Protein AF-A0A521UC79-F1 (afdb_monomer_lite)

Sequence (945 aa):
MCTVDQCVEGRGCVFAPDNNRCISPAFCDPLRDCTPVECASDANCDNGDPCDGAERCSAGRCTRGTPLACSDGVSCTTDRCIPGRGCVNLPDDNACNDGSFCNGVERCLAGRGCVPQMAIRCDDGDPCTTDSCDEARRACITRPTDNDSDGFAPLTCAGGRDCNDNDRTVNPGAPEACNDGRDNNCDGRSDCADVMCAATPACGMCIPSGPERCGDALDNDCDRLVDCADRDCATAPLCNMCVPTGPENNPMACADGVDNDCDGRLDCADDLCARTPGCAMCVPTGRVEVCGDGRDNDCNGATDCADPACAPTDACRVTNETCATARIISVPGRASGTTMNAADDFTPACAGMGAPDVVYVVRNPTRQTITIDTEGSSYDTALIVFRGDCATAPIACDDDGGSGTNSRLVLPDAEPGTYFIVVDGWNTSRGAFQLNVSVGTREVCDNRVDDDGDGLTDCADRADCAASPFCMMCMPTGREVTAAACSNGLDDDCDGQADCADAECAGLGMCACVPSPEVCNDGRDNNCNGLTDCSDPSCRMSPLCPSCVPTGTEADAMSCADGRDNDCDGQIDCADMFCAPLPVCSMAPPNDTCAAPIVVTVPSSTRGDLNGARNDFTPLTMGFPGCAGGAGGDVVYALRVLRDTTLTIDTLGSNFDTVLYVRRSPCESGPQLACNDDTSGTTSRVTFAATAGVYYVFVDGFGAEARGNFVLNIAEGTPREVCNNRRDDDGDGQTDCADSDCAADPTCRCVPAPESSDLTCRDGRDNDCDGQADCADIDCRNTRACCRPTGAEGDARSCADGIDNDCDGLLDCADPGCAAQRMCCRPTAAREMGVGACTDGVDNDCDGVSDCSDSDCRPSATSGGECCNGVDDNSNRLIDEFACACEGSAQCSGVGAGGPFPSNTCWSTTFRVCAPRCDLLGGNLFCSNFFAGTRCNTMTGECVR

pLDDT: mean 75.83, std 10.93, range [41.5, 96.38]

Foldseek 3Di:
DQFDWDQDVPPGIDTHGHCVSDDPPFGQDVVPGTHFAFDDFQVSRDPLFPAQHRWTHDPRHTDTHHGDDQDPPAQQWDWDQDGNPGIDTHGHQVSQCPLFQQLARWGQDDPPHTDSDHGDDLCPVDPQWDWDQDRVVSDIDTDGDQQCPLPFHDPVDDPTQFPDSNDSQAELPHQADQPPQDNSNSPPAHRLRDPSNDPPPSNALEQCDDPADAPPQGNNNPPPQHHLSDPSNVPPPVNDQEACQDDQQEQCQLAVNHNNNPPPAHRLRDPNNVPYPNNDLEAQPDCADDADPQGHDNPPPAGHLRDPRNLPDPRNEDQQQFPVRAAEAEEQGKDKDWQRNADPPDDDPAAAPDWGKGKHKYFDAAFFKKKKKFPPFPKQKKKWKDFPHPVDDTPDIFGCCDPDRITMDIDGRDGGGMMMMMIIHHHHMITMTMMGMYAADQAPQPDQDSRRPNPAHRLSRCSRCVPPPLNVQAACCDQCQELCQLPPNGNNNSPVAGRLRDPNNPPHPNNDLDCDQADQAPQHPNRPPPAHRQRDPSNVPPPRHDLEDQPDPCADLVQLPVQHPNRPPPAGRCSDPNNVVPCNQQDADQQLDLPRAAEDEAFDKDKDWQRNADLPDDDDCVPAVQDAASAAGKGKHKYFDAAWFKKKKKFPPDDWQKKKWKFFPPPPDGDIFHIHRDDPPRMTMTIGTDGGGMMMMMIGHRHHPTITMTMMGMHTAFGQAPQPDQDPRRPPPAHRLSDPSNVPPPVNLEACDQCQELCQLPVQGNDNPPPAGRLRDPNPQLYLNNADQQDDCADPCQQPVQHPNHSPNAGRLRDPNNQLPLVSDDQQDCAQFAQCQQPVPHPNNSPNDGHQRDCQQAVDPPDQAAGRHLDPSNPPQFACAQRTAAQWQVRLQQGRCPGPANRWTQQNAPRRGTHGQCVVVVFQVVLCVVPPPWGHDPVRSHTGD

Radius of gyration: 54.06 Å; chains: 1; bounding box: 150×106×133 Å

Secondary structure (DSSP, 8-state):
--EEEEEETTTEEEEEE-GGGS-SSEEEETTTEEEEPB-SSGGGT--S-TTT---EEETTEEE--PPP----S-TTEEEEEETTTEEEEEE-GGGG--S-STT--EEEETTTEEEE--------S-TTEEEEEETTTTEEEEEE--SSSSS--BTTSTT--BTTTT-TTSSTTSPP-TTSSS-SS-SS--GGGSGGGTTSTTS-SB---SS--TTSSSBSSSSS--GGGSSTTTTSTTS------S-S-STTTSSSSS-SS-SS--GGGSTTTTTSTTS-S---SSSSPPTTSSS-SSSSS--GGGSTTSTTSTTS--S-SSTTTPEEE-SSEEEEEE-TT-------SSS-SS---EEEEEEE-SSEEEEEE-TT-SS-EEEEEEES-SSSPPSEEESSSSSTT--EEEEEEE-SEEEEEEEEESTT---EEEEEEEEPPPP-TTSSS-SS-SS--GGG-HHHHTT-TTGGGB--SS-S-STTTTTSSSBSS-SS--GGGSSTTTTSTTT---SS---TTSSS-SSSSS--GGGSGGGTT-TT--SS---S-S-STTTTSSSS-SSSSS--GGGSTTTTTSGGGG---TTSSTTSPEEE-SSEEEEEE-TT---------TT-TT-----S-EEEEEEEE-SSEEEEEE-TT-SS-EEEEEEESSTTTPPEEEEES-SSSS--EEEEEEPSEEEEEEEEESSTT--SEEEEEEEEEEEPP-TTSSS-SSSSS--GGGSGGGTT-GGGGB--S-S-STTTTSSSSBSSSSS--GGGSSGGGGSTTT----S-S-STTTTSSSS-SSSSS--GGGSGGGTTSTTT---SSSS--STTTTSSSS-SS-SS--GGGSSSS-----TTPPPSSSS-TTSSS-TTTTTSB-SSGGGGTTTTTTSS---EEE-TTTTSBEEE-TTTTTHHHHHHHHSTT-EE-TTT-SEE-

Structure (mmCIF, N/CA/C/O backbone):
data_AF-A0A521UC79-F1
#
_entry.id   AF-A0A521UC79-F1
#
loop_
_atom_site.group_PDB
_atom_site.id
_atom_site.type_symbol
_atom_site.label_atom_id
_atom_site.label_alt_id
_atom_site.label_comp_id
_atom_site.label_asym_id
_atom_site.label_entity_id
_atom_site.label_seq_id
_atom_site.pdbx_PDB_ins_code
_atom_site.Cartn_x
_atom_site.Cartn_y
_atom_site.Cartn_z
_atom_site.occupancy
_atom_site.B_iso_or_equiv
_atom_site.auth_seq_id
_atom_site.auth_comp_id
_atom_site.auth_asym_id
_atom_site.auth_atom_id
_atom_site.pdbx_PDB_model_num
ATOM 1 N N . MET A 1 1 ? -34.701 -34.599 63.065 1.00 60.94 1 MET A N 1
ATOM 2 C CA . MET A 1 1 ? -34.190 -33.319 63.585 1.00 60.94 1 MET A CA 1
ATOM 3 C C . MET A 1 1 ? -34.469 -32.246 62.559 1.00 60.94 1 MET A C 1
ATOM 5 O O . MET A 1 1 ? -33.782 -32.150 61.548 1.00 60.94 1 MET A O 1
ATOM 9 N N . CYS A 1 2 ? -35.551 -31.521 62.800 1.00 68.62 2 CYS A N 1
ATOM 10 C CA . CYS A 1 2 ? -36.100 -30.497 61.925 1.00 68.62 2 CYS A CA 1
ATOM 11 C C . CYS A 1 2 ? -35.453 -29.110 62.086 1.00 68.62 2 CYS A C 1
ATOM 13 O O . CYS A 1 2 ? -35.910 -28.156 61.475 1.00 68.62 2 CYS A O 1
ATOM 15 N N . THR A 1 3 ? -34.407 -28.963 62.900 1.00 76.19 3 THR A N 1
ATOM 16 C CA . THR A 1 3 ? -33.684 -27.696 63.065 1.00 76.19 3 THR A CA 1
ATOM 17 C C . THR A 1 3 ? -32.544 -27.566 62.050 1.00 76.19 3 THR A C 1
ATOM 19 O O . THR A 1 3 ? -32.012 -28.564 61.544 1.00 76.19 3 THR A O 1
ATOM 22 N N . VAL A 1 4 ? -32.181 -26.326 61.722 1.00 73.75 4 VAL A N 1
ATOM 23 C CA . VAL A 1 4 ? -30.938 -25.974 61.029 1.00 73.75 4 VAL A CA 1
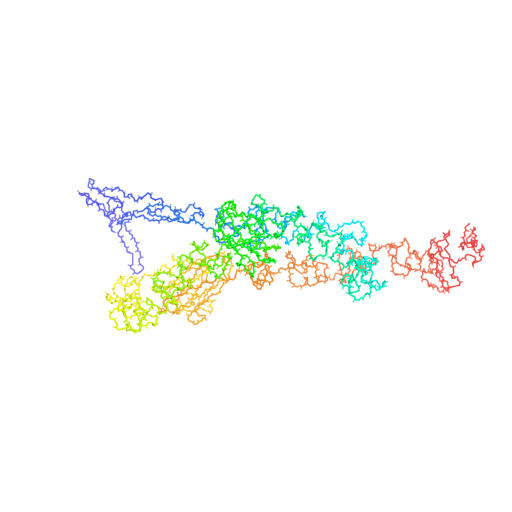ATOM 24 C C . VAL A 1 4 ? -29.983 -25.422 62.076 1.00 73.75 4 VAL A C 1
ATOM 26 O O . VAL A 1 4 ? -30.200 -24.349 62.639 1.00 73.75 4 VAL A O 1
ATOM 29 N N . ASP A 1 5 ? -28.940 -26.195 62.351 1.00 76.56 5 ASP A N 1
ATOM 30 C CA . ASP A 1 5 ? -28.037 -25.926 63.459 1.00 76.56 5 ASP A CA 1
ATOM 31 C C . ASP A 1 5 ? -26.812 -25.174 62.936 1.00 76.56 5 ASP A C 1
ATOM 33 O O . ASP A 1 5 ? -26.082 -25.673 62.077 1.00 76.56 5 ASP A O 1
ATOM 37 N N . GLN A 1 6 ? -26.582 -23.967 63.455 1.00 68.12 6 GLN A N 1
ATOM 38 C CA . GLN A 1 6 ? -25.375 -23.190 63.182 1.00 68.12 6 GLN A CA 1
ATOM 39 C C . GLN A 1 6 ? -24.634 -22.932 64.490 1.00 68.12 6 GLN A C 1
ATOM 41 O O . GLN A 1 6 ? -25.214 -22.474 65.477 1.00 68.12 6 GLN A O 1
ATOM 46 N N . CYS A 1 7 ? -23.335 -23.221 64.505 1.00 62.88 7 CYS A N 1
ATOM 47 C CA . CYS A 1 7 ? -22.478 -22.896 65.637 1.00 62.88 7 CYS A CA 1
ATOM 48 C C . CYS A 1 7 ? -21.712 -21.613 65.319 1.00 62.88 7 CYS A C 1
ATOM 50 O O . CYS A 1 7 ? -20.894 -21.578 64.403 1.00 62.88 7 CYS A O 1
ATOM 52 N N . VAL A 1 8 ? -22.010 -20.559 66.079 1.00 64.81 8 VAL A N 1
ATOM 53 C CA . VAL A 1 8 ? -21.335 -19.264 65.973 1.00 64.81 8 VAL A CA 1
ATOM 54 C C . VAL A 1 8 ? -20.237 -19.220 67.029 1.00 64.81 8 VAL A C 1
ATOM 56 O O . VAL A 1 8 ? -20.502 -19.393 68.226 1.00 64.81 8 VAL A O 1
ATOM 59 N N . GLU A 1 9 ? -18.996 -19.007 66.595 1.00 47.22 9 GLU A N 1
ATOM 60 C CA . GLU A 1 9 ? -17.843 -18.969 67.492 1.00 47.22 9 GLU A CA 1
ATOM 61 C C . GLU A 1 9 ? -18.006 -17.823 68.510 1.00 47.22 9 GLU A C 1
ATOM 63 O O . GLU A 1 9 ? -18.240 -16.670 68.156 1.00 47.22 9 GLU A O 1
ATOM 68 N N . GLY A 1 10 ? -17.999 -18.169 69.804 1.00 63.06 10 GLY A N 1
ATOM 69 C CA . GLY A 1 10 ? -18.250 -17.242 70.917 1.00 63.06 10 GLY A CA 1
ATOM 70 C C . GLY A 1 10 ? -19.707 -17.117 71.400 1.00 63.06 10 GLY A C 1
ATOM 71 O O . GLY A 1 10 ? -19.929 -16.496 72.440 1.00 63.06 10 GLY A O 1
ATOM 72 N N . ARG A 1 11 ? -20.702 -17.716 70.723 1.00 58.16 11 ARG A N 1
ATOM 73 C CA . ARG A 1 11 ? -22.127 -17.682 71.149 1.00 58.16 11 ARG A CA 1
ATOM 74 C C . ARG A 1 11 ? -22.792 -19.051 71.347 1.00 58.16 11 ARG A C 1
ATOM 76 O O . ARG A 1 11 ? -23.915 -19.105 71.840 1.00 58.16 11 ARG A O 1
ATOM 83 N N . GLY A 1 12 ? -22.091 -20.144 71.048 1.00 65.12 12 GLY A N 1
ATOM 84 C CA . GLY A 1 12 ? -22.636 -21.503 71.135 1.00 65.12 12 GLY A CA 1
ATOM 85 C C . GLY A 1 12 ? -23.496 -21.870 69.920 1.00 65.12 12 GLY A C 1
ATOM 86 O O . GLY A 1 12 ? -23.647 -21.080 68.989 1.00 65.12 12 GLY A O 1
ATOM 87 N N . CYS A 1 13 ? -24.022 -23.097 69.903 1.00 66.75 13 CYS A N 1
ATOM 88 C CA . CYS A 1 13 ? -24.848 -23.584 68.798 1.00 66.75 13 CYS A CA 1
ATOM 89 C C . CYS A 1 13 ? -26.299 -23.116 68.955 1.00 66.75 13 CYS A C 1
ATOM 91 O O . CYS A 1 13 ? -26.913 -23.303 70.007 1.00 66.75 13 CYS A O 1
ATOM 93 N N . VAL A 1 14 ? -26.825 -22.489 67.903 1.00 68.00 14 VAL A N 1
ATOM 94 C CA . VAL A 1 14 ? -28.201 -21.997 67.817 1.00 68.00 14 VAL A CA 1
ATOM 95 C C . VAL A 1 14 ? -29.004 -22.995 66.987 1.00 68.00 14 VAL A C 1
ATOM 97 O O . VAL A 1 14 ? -28.665 -23.264 65.837 1.00 68.00 14 VAL A O 1
ATOM 100 N N . PHE A 1 15 ? -30.055 -23.552 67.589 1.00 73.00 15 PHE A N 1
ATOM 101 C CA . PHE A 1 15 ? -30.951 -24.531 66.968 1.00 73.00 15 PHE A CA 1
ATOM 102 C C . PHE A 1 15 ? -32.180 -23.798 66.420 1.00 73.00 15 PHE A C 1
ATOM 104 O O . PHE A 1 15 ? -33.131 -23.537 67.162 1.00 73.00 15 PHE A O 1
ATOM 111 N N . ALA A 1 16 ? -32.146 -23.401 65.146 1.00 70.94 16 ALA A N 1
ATOM 112 C CA . ALA A 1 16 ? -33.254 -22.689 64.512 1.00 70.94 16 ALA A CA 1
ATOM 113 C C . ALA A 1 16 ? -34.264 -23.695 63.921 1.00 70.94 16 ALA A C 1
ATOM 115 O O . ALA A 1 16 ? -33.863 -24.518 63.098 1.00 70.94 16 ALA A O 1
ATOM 116 N N . PRO A 1 17 ? -35.550 -23.687 64.326 1.00 69.94 17 PRO A N 1
ATOM 117 C CA . PRO A 1 17 ? -36.552 -24.596 63.765 1.00 69.94 17 PRO A CA 1
ATOM 118 C C . PRO A 1 17 ? -36.812 -24.319 62.276 1.00 69.94 17 PRO A C 1
ATOM 120 O O . PRO A 1 17 ? -37.053 -23.175 61.898 1.00 69.94 17 PRO A O 1
ATOM 123 N N . ASP A 1 18 ? -36.794 -25.373 61.450 1.00 72.56 18 ASP A N 1
ATOM 124 C CA . ASP A 1 18 ? -37.051 -25.334 60.004 1.00 72.56 18 ASP A CA 1
ATOM 125 C C . ASP A 1 18 ? -38.175 -26.321 59.632 1.00 72.56 18 ASP A C 1
ATOM 127 O O . ASP A 1 18 ? -38.006 -27.544 59.580 1.00 72.56 18 ASP A O 1
ATOM 131 N N . ASN A 1 19 ? -39.362 -25.776 59.360 1.00 64.62 19 ASN A N 1
ATOM 132 C CA . ASN A 1 19 ? -40.547 -26.569 59.032 1.00 64.62 19 ASN A CA 1
ATOM 133 C C . ASN A 1 19 ? -40.421 -27.311 57.688 1.00 64.62 19 ASN A C 1
ATOM 135 O O . ASN A 1 19 ? -41.108 -28.315 57.499 1.00 64.62 19 ASN A O 1
ATOM 139 N N . ASN A 1 20 ? -39.504 -26.908 56.796 1.00 66.38 20 ASN A N 1
ATOM 140 C CA . ASN A 1 20 ? -39.283 -27.584 55.510 1.00 66.38 20 ASN A CA 1
ATOM 141 C C . ASN A 1 20 ? -38.579 -28.937 55.664 1.00 66.38 20 ASN A C 1
ATOM 143 O O . ASN A 1 20 ? -38.598 -29.763 54.749 1.00 66.38 20 ASN A O 1
ATOM 147 N N . ARG A 1 21 ? -37.988 -29.205 56.835 1.00 71.12 21 ARG A N 1
ATOM 148 C CA . ARG A 1 21 ? -37.405 -30.510 57.183 1.00 71.12 21 ARG A CA 1
ATOM 149 C C . ARG A 1 21 ? -38.431 -31.506 57.725 1.00 71.12 21 ARG A C 1
ATOM 151 O O . ARG A 1 21 ? -38.083 -32.660 57.979 1.00 71.12 21 ARG A O 1
ATOM 158 N N . CYS A 1 22 ? -39.684 -31.085 57.888 1.00 68.19 22 CYS A N 1
ATOM 159 C CA . CYS A 1 22 ? -40.782 -31.934 58.318 1.00 68.19 22 CYS A CA 1
ATOM 160 C C . CYS A 1 22 ? -41.637 -32.408 57.143 1.00 68.19 22 CYS A C 1
ATOM 162 O O . CYS A 1 22 ? -41.912 -31.678 56.194 1.00 68.19 22 CYS A O 1
ATOM 164 N N . ILE A 1 23 ? -42.096 -33.661 57.209 1.00 61.91 23 ILE A N 1
ATOM 165 C CA . ILE A 1 23 ? -43.063 -34.175 56.237 1.00 61.91 23 ILE A CA 1
ATOM 166 C C . ILE A 1 23 ? -44.408 -33.518 56.550 1.00 61.91 23 ILE A C 1
ATOM 168 O O . ILE A 1 23 ? -45.001 -33.791 57.595 1.00 61.91 23 ILE A O 1
ATOM 172 N N . SER A 1 24 ? -44.865 -32.647 55.648 1.00 61.69 24 SER A N 1
ATOM 173 C CA . SER A 1 24 ? -46.134 -31.931 55.790 1.00 61.69 24 SER A CA 1
ATOM 174 C C . SER A 1 24 ? -47.311 -32.897 56.049 1.00 61.69 24 SER A C 1
ATOM 176 O O . SER A 1 24 ? -47.399 -33.933 55.374 1.00 61.69 24 SER A O 1
ATOM 178 N N . PRO A 1 25 ? -48.209 -32.596 57.015 1.00 54.53 25 PRO A N 1
ATOM 179 C CA . PRO A 1 25 ? -48.261 -31.376 57.825 1.00 54.53 25 PRO A CA 1
ATOM 180 C C . PRO A 1 25 ? -47.673 -31.595 59.225 1.00 54.53 25 PRO A C 1
ATOM 182 O O . PRO A 1 25 ? -48.314 -32.219 60.076 1.00 54.53 25 PRO A O 1
ATOM 185 N N . ALA A 1 26 ? -46.469 -31.079 59.483 1.00 61.56 26 ALA A N 1
ATOM 186 C CA . ALA A 1 26 ? -45.889 -31.082 60.820 1.00 61.56 26 ALA A CA 1
ATOM 187 C C . ALA A 1 26 ? -45.015 -29.845 61.088 1.00 61.56 26 ALA A C 1
ATOM 189 O O . ALA A 1 26 ? -44.214 -29.473 60.235 1.00 61.56 26 ALA A O 1
ATOM 190 N N . PHE A 1 27 ? -45.156 -29.230 62.268 1.00 66.94 27 PHE A N 1
ATOM 191 C CA . PHE A 1 27 ? -44.322 -28.103 62.707 1.00 66.94 27 PHE A CA 1
ATOM 192 C C . PHE A 1 27 ? -43.079 -28.597 63.438 1.00 66.94 27 PHE A C 1
ATOM 194 O O . PHE A 1 27 ? -43.149 -29.552 64.223 1.00 66.94 27 PHE A O 1
ATOM 201 N N . CYS A 1 28 ? -41.957 -27.921 63.206 1.00 61.47 28 CYS A N 1
ATOM 202 C CA . CYS A 1 28 ? -40.711 -28.203 63.888 1.00 61.47 28 CYS A CA 1
ATOM 203 C C . CYS A 1 28 ? -40.731 -27.648 65.318 1.00 61.47 28 CYS A C 1
ATOM 205 O O . CYS A 1 28 ? -40.603 -26.442 65.531 1.00 61.47 28 CYS A O 1
ATOM 207 N N . ASP A 1 29 ? -40.865 -28.537 66.304 1.00 74.44 29 ASP A N 1
ATOM 208 C CA . ASP A 1 29 ? -40.614 -28.230 67.713 1.00 74.44 29 ASP A CA 1
ATOM 209 C C . ASP A 1 29 ? -39.143 -28.579 68.031 1.00 74.44 29 ASP A C 1
ATOM 211 O O . ASP A 1 29 ? -38.777 -29.759 67.959 1.00 74.44 29 ASP A O 1
ATOM 215 N N . PRO A 1 30 ? -38.288 -27.606 68.414 1.00 66.38 30 PRO A N 1
ATOM 216 C CA . PRO A 1 30 ? -36.871 -27.841 68.719 1.00 66.38 30 PRO A CA 1
ATOM 217 C C . PRO A 1 30 ? -36.598 -28.912 69.790 1.00 66.38 30 PRO A C 1
ATOM 219 O O . PRO A 1 30 ? -35.477 -29.407 69.889 1.00 66.38 30 PRO A O 1
ATOM 222 N N . LEU A 1 31 ? -37.596 -29.276 70.605 1.00 66.50 31 LEU A N 1
ATOM 223 C CA . LEU A 1 31 ? -37.498 -30.292 71.658 1.00 66.50 31 LEU A CA 1
ATOM 224 C C . LEU A 1 31 ? -38.238 -31.595 71.325 1.00 66.50 31 LEU A C 1
ATOM 226 O O . LEU A 1 31 ? -38.013 -32.603 72.000 1.00 66.50 31 LEU A O 1
ATOM 230 N N . ARG A 1 32 ? -39.149 -31.588 70.344 1.00 67.38 32 ARG A N 1
ATOM 231 C CA . ARG A 1 32 ? -40.050 -32.721 70.044 1.00 67.38 32 ARG A CA 1
ATOM 232 C C . ARG A 1 32 ? -40.040 -33.177 68.580 1.00 67.38 32 ARG A C 1
ATOM 234 O O . ARG A 1 32 ? -40.785 -34.097 68.249 1.00 67.38 32 ARG A O 1
ATOM 241 N N . ASP A 1 33 ? -39.161 -32.609 67.753 1.00 74.00 33 ASP A N 1
ATOM 242 C CA . ASP A 1 33 ? -39.066 -32.858 66.307 1.00 74.00 33 ASP A CA 1
ATOM 243 C C . ASP A 1 33 ? -40.417 -32.554 65.607 1.00 74.00 33 ASP A C 1
ATOM 245 O O . ASP A 1 33 ? -41.213 -31.754 66.102 1.00 74.00 33 ASP A O 1
ATOM 249 N N . CYS A 1 34 ? -40.689 -33.131 64.437 1.00 70.88 34 CYS A N 1
ATOM 250 C CA . CYS A 1 34 ? -41.888 -32.826 63.649 1.00 70.88 34 CYS A CA 1
ATOM 251 C C . CYS A 1 34 ? -43.205 -33.249 64.333 1.00 70.88 34 CYS A C 1
ATOM 253 O O . CYS A 1 34 ? -43.493 -34.442 64.464 1.00 70.88 34 CYS A O 1
ATOM 255 N N . THR A 1 35 ? -44.046 -32.275 64.698 1.00 69.56 35 THR A N 1
ATOM 256 C CA . THR A 1 35 ? -45.353 -32.494 65.350 1.00 69.56 35 THR A CA 1
ATOM 257 C C . THR A 1 35 ? -46.525 -32.338 64.368 1.00 69.56 35 THR A C 1
ATOM 259 O O . THR A 1 35 ? -46.622 -31.294 63.730 1.00 69.56 35 THR A O 1
ATOM 262 N N . PRO A 1 36 ? -47.421 -33.335 64.205 1.00 61.53 36 PRO A N 1
ATOM 263 C CA . PRO A 1 36 ? -48.481 -33.293 63.195 1.00 61.53 36 PRO A CA 1
ATOM 264 C C . PRO A 1 36 ? -49.589 -32.271 63.499 1.00 61.53 36 PRO A C 1
ATOM 266 O O . PRO A 1 36 ? -50.011 -32.134 64.647 1.00 61.53 36 PRO A O 1
ATOM 269 N N . VAL A 1 37 ? -50.091 -31.598 62.456 1.00 61.66 37 VAL A N 1
ATOM 270 C CA . VAL A 1 37 ? -51.155 -30.578 62.548 1.00 61.66 37 VAL A CA 1
ATOM 271 C C . VAL A 1 37 ? -52.527 -31.204 62.289 1.00 61.66 37 VAL A C 1
ATOM 273 O O . VAL A 1 37 ? -52.782 -31.726 61.202 1.00 61.66 37 VAL A O 1
ATOM 276 N N . GLU A 1 38 ? -53.418 -31.143 63.281 1.00 69.00 38 GLU A N 1
ATOM 277 C CA . GLU A 1 38 ? -54.844 -31.438 63.094 1.00 69.00 38 GLU A CA 1
ATOM 278 C C . GLU A 1 38 ? -55.560 -30.207 62.520 1.00 69.00 38 GLU A C 1
ATOM 280 O O . GLU A 1 38 ? -55.349 -29.086 62.985 1.00 69.00 38 GLU A O 1
ATOM 285 N N . CYS A 1 39 ? -56.417 -30.404 61.517 1.00 67.75 39 CYS A N 1
ATOM 286 C CA . CYS A 1 39 ? -57.124 -29.316 60.838 1.00 67.75 39 CYS A CA 1
ATOM 287 C C . CYS A 1 39 ? -58.646 -29.475 60.929 1.00 67.75 39 CYS A C 1
ATOM 289 O O . CYS A 1 39 ? -59.177 -30.584 60.900 1.00 67.75 39 CYS A O 1
ATOM 291 N N . ALA A 1 40 ? -59.362 -28.351 61.015 1.00 75.50 40 ALA A N 1
ATOM 292 C CA . ALA A 1 40 ? -60.828 -28.308 60.973 1.00 75.50 40 ALA A CA 1
ATOM 293 C C . ALA A 1 40 ? -61.366 -27.664 59.682 1.00 75.50 40 ALA A C 1
ATOM 295 O O . ALA A 1 40 ? -62.535 -27.844 59.342 1.00 75.50 40 ALA A O 1
ATOM 296 N N . SER A 1 41 ? -60.523 -26.917 58.966 1.00 77.06 41 SER A N 1
ATOM 297 C CA . SER A 1 41 ? -60.830 -26.267 57.692 1.00 77.06 41 SER A CA 1
ATOM 298 C C . SER A 1 41 ? -59.563 -26.116 56.848 1.00 77.06 41 SER A C 1
ATOM 300 O O . SER A 1 41 ? -58.459 -26.182 57.389 1.00 77.06 41 SER A O 1
ATOM 302 N N . ASP A 1 42 ? -59.715 -25.892 55.540 1.00 74.19 42 ASP A N 1
ATOM 303 C CA . ASP A 1 42 ? -58.592 -25.710 54.603 1.00 74.19 42 ASP A CA 1
ATOM 304 C C . ASP A 1 42 ? -57.664 -24.551 55.019 1.00 74.19 42 ASP A C 1
ATOM 306 O O . ASP A 1 42 ? -56.450 -24.667 54.919 1.00 74.19 42 ASP A O 1
ATOM 310 N N . ALA A 1 43 ? -58.204 -23.486 55.625 1.00 75.12 43 ALA A N 1
ATOM 311 C CA . ALA A 1 43 ? -57.421 -22.345 56.116 1.00 75.12 43 ALA A CA 1
ATOM 312 C C . ALA A 1 43 ? -56.452 -22.689 57.266 1.00 75.12 43 ALA A C 1
ATOM 314 O O . ALA A 1 43 ? -55.550 -21.916 57.565 1.00 75.12 43 ALA A O 1
ATOM 315 N N . ASN A 1 44 ? -56.634 -23.830 57.940 1.00 76.94 44 ASN A N 1
ATOM 316 C CA . ASN A 1 44 ? -55.707 -24.303 58.973 1.00 76.94 44 ASN A CA 1
ATOM 317 C C . ASN A 1 44 ? -54.468 -25.000 58.391 1.00 76.94 44 ASN A C 1
ATOM 319 O O . ASN A 1 44 ? -53.567 -25.343 59.154 1.00 76.94 44 ASN A O 1
ATOM 323 N N . CYS A 1 45 ? -54.472 -25.274 57.087 1.00 72.12 45 CYS A N 1
ATOM 324 C CA . CYS A 1 45 ? -53.439 -26.037 56.399 1.00 72.12 45 CYS A CA 1
ATOM 325 C C . CYS A 1 45 ? -52.508 -25.177 55.544 1.00 72.12 45 CYS A C 1
ATOM 327 O O . CYS A 1 45 ? -51.425 -25.654 55.223 1.00 72.12 45 CYS A O 1
ATOM 329 N N . ASP A 1 46 ? -52.925 -23.953 55.215 1.00 76.44 46 ASP A N 1
ATOM 330 C CA . ASP A 1 46 ? -52.162 -22.999 54.411 1.00 76.44 46 ASP A CA 1
ATOM 331 C C . ASP A 1 46 ? -50.911 -22.537 55.175 1.00 76.44 46 ASP A C 1
ATOM 333 O O . ASP A 1 46 ? -50.996 -21.941 56.256 1.00 76.44 46 ASP A O 1
ATOM 337 N N . ASN A 1 47 ? -49.741 -22.869 54.632 1.00 70.00 47 ASN A N 1
ATOM 338 C CA . ASN A 1 47 ? -48.433 -22.524 55.188 1.00 70.00 47 ASN A CA 1
ATOM 339 C C . ASN A 1 47 ? -47.884 -21.190 54.635 1.00 70.00 47 ASN A C 1
ATOM 341 O O . ASN A 1 47 ? -46.804 -20.766 55.052 1.00 70.00 47 ASN A O 1
ATOM 345 N N . GLY A 1 48 ? -48.619 -20.524 53.737 1.00 73.44 48 GLY A N 1
ATOM 346 C CA . GLY A 1 48 ? -48.212 -19.287 53.077 1.00 73.44 48 GLY A CA 1
ATOM 347 C C . GLY A 1 48 ? -47.137 -19.458 51.999 1.00 73.44 48 GLY A C 1
ATOM 348 O O . GLY A 1 48 ? -46.626 -18.445 51.515 1.00 73.44 48 GLY A O 1
ATOM 349 N N . ASP A 1 49 ? -46.779 -20.690 51.620 1.00 76.69 49 ASP A N 1
ATOM 350 C CA . ASP A 1 49 ? -45.868 -20.961 50.513 1.00 76.69 49 ASP A CA 1
ATOM 351 C C . ASP A 1 49 ? -46.661 -21.128 49.200 1.00 76.69 49 ASP A C 1
ATOM 353 O O . ASP A 1 49 ? -47.411 -22.083 49.010 1.00 76.69 49 ASP A O 1
ATOM 357 N N . PRO A 1 50 ? -46.526 -20.203 48.236 1.00 77.25 50 PRO A N 1
ATOM 358 C CA . PRO A 1 50 ? -47.193 -20.341 46.948 1.00 77.25 50 PRO A CA 1
ATOM 359 C C . PRO A 1 50 ? -46.670 -21.522 46.106 1.00 77.25 50 PRO A C 1
ATOM 361 O O . PRO A 1 50 ? -47.311 -21.858 45.112 1.00 77.25 50 PRO A O 1
ATOM 364 N N . CYS A 1 51 ? -45.530 -22.139 46.447 1.00 79.75 51 CYS A N 1
ATOM 365 C CA . CYS A 1 51 ? -44.850 -23.133 45.613 1.00 79.75 51 CYS A CA 1
ATOM 366 C C . CYS A 1 51 ? -45.368 -24.573 45.737 1.00 79.75 51 CYS A C 1
ATOM 368 O O . CYS A 1 51 ? -45.284 -25.327 44.764 1.00 79.75 51 CYS A O 1
ATOM 370 N N . ASP A 1 52 ? -45.914 -24.980 46.881 1.00 75.19 52 ASP A N 1
ATOM 371 C CA . ASP A 1 52 ? -46.547 -26.294 47.081 1.00 75.19 52 ASP A CA 1
ATOM 372 C C . ASP A 1 52 ? -48.076 -26.267 46.910 1.00 75.19 52 ASP A C 1
ATOM 374 O O . ASP A 1 52 ? -48.701 -27.327 46.784 1.00 75.19 52 ASP A O 1
ATOM 378 N N . GLY A 1 53 ? -48.636 -25.068 46.734 1.00 74.94 53 GLY A N 1
ATOM 379 C CA . GLY A 1 53 ? -50.024 -24.821 46.358 1.00 74.94 53 GLY A CA 1
ATOM 380 C C . GLY A 1 53 ? -50.998 -25.009 47.520 1.00 74.94 53 GLY A C 1
ATOM 381 O O . GLY A 1 53 ? -50.713 -25.703 48.480 1.00 74.94 53 GLY A O 1
ATOM 382 N N . ALA A 1 54 ? -52.204 -24.445 47.403 1.00 79.69 54 ALA A N 1
ATOM 383 C CA . ALA A 1 54 ? -53.157 -24.404 48.517 1.00 79.69 54 ALA A CA 1
ATOM 384 C C . ALA A 1 54 ? -53.495 -25.797 49.094 1.00 79.69 54 ALA A C 1
ATOM 386 O O . ALA A 1 54 ? -54.147 -26.624 48.438 1.00 79.69 54 ALA A O 1
ATOM 387 N N . GLU A 1 55 ? -53.089 -26.040 50.340 1.00 84.62 55 GLU A N 1
ATOM 388 C CA . GLU A 1 55 ? -53.350 -27.275 51.070 1.00 84.62 55 GLU A CA 1
ATOM 389 C C . GLU A 1 55 ? -54.815 -27.390 51.489 1.00 84.62 55 GLU A C 1
ATOM 391 O O . GLU A 1 55 ? -55.461 -26.431 51.911 1.00 84.62 55 GLU A O 1
ATOM 396 N N . ARG A 1 56 ? -55.351 -28.612 51.429 1.00 81.25 56 ARG A N 1
ATOM 397 C CA . ARG A 1 56 ? -56.735 -28.896 51.836 1.00 81.25 56 ARG A CA 1
ATOM 398 C C . ARG A 1 56 ? -56.795 -29.768 53.069 1.00 81.25 56 ARG A C 1
ATOM 400 O O . ARG A 1 56 ? -56.042 -30.734 53.200 1.00 81.25 56 ARG A O 1
ATOM 407 N N . CYS A 1 57 ? -57.751 -29.483 53.939 1.00 79.06 57 CYS A N 1
ATOM 408 C CA . CYS A 1 57 ? -58.051 -30.290 55.101 1.00 79.06 57 CYS A CA 1
ATOM 409 C C . CYS A 1 57 ? -58.988 -31.440 54.716 1.00 79.06 57 CYS A C 1
ATOM 411 O O . CYS A 1 57 ? -60.171 -31.243 54.440 1.00 79.06 57 CYS A O 1
ATOM 413 N N . SER A 1 58 ? -58.476 -32.671 54.734 1.00 79.88 58 SER A N 1
ATOM 414 C CA . SER A 1 58 ? -59.266 -33.870 54.452 1.00 79.88 58 SER A CA 1
ATOM 415 C C . SER A 1 58 ? -59.230 -34.820 55.646 1.00 79.88 58 SER A C 1
ATOM 417 O O . SER A 1 58 ? -58.182 -35.344 56.015 1.00 79.88 58 SER A O 1
ATOM 419 N N . ALA A 1 59 ? -60.399 -35.051 56.251 1.00 77.56 59 ALA A N 1
ATOM 420 C CA . ALA A 1 59 ? -60.586 -35.943 57.401 1.00 77.56 59 ALA A CA 1
ATOM 421 C C . ALA A 1 59 ? -59.684 -35.619 58.615 1.00 77.56 59 ALA A C 1
ATOM 423 O O . ALA A 1 59 ? -59.114 -36.517 59.231 1.00 77.56 59 ALA A O 1
ATOM 424 N N . GLY A 1 60 ? -59.563 -34.332 58.963 1.00 75.12 60 GLY A N 1
ATOM 425 C CA . GLY A 1 60 ? -58.795 -33.876 60.128 1.00 75.12 60 GLY A CA 1
ATOM 426 C C . GLY A 1 60 ? -57.289 -33.745 59.888 1.00 75.12 60 GLY A C 1
ATOM 427 O O . GLY A 1 60 ? -56.554 -33.416 60.817 1.00 75.12 60 GLY A O 1
ATOM 428 N N . ARG A 1 61 ? -56.822 -33.990 58.656 1.00 76.69 61 ARG A N 1
ATOM 429 C CA . ARG A 1 61 ? -55.406 -33.961 58.282 1.00 76.69 61 ARG A CA 1
ATOM 430 C C . ARG A 1 61 ? -55.192 -33.131 57.017 1.00 76.69 61 ARG A C 1
ATOM 432 O O . ARG A 1 61 ? -55.940 -33.275 56.049 1.00 76.69 61 ARG A O 1
ATOM 439 N N . CYS A 1 62 ? -54.168 -32.283 57.011 1.00 72.94 62 CYS A N 1
ATOM 440 C CA . CYS A 1 62 ? -53.840 -31.501 55.824 1.00 72.94 62 CYS A CA 1
ATOM 441 C C . CYS A 1 62 ? -53.236 -32.390 54.735 1.00 72.94 62 CYS A C 1
ATOM 443 O O . CYS A 1 62 ? -52.397 -33.257 54.993 1.00 72.94 62 CYS A O 1
ATOM 445 N N . THR A 1 63 ? -53.691 -32.168 53.512 1.00 76.12 63 THR A N 1
ATOM 446 C CA . THR A 1 63 ? -53.225 -32.817 52.291 1.00 76.12 63 THR A CA 1
ATOM 447 C C . THR A 1 63 ? -52.558 -31.765 51.415 1.00 76.12 63 THR A C 1
ATOM 449 O O . THR A 1 63 ? -53.073 -30.652 51.312 1.00 76.12 63 THR A O 1
ATOM 452 N N . ARG A 1 64 ? -51.401 -32.111 50.829 1.00 69.44 64 ARG A N 1
ATOM 453 C CA . ARG A 1 64 ? -50.605 -31.194 49.999 1.00 69.44 64 ARG A CA 1
ATOM 454 C C . ARG A 1 64 ? -51.415 -30.647 48.829 1.00 69.44 64 ARG A C 1
ATOM 456 O O . ARG A 1 64 ? -52.180 -31.395 48.211 1.00 69.44 64 ARG A O 1
ATOM 463 N N . GLY A 1 65 ? -51.193 -29.372 48.525 1.00 72.44 65 GLY A N 1
ATOM 464 C CA . GLY A 1 65 ? -51.657 -28.759 47.295 1.00 72.44 65 GLY A CA 1
ATOM 465 C C . GLY A 1 65 ? -50.951 -29.318 46.061 1.00 72.44 65 GLY A C 1
ATOM 466 O O . GLY A 1 65 ? -50.092 -30.203 46.125 1.00 72.44 65 GLY A O 1
ATOM 467 N N . THR A 1 66 ? -51.381 -28.836 44.898 1.00 79.12 66 THR A N 1
ATOM 468 C CA . THR A 1 66 ? -50.681 -29.112 43.639 1.00 79.12 66 THR A CA 1
ATOM 469 C C . THR A 1 66 ? -49.554 -28.088 43.499 1.00 79.12 66 THR A C 1
ATOM 471 O O . THR A 1 66 ? -49.876 -26.899 43.491 1.00 79.12 66 THR A O 1
ATOM 474 N N . PRO A 1 67 ? -48.281 -28.513 43.367 1.00 77.88 67 PRO A N 1
ATOM 475 C CA . PRO A 1 67 ? -47.158 -27.590 43.256 1.00 77.88 67 PRO A CA 1
ATOM 476 C C . PRO A 1 67 ? -47.313 -26.610 42.093 1.00 77.88 67 PRO A C 1
ATOM 478 O O . PRO A 1 67 ? -47.781 -26.985 41.012 1.00 77.88 67 PRO A O 1
ATOM 481 N N . LEU A 1 68 ? -46.901 -25.364 42.316 1.00 80.19 68 LEU A N 1
ATOM 482 C CA . LEU A 1 68 ? -46.981 -24.294 41.330 1.00 80.19 68 LEU A CA 1
ATOM 483 C C . LEU A 1 68 ? -45.962 -24.537 40.206 1.00 80.19 68 LEU A C 1
ATOM 485 O O . LEU A 1 68 ? -44.753 -24.565 40.434 1.00 80.19 68 LEU A O 1
ATOM 489 N N . ALA A 1 69 ? -46.456 -24.735 38.982 1.00 81.25 69 ALA A N 1
ATOM 490 C CA . ALA A 1 69 ? -45.616 -24.893 37.800 1.00 81.25 69 ALA A CA 1
ATOM 491 C C . ALA A 1 69 ? -45.140 -23.517 37.317 1.00 81.25 69 ALA A C 1
ATOM 493 O O . ALA A 1 69 ? -45.953 -22.705 36.882 1.00 81.25 69 ALA A O 1
ATOM 494 N N . CYS A 1 70 ? -43.831 -23.274 37.397 1.00 81.12 70 CYS A N 1
ATOM 495 C CA . CYS A 1 70 ? -43.244 -21.958 37.130 1.00 81.12 70 CYS A CA 1
ATOM 496 C C . CYS A 1 70 ? -42.684 -21.757 35.730 1.00 81.12 70 CYS A C 1
ATOM 498 O O . CYS A 1 70 ? -42.160 -20.684 35.462 1.00 81.12 70 CYS A O 1
ATOM 500 N N . SER A 1 71 ? -42.786 -22.751 34.847 1.00 83.38 71 SER A N 1
ATOM 501 C CA . SER A 1 71 ? -42.189 -22.592 33.529 1.00 83.38 71 SER A CA 1
ATOM 502 C C . SER A 1 71 ? -42.936 -21.567 32.686 1.00 83.38 71 SER A C 1
ATOM 504 O O . SER A 1 71 ? -44.155 -21.665 32.533 1.00 83.38 71 SER A O 1
ATOM 506 N N . ASP A 1 72 ? -42.203 -20.611 32.121 1.00 81.81 72 ASP A N 1
ATOM 507 C CA . ASP A 1 72 ? -42.732 -19.668 31.130 1.00 81.81 72 ASP A CA 1
ATOM 508 C C . ASP A 1 72 ? -42.636 -20.185 29.690 1.00 81.81 72 ASP A C 1
ATOM 510 O O . ASP A 1 72 ? -43.066 -19.506 28.756 1.00 81.81 72 ASP A O 1
ATOM 514 N N . GLY A 1 73 ? -42.132 -21.407 29.504 1.00 81.62 73 GLY A N 1
ATOM 515 C CA . GLY A 1 73 ? -41.993 -22.030 28.193 1.00 81.62 73 GLY A CA 1
ATOM 516 C C . GLY A 1 73 ? -40.853 -21.452 27.353 1.00 81.62 73 GLY A C 1
ATOM 517 O O . GLY A 1 73 ? -40.780 -21.770 26.164 1.00 81.62 73 GLY A O 1
ATOM 518 N N . VAL A 1 74 ? -39.969 -20.638 27.938 1.00 83.44 74 VAL A N 1
ATOM 519 C CA . VAL A 1 74 ? -38.757 -20.149 27.282 1.00 83.44 74 VAL A CA 1
ATOM 520 C C . VAL A 1 74 ? -37.591 -21.078 27.631 1.00 83.44 74 VAL A C 1
ATOM 522 O O . VAL A 1 74 ? -37.327 -21.385 28.781 1.00 83.44 74 VAL A O 1
ATOM 525 N N . SER A 1 75 ? -36.882 -21.588 26.625 1.00 80.81 75 SER A N 1
ATOM 526 C CA . SER A 1 75 ? -35.869 -22.637 26.836 1.00 80.81 75 SER A CA 1
ATOM 527 C C . SER A 1 75 ? -34.569 -22.151 27.484 1.00 80.81 75 SER A C 1
ATOM 529 O O . SER A 1 75 ? -33.785 -22.977 27.939 1.00 80.81 75 SER A O 1
ATOM 531 N N . CYS A 1 76 ? -34.326 -20.839 27.494 1.00 83.94 76 CYS A N 1
ATOM 532 C CA . CYS A 1 76 ? -33.118 -20.223 28.048 1.00 83.94 76 CYS A CA 1
ATOM 533 C C . CYS A 1 76 ? -33.329 -19.553 29.407 1.00 83.94 76 CYS A C 1
ATOM 535 O O . CYS A 1 76 ? -32.422 -18.910 29.929 1.00 83.94 76 CYS A O 1
ATOM 537 N N . THR A 1 77 ? -34.524 -19.663 29.983 1.00 85.69 77 THR A N 1
ATOM 538 C CA . THR A 1 77 ? -34.805 -19.177 31.331 1.00 85.69 77 THR A CA 1
ATOM 539 C C . THR A 1 77 ? -34.617 -20.310 32.330 1.00 85.69 77 THR A C 1
ATOM 541 O O . THR A 1 77 ? -35.018 -21.456 32.127 1.00 85.69 77 THR A O 1
ATOM 544 N N . THR A 1 78 ? -33.973 -19.991 33.449 1.00 86.38 78 THR A N 1
ATOM 545 C CA . THR A 1 78 ? -33.970 -20.876 34.610 1.00 86.38 78 THR A CA 1
ATOM 546 C C . THR A 1 78 ? -35.217 -20.585 35.435 1.00 86.38 78 THR A C 1
ATOM 548 O O . THR A 1 78 ? -35.254 -19.627 36.215 1.00 86.38 78 THR A O 1
ATOM 551 N N . ASP A 1 79 ? -36.227 -21.433 35.262 1.00 86.56 79 ASP A N 1
ATOM 552 C CA . ASP A 1 79 ? -37.518 -21.322 35.937 1.00 86.56 79 ASP A CA 1
ATOM 553 C C . ASP A 1 79 ? -37.478 -22.013 37.301 1.00 86.56 79 ASP A C 1
ATOM 555 O O . ASP A 1 79 ? -37.310 -23.234 37.407 1.00 86.56 79 ASP A O 1
ATOM 559 N N . ARG A 1 80 ? -37.661 -21.248 38.381 1.00 86.38 80 ARG A N 1
ATOM 560 C CA . ARG A 1 80 ? -37.734 -21.813 39.735 1.00 86.38 80 ARG A CA 1
ATOM 561 C C . ARG A 1 80 ? -38.818 -21.169 40.577 1.00 86.38 80 ARG A C 1
ATOM 563 O O . ARG A 1 80 ? -39.040 -19.963 40.524 1.00 86.38 80 ARG A O 1
ATOM 570 N N . CYS A 1 81 ? -39.440 -21.982 41.424 1.00 82.69 81 CYS A N 1
ATOM 571 C CA . CYS A 1 81 ? -40.321 -21.479 42.467 1.00 82.69 81 CYS A CA 1
ATOM 572 C C . CYS A 1 81 ? -39.510 -21.193 43.732 1.00 82.69 81 CYS A C 1
ATOM 574 O O . CYS A 1 81 ? -38.829 -22.084 44.245 1.00 82.69 81 CYS A O 1
ATOM 576 N N . ILE A 1 82 ? -39.557 -19.951 44.215 1.00 80.88 82 ILE A N 1
ATOM 577 C CA . ILE A 1 82 ? -38.899 -19.538 45.457 1.00 80.88 82 ILE A CA 1
ATOM 578 C C . ILE A 1 82 ? -39.960 -19.430 46.565 1.00 80.88 82 ILE A C 1
ATOM 580 O O . ILE A 1 82 ? -40.880 -18.615 46.419 1.00 80.88 82 ILE A O 1
ATOM 584 N N . PRO A 1 83 ? -39.821 -20.175 47.683 1.00 74.69 83 PRO A N 1
ATOM 585 C CA . PRO A 1 83 ? -40.743 -20.098 48.815 1.00 74.69 83 PRO A CA 1
ATOM 586 C C . PRO A 1 83 ? -40.983 -18.655 49.275 1.00 74.69 83 PRO A C 1
ATOM 588 O O . PRO A 1 83 ? -40.038 -17.901 49.516 1.00 74.69 83 PRO A O 1
ATOM 591 N N . GLY A 1 84 ? -42.252 -18.246 49.335 1.00 73.94 84 GLY A N 1
ATOM 592 C CA . GLY A 1 84 ? -42.683 -16.890 49.709 1.00 73.94 84 GLY A CA 1
ATOM 593 C C . GLY A 1 84 ? -42.580 -15.801 48.623 1.00 73.94 84 GLY A C 1
ATOM 594 O O . GLY A 1 84 ? -43.162 -14.732 48.799 1.00 73.94 84 GLY A O 1
ATOM 595 N N . ARG A 1 85 ? -41.896 -16.042 47.490 1.00 76.94 85 ARG A N 1
ATOM 596 C CA . ARG A 1 85 ? -41.879 -15.135 46.312 1.00 76.94 85 ARG A CA 1
ATOM 597 C C . ARG A 1 85 ? -42.669 -15.670 45.116 1.00 76.94 85 ARG A C 1
ATOM 599 O O . ARG A 1 85 ? -43.062 -14.875 44.268 1.00 76.94 85 ARG A O 1
ATOM 606 N N . GLY A 1 86 ? -42.917 -16.978 45.050 1.00 78.94 86 GLY A N 1
ATOM 607 C CA . GLY A 1 86 ? -43.563 -17.616 43.901 1.00 78.94 86 GLY A CA 1
ATOM 608 C C . GLY A 1 86 ? -42.587 -17.842 42.743 1.00 78.94 86 GLY A C 1
ATOM 609 O O . GLY A 1 86 ? -41.394 -18.056 42.962 1.00 78.94 86 GLY A O 1
ATOM 610 N N . CYS A 1 87 ? -43.093 -17.838 41.511 1.00 85.69 87 CYS A N 1
ATOM 611 C CA . CYS A 1 87 ? -42.297 -18.143 40.323 1.00 85.69 87 CYS A CA 1
ATOM 612 C C . CYS A 1 87 ? -41.329 -17.021 39.955 1.00 85.69 87 CYS A C 1
ATOM 614 O O . CYS A 1 87 ? -41.705 -15.850 39.909 1.00 85.69 87 CYS A O 1
ATOM 616 N N . VAL A 1 88 ? -40.084 -17.399 39.673 1.00 86.50 88 VAL A N 1
ATOM 617 C CA . VAL A 1 88 ? -39.028 -16.491 39.236 1.00 86.50 88 VAL A CA 1
ATOM 618 C C . VAL A 1 88 ? -38.322 -17.119 38.045 1.00 86.50 88 VAL A C 1
ATOM 620 O O . VAL A 1 88 ? -37.789 -18.225 38.161 1.00 86.50 88 VAL A O 1
ATOM 623 N N . ASN A 1 89 ? -38.296 -16.385 36.936 1.00 85.31 89 ASN A N 1
ATOM 624 C CA . ASN A 1 89 ? -37.711 -16.832 35.679 1.00 85.31 89 ASN A CA 1
ATOM 625 C C . ASN A 1 89 ? -36.533 -15.910 35.385 1.00 85.31 89 ASN A C 1
ATOM 627 O O . ASN A 1 89 ? -36.711 -14.712 35.153 1.00 85.31 89 ASN A O 1
ATOM 631 N N . LEU A 1 90 ? -35.320 -16.444 35.510 1.00 83.88 90 LEU A N 1
ATOM 632 C CA . LEU A 1 90 ? -34.088 -15.693 35.282 1.00 83.88 90 LEU A CA 1
ATOM 633 C C . LEU A 1 90 ? -33.513 -16.067 33.915 1.00 83.88 90 LEU A C 1
ATOM 635 O O . LEU A 1 90 ? -33.291 -17.257 33.688 1.00 83.88 90 LEU A O 1
ATOM 639 N N . PRO A 1 91 ? -33.261 -15.091 33.028 1.00 84.06 91 PRO A N 1
ATOM 640 C CA . PRO A 1 91 ? -32.544 -15.337 31.782 1.00 84.06 91 PRO A CA 1
ATOM 641 C C . PRO A 1 91 ? -31.151 -15.918 32.049 1.00 84.06 91 PRO A C 1
ATOM 643 O O . PRO A 1 91 ? -30.442 -15.424 32.928 1.00 84.06 91 PRO A O 1
ATOM 646 N N . ASP A 1 92 ? -30.771 -16.948 31.294 1.00 85.06 92 ASP A N 1
ATOM 647 C CA . ASP A 1 92 ? -29.422 -17.516 31.270 1.00 85.06 92 ASP A CA 1
ATOM 648 C C . ASP A 1 92 ? -28.882 -17.490 29.835 1.00 85.06 92 ASP A C 1
ATOM 650 O O . ASP A 1 92 ? -29.266 -18.293 28.984 1.00 85.06 92 ASP A O 1
ATOM 654 N N . ASP A 1 93 ? -27.979 -16.548 29.569 1.00 81.75 93 ASP A N 1
ATOM 655 C CA . ASP A 1 93 ? -27.369 -16.356 28.250 1.00 81.75 93 ASP A CA 1
ATOM 656 C C . ASP A 1 93 ? -26.522 -17.575 27.832 1.00 81.75 93 ASP A C 1
ATOM 658 O O . ASP A 1 93 ? -26.445 -17.902 26.650 1.00 81.75 93 ASP A O 1
ATOM 662 N N . ASN A 1 94 ? -25.965 -18.335 28.786 1.00 80.19 94 ASN A N 1
ATOM 663 C CA . ASN A 1 94 ? -25.158 -19.520 28.467 1.00 80.19 94 ASN A CA 1
ATOM 664 C C . ASN A 1 94 ? -25.996 -20.669 27.902 1.00 80.19 94 ASN A C 1
ATOM 666 O O . ASN A 1 94 ? -25.475 -21.501 27.160 1.00 80.19 94 ASN A O 1
ATOM 670 N N . ALA A 1 95 ? -27.288 -20.718 28.231 1.00 81.44 95 ALA A N 1
ATOM 671 C CA . ALA A 1 95 ? -28.210 -21.710 27.690 1.00 81.44 95 ALA A CA 1
ATOM 672 C C . ALA A 1 95 ? -28.531 -21.469 26.202 1.00 81.44 95 ALA A C 1
ATOM 674 O O . ALA A 1 95 ? -29.100 -22.351 25.557 1.00 81.44 95 ALA A O 1
ATOM 675 N N . CYS A 1 96 ? -28.179 -20.294 25.666 1.00 81.50 96 CYS A N 1
ATOM 676 C CA . CYS A 1 96 ? -28.410 -19.919 24.274 1.00 81.50 96 CYS A CA 1
ATOM 677 C C . CYS A 1 96 ? -27.231 -20.143 23.336 1.00 81.50 96 CYS A C 1
ATOM 679 O O . CYS A 1 96 ? -27.436 -20.081 22.128 1.00 81.50 96 CYS A O 1
ATOM 681 N N . ASN A 1 97 ? -26.042 -20.414 23.871 1.00 81.62 97 ASN A N 1
ATOM 682 C CA . ASN A 1 97 ? -24.850 -20.605 23.061 1.00 81.62 97 ASN A CA 1
ATOM 683 C C . ASN A 1 97 ? -24.966 -21.897 22.241 1.00 81.62 97 ASN A C 1
ATOM 685 O O . ASN A 1 97 ? -24.919 -22.999 22.797 1.00 81.62 97 ASN A O 1
ATOM 689 N N . ASP A 1 98 ? -25.130 -21.762 20.924 1.00 79.12 98 ASP A N 1
ATOM 690 C CA . ASP A 1 98 ? -25.278 -22.899 20.009 1.00 79.12 98 ASP A CA 1
ATOM 691 C C . ASP A 1 98 ? -23.930 -23.438 19.487 1.00 79.12 98 ASP A C 1
ATOM 693 O O . ASP A 1 98 ? -23.875 -24.461 18.798 1.00 79.12 98 ASP A O 1
ATOM 697 N N . GLY A 1 99 ? -22.830 -22.800 19.896 1.00 76.44 99 GLY A N 1
ATOM 698 C CA . GLY A 1 99 ? -21.465 -23.164 19.545 1.00 76.44 99 GLY A CA 1
ATOM 699 C C . GLY A 1 99 ? -20.977 -22.588 18.217 1.00 76.44 99 GLY A C 1
ATOM 700 O O . GLY A 1 99 ? -19.771 -22.716 17.958 1.00 76.44 99 GLY A O 1
ATOM 701 N N . SER A 1 100 ? -21.849 -21.949 17.433 1.00 81.56 100 SER A N 1
ATOM 702 C CA . SER A 1 100 ? -21.503 -21.217 16.212 1.00 81.56 100 SER A CA 1
ATOM 703 C C . SER A 1 100 ? -20.848 -19.887 16.580 1.00 81.56 100 SER A C 1
ATOM 705 O O . SER A 1 100 ? -21.167 -19.257 17.584 1.00 81.56 100 SER A O 1
ATOM 707 N N . PHE A 1 101 ? -19.820 -19.508 15.836 1.00 81.81 101 PHE A N 1
ATOM 708 C CA . PHE A 1 101 ? -18.997 -18.342 16.118 1.00 81.81 101 PHE A CA 1
ATOM 709 C C . PHE A 1 101 ? -19.481 -17.113 15.340 1.00 81.81 101 PHE A C 1
ATOM 711 O O . PHE A 1 101 ? -19.551 -16.022 15.901 1.00 81.81 101 PHE A O 1
ATOM 718 N N . CYS A 1 102 ? -19.840 -17.262 14.064 1.00 81.00 102 CYS A N 1
ATOM 719 C CA . CYS A 1 102 ? -20.062 -16.137 13.153 1.00 81.00 102 CYS A CA 1
ATOM 720 C C . CYS A 1 102 ? -21.417 -15.443 13.324 1.00 81.00 102 CYS A C 1
ATOM 722 O O . CYS A 1 102 ? -21.570 -14.282 12.946 1.00 81.00 102 CYS A O 1
ATOM 724 N N . ASN A 1 103 ? -22.403 -16.111 13.915 1.00 76.19 103 ASN A N 1
ATOM 725 C CA . ASN A 1 103 ? -23.701 -15.527 14.274 1.00 76.19 103 ASN A CA 1
ATOM 726 C C . ASN A 1 103 ? -23.653 -14.674 15.564 1.00 76.19 103 ASN A C 1
ATOM 728 O O . ASN A 1 103 ? -24.641 -14.002 15.873 1.00 76.19 103 ASN A O 1
ATOM 732 N N . GLY A 1 104 ? -22.499 -14.638 16.243 1.00 74.94 104 GLY A N 1
ATOM 733 C CA . GLY A 1 104 ? -22.236 -13.823 17.426 1.00 74.94 104 GLY A CA 1
ATOM 734 C C . GLY A 1 104 ? -22.828 -14.389 18.714 1.00 74.94 104 GLY A C 1
ATOM 735 O O . GLY A 1 104 ? -23.470 -15.428 18.726 1.00 74.94 104 GLY A O 1
ATOM 736 N N . VAL A 1 105 ? -22.602 -13.693 19.832 1.00 81.00 105 VAL A N 1
ATOM 737 C CA . VAL A 1 105 ? -23.062 -14.160 21.150 1.00 81.00 105 VAL A CA 1
ATOM 738 C C . VAL A 1 105 ? -24.588 -14.100 21.227 1.00 81.00 105 VAL A C 1
ATOM 740 O O . VAL A 1 105 ? -25.191 -13.027 21.103 1.00 81.00 105 VAL A O 1
ATOM 743 N N . GLU A 1 106 ? -25.221 -15.248 21.459 1.00 84.44 106 GLU A N 1
ATOM 744 C CA . GLU A 1 106 ? -26.661 -15.332 21.656 1.00 84.44 106 GLU A CA 1
ATOM 745 C C . GLU A 1 106 ? -27.043 -14.945 23.080 1.00 84.44 106 GLU A C 1
ATOM 747 O O . GLU A 1 106 ? -26.438 -15.376 24.062 1.00 84.44 106 GLU A O 1
ATOM 752 N N . ARG A 1 107 ? -28.096 -14.135 23.196 1.00 85.19 107 ARG A N 1
ATOM 753 C CA . ARG A 1 107 ? -28.585 -13.642 24.480 1.00 85.19 107 ARG A CA 1
ATOM 754 C C . ARG A 1 107 ? -29.984 -14.155 24.760 1.00 85.19 107 ARG A C 1
ATOM 756 O O . ARG A 1 107 ? -30.822 -14.233 23.855 1.00 85.19 107 ARG A O 1
ATOM 763 N N . CYS A 1 108 ? -30.258 -14.474 26.018 1.00 81.00 108 CYS A N 1
ATOM 764 C CA . CYS A 1 108 ? -31.588 -14.863 26.439 1.00 81.00 108 CYS A CA 1
ATOM 765 C C . CYS A 1 108 ? -32.432 -13.611 26.697 1.00 81.00 108 CYS A C 1
ATOM 767 O O . CYS A 1 108 ? -32.221 -12.873 27.660 1.00 81.00 108 CYS A O 1
ATOM 769 N N . LEU A 1 109 ? -33.436 -13.371 25.850 1.00 82.56 109 LEU A N 1
ATOM 770 C CA . LEU A 1 109 ? -34.437 -12.336 26.104 1.00 82.56 109 LEU A CA 1
ATOM 771 C C . LEU A 1 109 ? -35.682 -12.957 26.735 1.00 82.56 109 LEU A C 1
ATOM 773 O O . LEU A 1 109 ? -36.377 -13.759 26.100 1.00 82.56 109 LEU A O 1
ATOM 777 N N . ALA A 1 110 ? -35.998 -12.529 27.962 1.00 67.69 110 ALA A N 1
ATOM 778 C CA . ALA A 1 110 ? -37.217 -12.908 28.673 1.00 67.69 110 ALA A CA 1
ATOM 779 C C . ALA A 1 110 ? -38.454 -12.590 27.806 1.00 67.69 110 ALA A C 1
ATOM 781 O O . ALA A 1 110 ? -38.822 -11.430 27.626 1.00 67.69 110 ALA A O 1
ATOM 782 N N . GLY A 1 111 ? -39.060 -13.626 27.215 1.00 73.06 111 GLY A N 1
ATOM 783 C CA . GLY A 1 111 ? -40.238 -13.534 26.343 1.00 73.06 111 GLY A CA 1
ATOM 784 C C . GLY A 1 111 ? -40.008 -13.791 24.845 1.00 73.06 111 GLY A C 1
ATOM 785 O O . GLY A 1 111 ? -40.982 -14.030 24.135 1.00 73.06 111 GLY A O 1
ATOM 786 N N . ARG A 1 112 ? -38.762 -13.791 24.346 1.00 76.56 112 ARG A N 1
ATOM 787 C CA . ARG A 1 112 ? -38.435 -14.169 22.947 1.00 76.56 112 ARG A CA 1
ATOM 788 C C . ARG A 1 112 ? -37.535 -15.399 22.828 1.00 76.56 112 ARG A C 1
ATOM 790 O O . ARG A 1 112 ? -37.450 -15.952 21.735 1.00 76.56 112 ARG A O 1
ATOM 797 N N . GLY A 1 113 ? -36.918 -15.843 23.922 1.00 79.31 113 GLY A N 1
ATOM 798 C CA . GLY A 1 113 ? -35.953 -16.939 23.899 1.00 79.31 113 GLY A CA 1
ATOM 799 C C . GLY A 1 113 ? -34.590 -16.493 23.391 1.00 79.31 113 GLY A C 1
ATOM 800 O O . GLY A 1 113 ? -34.245 -15.314 23.489 1.00 79.31 113 GLY A O 1
ATOM 801 N N . CYS A 1 114 ? -33.809 -17.442 22.887 1.00 83.38 114 CYS A N 1
ATOM 802 C CA . CYS A 1 114 ? -32.470 -17.168 22.386 1.00 83.38 114 CYS A CA 1
ATOM 803 C C . CYS A 1 114 ? -32.533 -16.321 21.127 1.00 83.38 114 CYS A C 1
ATOM 805 O O . CYS A 1 114 ? -33.138 -16.721 20.129 1.00 83.38 114 CYS A O 1
ATOM 807 N N . VAL A 1 115 ? -31.912 -15.148 21.184 1.00 80.75 115 VAL A N 1
ATOM 808 C CA . VAL A 1 115 ? -31.764 -14.280 20.023 1.00 80.75 115 VAL A CA 1
ATOM 809 C C . VAL A 1 115 ? -30.281 -14.022 19.753 1.00 80.75 115 VAL A C 1
ATOM 811 O O . VAL A 1 115 ? -29.558 -13.618 20.667 1.00 80.75 115 VAL A O 1
ATOM 814 N N . PRO A 1 116 ? -29.810 -14.214 18.511 1.00 72.69 116 PRO A N 1
ATOM 815 C CA . PRO A 1 116 ? -28.515 -13.698 18.096 1.00 72.69 116 PRO A CA 1
ATOM 816 C C . PRO A 1 116 ? -28.628 -12.175 17.992 1.00 72.69 116 PRO A C 1
ATOM 818 O O . PRO A 1 116 ? -29.561 -11.649 17.377 1.00 72.69 116 PRO A O 1
ATOM 821 N N . GLN A 1 117 ? -27.736 -11.454 18.669 1.00 61.31 117 GLN A N 1
ATOM 822 C CA . GLN A 1 117 ? -27.829 -9.994 18.745 1.00 61.31 117 GLN A CA 1
ATOM 823 C C . GLN A 1 117 ? -27.123 -9.320 17.566 1.00 61.31 117 GLN A C 1
ATOM 825 O O . GLN A 1 117 ? -27.690 -8.394 16.991 1.00 61.31 117 GLN A O 1
ATOM 830 N N . MET A 1 118 ? -25.935 -9.793 17.174 1.00 67.06 118 MET A N 1
ATOM 831 C CA . MET A 1 118 ? -25.172 -9.261 16.039 1.00 67.06 118 MET A CA 1
ATOM 832 C C . MET A 1 118 ? -24.238 -10.340 15.486 1.00 67.06 118 MET A C 1
ATOM 834 O O . MET A 1 118 ? -23.422 -10.870 16.233 1.00 67.06 118 MET A O 1
ATOM 838 N N . ALA A 1 119 ? -24.332 -10.629 14.185 1.00 66.06 119 ALA A N 1
ATOM 839 C CA . ALA A 1 119 ? -23.336 -11.450 13.503 1.00 66.06 119 ALA A CA 1
ATOM 840 C C . ALA A 1 119 ? -21.966 -10.760 13.558 1.00 66.06 119 ALA A C 1
ATOM 842 O O . ALA A 1 119 ? -21.889 -9.530 13.468 1.00 66.06 119 ALA A O 1
ATOM 843 N N . ILE A 1 120 ? -20.898 -11.545 13.700 1.00 77.50 120 ILE A N 1
ATOM 844 C CA . ILE A 1 120 ? -19.531 -11.027 13.665 1.00 77.50 120 ILE A CA 1
ATOM 845 C C . ILE A 1 120 ? -19.296 -10.427 12.273 1.00 77.50 120 ILE A C 1
ATOM 847 O O . ILE A 1 120 ? -19.317 -11.142 11.271 1.00 77.50 120 ILE A O 1
ATOM 851 N N . ARG A 1 121 ? -19.102 -9.102 12.207 1.00 77.56 121 ARG A N 1
ATOM 852 C CA . ARG A 1 121 ? -18.605 -8.426 11.005 1.00 77.56 121 ARG A CA 1
ATOM 853 C C . ARG A 1 121 ? -17.093 -8.581 10.975 1.00 77.56 121 ARG A C 1
ATOM 855 O O . ARG A 1 121 ? -16.427 -8.151 11.910 1.00 77.56 121 ARG A O 1
ATOM 862 N N . CYS A 1 122 ? -16.604 -9.226 9.925 1.00 79.06 122 CYS A N 1
ATOM 863 C CA . CYS A 1 122 ? -15.180 -9.453 9.704 1.00 79.06 122 CYS A CA 1
ATOM 864 C C . CYS A 1 122 ? -14.534 -8.424 8.778 1.00 79.06 122 CYS A C 1
ATOM 866 O O . CYS A 1 122 ? -13.337 -8.527 8.575 1.00 79.06 122 CYS A O 1
ATOM 868 N N . ASP A 1 123 ? -15.331 -7.490 8.257 1.00 77.69 123 ASP A N 1
ATOM 869 C CA . ASP A 1 123 ? -14.892 -6.374 7.423 1.00 77.69 123 ASP A CA 1
ATOM 870 C C . ASP A 1 123 ? -13.825 -5.563 8.168 1.00 77.69 123 ASP A C 1
ATOM 872 O O . ASP A 1 123 ? -14.118 -4.984 9.224 1.00 77.69 123 ASP A O 1
ATOM 876 N N . ASP A 1 124 ? -12.594 -5.603 7.667 1.00 75.06 124 ASP A N 1
ATOM 877 C CA . ASP A 1 124 ? -11.454 -4.878 8.227 1.00 75.06 124 ASP A CA 1
ATOM 878 C C . ASP A 1 124 ? -11.331 -3.450 7.664 1.00 75.06 124 ASP A C 1
ATOM 880 O O . ASP A 1 124 ? -10.499 -2.671 8.137 1.00 75.06 124 ASP A O 1
ATOM 884 N N . GLY A 1 125 ? -12.225 -3.072 6.741 1.00 72.62 125 GLY A N 1
ATOM 885 C CA . GLY A 1 125 ? -12.260 -1.762 6.104 1.00 72.62 125 GLY A CA 1
ATOM 886 C C . GLY A 1 125 ? -11.183 -1.559 5.038 1.00 72.62 125 GLY A C 1
ATOM 887 O O . GLY A 1 125 ? -11.102 -0.455 4.494 1.00 72.62 125 GLY A O 1
ATOM 888 N N . ASP A 1 126 ? -10.380 -2.581 4.731 1.00 75.50 126 ASP A N 1
ATOM 889 C CA . ASP A 1 126 ? -9.397 -2.547 3.659 1.00 75.50 126 ASP A CA 1
ATOM 890 C C . ASP A 1 126 ? -10.036 -3.058 2.348 1.00 75.50 126 ASP A C 1
ATOM 892 O O . ASP A 1 126 ? -10.414 -4.222 2.236 1.00 75.50 126 ASP A O 1
ATOM 896 N N . PRO A 1 127 ? -10.171 -2.226 1.298 1.00 73.12 127 PRO A N 1
ATOM 897 C CA . PRO A 1 127 ? -10.693 -2.683 0.007 1.00 73.12 127 PRO A CA 1
ATOM 898 C C . PRO A 1 127 ? -9.813 -3.755 -0.670 1.00 73.12 127 PRO A C 1
ATOM 900 O O . PRO A 1 127 ? -10.240 -4.375 -1.648 1.00 73.12 127 PRO A O 1
ATOM 903 N N . CYS A 1 128 ? -8.592 -3.970 -0.175 1.00 77.56 128 CYS A N 1
ATOM 904 C CA . CYS A 1 128 ? -7.630 -4.945 -0.678 1.00 77.56 128 CYS A CA 1
ATOM 905 C C . CYS A 1 128 ? -7.756 -6.342 -0.074 1.00 77.56 128 CYS A C 1
ATOM 907 O O . CYS A 1 128 ? -7.016 -7.253 -0.468 1.00 77.56 128 CYS A O 1
ATOM 909 N N . THR A 1 129 ? -8.689 -6.531 0.853 1.00 79.38 129 THR A N 1
ATOM 910 C CA . THR A 1 129 ? -8.985 -7.819 1.463 1.00 79.38 129 THR A CA 1
ATOM 911 C C . THR A 1 129 ? -10.419 -8.241 1.157 1.00 79.38 129 THR A C 1
ATOM 913 O O . THR A 1 129 ? -11.349 -7.456 0.985 1.00 79.38 129 THR A O 1
ATOM 916 N N . THR A 1 130 ? -10.606 -9.550 1.031 1.00 79.31 130 THR A N 1
ATOM 917 C CA . THR A 1 130 ? -11.919 -10.178 1.030 1.00 79.31 130 THR A CA 1
ATOM 918 C C . THR A 1 130 ? -12.121 -10.852 2.377 1.00 79.31 130 THR A C 1
ATOM 920 O O . THR A 1 130 ? -11.495 -11.878 2.677 1.00 79.31 130 THR A O 1
ATOM 923 N N . ASP A 1 131 ? -13.027 -10.295 3.175 1.00 84.50 131 ASP A N 1
ATOM 924 C CA . ASP A 1 131 ? -13.254 -10.754 4.538 1.00 84.50 131 ASP A CA 1
ATOM 925 C C . ASP A 1 131 ? -14.392 -11.757 4.639 1.00 84.50 131 ASP A C 1
ATOM 927 O O . ASP A 1 131 ? -15.509 -11.568 4.150 1.00 84.50 131 ASP A O 1
ATOM 931 N N . SER A 1 132 ? -14.121 -12.852 5.339 1.00 83.62 132 SER A N 1
ATOM 932 C CA . SER A 1 132 ? -15.107 -13.887 5.612 1.00 83.62 132 SER A CA 1
ATOM 933 C C . SER A 1 132 ? -14.997 -14.349 7.055 1.00 83.62 132 SER A C 1
ATOM 935 O O . SER A 1 132 ? -13.921 -14.412 7.641 1.00 83.62 132 SER A O 1
ATOM 937 N N . CYS A 1 133 ? -16.121 -14.745 7.639 1.00 82.50 133 CYS A N 1
ATOM 938 C CA . CYS A 1 133 ? -16.108 -15.423 8.928 1.00 82.50 133 CYS A CA 1
ATOM 939 C C . CYS A 1 133 ? -16.008 -16.944 8.727 1.00 82.50 133 CYS A C 1
ATOM 941 O O . CYS A 1 133 ? -16.773 -17.516 7.949 1.00 82.50 133 CYS A O 1
ATOM 943 N N . ASP A 1 134 ? -15.061 -17.601 9.406 1.00 83.62 134 ASP A N 1
ATOM 944 C CA . ASP A 1 134 ? -14.840 -19.051 9.334 1.00 83.62 134 ASP A CA 1
ATOM 945 C C . ASP A 1 134 ? -15.262 -19.743 10.639 1.00 83.62 134 ASP A C 1
ATOM 947 O O . ASP A 1 134 ? -14.620 -19.616 11.687 1.00 83.62 134 ASP A O 1
ATOM 951 N N . GLU A 1 135 ? -16.329 -20.538 10.550 1.00 81.62 135 GLU A N 1
ATOM 952 C CA . GLU A 1 135 ? -16.888 -21.309 11.667 1.00 81.62 135 GLU A CA 1
ATOM 953 C C . GLU A 1 135 ? -15.963 -22.421 12.180 1.00 81.62 135 GLU A C 1
ATOM 955 O O . GLU A 1 135 ? -15.935 -22.722 13.375 1.00 81.62 135 GLU A O 1
ATOM 960 N N . ALA A 1 136 ? -15.174 -23.041 11.299 1.00 80.25 136 ALA A N 1
ATOM 961 C CA . ALA A 1 136 ? -14.265 -24.118 11.681 1.00 80.25 136 ALA A CA 1
ATOM 962 C C . ALA A 1 136 ? -13.044 -23.578 12.436 1.00 80.25 136 ALA A C 1
ATOM 964 O O . ALA A 1 136 ? -12.539 -24.236 13.349 1.00 80.25 136 ALA A O 1
ATOM 965 N N . ARG A 1 137 ? -12.580 -22.378 12.068 1.00 78.50 137 ARG A N 1
ATOM 966 C CA . ARG A 1 137 ? -11.452 -21.696 12.721 1.00 78.50 137 ARG A CA 1
ATOM 967 C C . ARG A 1 137 ? -11.871 -20.811 13.892 1.00 78.50 137 ARG A C 1
ATOM 969 O O . ARG A 1 137 ? -11.001 -20.416 14.663 1.00 78.50 137 ARG A O 1
ATOM 976 N N . ARG A 1 138 ? -13.175 -20.543 14.050 1.00 83.19 138 ARG A N 1
ATOM 977 C CA . ARG A 1 138 ? -13.728 -19.594 15.033 1.00 83.19 138 ARG A CA 1
ATOM 978 C C . ARG A 1 138 ? -13.010 -18.239 14.947 1.00 83.19 138 ARG A C 1
ATOM 980 O O . ARG A 1 138 ? -12.571 -17.702 15.963 1.00 83.19 138 ARG A O 1
ATOM 987 N N . ALA A 1 139 ? -12.819 -17.749 13.721 1.00 81.12 139 ALA A N 1
ATOM 988 C CA . ALA A 1 139 ? -12.035 -16.554 13.430 1.00 81.12 139 ALA A CA 1
ATOM 989 C C . ALA A 1 139 ? -12.556 -15.820 12.186 1.00 81.12 139 ALA A C 1
ATOM 991 O O . ALA A 1 139 ? -13.126 -16.435 11.282 1.00 81.12 139 ALA A O 1
ATOM 992 N N . CYS A 1 140 ? -12.313 -14.511 12.135 1.00 82.56 140 CYS A N 1
ATOM 993 C CA . CYS A 1 140 ? -12.375 -13.752 10.893 1.00 82.56 140 CYS A CA 1
ATOM 994 C C . CYS A 1 140 ? -11.130 -14.068 10.066 1.00 82.56 140 CYS A C 1
ATOM 996 O O . CYS A 1 140 ? -10.015 -14.040 10.587 1.00 82.56 140 CYS A O 1
ATOM 998 N N . ILE A 1 141 ? -11.340 -14.433 8.808 1.00 81.56 141 ILE A N 1
ATOM 999 C CA . ILE A 1 141 ? -10.284 -14.656 7.830 1.00 81.56 141 ILE A CA 1
ATOM 1000 C C . ILE A 1 141 ? -10.339 -13.522 6.820 1.00 81.56 141 ILE A C 1
ATOM 1002 O O . ILE A 1 141 ? -11.352 -13.335 6.151 1.00 81.56 141 ILE A O 1
ATOM 1006 N N . THR A 1 142 ? -9.228 -12.813 6.715 1.00 80.81 142 THR A N 1
ATOM 1007 C CA . THR A 1 142 ? -8.981 -11.820 5.679 1.00 80.81 142 THR A CA 1
ATOM 1008 C C . THR A 1 142 ? -8.077 -12.490 4.643 1.00 80.81 142 THR A C 1
ATOM 1010 O O . THR A 1 142 ? -7.171 -13.268 4.979 1.00 80.81 142 THR A O 1
ATOM 1013 N N . ARG A 1 143 ? -8.390 -12.328 3.361 1.00 79.06 143 ARG A N 1
ATOM 1014 C CA . ARG A 1 143 ? -7.571 -12.837 2.252 1.00 79.06 143 ARG A CA 1
ATOM 1015 C C . ARG A 1 143 ? -7.286 -11.684 1.308 1.00 79.06 143 ARG A C 1
ATOM 1017 O O . ARG A 1 143 ? -8.210 -10.912 1.099 1.00 79.06 143 ARG A O 1
ATOM 1024 N N . PRO A 1 144 ? -6.086 -11.588 0.715 1.00 78.62 144 PRO A N 1
ATOM 1025 C CA . PRO A 1 144 ? -5.868 -10.649 -0.375 1.00 78.62 144 PRO A CA 1
ATOM 1026 C C . PRO A 1 144 ? -6.936 -10.855 -1.449 1.00 78.62 144 PRO A C 1
ATOM 1028 O O . PRO A 1 144 ? -7.267 -12.002 -1.772 1.00 78.62 144 PRO A O 1
ATOM 1031 N N . THR A 1 145 ? -7.496 -9.758 -1.940 1.00 79.88 145 THR A N 1
ATOM 1032 C CA . THR A 1 145 ? -8.388 -9.778 -3.097 1.00 79.88 145 THR A CA 1
ATOM 1033 C C . THR A 1 145 ? -7.588 -10.238 -4.321 1.00 79.88 145 THR A C 1
ATOM 1035 O O . THR A 1 145 ? -6.457 -9.805 -4.509 1.00 79.88 145 THR A O 1
ATOM 1038 N N . ASP A 1 146 ? -8.157 -11.180 -5.071 1.00 81.19 146 ASP A N 1
ATOM 1039 C CA . ASP A 1 146 ? -7.588 -11.828 -6.264 1.00 81.19 146 ASP A CA 1
ATOM 1040 C C . ASP A 1 146 ? -8.786 -12.145 -7.175 1.00 81.19 146 ASP A C 1
ATOM 1042 O O . ASP A 1 146 ? -9.473 -13.169 -7.018 1.00 81.19 146 ASP A O 1
ATOM 1046 N N . ASN A 1 147 ? -9.164 -11.171 -8.005 1.00 85.44 147 ASN A N 1
ATOM 1047 C CA . ASN A 1 147 ? -10.460 -11.158 -8.691 1.00 85.44 147 ASN A CA 1
ATOM 1048 C C . ASN A 1 147 ? -10.513 -12.160 -9.853 1.00 85.44 147 ASN A C 1
ATOM 1050 O O . ASN A 1 147 ? -11.595 -12.656 -10.196 1.00 85.44 147 ASN A O 1
ATOM 1054 N N . ASP A 1 148 ? -9.370 -12.487 -10.449 1.00 82.31 148 ASP A N 1
ATOM 1055 C CA . ASP A 1 148 ? -9.262 -13.445 -11.549 1.00 82.31 148 ASP A CA 1
ATOM 1056 C C . ASP A 1 148 ? -8.679 -14.817 -11.149 1.00 82.31 148 ASP A C 1
ATOM 1058 O O . ASP A 1 148 ? -8.734 -15.766 -11.950 1.00 82.31 148 ASP A O 1
ATOM 1062 N N . SER A 1 149 ? -8.300 -14.964 -9.873 1.00 87.25 149 SER A N 1
ATOM 1063 C CA . SER A 1 149 ? -7.866 -16.197 -9.209 1.00 87.25 149 SER A CA 1
ATOM 1064 C C . SER A 1 149 ? -6.545 -16.770 -9.727 1.00 87.25 149 SER A C 1
ATOM 1066 O O . SER A 1 149 ? -6.404 -18.001 -9.818 1.00 87.25 149 SER A O 1
ATOM 1068 N N . ASP A 1 150 ? -5.593 -15.914 -10.087 1.00 83.81 150 ASP A N 1
ATOM 1069 C CA . ASP A 1 150 ? -4.253 -16.310 -10.525 1.00 83.81 150 ASP A CA 1
ATOM 1070 C C . ASP A 1 150 ? -3.200 -16.341 -9.400 1.00 83.81 150 ASP A C 1
ATOM 1072 O O . ASP A 1 150 ? -2.112 -16.907 -9.576 1.00 83.81 150 ASP A O 1
ATOM 1076 N N . GLY A 1 151 ? -3.575 -15.872 -8.206 1.00 84.69 151 GLY A N 1
ATOM 1077 C CA . GLY A 1 151 ? -2.764 -15.895 -6.995 1.00 84.69 151 GLY A CA 1
ATOM 1078 C C . GLY A 1 151 ? -1.959 -14.624 -6.736 1.00 84.69 151 GLY A C 1
ATOM 1079 O O . GLY A 1 151 ? -1.168 -14.619 -5.782 1.00 84.69 151 GLY A O 1
ATOM 1080 N N . PHE A 1 152 ? -2.136 -13.573 -7.536 1.00 85.06 152 PHE A N 1
ATOM 1081 C CA . PHE A 1 152 ? -1.557 -12.256 -7.302 1.00 85.06 152 PHE A CA 1
ATOM 1082 C C . PHE A 1 152 ? -2.623 -11.259 -6.827 1.00 85.06 152 PHE A C 1
ATOM 1084 O O . PHE A 1 152 ? -3.813 -11.455 -7.008 1.00 85.06 152 PHE A O 1
ATOM 1091 N N . ALA A 1 153 ? -2.182 -10.234 -6.094 1.00 84.44 153 ALA A N 1
ATOM 1092 C CA . ALA A 1 153 ? -3.061 -9.196 -5.560 1.00 84.44 153 ALA A CA 1
ATOM 1093 C C . ALA A 1 153 ? -2.906 -7.901 -6.380 1.00 84.44 153 ALA A C 1
ATOM 1095 O O . ALA A 1 153 ? -1.770 -7.601 -6.793 1.00 84.44 153 ALA A O 1
ATOM 1096 N N . PRO A 1 154 ? -3.983 -7.108 -6.549 1.00 83.81 154 PRO A N 1
ATOM 1097 C CA . PRO A 1 154 ? -4.016 -5.920 -7.402 1.00 83.81 154 PRO A CA 1
ATOM 1098 C C . PRO A 1 154 ? -2.966 -4.870 -7.027 1.00 83.81 154 PRO A C 1
ATOM 1100 O O . PRO A 1 154 ? -2.689 -4.641 -5.851 1.00 83.81 154 PRO A O 1
ATOM 1103 N N . LEU A 1 155 ? -2.426 -4.167 -8.028 1.00 80.75 155 LEU A N 1
ATOM 1104 C CA . LEU A 1 155 ? -1.389 -3.131 -7.881 1.00 80.75 155 LEU A CA 1
ATOM 1105 C C . LEU A 1 155 ? -1.801 -1.975 -6.956 1.00 80.75 155 LEU A C 1
ATOM 1107 O O . LEU A 1 155 ? -0.955 -1.295 -6.384 1.00 80.75 155 LEU A O 1
ATOM 1111 N N . THR A 1 156 ? -3.106 -1.736 -6.819 1.00 79.25 156 THR A N 1
ATOM 1112 C CA . THR A 1 156 ? -3.669 -0.713 -5.927 1.00 79.25 156 THR A CA 1
ATOM 1113 C C . THR A 1 156 ? -3.503 -1.053 -4.447 1.00 79.25 156 THR A C 1
ATOM 1115 O O . THR A 1 156 ? -3.755 -0.203 -3.598 1.00 79.25 156 THR A O 1
ATOM 1118 N N . CYS A 1 157 ? -3.098 -2.282 -4.134 1.00 77.81 157 CYS A N 1
ATOM 1119 C CA . CYS A 1 157 ? -2.988 -2.805 -2.784 1.00 77.81 157 CYS A CA 1
ATOM 1120 C C . CYS A 1 157 ? -1.539 -2.866 -2.313 1.00 77.81 157 CYS A C 1
ATOM 1122 O O . CYS A 1 157 ? -0.623 -3.113 -3.096 1.00 77.81 157 CYS A O 1
ATOM 1124 N N . ALA A 1 158 ? -1.313 -2.655 -1.013 1.00 70.50 158 ALA A N 1
ATOM 1125 C CA . ALA A 1 158 ? 0.028 -2.600 -0.440 1.00 70.50 158 ALA A CA 1
ATOM 1126 C C . ALA A 1 158 ? 0.801 -3.914 -0.684 1.00 70.50 158 ALA A C 1
ATOM 1128 O O . ALA A 1 158 ? 0.504 -4.970 -0.124 1.00 70.50 158 ALA A O 1
ATOM 1129 N N . GLY A 1 159 ? 1.811 -3.854 -1.558 1.00 68.62 159 GLY A N 1
ATOM 1130 C CA . GLY A 1 159 ? 2.606 -5.010 -1.976 1.00 68.62 159 GLY A CA 1
ATOM 1131 C C . GLY A 1 159 ? 1.907 -5.980 -2.937 1.00 68.62 159 GLY A C 1
ATOM 1132 O O . GLY A 1 159 ? 2.438 -7.076 -3.157 1.00 68.62 159 GLY A O 1
ATOM 1133 N N . GLY A 1 160 ? 0.759 -5.587 -3.495 1.00 77.06 160 GLY A N 1
ATOM 1134 C CA . GLY A 1 160 ? 0.185 -6.172 -4.698 1.00 77.06 160 GLY A CA 1
ATOM 1135 C C . GLY A 1 160 ? 1.047 -5.827 -5.909 1.00 77.06 160 GLY A C 1
ATOM 1136 O O . GLY A 1 160 ? 1.683 -4.776 -5.972 1.00 77.06 160 GLY A O 1
ATOM 1137 N N . ARG A 1 161 ? 1.160 -6.774 -6.832 1.00 83.81 161 ARG A N 1
ATOM 1138 C CA . ARG A 1 161 ? 2.039 -6.664 -8.005 1.00 83.81 161 ARG A CA 1
ATOM 1139 C C . ARG A 1 161 ? 1.292 -6.949 -9.306 1.00 83.81 161 ARG A C 1
ATOM 1141 O O . ARG A 1 161 ? 1.893 -6.897 -10.369 1.00 83.81 161 ARG A O 1
ATOM 1148 N N . ASP A 1 162 ? -0.002 -7.234 -9.213 1.00 88.00 162 ASP A N 1
ATOM 1149 C CA . ASP A 1 162 ? -0.847 -7.512 -10.358 1.00 88.00 162 ASP A CA 1
ATOM 1150 C C . ASP A 1 162 ? -1.351 -6.212 -10.995 1.00 88.00 162 ASP A C 1
ATOM 1152 O O . ASP A 1 162 ? -2.199 -5.502 -10.450 1.00 88.00 162 ASP A O 1
ATOM 1156 N N . CYS A 1 163 ? -0.804 -5.895 -12.161 1.00 87.88 163 CYS A N 1
ATOM 1157 C CA . CYS A 1 163 ? -1.159 -4.729 -12.949 1.00 87.88 163 CYS A CA 1
ATOM 1158 C C . CYS A 1 163 ? -2.540 -4.840 -13.624 1.00 87.88 163 CYS A C 1
ATOM 1160 O O . CYS A 1 163 ? -3.051 -3.819 -14.095 1.00 87.88 163 CYS A O 1
ATOM 1162 N N . ASN A 1 164 ? -3.178 -6.018 -13.636 1.00 87.44 164 ASN A N 1
ATOM 1163 C CA . ASN A 1 164 ? -4.559 -6.199 -14.073 1.00 87.44 164 ASN A CA 1
ATOM 1164 C C . ASN A 1 164 ? -5.249 -7.421 -13.428 1.00 87.44 164 ASN A C 1
ATOM 1166 O O . ASN A 1 164 ? -5.512 -8.413 -14.098 1.00 87.44 164 ASN A O 1
ATOM 1170 N N . ASP A 1 165 ? -5.731 -7.230 -12.200 1.00 86.25 165 ASP A N 1
ATOM 1171 C CA . ASP A 1 165 ? -6.470 -8.198 -11.359 1.00 86.25 165 ASP A CA 1
ATOM 1172 C C . ASP A 1 165 ? -7.856 -8.630 -11.902 1.00 86.25 165 ASP A C 1
ATOM 1174 O O . ASP A 1 165 ? -8.718 -9.131 -11.189 1.00 86.25 165 ASP A O 1
ATOM 1178 N N . ASN A 1 166 ? -8.155 -8.377 -13.177 1.00 90.19 166 ASN A N 1
ATOM 1179 C CA . ASN A 1 166 ? -9.332 -8.933 -13.855 1.00 90.19 166 ASN A CA 1
ATOM 1180 C C . ASN A 1 166 ? -8.949 -9.840 -15.035 1.00 90.19 166 ASN A C 1
ATOM 1182 O O . ASN A 1 166 ? -9.830 -10.314 -15.766 1.00 90.19 166 ASN A O 1
ATOM 1186 N N . ASP A 1 167 ? -7.656 -10.048 -15.263 1.00 88.44 167 ASP A N 1
ATOM 1187 C CA . ASP A 1 167 ? -7.097 -10.832 -16.346 1.00 88.44 167 ASP A CA 1
ATOM 1188 C C . ASP A 1 167 ? -5.930 -11.698 -15.860 1.00 88.44 167 ASP A C 1
ATOM 1190 O O . ASP A 1 167 ? -4.775 -11.304 -15.951 1.00 88.44 167 ASP A O 1
ATOM 1194 N N . ARG A 1 168 ? -6.244 -12.955 -15.520 1.00 89.81 168 ARG A N 1
ATOM 1195 C CA . ARG A 1 168 ? -5.312 -13.999 -15.042 1.00 89.81 168 ARG A CA 1
ATOM 1196 C C . ARG A 1 168 ? -4.036 -14.234 -15.870 1.00 89.81 168 ARG A C 1
ATOM 1198 O O . ARG A 1 168 ? -3.267 -15.156 -15.590 1.00 89.81 168 ARG A O 1
ATOM 1205 N N . THR A 1 169 ? -3.955 -13.622 -17.052 1.00 88.69 169 THR A N 1
ATOM 1206 C CA . THR A 1 169 ? -2.826 -13.723 -17.985 1.00 88.69 169 THR A CA 1
ATOM 1207 C C . THR A 1 169 ? -1.865 -12.544 -17.885 1.00 88.69 169 THR A C 1
ATOM 1209 O O . THR A 1 169 ? -0.840 -12.561 -18.562 1.00 88.69 169 THR A O 1
ATOM 1212 N N . VAL A 1 170 ? -2.190 -11.552 -17.058 1.00 90.75 170 VAL A N 1
ATOM 1213 C CA . VAL A 1 170 ? -1.422 -10.338 -16.823 1.00 90.75 170 VAL A CA 1
ATOM 1214 C C . VAL A 1 170 ? -1.101 -10.284 -15.335 1.00 90.75 170 VAL A C 1
ATOM 1216 O O . VAL A 1 170 ? -1.917 -9.829 -14.557 1.00 90.75 170 VAL A O 1
ATOM 1219 N N . ASN A 1 171 ? 0.058 -10.800 -14.937 1.00 90.06 171 ASN A N 1
ATOM 1220 C CA . ASN A 1 171 ? 0.501 -10.845 -13.547 1.00 90.06 171 ASN A CA 1
ATOM 1221 C C . ASN A 1 171 ? 2.023 -11.066 -13.460 1.00 90.06 171 ASN A C 1
ATOM 1223 O O . ASN A 1 171 ? 2.620 -11.587 -14.398 1.00 90.06 171 ASN A O 1
ATOM 1227 N N . PRO A 1 172 ? 2.671 -10.810 -12.310 1.00 89.25 172 PRO A N 1
ATOM 1228 C CA . PRO A 1 172 ? 4.120 -10.972 -12.120 1.00 89.25 172 PRO A CA 1
ATOM 1229 C C . PRO A 1 172 ? 4.715 -12.348 -12.421 1.00 89.25 172 PRO A C 1
ATOM 1231 O O . PRO A 1 172 ? 5.931 -12.490 -12.551 1.00 89.25 172 PRO A O 1
ATOM 1234 N N . GLY A 1 173 ? 3.886 -13.392 -12.424 1.00 83.88 173 GLY A N 1
ATOM 1235 C CA . GLY A 1 173 ? 4.294 -14.754 -12.749 1.00 83.88 173 GLY A CA 1
ATOM 1236 C C . GLY A 1 173 ? 4.040 -15.137 -14.206 1.00 83.88 173 GLY A C 1
ATOM 1237 O O . GLY A 1 173 ? 4.445 -16.233 -14.614 1.00 83.88 173 GLY A O 1
ATOM 1238 N N . ALA A 1 174 ? 3.359 -14.291 -14.978 1.00 85.00 174 ALA A N 1
ATOM 1239 C CA . ALA A 1 174 ? 2.992 -14.573 -16.350 1.00 85.00 174 ALA A CA 1
ATOM 1240 C C . ALA A 1 174 ? 4.177 -14.331 -17.301 1.00 85.00 174 ALA A C 1
ATOM 1242 O O . ALA A 1 174 ? 4.992 -13.434 -17.094 1.00 85.00 174 ALA A O 1
ATOM 1243 N N . PRO A 1 175 ? 4.324 -15.160 -18.348 1.00 82.62 175 PRO A N 1
ATOM 1244 C CA . PRO A 1 175 ? 5.288 -14.907 -19.407 1.00 82.62 175 PRO A CA 1
ATOM 1245 C C . PRO A 1 175 ? 4.824 -13.751 -20.298 1.00 82.62 175 PRO A C 1
ATOM 1247 O O . PRO A 1 175 ? 3.660 -13.706 -20.695 1.00 82.62 175 PRO A O 1
ATOM 1250 N N . GLU A 1 176 ? 5.766 -12.892 -20.679 1.00 86.94 176 GLU A N 1
ATOM 1251 C CA . GLU A 1 176 ? 5.490 -11.729 -21.523 1.00 86.94 176 GLU A CA 1
ATOM 1252 C C . GLU A 1 176 ? 5.044 -12.123 -22.938 1.00 86.94 176 GLU A C 1
ATOM 1254 O O . GLU A 1 176 ? 5.677 -12.961 -23.600 1.00 86.94 176 GLU A O 1
ATOM 1259 N N . ALA A 1 177 ? 3.953 -11.520 -23.420 1.00 85.25 177 ALA A N 1
ATOM 1260 C CA . ALA A 1 177 ? 3.473 -11.690 -24.783 1.00 85.25 177 ALA A CA 1
ATOM 1261 C C . ALA A 1 177 ? 3.962 -10.522 -25.647 1.00 85.25 177 ALA A C 1
ATOM 1263 O O . ALA A 1 177 ? 3.333 -9.486 -25.741 1.00 85.25 177 ALA A O 1
ATOM 1264 N N . CYS A 1 178 ? 5.074 -10.734 -26.349 1.00 83.62 178 CYS A N 1
ATOM 1265 C CA . CYS A 1 178 ? 5.882 -9.682 -26.976 1.00 83.62 178 CYS A CA 1
ATOM 1266 C C . CYS A 1 178 ? 5.286 -8.924 -28.192 1.00 83.62 178 CYS A C 1
ATOM 1268 O O . CYS A 1 178 ? 6.046 -8.479 -29.058 1.00 83.62 178 CYS A O 1
ATOM 1270 N N . ASN A 1 179 ? 3.965 -8.864 -28.364 1.00 81.38 179 ASN A N 1
ATOM 1271 C CA . ASN A 1 179 ? 3.320 -8.146 -29.469 1.00 81.38 179 ASN A CA 1
ATOM 1272 C C . ASN A 1 179 ? 1.857 -7.734 -29.223 1.00 81.38 179 ASN A C 1
ATOM 1274 O O . ASN A 1 179 ? 1.129 -7.506 -30.201 1.00 81.38 179 ASN A O 1
ATOM 1278 N N . ASP A 1 180 ? 1.393 -7.699 -27.976 1.00 83.12 180 ASP A N 1
ATOM 1279 C CA . ASP A 1 180 ? -0.009 -7.424 -27.646 1.00 83.12 180 ASP A CA 1
ATOM 1280 C C . ASP A 1 180 ? -0.243 -6.038 -27.015 1.00 83.12 180 ASP A C 1
ATOM 1282 O O . ASP A 1 180 ? -1.402 -5.646 -26.811 1.00 83.12 180 ASP A O 1
ATOM 1286 N N . GLY A 1 181 ? 0.826 -5.258 -26.812 1.00 82.44 181 GLY A N 1
ATOM 1287 C CA . GLY A 1 181 ? 0.779 -3.902 -26.271 1.00 82.44 181 GLY A CA 1
ATOM 1288 C C . GLY A 1 181 ? 0.532 -3.849 -24.769 1.00 82.44 181 GLY A C 1
ATOM 1289 O O . GLY A 1 181 ? 0.160 -2.785 -24.266 1.00 82.44 181 GLY A O 1
ATOM 1290 N N . ARG A 1 182 ? 0.648 -4.979 -24.069 1.00 86.94 182 ARG A N 1
ATOM 1291 C CA . ARG A 1 182 ? 0.421 -5.102 -22.629 1.00 86.94 182 ARG A CA 1
ATOM 1292 C C . ARG A 1 182 ? 1.744 -5.414 -21.950 1.00 86.94 182 ARG A C 1
ATOM 1294 O O . ARG A 1 182 ? 2.695 -5.823 -22.592 1.00 86.94 182 ARG A O 1
ATOM 1301 N N . ASP A 1 183 ? 1.796 -5.112 -20.665 1.00 88.31 183 ASP A N 1
ATOM 1302 C CA . ASP A 1 183 ? 2.851 -5.562 -19.765 1.00 88.31 183 ASP A CA 1
ATOM 1303 C C . ASP A 1 183 ? 2.266 -6.787 -19.066 1.00 88.31 183 ASP A C 1
ATOM 1305 O O . ASP A 1 183 ? 1.508 -6.647 -18.105 1.00 88.31 183 ASP A O 1
ATOM 1309 N N . ASN A 1 184 ? 2.441 -7.972 -19.656 1.00 89.31 184 ASN A N 1
ATOM 1310 C CA . ASN A 1 184 ? 1.803 -9.182 -19.139 1.00 89.31 184 ASN A CA 1
ATOM 1311 C C . ASN A 1 184 ? 2.474 -9.657 -17.848 1.00 89.31 184 ASN A C 1
ATOM 1313 O O . ASN A 1 184 ? 1.823 -10.350 -17.074 1.00 89.31 184 ASN A O 1
ATOM 1317 N N . ASN A 1 185 ? 3.740 -9.314 -17.612 1.00 89.12 185 ASN A N 1
ATOM 1318 C CA . ASN A 1 185 ? 4.488 -9.724 -16.426 1.00 89.12 185 ASN A CA 1
ATOM 1319 C C . ASN A 1 185 ? 4.613 -8.633 -15.342 1.00 89.12 185 ASN A C 1
ATOM 1321 O O . ASN A 1 185 ? 5.256 -8.854 -14.316 1.00 89.12 185 ASN A O 1
ATOM 1325 N N . CYS A 1 186 ? 3.982 -7.479 -15.540 1.00 89.44 186 CYS A N 1
ATOM 1326 C CA . CYS A 1 186 ? 3.918 -6.359 -14.605 1.00 89.44 186 CYS A CA 1
ATOM 1327 C C . CYS A 1 186 ? 5.291 -5.847 -14.116 1.00 89.44 186 CYS A C 1
ATOM 1329 O O . CYS A 1 186 ? 5.409 -5.392 -12.971 1.00 89.44 186 CYS A O 1
ATOM 1331 N N . ASP A 1 187 ? 6.339 -5.918 -14.945 1.00 87.44 187 ASP A N 1
ATOM 1332 C CA . ASP A 1 187 ? 7.680 -5.410 -14.616 1.00 87.44 187 ASP A CA 1
ATOM 1333 C C . ASP A 1 187 ? 7.892 -3.930 -15.004 1.00 87.44 187 ASP A C 1
ATOM 1335 O O . ASP A 1 187 ? 8.957 -3.343 -14.759 1.00 87.44 187 ASP A O 1
ATOM 1339 N N . GLY A 1 188 ? 6.846 -3.304 -15.553 1.00 86.25 188 GLY A N 1
ATOM 1340 C CA . GLY A 1 188 ? 6.825 -1.921 -16.007 1.00 86.25 188 GLY A CA 1
ATOM 1341 C C . GLY A 1 188 ? 7.265 -1.750 -17.459 1.00 86.25 188 GLY A C 1
ATOM 1342 O O . GLY A 1 188 ? 7.478 -0.610 -17.897 1.00 86.25 188 GLY A O 1
ATOM 1343 N N . ARG A 1 189 ? 7.439 -2.839 -18.214 1.00 87.25 189 ARG A N 1
ATOM 1344 C CA . ARG A 1 189 ? 7.840 -2.826 -19.621 1.00 87.25 189 ARG A CA 1
ATOM 1345 C C . ARG A 1 189 ? 6.893 -3.717 -20.414 1.00 87.25 189 ARG A C 1
ATOM 1347 O O . ARG A 1 189 ? 6.633 -4.842 -20.049 1.00 87.25 189 ARG A O 1
ATOM 1354 N N . SER A 1 190 ? 6.395 -3.197 -21.530 1.00 87.38 190 SER A N 1
ATOM 1355 C CA . SER A 1 190 ? 5.516 -3.939 -22.440 1.00 87.38 190 SER A CA 1
ATOM 1356 C C . SER A 1 190 ? 6.250 -4.314 -23.719 1.00 87.38 190 SER A C 1
ATOM 1358 O O . SER A 1 190 ? 7.080 -3.544 -24.228 1.00 87.38 190 SER A O 1
ATOM 1360 N N . ASP A 1 191 ? 5.912 -5.478 -24.268 1.00 83.31 191 ASP A N 1
ATOM 1361 C CA . ASP A 1 191 ? 6.423 -5.983 -25.541 1.00 83.31 191 ASP A CA 1
ATOM 1362 C C . ASP A 1 191 ? 7.956 -5.824 -25.685 1.00 83.31 191 ASP A C 1
ATOM 1364 O O . ASP A 1 191 ? 8.757 -6.375 -24.940 1.00 83.31 191 ASP A O 1
ATOM 1368 N N . CYS A 1 192 ? 8.407 -5.036 -26.663 1.00 74.81 192 CYS A N 1
ATOM 1369 C CA . CYS A 1 192 ? 9.811 -4.897 -27.034 1.00 74.81 192 CYS A CA 1
ATOM 1370 C C . CYS A 1 192 ? 10.597 -3.939 -26.141 1.00 74.81 192 CYS A C 1
ATOM 1372 O O . CYS A 1 192 ? 11.810 -3.806 -26.309 1.00 74.81 192 CYS A O 1
ATOM 1374 N N . ALA A 1 193 ? 9.922 -3.267 -25.206 1.00 77.50 193 ALA A N 1
ATOM 1375 C CA . ALA A 1 193 ? 10.587 -2.549 -24.128 1.00 77.50 193 ALA A CA 1
ATOM 1376 C C . ALA A 1 193 ? 11.030 -3.496 -22.993 1.00 77.50 193 ALA A C 1
ATOM 1378 O O . ALA A 1 193 ? 11.880 -3.099 -22.181 1.00 77.50 193 ALA A O 1
ATOM 1379 N N . ASP A 1 194 ? 10.480 -4.718 -22.945 1.00 80.38 194 ASP A N 1
ATOM 1380 C CA . ASP A 1 194 ? 10.787 -5.763 -21.967 1.00 80.38 194 ASP A CA 1
ATOM 1381 C C . ASP A 1 194 ? 12.024 -6.582 -22.390 1.00 80.38 194 ASP A C 1
ATOM 1383 O O . ASP A 1 194 ? 12.186 -7.024 -23.533 1.00 80.38 194 ASP A O 1
ATOM 1387 N N . VAL A 1 195 ? 12.936 -6.793 -21.438 1.00 77.62 195 VAL A N 1
ATOM 1388 C CA . VAL A 1 195 ? 14.191 -7.533 -21.633 1.00 77.62 195 VAL A CA 1
ATOM 1389 C C . VAL A 1 195 ? 13.970 -9.027 -21.908 1.00 77.62 195 VAL A C 1
ATOM 1391 O O . VAL A 1 195 ? 14.779 -9.644 -22.607 1.00 77.62 195 VAL A O 1
ATOM 1394 N N . MET A 1 196 ? 12.879 -9.610 -21.409 1.00 74.69 196 MET A N 1
ATOM 1395 C CA . MET A 1 196 ? 12.476 -11.001 -21.641 1.00 74.69 196 MET A CA 1
ATOM 1396 C C . MET A 1 196 ? 12.018 -11.224 -23.090 1.00 74.69 196 MET A C 1
ATOM 1398 O O . MET A 1 196 ? 12.128 -12.337 -23.613 1.00 74.69 196 MET A O 1
ATOM 1402 N N . CYS A 1 197 ? 11.605 -10.156 -23.778 1.00 74.38 197 CYS A N 1
ATOM 1403 C CA . CYS A 1 197 ? 11.206 -10.175 -25.182 1.00 74.38 197 CYS A CA 1
ATOM 1404 C C . CYS A 1 197 ? 12.359 -9.976 -26.173 1.00 74.38 197 CYS A C 1
ATOM 1406 O O . CYS A 1 197 ? 12.170 -10.220 -27.368 1.00 74.38 197 CYS A O 1
ATOM 1408 N N . ALA A 1 198 ? 13.570 -9.642 -25.712 1.00 64.50 198 ALA A N 1
ATOM 1409 C CA . ALA A 1 198 ? 14.724 -9.317 -26.563 1.00 64.50 198 ALA A CA 1
ATOM 1410 C C . ALA A 1 198 ? 15.150 -10.441 -27.534 1.00 64.50 198 ALA A C 1
ATOM 1412 O O . ALA A 1 198 ? 15.738 -10.175 -28.579 1.00 64.50 198 ALA A O 1
ATOM 1413 N N . ALA A 1 199 ? 14.847 -11.702 -27.208 1.00 58.66 199 ALA A N 1
ATOM 1414 C CA . ALA A 1 199 ? 15.140 -12.869 -28.047 1.00 58.66 199 ALA A CA 1
ATOM 1415 C C . ALA A 1 199 ? 13.954 -13.318 -28.925 1.00 58.66 199 ALA A C 1
ATOM 1417 O O . ALA A 1 199 ? 14.086 -14.267 -29.705 1.00 58.66 199 ALA A O 1
ATOM 1418 N N . THR A 1 200 ? 12.783 -12.687 -28.794 1.00 61.53 200 THR A N 1
ATOM 1419 C CA . THR A 1 200 ? 11.603 -13.074 -29.571 1.00 61.53 200 THR A CA 1
ATOM 1420 C C . THR A 1 200 ? 11.620 -12.428 -30.961 1.00 61.53 200 THR A C 1
ATOM 1422 O O . THR A 1 200 ? 11.907 -11.240 -31.089 1.00 61.53 200 THR A O 1
ATOM 1425 N N . PRO A 1 201 ? 11.260 -13.164 -32.034 1.00 57.09 201 PRO A N 1
ATOM 1426 C CA . PRO A 1 201 ? 11.235 -12.620 -33.398 1.00 57.09 201 PRO A CA 1
ATOM 1427 C C . PRO A 1 201 ? 10.289 -11.426 -33.595 1.00 57.09 201 PRO A C 1
ATOM 1429 O O . PRO A 1 201 ? 10.404 -10.730 -34.598 1.00 57.09 201 PRO A O 1
ATOM 1432 N N . ALA A 1 202 ? 9.341 -11.221 -32.673 1.00 56.50 202 ALA A N 1
ATOM 1433 C CA . ALA A 1 202 ? 8.421 -10.087 -32.664 1.00 56.50 202 ALA A CA 1
ATOM 1434 C C . ALA A 1 202 ? 9.099 -8.770 -32.239 1.00 56.50 202 ALA A C 1
ATOM 1436 O O . ALA A 1 202 ? 8.678 -7.714 -32.700 1.00 56.50 202 ALA A O 1
ATOM 1437 N N . CYS A 1 203 ? 10.179 -8.846 -31.451 1.00 59.28 203 CYS A N 1
ATOM 1438 C CA . CYS A 1 203 ? 10.926 -7.703 -30.915 1.00 59.28 203 CYS A CA 1
ATOM 1439 C C . CYS A 1 203 ? 12.355 -7.579 -31.441 1.00 59.28 203 CYS A C 1
ATOM 1441 O O . CYS A 1 203 ? 13.182 -6.870 -30.871 1.00 59.28 203 CYS A O 1
ATOM 1443 N N . GLY A 1 204 ? 12.659 -8.271 -32.538 1.00 54.09 204 GLY A N 1
ATOM 1444 C CA . GLY A 1 204 ? 13.990 -8.288 -33.123 1.00 54.09 204 GLY A CA 1
ATOM 1445 C C . GLY A 1 204 ? 14.489 -6.897 -33.519 1.00 54.09 204 GLY A C 1
ATOM 1446 O O . GLY A 1 204 ? 14.052 -6.347 -34.526 1.00 54.09 204 GLY A O 1
ATOM 1447 N N . MET A 1 205 ? 15.495 -6.405 -32.792 1.00 52.91 205 MET A N 1
ATOM 1448 C CA . MET A 1 205 ? 16.632 -5.724 -33.420 1.00 52.91 205 MET A CA 1
ATOM 1449 C C . MET A 1 205 ? 17.929 -6.543 -33.376 1.00 52.91 205 MET A C 1
ATOM 1451 O O . MET A 1 205 ? 18.882 -6.095 -33.996 1.00 52.91 205 MET A O 1
ATOM 1455 N N . CYS A 1 206 ? 17.972 -7.740 -32.755 1.00 57.84 206 CYS A N 1
ATOM 1456 C CA . CYS A 1 206 ? 19.095 -8.664 -32.980 1.00 57.84 206 CYS A CA 1
ATOM 1457 C C . CYS A 1 206 ? 18.770 -9.760 -34.005 1.00 57.84 206 CYS A C 1
ATOM 1459 O O . CYS A 1 206 ? 17.800 -10.511 -33.852 1.00 57.84 206 CYS A O 1
ATOM 1461 N N . ILE A 1 207 ? 19.620 -9.891 -35.030 1.00 59.31 207 ILE A N 1
ATOM 1462 C CA . ILE A 1 207 ? 19.614 -11.013 -35.978 1.00 59.31 207 ILE A CA 1
ATOM 1463 C C . ILE A 1 207 ? 21.007 -11.662 -35.970 1.00 59.31 207 ILE A C 1
ATOM 1465 O O . ILE A 1 207 ? 21.850 -11.270 -36.778 1.00 59.31 207 ILE A O 1
ATOM 1469 N N . PRO A 1 208 ? 21.260 -12.693 -35.135 1.00 58.09 208 PRO A N 1
ATOM 1470 C CA . PRO A 1 208 ? 22.571 -13.332 -35.052 1.00 58.09 208 PRO A CA 1
ATOM 1471 C C . PRO A 1 208 ? 22.878 -14.063 -36.363 1.00 58.09 208 PRO A C 1
ATOM 1473 O O . PRO A 1 208 ? 22.464 -15.204 -36.594 1.00 58.09 208 PRO A O 1
ATOM 1476 N N . SER A 1 209 ? 23.568 -13.365 -37.261 1.00 63.53 209 SER A N 1
ATOM 1477 C CA . SER A 1 209 ? 23.779 -13.788 -38.649 1.00 63.53 209 SER A CA 1
ATOM 1478 C C . SER A 1 209 ? 25.249 -13.777 -39.075 1.00 63.53 209 SER A C 1
ATOM 1480 O O . SER A 1 209 ? 25.569 -14.253 -40.169 1.00 63.53 209 SER A O 1
ATOM 1482 N N . GLY A 1 210 ? 26.160 -13.332 -38.204 1.00 63.34 210 GLY A N 1
ATOM 1483 C CA . GLY A 1 210 ? 27.596 -13.262 -38.471 1.00 63.34 210 GLY A CA 1
ATOM 1484 C C . GLY A 1 210 ? 28.240 -12.037 -37.808 1.00 63.34 210 GLY A C 1
ATOM 1485 O O . GLY A 1 210 ? 27.633 -11.487 -36.903 1.00 63.34 210 GLY A O 1
ATOM 1486 N N . PRO A 1 211 ? 29.460 -11.632 -38.220 1.00 65.56 211 PRO A N 1
ATOM 1487 C CA . PRO A 1 211 ? 30.071 -10.376 -37.766 1.00 65.56 211 PRO A CA 1
ATOM 1488 C C . PRO A 1 211 ? 29.241 -9.154 -38.193 1.00 65.56 211 PRO A C 1
ATOM 1490 O O . PRO A 1 211 ? 28.604 -9.211 -39.253 1.00 65.56 211 PRO A O 1
ATOM 1493 N N . GLU A 1 212 ? 29.307 -8.077 -37.403 1.00 72.50 212 GLU A N 1
ATOM 1494 C CA . GLU A 1 212 ? 28.445 -6.896 -37.532 1.00 72.50 212 GLU A CA 1
ATOM 1495 C C . GLU A 1 212 ? 28.412 -6.296 -38.949 1.00 72.50 212 GLU A C 1
ATOM 1497 O O . GLU A 1 212 ? 29.441 -6.139 -39.625 1.00 72.50 212 GLU A O 1
ATOM 1502 N N . ARG A 1 213 ? 27.206 -5.968 -39.429 1.00 78.00 213 ARG A N 1
ATOM 1503 C CA . ARG A 1 213 ? 26.969 -5.423 -40.774 1.00 78.00 213 ARG A CA 1
ATOM 1504 C C . ARG A 1 213 ? 26.676 -3.930 -40.671 1.00 78.00 213 ARG A C 1
ATOM 1506 O O . ARG A 1 213 ? 25.557 -3.480 -40.858 1.00 78.00 213 ARG A O 1
ATOM 1513 N N . CYS A 1 214 ? 27.739 -3.155 -40.493 1.00 72.44 214 CYS A N 1
ATOM 1514 C CA . CYS A 1 214 ? 27.693 -1.700 -40.361 1.00 72.44 214 CYS A CA 1
ATOM 1515 C C . CYS A 1 214 ? 26.897 -1.017 -41.498 1.00 72.44 214 CYS A C 1
ATOM 1517 O O . CYS A 1 214 ? 27.388 -0.914 -42.629 1.00 72.44 214 CYS A O 1
ATOM 1519 N N . GLY A 1 215 ? 25.688 -0.540 -41.194 1.00 67.69 215 GLY A N 1
ATOM 1520 C CA . GLY A 1 215 ? 24.808 0.252 -42.056 1.00 67.69 215 GLY A CA 1
ATOM 1521 C C . GLY A 1 215 ? 23.441 -0.368 -42.376 1.00 67.69 215 GLY A C 1
ATOM 1522 O O . GLY A 1 215 ? 22.800 0.102 -43.321 1.00 67.69 215 GLY A O 1
ATOM 1523 N N . ASP A 1 216 ? 23.006 -1.417 -41.674 1.00 72.06 216 ASP A N 1
ATOM 1524 C CA . ASP A 1 216 ? 21.660 -1.990 -41.832 1.00 72.06 216 ASP A CA 1
ATOM 1525 C C . ASP A 1 216 ? 20.721 -1.761 -40.637 1.00 72.06 216 ASP A C 1
ATOM 1527 O O . ASP A 1 216 ? 19.581 -2.230 -40.676 1.00 72.06 216 ASP A O 1
ATOM 1531 N N . ALA A 1 217 ? 21.139 -0.925 -39.674 1.00 66.88 217 ALA A N 1
ATOM 1532 C CA . ALA A 1 217 ? 20.363 -0.481 -38.513 1.00 66.88 217 ALA A CA 1
ATOM 1533 C C . ALA A 1 217 ? 19.879 -1.624 -37.610 1.00 66.88 217 ALA A C 1
ATOM 1535 O O . ALA A 1 217 ? 18.901 -1.472 -36.875 1.00 66.88 217 ALA A O 1
ATOM 1536 N N . LEU A 1 218 ? 20.562 -2.765 -37.677 1.00 75.31 218 LEU A N 1
ATOM 1537 C CA . LEU A 1 218 ? 20.299 -3.956 -36.887 1.00 75.31 218 LEU A CA 1
ATOM 1538 C C . LEU A 1 218 ? 21.565 -4.324 -36.113 1.00 75.31 218 LEU A C 1
ATOM 1540 O O . LEU A 1 218 ? 22.674 -4.087 -36.575 1.00 75.31 218 LEU A O 1
ATOM 1544 N N . ASP A 1 219 ? 21.378 -4.884 -34.925 1.00 68.44 219 ASP A N 1
ATOM 1545 C CA . ASP A 1 219 ? 22.444 -5.412 -34.074 1.00 68.44 219 ASP A CA 1
ATOM 1546 C C . ASP A 1 219 ? 22.684 -6.864 -34.520 1.00 68.44 219 ASP A C 1
ATOM 1548 O O . ASP A 1 219 ? 21.945 -7.778 -34.157 1.00 68.44 219 ASP A O 1
ATOM 1552 N N . ASN A 1 220 ? 23.597 -7.095 -35.457 1.00 76.44 220 ASN A N 1
ATOM 1553 C CA . ASN A 1 220 ? 23.767 -8.399 -36.097 1.00 76.44 220 ASN A CA 1
ATOM 1554 C C . ASN A 1 220 ? 24.681 -9.353 -35.314 1.00 76.44 220 ASN A C 1
ATOM 1556 O O . ASN A 1 220 ? 24.651 -10.565 -35.589 1.00 76.44 220 ASN A O 1
ATOM 1560 N N . ASP A 1 221 ? 25.454 -8.845 -34.351 1.00 71.81 221 ASP A N 1
ATOM 1561 C CA . ASP A 1 221 ? 26.286 -9.637 -33.440 1.00 71.81 221 ASP A CA 1
ATOM 1562 C C . ASP A 1 221 ? 25.869 -9.602 -31.948 1.00 71.81 221 ASP A C 1
ATOM 1564 O O . ASP A 1 221 ? 26.426 -10.350 -31.134 1.00 71.81 221 ASP A O 1
ATOM 1568 N N . CYS A 1 222 ? 24.761 -8.920 -31.640 1.00 72.38 222 CYS A N 1
ATOM 1569 C CA . CYS A 1 222 ? 24.054 -8.869 -30.354 1.00 72.38 222 CYS A CA 1
ATOM 1570 C C . CYS A 1 222 ? 24.835 -8.197 -29.201 1.00 72.38 222 CYS A C 1
ATOM 1572 O O . CYS A 1 222 ? 24.642 -8.576 -28.034 1.00 72.38 222 CYS A O 1
ATOM 1574 N N . ASP A 1 223 ? 25.705 -7.224 -29.471 1.00 71.94 223 ASP A N 1
ATOM 1575 C CA . ASP A 1 223 ? 26.454 -6.503 -28.432 1.00 71.94 223 ASP A CA 1
ATOM 1576 C C . ASP A 1 223 ? 25.741 -5.231 -27.904 1.00 71.94 223 ASP A C 1
ATOM 1578 O O . ASP A 1 223 ? 26.181 -4.618 -26.920 1.00 71.94 223 ASP A O 1
ATOM 1582 N N . ARG A 1 224 ? 24.547 -4.942 -28.455 1.00 69.56 224 ARG A N 1
ATOM 1583 C CA . ARG A 1 224 ? 23.640 -3.812 -28.165 1.00 69.56 224 ARG A CA 1
ATOM 1584 C C . ARG A 1 224 ? 24.070 -2.468 -28.736 1.00 69.56 224 ARG A C 1
ATOM 1586 O O . ARG A 1 224 ? 23.453 -1.450 -28.397 1.00 69.56 224 ARG A O 1
ATOM 1593 N N . LEU A 1 225 ? 25.082 -2.434 -29.591 1.00 68.00 225 LEU A N 1
ATOM 1594 C CA . LEU A 1 225 ? 25.440 -1.259 -30.364 1.00 68.00 225 LEU A CA 1
ATOM 1595 C C . LEU A 1 225 ? 25.092 -1.523 -31.831 1.00 68.00 225 LEU A C 1
ATOM 1597 O O . LEU A 1 225 ? 25.415 -2.553 -32.392 1.00 68.00 225 LEU A O 1
ATOM 1601 N N . VAL A 1 226 ? 24.368 -0.591 -32.454 1.00 74.75 226 VAL A N 1
ATOM 1602 C CA . VAL A 1 226 ? 23.987 -0.706 -33.870 1.00 74.75 226 VAL A CA 1
ATOM 1603 C C . VAL A 1 226 ? 24.884 0.179 -34.723 1.00 74.75 226 VAL A C 1
ATOM 1605 O O . VAL A 1 226 ? 25.148 1.340 -34.380 1.00 74.75 226 VAL A O 1
ATOM 1608 N N . ASP A 1 227 ? 25.327 -0.352 -35.859 1.00 74.00 227 ASP A N 1
ATOM 1609 C CA . ASP A 1 227 ? 26.123 0.352 -36.862 1.00 74.00 227 ASP A CA 1
ATOM 1610 C C . ASP A 1 227 ? 27.295 1.153 -36.254 1.00 74.00 227 ASP A C 1
ATOM 1612 O O . ASP A 1 227 ? 28.206 0.616 -35.643 1.00 74.00 227 ASP A O 1
ATOM 1616 N N . CYS A 1 228 ? 27.304 2.476 -36.416 1.00 69.88 228 CYS A N 1
ATOM 1617 C CA . CYS A 1 228 ? 28.426 3.343 -36.066 1.00 69.88 228 CYS A CA 1
ATOM 1618 C C . CYS A 1 228 ? 28.577 3.652 -34.580 1.00 69.88 228 CYS A C 1
ATOM 1620 O O . CYS A 1 228 ? 29.567 4.276 -34.187 1.00 69.88 228 CYS A O 1
ATOM 1622 N N . ALA A 1 229 ? 27.604 3.240 -33.768 1.00 70.06 229 ALA A N 1
ATOM 1623 C CA . ALA A 1 229 ? 27.755 3.226 -32.323 1.00 70.06 229 ALA A CA 1
ATOM 1624 C C . ALA A 1 229 ?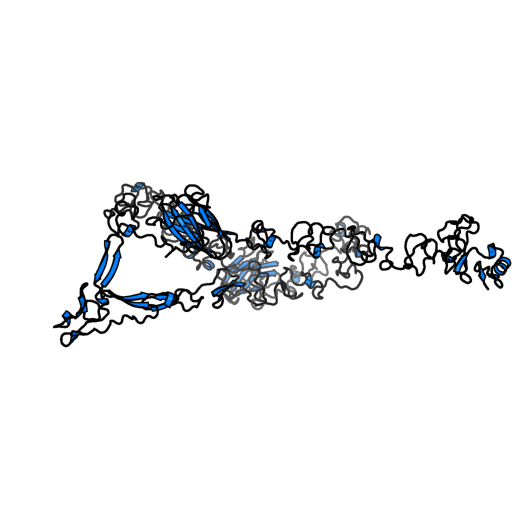 28.608 2.033 -31.860 1.00 70.06 229 ALA A C 1
ATOM 1626 O O . ALA A 1 229 ? 29.164 2.088 -30.762 1.00 70.06 229 ALA A O 1
ATOM 1627 N N . ASP A 1 230 ? 28.739 1.000 -32.698 1.00 72.94 230 ASP A N 1
ATOM 1628 C CA . ASP A 1 230 ? 29.505 -0.206 -32.420 1.00 72.94 230 ASP A CA 1
ATOM 1629 C C . ASP A 1 230 ? 31.003 -0.002 -32.708 1.00 72.94 230 ASP A C 1
ATOM 1631 O O . ASP A 1 230 ? 31.432 0.553 -33.730 1.00 72.94 230 ASP A O 1
ATOM 1635 N N . ARG A 1 231 ? 31.837 -0.461 -31.773 1.00 77.00 231 ARG A N 1
ATOM 1636 C CA . ARG A 1 231 ? 33.295 -0.391 -31.870 1.00 77.00 231 ARG A CA 1
ATOM 1637 C C . ARG A 1 231 ? 33.841 -1.312 -32.961 1.00 77.00 231 ARG A C 1
ATOM 1639 O O . ARG A 1 231 ? 34.879 -0.983 -33.547 1.00 77.00 231 ARG A O 1
ATOM 1646 N N . ASP A 1 232 ? 33.161 -2.406 -33.265 1.00 75.44 232 ASP A N 1
ATOM 1647 C CA . ASP A 1 232 ? 33.538 -3.327 -34.331 1.00 75.44 232 ASP A CA 1
ATOM 1648 C C . ASP A 1 232 ? 33.260 -2.720 -35.723 1.00 75.44 232 ASP A C 1
ATOM 1650 O O . ASP A 1 232 ? 33.940 -3.048 -36.703 1.00 75.44 232 ASP A O 1
ATOM 1654 N N . CYS A 1 233 ? 32.431 -1.669 -35.778 1.00 72.50 233 CYS A N 1
ATOM 1655 C CA . CYS A 1 233 ? 32.224 -0.793 -36.933 1.00 72.50 233 CYS A CA 1
ATOM 1656 C C . CYS A 1 233 ? 33.144 0.441 -36.990 1.00 72.50 233 CYS A C 1
ATOM 1658 O O . CYS A 1 233 ? 33.087 1.214 -37.948 1.00 72.50 233 CYS A O 1
ATOM 1660 N N . ALA A 1 234 ? 34.079 0.617 -36.048 1.00 66.25 234 ALA A N 1
ATOM 1661 C CA . ALA A 1 234 ? 34.939 1.808 -35.974 1.00 66.25 234 ALA A CA 1
ATOM 1662 C C . ALA A 1 234 ? 35.902 1.987 -37.166 1.00 66.25 234 ALA A C 1
ATOM 1664 O O . ALA A 1 234 ? 36.452 3.068 -37.377 1.00 66.25 234 ALA A O 1
ATOM 1665 N N . THR A 1 235 ? 36.144 0.928 -37.942 1.00 61.12 235 THR A N 1
ATOM 1666 C CA . THR A 1 235 ? 36.934 1.001 -39.187 1.00 61.12 235 THR A CA 1
ATOM 1667 C C . THR A 1 235 ? 36.070 0.914 -40.442 1.00 61.12 235 THR A C 1
ATOM 1669 O O . THR A 1 235 ? 36.597 0.969 -41.559 1.00 61.12 235 THR A O 1
ATOM 1672 N N . ALA A 1 236 ? 34.749 0.802 -40.269 1.00 62.22 236 ALA A N 1
ATOM 1673 C CA . ALA A 1 236 ? 33.803 0.791 -41.363 1.00 62.22 236 ALA A CA 1
ATOM 1674 C C . ALA A 1 236 ? 33.727 2.200 -41.984 1.00 62.22 236 ALA A C 1
ATOM 1676 O O . ALA A 1 236 ? 33.589 3.190 -41.262 1.00 62.22 236 ALA A O 1
ATOM 1677 N N . PRO A 1 237 ? 33.788 2.323 -43.323 1.00 55.12 237 PRO A N 1
ATOM 1678 C CA . PRO A 1 237 ? 33.797 3.614 -44.017 1.00 55.12 237 PRO A CA 1
ATOM 1679 C C . PRO A 1 237 ? 32.592 4.526 -43.732 1.00 55.12 237 PRO A C 1
ATOM 1681 O O . PRO A 1 237 ? 32.646 5.703 -44.064 1.00 55.12 237 PRO A O 1
ATOM 1684 N N . LEU A 1 238 ? 31.518 3.981 -43.154 1.00 56.00 238 LEU A N 1
ATOM 1685 C CA . LEU A 1 238 ? 30.247 4.658 -42.892 1.00 56.00 238 LEU A CA 1
ATOM 1686 C C . LEU A 1 238 ? 30.221 5.437 -41.562 1.00 56.00 238 LEU A C 1
ATOM 1688 O O . LEU A 1 238 ? 29.300 6.212 -41.346 1.00 56.00 238 LEU A O 1
ATOM 1692 N N . CYS A 1 239 ? 31.226 5.274 -40.691 1.00 57.19 239 CYS A N 1
ATOM 1693 C CA . CYS A 1 239 ? 31.154 5.713 -39.289 1.00 57.19 239 CYS A CA 1
ATOM 1694 C C . CYS A 1 239 ? 32.116 6.845 -38.899 1.00 57.19 239 CYS A C 1
ATOM 1696 O O . CYS A 1 239 ? 32.323 7.114 -37.718 1.00 57.19 239 CYS A O 1
ATOM 1698 N N . ASN A 1 240 ? 32.707 7.537 -39.878 1.00 56.66 240 ASN A N 1
ATOM 1699 C CA . ASN A 1 240 ? 33.680 8.606 -39.647 1.00 56.66 240 ASN A CA 1
ATOM 1700 C C . ASN A 1 240 ? 33.142 9.951 -40.186 1.00 56.66 240 ASN A C 1
ATOM 1702 O O . ASN A 1 240 ? 33.348 10.275 -41.353 1.00 56.66 240 ASN A O 1
ATOM 1706 N N . MET A 1 241 ? 32.451 10.733 -39.343 1.00 57.38 241 MET A N 1
ATOM 1707 C CA . MET A 1 241 ? 31.722 11.971 -39.711 1.00 57.38 241 MET A CA 1
ATOM 1708 C C . MET A 1 241 ? 32.593 13.238 -39.932 1.00 57.38 241 MET A C 1
ATOM 1710 O O . MET A 1 241 ? 32.223 14.332 -39.531 1.00 57.38 241 MET A O 1
ATOM 1714 N N . CYS A 1 242 ? 33.762 13.128 -40.559 1.00 59.41 242 CYS A N 1
ATOM 1715 C CA . CYS A 1 242 ? 34.396 14.266 -41.254 1.00 59.41 242 CYS A CA 1
ATOM 1716 C C . CYS A 1 242 ? 35.310 13.685 -42.328 1.00 59.41 242 CYS A C 1
ATOM 1718 O O . CYS A 1 242 ? 36.213 12.885 -42.043 1.00 59.41 242 CYS A O 1
ATOM 1720 N N . VAL A 1 243 ? 35.060 14.075 -43.577 1.00 57.78 243 VAL A N 1
ATOM 1721 C CA . VAL A 1 243 ? 35.869 13.667 -44.724 1.00 57.78 243 VAL A CA 1
ATOM 1722 C C . VAL A 1 243 ? 36.220 14.939 -45.492 1.00 57.78 243 VAL A C 1
ATOM 1724 O O . VAL A 1 243 ? 35.374 15.447 -46.216 1.00 57.78 243 VAL A O 1
ATOM 1727 N N . PRO A 1 244 ? 37.456 15.468 -45.375 1.00 61.28 244 PRO A N 1
ATOM 1728 C CA . PRO A 1 244 ? 37.840 16.740 -45.986 1.00 61.28 244 PRO A CA 1
ATOM 1729 C C . PRO A 1 244 ? 38.013 16.576 -47.501 1.00 61.28 244 PRO A C 1
ATOM 1731 O O . PRO A 1 244 ? 39.130 16.479 -48.025 1.00 61.28 244 PRO A O 1
ATOM 1734 N N . THR A 1 245 ? 36.891 16.470 -48.206 1.00 65.75 245 THR A N 1
ATOM 1735 C CA . THR A 1 245 ? 36.820 16.229 -49.648 1.00 65.75 245 THR A CA 1
ATOM 1736 C C . THR A 1 245 ? 36.747 17.530 -50.451 1.00 65.75 245 THR A C 1
ATOM 1738 O O . THR A 1 245 ? 37.050 17.516 -51.648 1.00 65.75 245 THR A O 1
ATOM 1741 N N . GLY A 1 246 ? 36.463 18.669 -49.806 1.00 67.12 246 GLY A N 1
ATOM 1742 C CA . GLY A 1 246 ? 36.453 20.003 -50.416 1.00 67.12 246 GLY A CA 1
ATOM 1743 C C . GLY A 1 246 ? 35.328 20.894 -49.867 1.00 67.12 246 GLY A C 1
ATOM 1744 O O . GLY A 1 246 ? 34.561 20.431 -49.041 1.00 67.12 246 GLY A O 1
ATOM 1745 N N . PRO A 1 247 ? 35.216 22.163 -50.315 1.00 65.38 247 PRO A N 1
ATOM 1746 C CA . PRO A 1 247 ? 34.185 23.087 -49.829 1.00 65.38 247 PRO A CA 1
ATOM 1747 C C . PRO A 1 247 ? 32.766 22.597 -50.142 1.00 65.38 247 PRO A C 1
ATOM 1749 O O . PRO A 1 247 ? 32.494 22.171 -51.275 1.00 65.38 247 PRO A O 1
ATOM 1752 N N . GLU A 1 248 ? 31.862 22.738 -49.175 1.00 74.12 248 GLU A N 1
ATOM 1753 C CA . GLU A 1 248 ? 30.505 22.185 -49.209 1.00 74.12 248 GLU A CA 1
ATOM 1754 C C . GLU A 1 248 ? 29.535 23.066 -50.019 1.00 74.12 248 GLU A C 1
ATOM 1756 O O . GLU A 1 248 ? 28.657 23.755 -49.523 1.00 74.12 248 GLU A O 1
ATOM 1761 N N . ASN A 1 249 ? 29.750 23.148 -51.334 1.00 76.19 249 ASN A N 1
ATOM 1762 C CA . ASN A 1 249 ? 29.032 24.101 -52.199 1.00 76.19 249 ASN A CA 1
ATOM 1763 C C . ASN A 1 249 ? 28.480 23.484 -53.485 1.00 76.19 249 ASN A C 1
ATOM 1765 O O . ASN A 1 249 ? 28.202 24.186 -54.466 1.00 76.19 249 ASN A O 1
ATOM 1769 N N . ASN A 1 250 ? 28.363 22.158 -53.509 1.00 73.56 250 ASN A N 1
ATOM 1770 C CA . ASN A 1 250 ? 27.881 21.426 -54.666 1.00 73.56 250 ASN A CA 1
ATOM 1771 C C . ASN A 1 250 ? 26.833 20.379 -54.258 1.00 73.56 250 ASN A C 1
ATOM 1773 O O . ASN A 1 250 ? 26.836 19.919 -53.123 1.00 73.56 250 ASN A O 1
ATOM 1777 N N . PRO A 1 251 ? 25.936 19.973 -55.173 1.00 67.06 251 PRO A N 1
ATOM 1778 C CA . PRO A 1 251 ? 24.759 19.180 -54.815 1.00 67.06 251 PRO A CA 1
ATOM 1779 C C . PRO A 1 251 ? 25.051 17.790 -54.256 1.00 67.06 251 PRO A C 1
ATOM 1781 O O . PRO A 1 251 ? 24.161 17.204 -53.659 1.00 67.06 251 PRO A O 1
ATOM 1784 N N . MET A 1 252 ? 26.242 17.243 -54.511 1.00 67.88 252 MET A N 1
ATOM 1785 C CA . MET A 1 252 ? 26.633 15.942 -53.973 1.00 67.88 252 MET A CA 1
ATOM 1786 C C . MET A 1 252 ? 27.189 16.071 -52.559 1.00 67.88 252 MET A C 1
ATOM 1788 O O . MET A 1 252 ? 26.961 15.167 -51.782 1.00 67.88 252 MET A O 1
ATOM 1792 N N . ALA A 1 253 ? 27.866 17.181 -52.248 1.00 73.19 253 ALA A N 1
ATOM 1793 C CA . ALA A 1 253 ? 28.441 17.439 -50.929 1.00 73.19 253 ALA A CA 1
ATOM 1794 C C . ALA A 1 253 ? 27.445 18.054 -49.930 1.00 73.19 253 ALA A C 1
ATOM 1796 O O . ALA A 1 253 ? 27.682 17.978 -48.744 1.00 73.19 253 ALA A O 1
ATOM 1797 N N . CYS A 1 254 ? 26.366 18.678 -50.415 1.00 74.69 254 CYS A N 1
ATOM 1798 C CA . CYS A 1 254 ? 25.326 19.320 -49.600 1.00 74.69 254 CYS A CA 1
ATOM 1799 C C . CYS A 1 254 ? 24.130 18.398 -49.284 1.00 74.69 254 CYS A C 1
ATOM 1801 O O . CYS A 1 254 ? 23.035 18.888 -49.016 1.00 74.69 254 CYS A O 1
ATOM 1803 N N . ALA A 1 255 ? 24.256 17.091 -49.497 1.00 68.94 255 ALA A N 1
ATOM 1804 C CA . ALA A 1 255 ? 23.170 16.134 -49.268 1.00 68.94 255 ALA A CA 1
ATOM 1805 C C . ALA A 1 255 ? 23.689 14.718 -48.962 1.00 68.94 255 ALA A C 1
ATOM 1807 O O . ALA A 1 255 ? 22.943 13.747 -49.128 1.00 68.94 255 ALA A O 1
ATOM 1808 N N . ASP A 1 256 ? 24.973 14.578 -48.626 1.00 69.19 256 ASP A N 1
ATOM 1809 C CA . ASP A 1 256 ? 25.620 13.281 -48.413 1.00 69.19 256 ASP A CA 1
ATOM 1810 C C . ASP A 1 256 ? 25.791 12.926 -46.935 1.00 69.19 256 ASP A C 1
ATOM 1812 O O . ASP A 1 256 ? 26.274 11.831 -46.637 1.00 69.19 256 ASP A O 1
ATOM 1816 N N . GLY A 1 257 ? 25.327 13.778 -46.015 1.00 66.94 257 GLY A N 1
ATOM 1817 C CA . GLY A 1 257 ? 25.365 13.499 -44.585 1.00 66.94 257 GLY A CA 1
ATOM 1818 C C . GLY A 1 257 ? 26.774 13.573 -43.997 1.00 66.94 257 GLY A C 1
ATOM 1819 O O . GLY A 1 257 ? 26.975 13.138 -42.861 1.00 66.94 257 GLY A O 1
ATOM 1820 N N . VAL A 1 258 ? 27.747 14.105 -44.750 1.00 71.50 258 VAL A N 1
ATOM 1821 C CA . VAL A 1 258 ? 29.143 14.248 -44.337 1.00 71.50 258 VAL A CA 1
ATOM 1822 C C . VAL A 1 258 ? 29.565 15.718 -44.321 1.00 71.50 258 VAL A C 1
ATOM 1824 O O . VAL A 1 258 ? 29.491 16.403 -45.331 1.00 71.50 258 VAL A O 1
ATOM 1827 N N . ASP A 1 259 ? 30.079 16.178 -43.175 1.00 67.75 259 ASP A N 1
ATOM 1828 C CA . ASP A 1 259 ? 30.705 17.499 -43.040 1.00 67.75 259 ASP A CA 1
ATOM 1829 C C . ASP A 1 259 ? 32.004 17.506 -43.869 1.00 67.75 259 ASP A C 1
ATOM 1831 O O . ASP A 1 259 ? 33.032 16.919 -43.488 1.00 67.75 259 ASP A O 1
ATOM 1835 N N . ASN A 1 260 ? 31.901 18.059 -45.079 1.00 76.75 260 ASN A N 1
ATOM 1836 C CA . ASN A 1 260 ? 32.876 17.876 -46.155 1.00 76.75 260 ASN A CA 1
ATOM 1837 C C . ASN A 1 260 ? 34.007 18.916 -46.115 1.00 76.75 260 ASN A C 1
ATOM 1839 O O . ASN A 1 260 ? 35.094 18.679 -46.673 1.00 76.75 260 ASN A O 1
ATOM 1843 N N . ASP A 1 261 ? 33.787 20.037 -45.420 1.00 70.81 261 ASP A N 1
ATOM 1844 C CA . ASP A 1 261 ? 34.796 21.057 -45.124 1.00 70.81 261 ASP A CA 1
ATOM 1845 C C . ASP A 1 261 ? 35.126 21.237 -43.627 1.00 70.81 261 ASP A C 1
ATOM 1847 O O . ASP A 1 261 ? 36.067 21.968 -43.288 1.00 70.81 261 ASP A O 1
ATOM 1851 N N . CYS A 1 262 ? 34.514 20.413 -42.776 1.00 70.69 262 CYS A N 1
ATOM 1852 C CA . CYS A 1 262 ? 34.808 20.179 -41.364 1.00 70.69 262 CYS A CA 1
ATOM 1853 C C . CYS A 1 262 ? 34.667 21.431 -40.487 1.00 70.69 262 CYS A C 1
ATOM 1855 O O . CYS A 1 262 ? 35.487 21.668 -39.587 1.00 70.69 262 CYS A O 1
ATOM 1857 N N . ASP A 1 263 ? 33.647 22.245 -40.760 1.00 70.06 263 ASP A N 1
ATOM 1858 C CA . ASP A 1 263 ? 33.333 23.459 -40.004 1.00 70.06 263 ASP A CA 1
ATOM 1859 C C . ASP A 1 263 ? 32.279 23.242 -38.894 1.00 70.06 263 ASP A C 1
ATOM 1861 O O . ASP A 1 263 ? 32.040 24.130 -38.062 1.00 70.06 263 ASP A O 1
ATOM 1865 N N . GLY A 1 264 ? 31.747 22.018 -38.800 1.00 66.81 264 GLY A N 1
ATOM 1866 C CA . GLY A 1 264 ? 30.790 21.580 -37.791 1.00 66.81 264 GLY A CA 1
ATOM 1867 C C . GLY A 1 264 ? 29.328 21.771 -38.191 1.00 66.81 264 GLY A C 1
ATOM 1868 O O . GLY A 1 264 ? 28.448 21.554 -37.349 1.00 66.81 264 GLY A O 1
ATOM 1869 N N . ARG A 1 265 ? 29.052 22.185 -39.429 1.00 68.69 265 ARG A N 1
ATOM 1870 C CA . ARG A 1 265 ? 27.719 22.192 -40.037 1.00 68.69 265 ARG A CA 1
ATOM 1871 C C . ARG A 1 265 ? 27.676 21.147 -41.143 1.00 68.69 265 ARG A C 1
ATOM 1873 O O . ARG A 1 265 ? 28.688 20.812 -41.731 1.00 68.69 265 ARG A O 1
ATOM 1880 N N . LEU A 1 266 ? 26.497 20.569 -41.343 1.00 74.25 266 LEU A N 1
ATOM 1881 C CA . LEU A 1 266 ? 26.304 19.461 -42.266 1.00 74.25 266 LEU A CA 1
ATOM 1882 C C . LEU A 1 266 ? 25.173 19.771 -43.245 1.00 74.25 266 LEU A C 1
ATOM 1884 O O . LEU A 1 266 ? 24.089 20.202 -42.830 1.00 74.25 266 LEU A O 1
ATOM 1888 N N . ASP A 1 267 ? 25.410 19.485 -44.519 1.00 74.19 267 ASP A N 1
ATOM 1889 C CA . ASP A 1 267 ? 24.482 19.598 -45.632 1.00 74.19 267 ASP A CA 1
ATOM 1890 C C . ASP A 1 267 ? 23.746 20.952 -45.615 1.00 74.19 267 ASP A C 1
ATOM 1892 O O . ASP A 1 267 ? 24.312 22.037 -45.709 1.00 74.19 267 ASP A O 1
ATOM 1896 N N . CYS A 1 268 ? 22.427 20.927 -45.453 1.00 68.06 268 CYS A N 1
ATOM 1897 C CA . CYS A 1 268 ? 21.572 22.103 -45.572 1.00 68.06 268 CYS A CA 1
ATOM 1898 C C . CYS A 1 268 ? 21.608 23.041 -44.367 1.00 68.06 268 CYS A C 1
ATOM 1900 O O . CYS A 1 268 ? 21.018 24.123 -44.423 1.00 68.06 268 CYS A O 1
ATOM 1902 N N . ALA A 1 269 ? 22.276 22.628 -43.287 1.00 68.12 269 ALA A N 1
ATOM 1903 C CA . ALA A 1 269 ? 22.597 23.497 -42.163 1.00 68.12 269 ALA A CA 1
ATOM 1904 C C . ALA A 1 269 ? 23.890 24.300 -42.396 1.00 68.12 269 ALA A C 1
ATOM 1906 O O . ALA A 1 269 ? 24.174 25.214 -41.606 1.00 68.12 269 ALA A O 1
ATOM 1907 N N . ASP A 1 270 ? 24.641 23.972 -43.455 1.00 72.44 270 ASP A N 1
ATOM 1908 C CA . ASP A 1 270 ? 25.828 24.694 -43.891 1.00 72.44 270 ASP A CA 1
ATOM 1909 C C . ASP A 1 270 ? 25.482 25.916 -44.766 1.00 72.44 270 ASP A C 1
ATOM 1911 O O . ASP A 1 270 ? 24.661 25.874 -45.693 1.00 72.44 270 ASP A O 1
ATOM 1915 N N . ASP A 1 271 ? 26.124 27.048 -44.468 1.00 78.06 271 ASP A N 1
ATOM 1916 C CA . ASP A 1 271 ? 25.840 28.341 -45.101 1.00 78.06 271 ASP A CA 1
ATOM 1917 C C . ASP A 1 271 ? 26.253 28.376 -46.591 1.00 78.06 271 ASP A C 1
ATOM 1919 O O . ASP A 1 271 ? 25.724 29.182 -47.374 1.00 78.06 271 ASP A O 1
ATOM 1923 N N . LEU A 1 272 ? 27.178 27.507 -47.016 1.00 73.62 272 LEU A N 1
ATOM 1924 C CA . LEU A 1 272 ? 27.623 27.366 -48.405 1.00 73.62 272 LEU A CA 1
ATOM 1925 C C . LEU A 1 272 ? 26.635 26.545 -49.256 1.00 73.62 272 LEU A C 1
ATOM 1927 O O . LEU A 1 272 ? 26.615 26.712 -50.485 1.00 73.62 272 LEU A O 1
ATOM 1931 N N . CYS A 1 273 ? 25.739 25.776 -48.627 1.00 72.69 273 CYS A N 1
ATOM 1932 C CA . CYS A 1 273 ? 24.719 24.950 -49.280 1.00 72.69 273 CYS A CA 1
ATOM 1933 C C . CYS A 1 273 ? 23.388 25.663 -49.562 1.00 72.69 273 CYS A C 1
ATOM 1935 O O . CYS A 1 273 ? 22.591 25.193 -50.379 1.00 72.69 273 CYS A O 1
ATOM 1937 N N . ALA A 1 274 ? 23.175 26.860 -49.008 1.00 63.97 274 ALA A N 1
ATOM 1938 C CA . ALA A 1 274 ? 21.929 27.635 -49.107 1.00 63.97 274 ALA A CA 1
ATOM 1939 C C . ALA A 1 274 ? 21.483 28.028 -50.538 1.00 63.97 274 ALA A C 1
ATOM 1941 O O . ALA A 1 274 ? 20.394 28.569 -50.738 1.00 63.97 274 ALA A O 1
ATOM 1942 N N . ARG A 1 275 ? 22.326 27.821 -51.559 1.00 57.03 275 ARG A N 1
ATOM 1943 C CA . ARG A 1 275 ? 22.015 28.106 -52.978 1.00 57.03 275 ARG A CA 1
ATOM 1944 C C . ARG A 1 275 ? 22.051 26.866 -53.868 1.00 57.03 275 ARG A C 1
ATOM 1946 O O . ARG A 1 275 ? 21.910 26.987 -55.088 1.00 57.03 275 ARG A O 1
ATOM 1953 N N . THR A 1 276 ? 22.251 25.698 -53.270 1.00 61.22 276 THR A N 1
ATOM 1954 C CA . THR A 1 276 ? 22.434 24.431 -53.965 1.00 61.22 276 THR A CA 1
ATOM 1955 C C . THR A 1 276 ? 21.085 23.700 -54.047 1.00 61.22 276 THR A C 1
ATOM 1957 O O . THR A 1 276 ? 20.398 23.599 -53.034 1.00 61.22 276 THR A O 1
ATOM 1960 N N . PRO A 1 277 ? 20.669 23.171 -55.216 1.00 53.16 277 PRO A N 1
ATOM 1961 C CA . PRO A 1 277 ? 19.317 22.625 -55.426 1.00 53.16 277 PRO A CA 1
ATOM 1962 C C . PRO A 1 277 ? 18.888 21.466 -54.509 1.00 53.16 277 PRO A C 1
ATOM 1964 O O . PRO A 1 277 ? 17.717 21.109 -54.529 1.00 53.16 277 PRO A O 1
ATOM 1967 N N . GLY A 1 278 ? 19.819 20.859 -53.764 1.00 52.84 278 GLY A N 1
ATOM 1968 C CA . GLY A 1 278 ? 19.560 19.770 -52.816 1.00 52.84 278 GLY A CA 1
ATOM 1969 C C . GLY A 1 278 ? 19.142 20.224 -51.414 1.00 52.84 278 GLY A C 1
ATOM 1970 O O . GLY A 1 278 ? 18.660 19.400 -50.653 1.00 52.84 278 GLY A O 1
ATOM 1971 N N . CYS A 1 279 ? 19.257 21.520 -51.101 1.00 55.78 279 CYS A N 1
ATOM 1972 C CA . CYS A 1 279 ? 18.981 22.079 -49.773 1.00 55.78 279 CYS A CA 1
ATOM 1973 C C . CYS A 1 279 ? 17.801 23.041 -49.723 1.00 55.78 279 CYS A C 1
ATOM 1975 O O . CYS A 1 279 ? 17.802 24.033 -48.997 1.00 55.78 279 CYS A O 1
ATOM 1977 N N . ALA A 1 280 ? 16.770 22.739 -50.505 1.00 50.34 280 ALA A N 1
ATOM 1978 C CA . ALA A 1 280 ? 15.469 23.356 -50.343 1.00 50.34 280 ALA A CA 1
ATOM 1979 C C . ALA A 1 280 ? 14.521 22.310 -49.752 1.00 50.34 280 ALA A C 1
ATOM 1981 O O . ALA A 1 280 ? 14.316 21.262 -50.361 1.00 50.34 280 ALA A O 1
ATOM 1982 N N . MET A 1 281 ? 13.867 22.623 -48.628 1.00 50.22 281 MET A N 1
ATOM 1983 C CA . MET A 1 281 ? 12.588 22.002 -48.249 1.00 50.22 281 MET A CA 1
ATOM 1984 C C . MET A 1 281 ? 11.471 22.415 -49.230 1.00 50.22 281 MET A C 1
ATOM 1986 O O . MET A 1 281 ? 10.395 22.822 -48.824 1.00 50.22 281 MET A O 1
ATOM 1990 N N . CYS A 1 282 ? 11.763 22.366 -50.530 1.00 50.88 282 CYS A N 1
ATOM 1991 C CA . CYS A 1 282 ? 10.810 22.489 -51.609 1.00 50.88 282 CYS A CA 1
ATOM 1992 C C . CYS A 1 282 ? 11.296 21.702 -52.835 1.00 50.88 282 CYS A C 1
ATOM 1994 O O . CYS A 1 282 ? 12.458 21.827 -53.239 1.00 50.88 282 CYS A O 1
ATOM 1996 N N . VAL A 1 283 ? 10.394 20.961 -53.486 1.00 51.91 283 VAL A N 1
ATOM 1997 C CA . VAL A 1 283 ? 10.666 20.283 -54.761 1.00 51.91 283 VAL A CA 1
ATOM 1998 C C . VAL A 1 283 ? 9.758 20.847 -55.862 1.00 51.91 283 VAL A C 1
ATOM 2000 O O . VAL A 1 283 ? 8.652 20.347 -56.023 1.00 51.91 283 VAL A O 1
ATOM 2003 N N . PRO A 1 284 ? 10.197 21.817 -56.694 1.00 51.03 284 PRO A N 1
ATOM 2004 C CA . PRO A 1 284 ? 9.339 22.424 -57.711 1.00 51.03 284 PRO A CA 1
ATOM 2005 C C . PRO A 1 284 ? 9.099 21.441 -58.865 1.00 51.03 284 PRO A C 1
ATOM 2007 O O . PRO A 1 284 ? 9.825 21.431 -59.864 1.00 51.03 284 PRO A O 1
ATOM 2010 N N . THR A 1 285 ? 8.077 20.594 -58.742 1.00 51.44 285 THR A N 1
ATOM 2011 C CA . THR A 1 285 ? 7.698 19.625 -59.790 1.00 51.44 285 THR A CA 1
ATOM 2012 C C . THR A 1 285 ? 6.687 20.190 -60.789 1.00 51.44 285 THR A C 1
ATOM 2014 O O . THR A 1 285 ? 6.426 19.602 -61.840 1.00 51.44 285 THR A O 1
ATOM 2017 N N . GLY A 1 286 ? 6.188 21.395 -60.544 1.00 55.72 286 GLY A N 1
ATOM 2018 C CA . GLY A 1 286 ? 5.239 22.084 -61.400 1.00 55.72 286 GLY A CA 1
ATOM 2019 C C . GLY A 1 286 ? 4.548 23.178 -60.607 1.00 55.72 286 GLY A C 1
ATOM 2020 O O . GLY A 1 286 ? 4.747 23.300 -59.412 1.00 55.72 286 GLY A O 1
ATOM 2021 N N . ARG A 1 287 ? 3.728 24.002 -61.261 1.00 57.72 287 ARG A N 1
ATOM 2022 C CA . ARG A 1 287 ? 2.954 25.060 -60.579 1.00 57.72 287 ARG A CA 1
ATOM 2023 C C . ARG A 1 287 ? 1.787 24.508 -59.731 1.00 57.72 287 ARG A C 1
ATOM 2025 O O . ARG A 1 287 ? 0.815 25.232 -59.549 1.00 57.72 287 ARG A O 1
ATOM 2032 N N . VAL A 1 288 ? 1.792 23.216 -59.406 1.00 59.94 288 VAL A N 1
ATOM 2033 C CA . VAL A 1 288 ? 0.657 22.494 -58.822 1.00 59.94 288 VAL A CA 1
ATOM 2034 C C . VAL A 1 288 ? 1.195 21.480 -57.823 1.00 59.94 288 VAL A C 1
ATOM 2036 O O . VAL A 1 288 ? 2.019 20.646 -58.200 1.00 59.94 288 VAL A O 1
ATOM 2039 N N . GLU A 1 289 ? 0.689 21.572 -56.602 1.00 69.38 289 GLU A N 1
ATOM 2040 C CA . GLU A 1 289 ? 1.055 20.753 -55.452 1.00 69.38 289 GLU A CA 1
ATOM 2041 C C . GLU A 1 289 ? 0.646 19.275 -55.602 1.00 69.38 289 GLU A C 1
ATOM 2043 O O . GLU A 1 289 ? -0.364 18.958 -56.243 1.00 69.38 289 GLU A O 1
ATOM 2048 N N . VAL A 1 290 ? 1.439 18.358 -55.030 1.00 73.06 290 VAL A N 1
ATOM 2049 C CA . VAL A 1 290 ? 1.097 16.928 -54.906 1.00 73.06 290 VAL A CA 1
ATOM 2050 C C . VAL A 1 290 ? 0.663 16.686 -53.467 1.00 73.06 290 VAL A C 1
ATOM 2052 O O . VAL A 1 290 ? 1.412 16.973 -52.553 1.00 73.06 290 VAL A O 1
ATOM 2055 N N . CYS A 1 291 ? -0.544 16.162 -53.274 1.00 71.75 291 CYS A N 1
ATOM 2056 C CA . CYS A 1 291 ? -1.184 16.141 -51.960 1.00 71.75 291 CYS A CA 1
ATOM 2057 C C . CYS A 1 291 ? -1.047 14.776 -51.270 1.00 71.75 291 CYS A C 1
ATOM 2059 O O . CYS A 1 291 ? -1.444 13.758 -51.848 1.00 71.75 291 CYS A O 1
ATOM 2061 N N . GLY A 1 292 ? -0.563 14.772 -50.026 1.00 63.88 292 GLY A N 1
ATOM 2062 C CA . GLY A 1 292 ? -0.457 13.615 -49.128 1.00 63.88 292 GLY A CA 1
ATOM 2063 C C . GLY A 1 292 ? 0.919 12.934 -49.107 1.00 63.88 292 GLY A C 1
ATOM 2064 O O . GLY A 1 292 ? 0.999 11.764 -48.727 1.00 63.88 292 GLY A O 1
ATOM 2065 N N . ASP A 1 293 ? 1.977 13.614 -49.558 1.00 68.75 293 ASP A N 1
ATOM 2066 C CA . ASP A 1 293 ? 3.347 13.084 -49.641 1.00 68.75 293 ASP A CA 1
ATOM 2067 C C . ASP A 1 293 ? 4.340 13.743 -48.658 1.00 68.75 293 ASP A C 1
ATOM 2069 O O . ASP A 1 293 ? 5.518 13.359 -48.616 1.00 68.75 293 ASP A O 1
ATOM 2073 N N . GLY A 1 294 ? 3.856 14.668 -47.825 1.00 63.88 294 GLY A N 1
ATOM 2074 C CA . GLY A 1 294 ? 4.586 15.329 -46.747 1.00 63.88 294 GLY A CA 1
ATOM 2075 C C . GLY A 1 294 ? 5.524 16.439 -47.210 1.00 63.88 294 GLY A C 1
ATOM 2076 O O . GLY A 1 294 ? 6.410 16.815 -46.439 1.00 63.88 294 GLY A O 1
ATOM 2077 N N . ARG A 1 295 ? 5.419 16.916 -48.458 1.00 67.88 295 ARG A N 1
ATOM 2078 C CA . ARG A 1 295 ? 6.398 17.828 -49.079 1.00 67.88 295 ARG A CA 1
ATOM 2079 C C . ARG A 1 295 ? 5.726 19.078 -49.668 1.00 67.88 295 ARG A C 1
ATOM 2081 O O . ARG A 1 295 ? 4.555 19.041 -50.007 1.00 67.88 295 ARG A O 1
ATOM 2088 N N . ASP A 1 296 ? 6.472 20.191 -49.700 1.00 63.38 296 ASP A N 1
ATOM 2089 C CA . ASP A 1 296 ? 6.073 21.466 -50.328 1.00 63.38 296 ASP A CA 1
ATOM 2090 C C . ASP A 1 296 ? 6.563 21.428 -51.784 1.00 63.38 296 ASP A C 1
ATOM 2092 O O . ASP A 1 296 ? 7.760 21.566 -52.074 1.00 63.38 296 ASP A O 1
ATOM 2096 N N . ASN A 1 297 ? 5.662 21.102 -52.702 1.00 72.19 297 ASN A N 1
ATOM 2097 C CA . ASN A 1 297 ? 5.971 20.728 -54.082 1.00 72.19 297 ASN A CA 1
ATOM 2098 C C . ASN A 1 297 ? 5.858 21.911 -55.067 1.00 72.19 297 ASN A C 1
ATOM 2100 O O . ASN A 1 297 ? 6.275 21.797 -56.232 1.00 72.19 297 ASN A O 1
ATOM 2104 N N . ASP A 1 298 ? 5.360 23.060 -54.613 1.00 67.06 298 ASP A N 1
ATOM 2105 C CA . ASP A 1 298 ? 5.222 24.298 -55.378 1.00 67.06 298 ASP A CA 1
ATOM 2106 C C . ASP A 1 298 ? 5.978 25.503 -54.766 1.00 67.06 298 ASP A C 1
ATOM 2108 O O . ASP A 1 298 ? 6.086 26.562 -55.402 1.00 67.06 298 ASP A O 1
ATOM 2112 N N . CYS A 1 299 ? 6.627 25.291 -53.618 1.00 65.94 299 CYS A N 1
ATOM 2113 C CA . CYS A 1 299 ? 7.488 26.212 -52.872 1.00 65.94 299 CYS A CA 1
ATOM 2114 C C . CYS A 1 299 ? 6.776 27.429 -52.292 1.00 65.94 299 CYS A C 1
ATOM 2116 O O . CYS A 1 299 ? 7.420 28.471 -52.089 1.00 65.94 299 CYS A O 1
ATOM 2118 N N . ASN A 1 300 ? 5.465 27.373 -52.089 1.00 67.50 300 ASN A N 1
ATOM 2119 C CA . ASN A 1 300 ? 4.744 28.505 -51.524 1.00 67.50 300 ASN A CA 1
ATOM 2120 C C . ASN A 1 300 ? 4.846 28.574 -49.985 1.00 67.50 300 ASN A C 1
ATOM 2122 O O . ASN A 1 300 ? 4.428 29.579 -49.399 1.00 67.50 300 ASN A O 1
ATOM 2126 N N . GLY A 1 301 ? 5.487 27.581 -49.355 1.00 63.66 301 GLY A N 1
ATOM 2127 C CA . GLY A 1 301 ? 5.708 27.494 -47.915 1.00 63.66 301 GLY A CA 1
ATOM 2128 C C . GLY A 1 301 ? 4.637 26.698 -47.168 1.00 63.66 301 GLY A C 1
ATOM 2129 O O . GLY A 1 301 ? 4.673 26.675 -45.937 1.00 63.66 301 GLY A O 1
ATOM 2130 N N . ALA A 1 302 ? 3.695 26.076 -47.877 1.00 63.69 302 ALA A N 1
ATOM 2131 C CA . ALA A 1 302 ? 2.683 25.187 -47.327 1.00 63.69 302 ALA A CA 1
ATOM 2132 C C . ALA A 1 302 ? 2.890 23.750 -47.837 1.00 63.69 302 ALA A C 1
ATOM 2134 O O . ALA A 1 302 ? 3.462 23.533 -48.893 1.00 63.69 302 ALA A O 1
ATOM 2135 N N . THR A 1 303 ? 2.497 22.760 -47.036 1.00 69.19 303 THR A N 1
ATOM 2136 C CA . THR A 1 303 ? 2.789 21.333 -47.267 1.00 69.19 303 THR A CA 1
ATOM 2137 C C . THR A 1 303 ? 1.482 20.541 -47.281 1.00 69.19 303 THR A C 1
ATOM 2139 O O . THR A 1 303 ? 0.667 20.701 -46.366 1.00 69.19 303 THR A O 1
ATOM 2142 N N . ASP A 1 304 ? 1.270 19.675 -48.277 1.00 70.50 304 ASP A N 1
ATOM 2143 C CA . ASP A 1 304 ? 0.060 18.849 -48.429 1.00 70.50 304 ASP A CA 1
ATOM 2144 C C . ASP A 1 304 ? -1.257 19.623 -48.196 1.00 70.50 304 ASP A C 1
ATOM 2146 O O . ASP A 1 304 ? -1.596 20.558 -48.907 1.00 70.50 304 ASP A O 1
ATOM 2150 N N . CYS A 1 305 ? -2.040 19.244 -47.182 1.00 67.00 305 CYS A N 1
ATOM 2151 C CA . CYS A 1 305 ? -3.365 19.788 -46.910 1.00 67.00 305 CYS A CA 1
ATOM 2152 C C . CYS A 1 305 ? -3.331 21.183 -46.277 1.00 67.00 305 CYS A C 1
ATOM 2154 O O . CYS A 1 305 ? -4.380 21.822 -46.189 1.00 67.00 305 CYS A O 1
ATOM 2156 N N . ALA A 1 306 ? -2.147 21.654 -45.867 1.00 66.62 306 ALA A N 1
ATOM 2157 C CA . ALA A 1 306 ? -1.921 23.057 -45.546 1.00 66.62 306 ALA A CA 1
ATOM 2158 C C . ALA A 1 306 ? -1.793 23.924 -46.811 1.00 66.62 306 ALA A C 1
ATOM 2160 O O . ALA A 1 306 ? -1.947 25.144 -46.724 1.00 66.62 306 ALA A O 1
ATOM 2161 N N . ASP A 1 307 ? -1.544 23.312 -47.975 1.00 69.69 307 ASP A N 1
ATOM 2162 C CA . ASP A 1 307 ? -1.401 23.996 -49.255 1.00 69.69 307 ASP A CA 1
ATOM 2163 C C . ASP A 1 307 ? -2.767 24.274 -49.932 1.00 69.69 307 ASP A C 1
ATOM 2165 O O . ASP A 1 307 ? -3.552 23.350 -50.186 1.00 69.69 307 ASP A O 1
ATOM 2169 N N . PRO A 1 308 ? -3.085 25.538 -50.290 1.00 67.75 308 PRO A N 1
ATOM 2170 C CA . PRO A 1 308 ? -4.336 25.901 -50.964 1.00 67.75 308 PRO A CA 1
ATOM 2171 C C . PRO A 1 308 ? -4.563 25.232 -52.331 1.00 67.75 308 PRO A C 1
ATOM 2173 O O . PRO A 1 308 ? -5.708 25.151 -52.788 1.00 67.75 308 PRO A O 1
ATOM 2176 N N . ALA A 1 309 ? -3.508 24.780 -53.011 1.00 72.00 309 ALA A N 1
ATOM 2177 C CA . ALA A 1 309 ? -3.591 24.052 -54.273 1.00 72.00 309 ALA A CA 1
ATOM 2178 C C . ALA A 1 309 ? -4.065 22.597 -54.086 1.00 72.00 309 ALA A C 1
ATOM 2180 O O . ALA A 1 309 ? -4.570 22.005 -55.045 1.00 72.00 309 ALA A O 1
ATOM 2181 N N . CYS A 1 310 ? -3.997 22.058 -52.862 1.00 71.00 310 CYS A N 1
ATOM 2182 C CA . CYS A 1 310 ? -4.462 20.716 -52.501 1.00 71.00 310 CYS A CA 1
ATOM 2183 C C . CYS A 1 310 ? -5.931 20.627 -52.065 1.00 71.00 310 CYS A C 1
ATOM 2185 O O . CYS A 1 310 ? -6.501 19.529 -52.022 1.00 71.00 310 CYS A O 1
ATOM 2187 N N . ALA A 1 311 ? -6.573 21.778 -51.845 1.00 58.88 311 ALA A N 1
ATOM 2188 C CA . ALA A 1 311 ? -7.926 21.900 -51.309 1.00 58.88 311 ALA A CA 1
ATOM 2189 C C . ALA A 1 311 ? -9.061 21.143 -52.042 1.00 58.88 311 ALA A C 1
ATOM 2191 O O . ALA A 1 311 ? -10.031 20.779 -51.382 1.00 58.88 311 ALA A O 1
ATOM 2192 N N . PRO A 1 312 ? -9.010 20.868 -53.365 1.00 56.66 312 PRO A N 1
ATOM 2193 C CA . PRO A 1 312 ? -10.080 20.131 -54.046 1.00 56.66 312 PRO A CA 1
ATOM 2194 C C . PRO A 1 312 ? -9.809 18.625 -54.254 1.00 56.66 312 PRO A C 1
ATOM 2196 O O . PRO A 1 312 ? -10.543 17.996 -55.020 1.00 56.66 312 PRO A O 1
ATOM 2199 N N . THR A 1 313 ? -8.765 18.031 -53.659 1.00 63.12 313 THR A N 1
ATOM 2200 C CA . THR A 1 313 ? -8.380 16.625 -53.918 1.00 63.12 313 THR A CA 1
ATOM 2201 C C . THR A 1 313 ? -8.852 15.650 -52.829 1.00 63.12 313 THR A C 1
ATOM 2203 O O . THR A 1 313 ? -8.780 15.952 -51.642 1.00 63.12 313 THR A O 1
ATOM 2206 N N . ASP A 1 314 ? -9.283 14.439 -53.219 1.00 59.59 314 ASP A N 1
ATOM 2207 C CA . ASP A 1 314 ? -9.757 13.383 -52.295 1.00 59.59 314 ASP A CA 1
ATOM 2208 C C . ASP A 1 314 ? -8.700 12.945 -51.253 1.00 59.59 314 ASP A C 1
ATOM 2210 O O . ASP A 1 314 ? -9.052 12.327 -50.253 1.00 59.59 314 ASP A O 1
ATOM 2214 N N . ALA A 1 315 ? -7.415 13.260 -51.470 1.00 61.03 315 ALA A N 1
ATOM 2215 C CA . ALA A 1 315 ? -6.310 12.939 -50.562 1.00 61.03 315 ALA A CA 1
ATOM 2216 C C . ALA A 1 315 ? -6.278 13.816 -49.296 1.00 61.03 315 ALA A C 1
ATOM 2218 O O . ALA A 1 315 ? -5.778 13.376 -48.267 1.00 61.03 315 ALA A O 1
ATOM 2219 N N . CYS A 1 316 ? -6.840 15.026 -49.365 1.00 59.69 316 CYS A N 1
ATOM 2220 C CA . CYS A 1 316 ? -6.945 15.959 -48.240 1.00 59.69 316 CYS A CA 1
ATOM 2221 C C . CYS A 1 316 ? -8.369 16.081 -47.698 1.00 59.69 316 CYS A C 1
ATOM 2223 O O . CYS A 1 316 ? -8.644 16.943 -46.867 1.00 59.69 316 CYS A O 1
ATOM 2225 N N . ARG A 1 317 ? -9.280 15.224 -48.170 1.00 63.09 317 ARG A N 1
ATOM 2226 C CA . ARG A 1 317 ? -10.655 15.209 -47.700 1.00 63.09 317 ARG A CA 1
ATOM 2227 C C . ARG A 1 317 ? -10.716 14.517 -46.347 1.00 63.09 317 ARG A C 1
ATOM 2229 O O . ARG A 1 317 ? -10.471 13.315 -46.235 1.00 63.09 317 ARG A O 1
ATOM 2236 N N . VAL A 1 318 ? -11.055 15.285 -45.322 1.00 65.69 318 VAL A N 1
ATOM 2237 C CA . VAL A 1 318 ? -11.284 14.755 -43.981 1.00 65.69 318 VAL A CA 1
ATOM 2238 C C . VAL A 1 318 ? -12.463 13.782 -44.052 1.00 65.69 318 VAL A C 1
ATOM 2240 O O . VAL A 1 318 ? -13.455 14.042 -44.718 1.00 65.69 318 VAL A O 1
ATOM 2243 N N . THR A 1 319 ? -12.345 12.586 -43.473 1.00 74.19 319 THR A N 1
ATOM 2244 C CA . THR A 1 319 ? -13.380 11.544 -43.647 1.00 74.19 319 THR A CA 1
ATOM 2245 C C . THR A 1 319 ? -14.509 11.650 -42.629 1.00 74.19 319 THR A C 1
ATOM 2247 O O . THR A 1 319 ? -15.566 11.050 -42.814 1.00 74.19 319 THR A O 1
ATOM 2250 N N . ASN A 1 320 ? -14.296 12.391 -41.545 1.00 85.38 320 ASN A N 1
ATOM 2251 C CA . ASN A 1 320 ? -15.195 12.499 -40.402 1.00 85.38 320 ASN A CA 1
ATOM 2252 C C . ASN A 1 320 ? -16.039 13.783 -40.406 1.00 85.38 320 ASN A C 1
ATOM 2254 O O . ASN A 1 320 ? -16.345 14.302 -39.348 1.00 85.38 320 ASN A O 1
ATOM 2258 N N . GLU A 1 321 ? -16.440 14.276 -41.576 1.00 85.12 321 GLU A N 1
ATOM 2259 C CA . GLU A 1 321 ? -17.209 15.531 -41.746 1.00 85.12 321 GLU A CA 1
ATOM 2260 C C . GLU A 1 321 ? -18.685 15.412 -41.337 1.00 85.12 321 GLU A C 1
ATOM 2262 O O . GLU A 1 321 ? -19.383 16.396 -41.159 1.00 85.12 321 GLU A O 1
ATOM 2267 N N . THR A 1 322 ? -19.207 14.193 -41.181 1.00 86.69 322 THR A N 1
ATOM 2268 C CA . THR A 1 322 ? -20.618 13.994 -40.834 1.00 86.69 322 THR A CA 1
ATOM 2269 C C . THR A 1 322 ? -20.750 13.125 -39.604 1.00 86.69 322 THR A C 1
ATOM 2271 O O . THR A 1 322 ? -19.917 12.264 -39.333 1.00 86.69 322 THR A O 1
ATOM 2274 N N . CYS A 1 323 ? -21.879 13.225 -38.911 1.00 86.50 323 CYS A N 1
ATOM 2275 C CA . CYS A 1 323 ? -22.138 12.366 -37.757 1.00 86.50 323 CYS A CA 1
ATOM 2276 C C . CYS A 1 323 ? -22.266 10.875 -38.107 1.00 86.50 323 CYS A C 1
ATOM 2278 O O . CYS A 1 323 ? -22.091 10.021 -37.244 1.00 86.50 323 CYS A O 1
ATOM 2280 N N . ALA A 1 324 ? -22.504 10.535 -39.379 1.00 84.94 324 ALA A N 1
ATOM 2281 C CA . ALA A 1 324 ? -22.459 9.150 -39.850 1.00 84.94 324 ALA A CA 1
ATOM 2282 C C . ALA A 1 324 ? -21.024 8.623 -40.015 1.00 84.94 324 ALA A C 1
ATOM 2284 O O . ALA A 1 324 ? -20.803 7.415 -39.946 1.00 84.94 324 ALA A O 1
ATOM 2285 N N . THR A 1 325 ? -20.064 9.519 -40.245 1.00 86.50 325 THR A N 1
ATOM 2286 C CA . THR A 1 325 ? -18.647 9.202 -40.450 1.00 86.50 325 THR A CA 1
ATOM 2287 C C . THR A 1 325 ? -17.761 9.661 -39.290 1.00 86.50 325 THR A C 1
ATOM 2289 O O . THR A 1 325 ? -16.536 9.586 -39.389 1.00 86.50 325 THR A O 1
ATOM 2292 N N . ALA A 1 326 ? -18.373 10.094 -38.183 1.00 88.81 326 ALA A N 1
ATOM 2293 C CA . ALA A 1 326 ? -17.693 10.597 -37.001 1.00 88.81 326 ALA A CA 1
ATOM 2294 C C . ALA A 1 326 ? -16.671 9.593 -36.461 1.00 88.81 326 ALA A C 1
ATOM 2296 O O . ALA A 1 326 ? -16.936 8.390 -36.341 1.00 88.81 326 ALA A O 1
ATOM 2297 N N . ARG A 1 327 ? -15.493 10.100 -36.100 1.00 91.56 327 ARG A N 1
ATOM 2298 C CA . ARG A 1 327 ? -14.404 9.273 -35.577 1.00 91.56 327 ARG A CA 1
ATOM 2299 C C . ARG A 1 327 ? -14.594 9.025 -34.081 1.00 91.56 327 ARG A C 1
ATOM 2301 O O . ARG A 1 327 ? -14.827 9.958 -33.321 1.00 91.56 327 ARG A O 1
ATOM 2308 N N . ILE A 1 328 ? -14.483 7.768 -33.655 1.00 88.31 328 ILE A N 1
ATOM 2309 C CA . ILE A 1 328 ? -14.659 7.390 -32.246 1.00 88.31 328 ILE A CA 1
ATOM 2310 C C . ILE A 1 328 ? -13.418 7.783 -31.438 1.00 88.31 328 ILE A C 1
ATOM 2312 O O . ILE A 1 328 ? -12.297 7.482 -31.850 1.00 88.31 328 ILE A O 1
ATOM 2316 N N . ILE A 1 329 ? -13.638 8.386 -30.272 1.00 88.75 329 ILE A N 1
ATOM 2317 C CA . ILE A 1 329 ? -12.630 8.630 -29.236 1.00 88.75 329 ILE A CA 1
ATOM 2318 C C . ILE A 1 329 ? -13.110 8.026 -27.904 1.00 88.75 329 ILE A C 1
ATOM 2320 O O . ILE A 1 329 ? -14.311 8.002 -27.615 1.00 88.75 329 ILE A O 1
ATOM 2324 N N . SER A 1 330 ? -12.179 7.460 -27.133 1.00 82.56 330 SER A N 1
ATOM 2325 C CA . SER A 1 330 ? -12.444 6.912 -25.795 1.00 82.56 330 SER A CA 1
ATOM 2326 C C . SER A 1 330 ? -12.608 8.026 -24.761 1.00 82.56 330 SER A C 1
ATOM 2328 O O . SER A 1 330 ? -12.178 9.153 -24.992 1.00 82.56 330 SER A O 1
ATOM 2330 N N . VAL A 1 331 ? -13.218 7.701 -23.621 1.00 79.56 331 VAL A N 1
ATOM 2331 C CA . VAL A 1 331 ? -13.380 8.620 -22.490 1.00 79.56 331 VAL A CA 1
ATOM 2332 C C . VAL A 1 331 ? -12.740 8.005 -21.241 1.00 79.56 331 VAL A C 1
ATOM 2334 O O . VAL A 1 331 ? -13.190 6.925 -20.849 1.00 79.56 331 VAL A O 1
ATOM 2337 N N . PRO A 1 332 ? -11.732 8.657 -20.626 1.00 84.44 332 PRO A N 1
ATOM 2338 C CA . PRO A 1 332 ? -11.005 9.830 -21.139 1.00 84.44 332 PRO A CA 1
ATOM 2339 C C . PRO A 1 332 ? -10.172 9.499 -22.401 1.00 84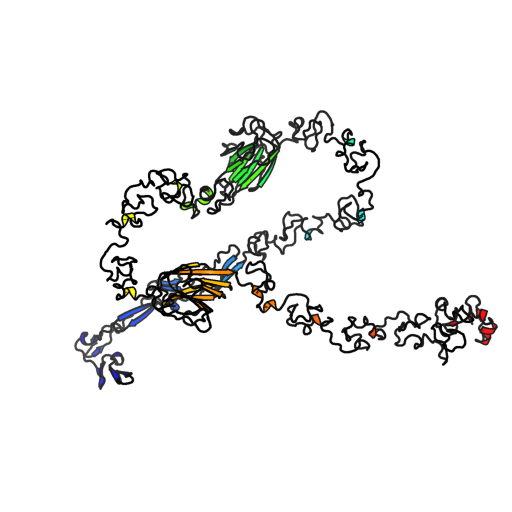.44 332 PRO A C 1
ATOM 2341 O O . PRO A 1 332 ? -9.876 8.333 -22.676 1.00 84.44 332 PRO A O 1
ATOM 2344 N N . GLY A 1 333 ? -9.793 10.509 -23.193 1.00 85.56 333 GLY A N 1
ATOM 2345 C CA . GLY A 1 333 ? -9.029 10.331 -24.433 1.00 85.56 333 GLY A CA 1
ATOM 2346 C C . GLY A 1 333 ? -8.599 11.634 -25.118 1.00 85.56 333 GLY A C 1
ATOM 2347 O O . GLY A 1 333 ? -9.090 12.715 -24.814 1.00 85.56 333 GLY A O 1
ATOM 2348 N N . ARG A 1 334 ? -7.665 11.539 -26.074 1.00 91.50 334 ARG A N 1
ATOM 2349 C CA . ARG A 1 334 ? -7.207 12.667 -26.910 1.00 91.50 334 ARG A CA 1
ATOM 2350 C C . ARG A 1 334 ? -7.202 12.292 -28.391 1.00 91.50 334 ARG A C 1
ATOM 2352 O O . ARG A 1 334 ? -6.998 11.129 -28.741 1.00 91.50 334 ARG A O 1
ATOM 2359 N N . ALA A 1 335 ? -7.398 13.272 -29.264 1.00 88.38 335 ALA A N 1
ATOM 2360 C CA . ALA A 1 335 ? -7.283 13.128 -30.709 1.00 88.38 335 ALA A CA 1
ATOM 2361 C C . ALA A 1 335 ? -6.625 14.366 -31.324 1.00 88.38 335 ALA A C 1
ATOM 2363 O O . ALA A 1 335 ? -6.805 15.478 -30.850 1.00 88.38 335 ALA A O 1
ATOM 2364 N N . SER A 1 336 ? -5.882 14.185 -32.410 1.00 87.12 336 SER A N 1
ATOM 2365 C CA . SER A 1 336 ? -5.370 15.278 -33.237 1.00 87.12 336 SER A CA 1
ATOM 2366 C C . SER A 1 336 ? -5.926 15.170 -34.655 1.00 87.12 336 SER A C 1
ATOM 2368 O O . SER A 1 336 ? -6.280 14.076 -35.122 1.00 87.12 336 SER A O 1
ATOM 2370 N N . GLY A 1 337 ? -6.043 16.311 -35.330 1.00 86.12 337 GLY A N 1
ATOM 2371 C CA . GLY A 1 337 ? -6.585 16.398 -36.682 1.00 86.12 337 GLY A CA 1
ATOM 2372 C C . GLY A 1 337 ? -6.420 17.786 -37.294 1.00 86.12 337 GLY A C 1
ATOM 2373 O O . GLY A 1 337 ? -5.720 18.644 -36.758 1.00 86.12 337 GLY A O 1
ATOM 2374 N N . THR A 1 338 ? -7.063 18.011 -38.438 1.00 85.69 338 THR A N 1
ATOM 2375 C CA . THR A 1 338 ? -7.140 19.332 -39.065 1.00 85.69 338 THR A CA 1
ATOM 2376 C C . THR A 1 338 ? -8.519 19.568 -39.667 1.00 85.69 338 THR A C 1
ATOM 2378 O O . THR A 1 338 ? -9.135 18.634 -40.174 1.00 85.69 338 THR A O 1
ATOM 2381 N N . THR A 1 339 ? -8.988 20.814 -39.609 1.00 87.50 339 THR A N 1
ATOM 2382 C CA . THR A 1 339 ? -10.186 21.288 -40.322 1.00 87.50 339 THR A CA 1
ATOM 2383 C C . THR A 1 339 ? -9.856 21.795 -41.729 1.00 87.50 339 THR A C 1
ATOM 2385 O O . THR A 1 339 ? -10.737 22.180 -42.494 1.00 87.50 339 THR A O 1
ATOM 2388 N N . MET A 1 340 ? -8.579 21.800 -42.129 1.00 81.94 340 MET A N 1
ATOM 2389 C CA . MET A 1 340 ? -8.195 22.224 -43.473 1.00 81.94 340 MET A CA 1
ATOM 2390 C C . MET A 1 340 ? -8.803 21.286 -44.520 1.00 81.94 340 MET A C 1
ATOM 2392 O O . MET A 1 340 ? -8.570 20.081 -44.499 1.00 81.94 340 MET A O 1
ATOM 2396 N N . ASN A 1 341 ? -9.549 21.877 -45.457 1.00 74.94 341 ASN A N 1
ATOM 2397 C CA . ASN A 1 341 ? -10.256 21.200 -46.551 1.00 74.94 341 ASN A CA 1
ATOM 2398 C C . ASN A 1 341 ? -11.473 20.360 -46.131 1.00 74.94 341 ASN A C 1
ATOM 2400 O O . ASN A 1 341 ? -11.954 19.569 -46.944 1.00 74.94 341 ASN A O 1
ATOM 2404 N N . ALA A 1 342 ? -11.990 20.564 -44.915 1.00 81.62 342 ALA A N 1
ATOM 2405 C CA . ALA A 1 342 ? -13.324 20.097 -44.558 1.00 81.62 342 ALA A CA 1
ATOM 2406 C C . ALA A 1 342 ? -14.417 20.993 -45.178 1.00 81.62 342 ALA A C 1
ATOM 2408 O O . ALA A 1 342 ? -14.159 22.132 -45.596 1.00 81.62 342 ALA A O 1
ATOM 2409 N N . ALA A 1 343 ? -15.636 20.478 -45.263 1.00 84.75 343 ALA A N 1
ATOM 2410 C CA . ALA A 1 343 ? -16.832 21.260 -45.520 1.00 84.75 343 ALA A CA 1
ATOM 2411 C C . ALA A 1 343 ? -17.273 22.024 -44.258 1.00 84.75 343 ALA A C 1
ATOM 2413 O O . ALA A 1 343 ? -16.984 21.615 -43.141 1.00 84.75 343 ALA A O 1
ATOM 2414 N N . ASP A 1 344 ? -17.953 23.152 -44.468 1.00 86.62 344 ASP A N 1
ATOM 2415 C CA . ASP A 1 344 ? -18.745 23.845 -43.441 1.00 86.62 344 ASP A CA 1
ATOM 2416 C C . ASP A 1 344 ? -20.159 23.245 -43.500 1.00 86.62 344 ASP A C 1
ATOM 2418 O O . ASP A 1 344 ? -21.018 23.688 -44.277 1.00 86.62 344 ASP A O 1
ATOM 2422 N N . ASP A 1 345 ? -20.335 22.134 -42.789 1.00 85.44 345 ASP A N 1
ATOM 2423 C CA . ASP A 1 345 ? -21.577 21.369 -42.682 1.00 85.44 345 ASP A CA 1
ATOM 2424 C C . ASP A 1 345 ? -22.362 21.750 -41.408 1.00 85.44 345 ASP A C 1
ATOM 2426 O O . ASP A 1 345 ? -23.586 21.552 -41.341 1.00 85.44 345 ASP A O 1
ATOM 2430 N N . PHE A 1 346 ? -21.688 22.343 -40.420 1.00 84.50 346 PHE A N 1
ATOM 2431 C CA . PHE A 1 346 ? -22.227 22.775 -39.141 1.00 84.50 346 PHE A CA 1
ATOM 2432 C C . PHE A 1 346 ? -21.885 24.242 -38.878 1.00 84.50 346 PHE A C 1
ATOM 2434 O O . PHE A 1 346 ? -20.776 24.575 -38.506 1.00 84.50 346 PHE A O 1
ATOM 2441 N N . THR A 1 347 ? -22.893 25.115 -38.938 1.00 78.88 347 THR A N 1
ATOM 2442 C CA . THR A 1 347 ? -22.753 26.532 -38.562 1.00 78.88 347 THR A CA 1
ATOM 2443 C C . THR A 1 347 ? -23.342 26.783 -37.167 1.00 78.88 347 THR A C 1
ATOM 2445 O O . THR A 1 347 ? -24.560 27.009 -37.052 1.00 78.88 347 THR A O 1
ATOM 2448 N N . PRO A 1 348 ? -22.556 26.714 -36.084 1.00 67.81 348 PRO A N 1
ATOM 2449 C CA . PRO A 1 348 ? -23.053 26.973 -34.737 1.00 67.81 348 PRO A CA 1
ATOM 2450 C C . PRO A 1 348 ? -23.398 28.447 -34.505 1.00 67.81 348 PRO A C 1
ATOM 2452 O O . PRO A 1 348 ? -22.999 29.343 -35.235 1.00 67.81 348 PRO A O 1
ATOM 2455 N N . ALA A 1 349 ? -24.144 28.718 -33.431 1.00 71.38 349 ALA A N 1
ATOM 2456 C CA . ALA A 1 349 ? -24.399 30.093 -32.998 1.00 71.38 349 ALA A CA 1
ATOM 2457 C C . ALA A 1 349 ? -23.177 30.743 -32.323 1.00 71.38 349 ALA A C 1
ATOM 2459 O O . ALA A 1 349 ? -23.113 31.971 -32.278 1.00 71.38 349 ALA A O 1
ATOM 2460 N N . CYS A 1 350 ? -22.261 29.926 -31.783 1.00 79.88 350 CYS A N 1
ATOM 2461 C CA . CYS A 1 350 ? -21.062 30.374 -31.076 1.00 79.88 350 CYS A CA 1
ATOM 2462 C C . CYS A 1 350 ? -19.792 30.383 -31.937 1.00 79.88 350 CYS A C 1
ATOM 2464 O O . CYS A 1 350 ? -18.803 30.918 -31.479 1.00 79.88 350 CYS A O 1
ATOM 2466 N N . ALA A 1 351 ? -19.804 29.853 -33.163 1.00 69.00 351 ALA A N 1
ATOM 2467 C CA . ALA A 1 351 ? -18.728 30.067 -34.131 1.00 69.00 351 ALA A CA 1
ATOM 2468 C C . ALA A 1 351 ? -19.289 30.941 -35.253 1.00 69.00 351 ALA A C 1
ATOM 2470 O O . ALA A 1 351 ? -20.397 30.709 -35.736 1.00 69.00 351 ALA A O 1
ATOM 2471 N N . GLY A 1 352 ? -18.594 32.014 -35.632 1.00 67.06 352 GLY A N 1
ATOM 2472 C CA . GLY A 1 352 ? -19.019 32.845 -36.766 1.00 67.06 352 GLY A CA 1
ATOM 2473 C C . GLY A 1 352 ? -19.235 32.037 -38.064 1.00 67.06 352 GLY A C 1
ATOM 2474 O O . GLY A 1 352 ? -18.808 30.899 -38.177 1.00 67.06 352 GLY A O 1
ATOM 2475 N N . MET A 1 353 ? -19.882 32.616 -39.081 1.00 74.19 353 MET A N 1
ATOM 2476 C CA . MET A 1 353 ? -20.214 31.878 -40.317 1.00 74.19 353 MET A CA 1
ATOM 2477 C C . MET A 1 353 ? -18.992 31.621 -41.216 1.00 74.19 353 MET A C 1
ATOM 2479 O O . MET A 1 353 ? -18.324 32.592 -41.590 1.00 74.19 353 MET A O 1
ATOM 2483 N N . GLY A 1 354 ? -18.835 30.386 -41.714 1.00 75.88 354 GLY A N 1
ATOM 2484 C CA . GLY A 1 354 ? -17.980 30.080 -42.869 1.00 75.88 354 GLY A CA 1
ATOM 2485 C C . GLY A 1 354 ? -16.716 29.258 -42.599 1.00 75.88 354 GLY A C 1
ATOM 2486 O O . GLY A 1 354 ? -15.800 29.315 -43.435 1.00 75.88 354 GLY A O 1
ATOM 2487 N N . ALA A 1 355 ? -16.618 28.566 -41.462 1.00 87.44 355 ALA A N 1
ATOM 2488 C CA . ALA A 1 355 ? -15.453 27.778 -41.083 1.00 87.44 355 ALA A CA 1
ATOM 2489 C C . ALA A 1 355 ? -15.699 26.281 -41.358 1.00 87.44 355 ALA A C 1
ATOM 2491 O O . ALA A 1 355 ? -16.813 25.801 -41.197 1.00 87.44 355 ALA A O 1
ATOM 2492 N N . PRO A 1 356 ? -14.693 25.555 -41.872 1.00 88.56 356 PRO A N 1
ATOM 2493 C CA . PRO A 1 356 ? -14.758 24.104 -42.020 1.00 88.56 356 PRO A CA 1
ATOM 2494 C C . PRO A 1 356 ? -14.797 23.356 -40.685 1.00 88.56 356 PRO A C 1
ATOM 2496 O O . PRO A 1 356 ? -14.011 23.673 -39.789 1.00 88.56 356 PRO A O 1
ATOM 2499 N N . ASP A 1 357 ? -15.565 22.269 -40.624 1.00 89.75 357 ASP A N 1
ATOM 2500 C CA . ASP A 1 357 ? -15.766 21.498 -39.400 1.00 89.75 357 ASP A CA 1
ATOM 2501 C C . ASP A 1 357 ? -15.523 19.985 -39.562 1.00 89.75 357 ASP A C 1
ATOM 2503 O O . ASP A 1 357 ? -15.496 19.422 -40.659 1.00 89.75 357 ASP A O 1
ATOM 2507 N N . VAL A 1 358 ? -15.278 19.307 -38.437 1.00 92.62 358 VAL A N 1
ATOM 2508 C CA . VAL A 1 358 ? -15.117 17.847 -38.375 1.00 92.62 358 VAL A CA 1
ATOM 2509 C C . VAL A 1 358 ? -15.771 17.261 -37.129 1.00 92.62 358 VAL A C 1
ATOM 2511 O O . VAL A 1 358 ? -15.823 17.890 -36.076 1.00 92.62 358 VAL A O 1
ATOM 2514 N N . VAL A 1 359 ? -16.211 16.004 -37.206 1.00 93.94 359 VAL A N 1
ATOM 2515 C CA . VAL A 1 359 ? -17.027 15.349 -36.177 1.00 93.94 359 VAL A CA 1
ATOM 2516 C C . VAL A 1 359 ? -16.311 14.163 -35.521 1.00 93.94 359 VAL A C 1
ATOM 2518 O O . VAL A 1 359 ? -15.767 13.265 -36.174 1.00 93.94 359 VAL A O 1
ATOM 2521 N N . TYR A 1 360 ? -16.379 14.116 -34.197 1.00 95.31 360 TYR A N 1
ATOM 2522 C CA . TYR A 1 360 ? -15.958 13.012 -33.342 1.00 95.31 360 TYR A CA 1
ATOM 2523 C C . TYR A 1 360 ? -17.144 12.474 -32.547 1.00 95.31 360 TYR A C 1
ATOM 2525 O O . TYR A 1 360 ? -18.143 13.160 -32.347 1.00 95.31 360 TYR A O 1
ATOM 2533 N N . VAL A 1 361 ? -17.051 11.224 -32.098 1.00 94.31 361 VAL A N 1
ATOM 2534 C CA . VAL A 1 361 ? -18.081 10.596 -31.271 1.00 94.31 361 VAL A CA 1
ATOM 2535 C C . VAL A 1 361 ? -17.479 9.943 -30.035 1.00 94.31 361 VAL A C 1
ATOM 2537 O O . VAL A 1 361 ? -16.500 9.199 -30.100 1.00 94.31 361 VAL A O 1
ATOM 2540 N N . VAL A 1 362 ? -18.125 10.204 -28.908 1.00 93.31 362 VAL A N 1
ATOM 2541 C CA . VAL A 1 362 ? -17.787 9.735 -27.571 1.00 93.31 362 VAL A CA 1
ATOM 2542 C C . VAL A 1 362 ? -18.924 8.861 -27.042 1.00 93.31 362 VAL A C 1
ATOM 2544 O O . VAL A 1 362 ? -20.102 9.184 -27.211 1.00 93.31 362 VAL A O 1
ATOM 2547 N N . ARG A 1 363 ? -18.583 7.755 -26.370 1.00 91.69 363 ARG A N 1
ATOM 2548 C CA . ARG A 1 363 ? -19.541 6.951 -25.596 1.00 91.69 363 ARG A CA 1
ATOM 2549 C C . ARG A 1 363 ? -19.276 7.122 -24.108 1.00 91.69 363 ARG A C 1
ATOM 2551 O O . ARG A 1 363 ? -18.265 6.639 -23.614 1.00 91.69 363 ARG A O 1
ATOM 2558 N N . ASN A 1 364 ? -20.214 7.764 -23.424 1.00 88.88 364 ASN A N 1
ATOM 2559 C CA . ASN A 1 364 ? -20.189 7.950 -21.986 1.00 88.88 364 ASN A CA 1
ATOM 2560 C C . ASN A 1 364 ? -20.888 6.766 -21.283 1.00 88.88 364 ASN A C 1
ATOM 2562 O O . ASN A 1 364 ? -22.088 6.567 -21.516 1.00 88.88 364 ASN A O 1
ATOM 2566 N N . PRO A 1 365 ? -20.179 5.946 -20.483 1.00 79.38 365 PRO A N 1
ATOM 2567 C CA . PRO A 1 365 ? -20.750 4.744 -19.872 1.00 79.38 365 PRO A CA 1
ATOM 2568 C C . PRO A 1 365 ? -21.566 5.018 -18.599 1.00 79.38 365 PRO A C 1
ATOM 2570 O O . PRO A 1 365 ? -22.498 4.269 -18.301 1.00 79.38 365 PRO A O 1
ATOM 2573 N N . THR A 1 366 ? -21.237 6.076 -17.860 1.00 77.56 366 THR A N 1
ATOM 2574 C CA . THR A 1 366 ? -21.781 6.417 -16.535 1.00 77.56 366 THR A CA 1
ATOM 2575 C C . THR A 1 366 ? -22.212 7.881 -16.499 1.00 77.56 366 THR A C 1
ATOM 2577 O O . THR A 1 366 ? -21.860 8.651 -17.384 1.00 77.56 366 THR A O 1
ATOM 2580 N N . ARG A 1 367 ? -23.033 8.266 -15.515 1.00 80.38 367 ARG A N 1
ATOM 2581 C CA . ARG A 1 367 ? -23.310 9.686 -15.257 1.00 80.38 367 ARG A CA 1
ATOM 2582 C C . ARG A 1 367 ? -22.053 10.281 -14.621 1.00 80.38 367 ARG A C 1
ATOM 2584 O O . ARG A 1 367 ? -21.634 9.734 -13.606 1.00 80.38 367 ARG A O 1
ATOM 2591 N N . GLN A 1 368 ? -21.446 11.277 -15.257 1.00 76.56 368 GLN A N 1
ATOM 2592 C CA . GLN A 1 368 ? -20.191 11.904 -14.817 1.00 76.56 368 GLN A CA 1
ATOM 2593 C C . GLN A 1 368 ? -19.957 13.214 -15.572 1.00 76.56 368 GLN A C 1
ATOM 2595 O O . GLN A 1 368 ? -20.514 13.390 -16.662 1.00 76.56 368 GLN A O 1
ATOM 2600 N N . THR A 1 369 ? -19.098 14.082 -15.052 1.00 82.25 369 THR A N 1
ATOM 2601 C CA . THR A 1 369 ? -18.679 15.294 -15.755 1.00 82.25 369 THR A CA 1
ATOM 2602 C C . THR A 1 369 ? -17.673 14.979 -16.863 1.00 82.25 369 THR A C 1
ATOM 2604 O O . THR A 1 369 ? -16.721 14.211 -16.690 1.00 82.25 369 THR A O 1
ATOM 2607 N N . ILE A 1 370 ? -17.913 15.545 -18.051 1.00 88.44 370 ILE A N 1
ATOM 2608 C CA . ILE A 1 370 ? -17.019 15.430 -19.209 1.00 88.44 370 ILE A CA 1
ATOM 2609 C C . ILE A 1 370 ? -16.526 16.821 -19.588 1.00 88.44 370 ILE A C 1
ATOM 2611 O O . ILE A 1 370 ? -17.322 17.675 -19.987 1.00 88.44 370 ILE A O 1
ATOM 2615 N N . THR A 1 371 ? -15.210 17.005 -19.556 1.00 90.75 371 THR A N 1
ATOM 2616 C CA . THR A 1 371 ? -14.546 18.212 -20.052 1.00 90.75 371 THR A CA 1
ATOM 2617 C C . THR A 1 371 ? -13.962 17.942 -21.434 1.00 90.75 371 THR A C 1
ATOM 2619 O O . THR A 1 371 ? -13.306 16.927 -21.670 1.00 90.75 371 THR A O 1
ATOM 2622 N N . ILE A 1 372 ? -14.245 18.838 -22.374 1.00 94.00 372 ILE A N 1
ATOM 2623 C CA . ILE A 1 372 ? -13.830 18.766 -23.773 1.00 94.00 372 ILE A CA 1
ATOM 2624 C C . ILE A 1 372 ? -13.141 20.082 -24.113 1.00 94.00 372 ILE A C 1
ATOM 2626 O O . ILE A 1 372 ? -13.786 21.125 -24.097 1.00 94.00 372 ILE A O 1
ATOM 2630 N N . ASP A 1 373 ? -11.861 20.052 -24.456 1.00 94.56 373 ASP A N 1
ATOM 2631 C CA . ASP A 1 373 ? -11.115 21.251 -24.834 1.00 94.56 373 ASP A CA 1
ATOM 2632 C C . ASP A 1 373 ? -10.290 21.042 -26.101 1.00 94.56 373 ASP A C 1
ATOM 2634 O O . ASP A 1 373 ? -10.029 19.912 -26.527 1.00 94.56 373 ASP A O 1
ATOM 2638 N N . THR A 1 374 ? -9.891 22.151 -26.717 1.00 95.25 374 THR A N 1
ATOM 2639 C CA . THR A 1 374 ? -8.989 22.164 -27.870 1.00 95.25 374 THR A CA 1
ATOM 2640 C C . THR A 1 374 ? -7.611 22.734 -27.543 1.00 95.25 374 THR A C 1
ATOM 2642 O O . THR A 1 374 ? -6.924 23.262 -28.425 1.00 95.25 374 THR A O 1
ATOM 2645 N N . GLU A 1 375 ? -7.192 22.633 -26.280 1.00 92.19 375 GLU A N 1
ATOM 2646 C CA . GLU A 1 375 ? -5.931 23.189 -25.801 1.00 92.19 375 GLU A CA 1
ATOM 2647 C C . GLU A 1 375 ? -4.748 22.618 -26.596 1.00 92.19 375 GLU A C 1
ATOM 2649 O O . GLU A 1 375 ? -4.619 21.399 -26.767 1.00 92.19 375 GLU A O 1
ATOM 2654 N N . GLY A 1 376 ? -3.891 23.514 -27.094 1.00 85.44 376 GLY A N 1
ATOM 2655 C CA . GLY A 1 376 ? -2.773 23.174 -27.979 1.00 85.44 376 GLY A CA 1
ATOM 2656 C C . GLY A 1 376 ? -3.088 23.293 -29.476 1.00 85.44 376 GLY A C 1
ATOM 2657 O O . GLY A 1 376 ? -2.245 22.941 -30.307 1.00 85.44 376 GLY A O 1
ATOM 2658 N N . SER A 1 377 ? -4.269 23.796 -29.848 1.00 92.19 377 SER A N 1
ATOM 2659 C CA . SER A 1 377 ? -4.647 24.007 -31.252 1.00 92.19 377 SER A CA 1
ATOM 2660 C C . SER A 1 377 ? -4.044 25.283 -31.842 1.00 92.19 377 SER A C 1
ATOM 2662 O O . SER A 1 377 ? -3.866 26.295 -31.171 1.00 92.19 377 SER A O 1
ATOM 2664 N N . SER A 1 378 ? -3.737 25.238 -33.142 1.00 86.38 378 SER A N 1
ATOM 2665 C CA . SER A 1 378 ? -2.985 26.290 -33.853 1.00 86.38 378 SER A CA 1
ATOM 2666 C C . SER A 1 378 ? -3.831 27.451 -34.394 1.00 86.38 378 SER A C 1
ATOM 2668 O O . SER A 1 378 ? -3.290 28.363 -35.024 1.00 86.38 378 SER A O 1
ATOM 2670 N N . TYR A 1 379 ? -5.147 27.412 -34.192 1.00 90.06 379 TYR A N 1
ATOM 2671 C CA . TYR A 1 379 ? -6.097 28.404 -34.688 1.00 90.06 379 TYR A CA 1
ATOM 2672 C C . TYR A 1 379 ? -7.209 28.658 -33.666 1.00 90.06 379 TYR A C 1
ATOM 2674 O O . TYR A 1 379 ? -7.311 27.960 -32.661 1.00 90.06 379 TYR A O 1
ATOM 2682 N N . ASP A 1 380 ? -8.002 29.684 -33.950 1.00 90.56 380 ASP A N 1
ATOM 2683 C CA . ASP A 1 380 ? -9.193 30.083 -33.204 1.00 90.56 380 ASP A CA 1
ATOM 2684 C C . ASP A 1 380 ? -10.308 29.048 -33.428 1.00 90.56 380 ASP A C 1
ATOM 2686 O O . ASP A 1 380 ? -10.904 28.997 -34.514 1.00 90.56 380 ASP A O 1
ATOM 2690 N N . THR A 1 381 ? -10.455 28.134 -32.466 1.00 93.75 381 THR A N 1
ATOM 2691 C CA . THR A 1 381 ? -11.343 26.969 -32.572 1.00 93.75 381 THR A CA 1
ATOM 2692 C C . THR A 1 381 ? -12.751 27.305 -32.103 1.00 93.75 381 THR A C 1
ATOM 2694 O O . THR A 1 381 ? -12.963 28.255 -31.367 1.00 93.75 381 THR A O 1
ATOM 2697 N N . ALA A 1 382 ? -13.717 26.479 -32.483 1.00 93.06 382 ALA A N 1
ATOM 2698 C CA . ALA A 1 382 ? -15.013 26.421 -31.833 1.00 93.06 382 ALA A CA 1
ATOM 2699 C C . ALA A 1 382 ? -15.439 24.963 -31.644 1.00 93.06 382 ALA A C 1
ATOM 2701 O O . ALA A 1 382 ? -15.191 24.108 -32.494 1.00 93.06 382 ALA A O 1
ATOM 2702 N N . LEU A 1 383 ? -16.081 24.663 -30.522 1.00 93.88 383 LEU A N 1
ATOM 2703 C CA . LEU A 1 383 ? -16.605 23.349 -30.184 1.00 93.88 383 LEU A CA 1
ATOM 2704 C C . LEU A 1 383 ? -18.128 23.367 -30.133 1.00 93.88 383 LEU A C 1
ATOM 2706 O O . LEU A 1 383 ? -18.740 24.281 -29.585 1.00 93.88 383 LEU A O 1
ATOM 2710 N N . ILE A 1 384 ? -18.743 22.300 -30.640 1.00 91.81 384 ILE A N 1
ATOM 2711 C CA . ILE A 1 384 ? -20.188 22.065 -30.565 1.00 91.81 384 ILE A CA 1
ATOM 2712 C C . ILE A 1 384 ? -20.420 20.642 -30.080 1.00 91.81 384 ILE A C 1
ATOM 2714 O O . ILE A 1 384 ? -19.814 19.706 -30.599 1.00 91.81 384 ILE A O 1
ATOM 2718 N N . VAL A 1 385 ? -21.344 20.447 -29.141 1.00 93.94 385 VAL A N 1
ATOM 2719 C CA . VAL A 1 385 ? -21.716 19.100 -28.696 1.00 93.94 385 VAL A CA 1
ATOM 2720 C C . VAL A 1 385 ? -23.185 18.817 -28.961 1.00 93.94 385 VAL A C 1
ATOM 2722 O O . VAL A 1 385 ? -24.066 19.594 -28.593 1.00 93.94 385 VAL A O 1
ATOM 2725 N N . PHE A 1 386 ? -23.451 17.652 -29.545 1.00 92.88 386 PHE A N 1
ATOM 2726 C CA . PHE A 1 386 ? -24.777 17.073 -29.716 1.00 92.88 386 PHE A CA 1
ATOM 2727 C C . PHE A 1 386 ? -24.917 15.780 -28.911 1.00 92.88 386 PHE A C 1
ATOM 2729 O O . PHE A 1 386 ? -23.942 15.067 -28.665 1.00 92.88 386 PHE A O 1
ATOM 2736 N N . ARG A 1 387 ? -26.154 15.432 -28.544 1.00 91.06 387 ARG A N 1
ATOM 2737 C CA . ARG A 1 387 ? -26.465 14.188 -27.831 1.00 91.06 387 ARG A CA 1
ATOM 2738 C C . ARG A 1 387 ? -27.308 13.264 -28.701 1.00 91.06 387 ARG A C 1
ATOM 2740 O O . ARG A 1 387 ? -28.377 13.639 -29.166 1.00 91.06 387 ARG A O 1
ATOM 2747 N N . GLY A 1 388 ? -26.856 12.021 -28.855 1.00 87.19 388 GLY A N 1
ATOM 2748 C CA . GLY A 1 388 ? -27.561 10.951 -29.566 1.00 87.19 388 GLY A CA 1
ATOM 2749 C C . GLY A 1 388 ? -27.501 11.048 -31.093 1.00 87.19 388 GLY A C 1
ATOM 2750 O O . GLY A 1 388 ? -27.178 10.054 -31.738 1.00 87.19 388 GLY A O 1
ATOM 2751 N N . ASP A 1 389 ? -27.775 12.219 -31.666 1.00 85.56 389 ASP A N 1
ATOM 2752 C CA . ASP A 1 389 ? -27.630 12.529 -33.090 1.00 85.56 389 ASP A CA 1
ATOM 2753 C C . ASP A 1 389 ? -27.314 14.018 -33.292 1.00 85.56 389 ASP A C 1
ATOM 2755 O O . ASP A 1 389 ? -27.455 14.808 -32.366 1.00 85.56 389 ASP A O 1
ATOM 2759 N N . CYS A 1 390 ? -26.931 14.404 -34.509 1.00 83.81 390 CYS A N 1
ATOM 2760 C CA . CYS A 1 390 ? -26.652 15.800 -34.867 1.00 83.81 390 CYS A CA 1
ATOM 2761 C C . CYS A 1 390 ? -27.787 16.485 -35.641 1.00 83.81 390 CYS A C 1
ATOM 2763 O O . CYS A 1 390 ? -27.584 17.522 -36.265 1.00 83.81 390 CYS A O 1
ATOM 2765 N N . ALA A 1 391 ? -28.972 15.871 -35.677 1.00 82.00 391 ALA A N 1
ATOM 2766 C CA . ALA A 1 391 ? -30.165 16.462 -36.279 1.00 82.00 391 ALA A CA 1
ATOM 2767 C C . ALA A 1 391 ? -30.959 17.295 -35.256 1.00 82.00 391 ALA A C 1
ATOM 2769 O O . ALA A 1 391 ? -31.804 18.112 -35.630 1.00 82.00 391 ALA A O 1
ATOM 2770 N N . THR A 1 392 ? -30.710 17.061 -33.967 1.00 80.81 392 THR A N 1
ATOM 2771 C CA . THR A 1 392 ? -31.242 17.833 -32.844 1.00 80.81 392 THR A CA 1
ATOM 2772 C C . THR A 1 392 ? -30.436 19.109 -32.587 1.00 80.81 392 THR A C 1
ATOM 2774 O O . THR A 1 392 ? -29.378 19.328 -33.168 1.00 80.81 392 THR A O 1
ATOM 2777 N N . ALA A 1 393 ? -30.968 20.006 -31.751 1.00 83.44 393 ALA A N 1
ATOM 2778 C CA . ALA A 1 393 ? -30.246 21.215 -31.364 1.00 83.44 393 ALA A CA 1
ATOM 2779 C C . ALA A 1 393 ? -28.999 20.857 -30.529 1.00 83.44 393 ALA A C 1
ATOM 2781 O O . ALA A 1 393 ? -29.088 19.942 -29.703 1.00 83.44 393 ALA A O 1
ATOM 2782 N N . PRO A 1 394 ? -27.871 21.571 -30.704 1.00 88.75 394 PRO A N 1
ATOM 2783 C CA . PRO A 1 394 ? -26.675 21.335 -29.906 1.00 88.75 394 PRO A CA 1
ATOM 2784 C C . PRO A 1 394 ? -26.959 21.607 -28.426 1.00 88.75 394 PRO A C 1
ATOM 2786 O O . PRO A 1 394 ? -27.712 22.523 -28.084 1.00 88.75 394 PRO A O 1
ATOM 2789 N N . ILE A 1 395 ? -26.367 20.792 -27.554 1.00 90.94 395 ILE A N 1
ATOM 2790 C CA . ILE A 1 395 ? -26.517 20.901 -26.098 1.00 90.94 395 ILE A CA 1
ATOM 2791 C C . ILE A 1 395 ? -25.507 21.871 -25.479 1.00 90.94 395 ILE A C 1
ATOM 2793 O O . ILE A 1 395 ? -25.783 22.420 -24.418 1.00 90.94 395 ILE A O 1
ATOM 2797 N N . ALA A 1 396 ? -24.369 22.093 -26.141 1.00 90.12 396 ALA A N 1
ATOM 2798 C CA . ALA A 1 396 ? -23.328 23.014 -25.704 1.00 90.12 396 ALA A CA 1
ATOM 2799 C C . ALA A 1 396 ? -22.519 23.529 -26.903 1.00 90.12 396 ALA A C 1
ATOM 2801 O O . ALA A 1 396 ? -22.468 22.871 -27.948 1.00 90.12 396 ALA A O 1
ATOM 2802 N N . CYS A 1 397 ? -21.937 24.717 -26.757 1.00 91.75 397 CYS A N 1
ATOM 2803 C CA . CYS A 1 397 ? -21.170 25.402 -27.792 1.00 91.75 397 CYS A CA 1
ATOM 2804 C C . CYS A 1 397 ? -20.214 26.404 -27.131 1.00 91.75 397 CYS A C 1
ATOM 2806 O O . CYS A 1 397 ? -20.670 27.124 -26.242 1.00 91.75 397 CYS A O 1
ATOM 2808 N N . ASP A 1 398 ? -18.951 26.454 -27.550 1.00 92.25 398 ASP A N 1
ATOM 2809 C CA . ASP A 1 398 ? -17.951 27.412 -27.054 1.00 92.25 398 ASP A CA 1
ATOM 2810 C C . ASP A 1 398 ? -16.872 27.709 -28.108 1.00 92.25 398 ASP A C 1
ATOM 2812 O O . ASP A 1 398 ? -16.518 26.815 -28.871 1.00 92.25 398 ASP A O 1
ATOM 2816 N N . ASP A 1 399 ? -16.362 28.939 -28.152 1.00 89.06 399 ASP A N 1
ATOM 2817 C CA . ASP A 1 399 ? -15.285 29.405 -29.039 1.00 89.06 399 ASP A CA 1
ATOM 2818 C C . ASP A 1 399 ? -13.982 29.703 -28.275 1.00 89.06 399 ASP A C 1
ATOM 2820 O O . ASP A 1 399 ? -12.945 29.136 -28.606 1.00 89.06 399 ASP A O 1
ATOM 2824 N N . ASP A 1 400 ? -14.036 30.474 -27.187 1.00 89.62 400 ASP A N 1
ATOM 2825 C CA . ASP A 1 400 ? -12.840 30.981 -26.484 1.00 89.62 400 ASP A CA 1
ATOM 2826 C C . ASP A 1 400 ? -12.783 30.609 -24.982 1.00 89.62 400 ASP A C 1
ATOM 2828 O O . ASP A 1 400 ? -12.165 31.304 -24.170 1.00 89.62 400 ASP A O 1
ATOM 2832 N N . GLY A 1 401 ? -13.454 29.536 -24.560 1.00 85.06 401 GLY A N 1
ATOM 2833 C CA . GLY A 1 401 ? -13.506 29.104 -23.158 1.00 85.06 401 GLY A CA 1
ATOM 2834 C C . GLY A 1 401 ? -12.218 28.460 -22.621 1.00 85.06 401 GLY A C 1
ATOM 2835 O O . GLY A 1 401 ? -12.099 28.251 -21.410 1.00 85.06 401 GLY A O 1
ATOM 2836 N N . GLY A 1 402 ? -11.264 28.119 -23.493 1.00 83.81 402 GLY A N 1
ATOM 2837 C CA . GLY A 1 402 ? -9.953 27.541 -23.174 1.00 83.81 402 GLY A CA 1
ATOM 2838 C C . GLY A 1 402 ? -8.842 28.592 -23.057 1.00 83.81 402 GLY A C 1
ATOM 2839 O O . GLY A 1 402 ? -9.097 29.763 -22.770 1.00 83.81 402 GLY A O 1
ATOM 2840 N N . SER A 1 403 ? -7.571 28.200 -23.229 1.00 79.31 403 SER A N 1
ATOM 2841 C CA . SER A 1 403 ? -6.475 29.174 -23.199 1.00 79.31 403 SER A CA 1
ATOM 2842 C C . SER A 1 403 ? -6.314 29.896 -24.544 1.00 79.31 403 SER A C 1
ATOM 2844 O O . SER A 1 403 ? -6.383 29.310 -25.625 1.00 79.31 403 SER A O 1
ATOM 2846 N N . GLY A 1 404 ? -6.088 31.212 -24.494 1.00 87.50 404 GLY A N 1
ATOM 2847 C CA . GLY A 1 404 ? -5.901 32.017 -25.701 1.00 87.50 404 GLY A CA 1
ATOM 2848 C C . GLY A 1 404 ? -7.172 32.101 -26.549 1.00 87.50 404 GLY A C 1
ATOM 2849 O O . GLY A 1 404 ? -8.087 32.820 -26.171 1.00 87.50 404 GLY A O 1
ATOM 2850 N N . THR A 1 405 ? -7.166 31.426 -27.702 1.00 87.94 405 THR A N 1
ATOM 2851 C CA . THR A 1 405 ? -8.303 31.307 -28.640 1.00 87.94 405 THR A CA 1
ATOM 2852 C C . THR A 1 405 ? -8.725 29.843 -28.829 1.00 87.94 405 THR A C 1
ATOM 2854 O O . THR A 1 405 ? -9.144 29.427 -29.909 1.00 87.94 405 THR A O 1
ATOM 2857 N N . ASN A 1 406 ? -8.417 28.985 -27.853 1.00 92.19 406 ASN A N 1
ATOM 2858 C CA . ASN A 1 406 ? -8.880 27.602 -27.843 1.00 92.19 406 ASN A CA 1
ATOM 2859 C C . ASN A 1 406 ? -10.197 27.518 -27.067 1.00 92.19 406 ASN A C 1
ATOM 2861 O O . ASN A 1 406 ? -10.441 28.307 -26.157 1.00 92.19 406 ASN A O 1
ATOM 2865 N N . SER A 1 407 ? -11.025 26.538 -27.406 1.00 94.56 407 SER A N 1
ATOM 2866 C CA . SER A 1 407 ? -12.360 26.352 -26.838 1.00 94.56 407 SER A CA 1
ATOM 2867 C C . SER A 1 407 ? -12.318 25.326 -25.709 1.00 94.56 407 SER A C 1
ATOM 2869 O O . SER A 1 407 ? -11.545 24.365 -25.764 1.00 94.56 407 SER A O 1
ATOM 2871 N N . ARG A 1 408 ? -13.177 25.484 -24.701 1.00 93.69 408 ARG A N 1
ATOM 2872 C CA . ARG A 1 408 ? -13.353 24.528 -23.600 1.00 93.69 408 ARG A CA 1
ATOM 2873 C C . ARG A 1 408 ? -14.823 24.442 -23.210 1.00 93.69 408 ARG A C 1
ATOM 2875 O O . ARG A 1 408 ? -15.436 25.412 -22.780 1.00 93.69 408 ARG A O 1
ATOM 2882 N N . LEU A 1 409 ? -15.368 23.237 -23.301 1.00 92.88 409 LEU A N 1
ATOM 2883 C CA . LEU A 1 409 ? -16.712 22.884 -22.871 1.00 92.88 409 LEU A CA 1
ATOM 2884 C C . LEU A 1 409 ? -16.667 21.933 -21.686 1.00 92.88 409 LEU A C 1
ATOM 2886 O O . LEU A 1 409 ? -16.024 20.890 -21.741 1.00 92.88 409 LEU A O 1
ATOM 2890 N N . VAL A 1 410 ? -17.435 22.263 -20.655 1.00 89.50 410 VAL A N 1
ATOM 2891 C CA . VAL A 1 410 ? -17.710 21.378 -19.524 1.00 89.50 410 VAL A CA 1
ATOM 2892 C C . VAL A 1 410 ? -19.166 20.940 -19.630 1.00 89.50 410 VAL A C 1
ATOM 2894 O O . VAL A 1 410 ? -20.074 21.768 -19.730 1.00 89.50 410 VAL A O 1
ATOM 2897 N N . LEU A 1 411 ? -19.386 19.628 -19.677 1.00 87.38 411 LEU A N 1
ATOM 2898 C CA . LEU A 1 411 ? -20.706 19.013 -19.608 1.00 87.38 411 LEU A CA 1
ATOM 2899 C C . LEU A 1 411 ? -20.874 18.442 -18.199 1.00 87.38 411 LEU A C 1
ATOM 2901 O O . LEU A 1 411 ? -20.563 17.261 -18.005 1.00 87.38 411 LEU A O 1
ATOM 2905 N N . PRO A 1 412 ? -21.343 19.253 -17.234 1.00 78.31 412 PRO A N 1
ATOM 2906 C CA . PRO A 1 412 ? -21.581 18.757 -15.892 1.00 78.31 412 PRO A CA 1
ATOM 2907 C C . PRO A 1 412 ? -22.665 17.689 -15.962 1.00 78.31 412 PRO A C 1
ATOM 2909 O O . PRO A 1 412 ? -23.637 17.815 -16.727 1.00 78.31 412 PRO A O 1
ATOM 2912 N N . ASP A 1 413 ? -22.510 16.637 -15.162 1.00 77.44 413 ASP A N 1
ATOM 2913 C CA . ASP A 1 413 ? -23.603 15.699 -14.916 1.00 77.44 413 ASP A CA 1
ATOM 2914 C C . ASP A 1 413 ? -24.064 14.930 -16.186 1.00 77.44 413 ASP A C 1
ATOM 2916 O O . ASP A 1 413 ? -25.239 14.559 -16.362 1.00 77.44 413 ASP A O 1
ATOM 2920 N N . ALA A 1 414 ? -23.140 14.710 -17.132 1.00 82.94 414 ALA A N 1
ATOM 2921 C CA . ALA A 1 414 ? -23.434 14.121 -18.432 1.00 82.94 414 ALA A CA 1
ATOM 2922 C C . ALA A 1 414 ? -23.962 12.688 -18.268 1.00 82.94 414 ALA A C 1
ATOM 2924 O O . ALA A 1 414 ? -23.270 11.782 -17.812 1.00 82.94 414 ALA A O 1
ATOM 2925 N N . GLU A 1 415 ? -25.217 12.459 -18.655 1.00 85.75 415 GLU A N 1
ATOM 2926 C CA . GLU A 1 415 ? -25.850 11.143 -18.561 1.00 85.75 415 GLU A CA 1
ATOM 2927 C C . GLU A 1 415 ? -25.139 10.074 -19.421 1.00 85.75 415 GLU A C 1
ATOM 2929 O O . GLU A 1 415 ? -24.557 10.394 -20.463 1.00 85.75 415 GLU A O 1
ATOM 2934 N N . PRO A 1 416 ? -25.277 8.776 -19.085 1.00 87.88 416 PRO A N 1
ATOM 2935 C CA . PRO A 1 416 ? -24.823 7.703 -19.961 1.00 87.88 416 PRO A CA 1
ATOM 2936 C C . PRO A 1 416 ? -25.432 7.841 -21.362 1.00 87.88 416 PRO A C 1
ATOM 2938 O O . PRO A 1 416 ? -26.646 8.028 -21.521 1.00 87.88 416 PRO A O 1
ATOM 2941 N N . GLY A 1 417 ? -24.606 7.757 -22.403 1.00 88.31 417 GLY A N 1
ATOM 2942 C CA . GLY A 1 417 ? -25.069 8.002 -23.765 1.00 88.31 417 GLY A CA 1
ATOM 2943 C C . GLY A 1 417 ? -23.969 8.242 -24.790 1.00 88.31 417 GLY A C 1
ATOM 2944 O O . GLY A 1 417 ? -22.780 8.131 -24.516 1.00 88.31 417 GLY A O 1
ATOM 2945 N N . THR A 1 418 ? -24.388 8.537 -26.019 1.00 92.62 418 THR A N 1
ATOM 2946 C CA . THR A 1 418 ? -23.486 8.873 -27.129 1.00 92.62 418 THR A CA 1
ATOM 2947 C C . THR A 1 418 ? -23.515 10.375 -27.376 1.00 92.62 418 THR A C 1
ATOM 2949 O O . THR A 1 418 ? -24.598 10.950 -27.504 1.00 92.62 418 THR A O 1
ATOM 2952 N N . TYR A 1 419 ? -22.337 10.982 -27.459 1.00 94.69 419 TYR A N 1
ATOM 2953 C CA . TYR A 1 419 ? -22.137 12.412 -27.670 1.00 94.69 419 TYR A CA 1
ATOM 2954 C C . TYR A 1 419 ? -21.341 12.622 -28.953 1.00 94.69 419 TYR A C 1
ATOM 2956 O O . TYR A 1 419 ? -20.354 11.925 -29.184 1.00 94.69 419 TYR A O 1
ATOM 2964 N N . PHE A 1 420 ? -21.776 13.560 -29.789 1.00 94.44 420 PHE A N 1
ATOM 2965 C CA . PHE A 1 420 ? -21.061 13.962 -30.997 1.00 94.44 420 PHE A CA 1
ATOM 2966 C C . PHE A 1 420 ? -20.431 15.325 -30.761 1.00 94.44 420 PHE A C 1
ATOM 2968 O O . PHE A 1 420 ? -21.125 16.254 -30.362 1.00 94.44 420 PHE A O 1
ATOM 2975 N N . ILE A 1 421 ? -19.129 15.417 -30.995 1.00 94.69 421 ILE A N 1
ATOM 2976 C CA . ILE A 1 421 ? -18.316 16.608 -30.774 1.00 94.69 421 ILE A CA 1
ATOM 2977 C C . ILE A 1 421 ? -17.895 17.116 -32.146 1.00 94.69 421 ILE A C 1
ATOM 2979 O O . ILE A 1 421 ? -17.225 16.395 -32.883 1.00 94.69 421 ILE A O 1
ATOM 2983 N N . VAL A 1 422 ? -18.299 18.328 -32.495 1.00 93.81 422 VAL A N 1
ATOM 2984 C CA . VAL A 1 422 ? -17.876 19.007 -33.719 1.00 93.81 422 VAL A CA 1
ATOM 2985 C C . VAL A 1 422 ? -16.766 19.981 -33.357 1.00 93.81 422 VAL A C 1
ATOM 2987 O O . VAL A 1 422 ? -16.936 20.787 -32.442 1.00 93.81 422 VAL A O 1
ATOM 2990 N N . VAL A 1 423 ? -15.637 19.871 -34.052 1.00 94.19 423 VAL A N 1
ATOM 2991 C CA . VAL A 1 423 ? -14.514 20.806 -33.973 1.00 94.19 423 VAL A CA 1
ATOM 2992 C C . VAL A 1 423 ? -14.556 21.678 -35.218 1.00 94.19 423 VAL A C 1
ATOM 2994 O O . VAL A 1 423 ? -14.428 21.170 -36.330 1.00 94.19 423 VAL A O 1
ATOM 2997 N N . ASP A 1 424 ? -14.737 22.970 -35.006 1.00 92.56 424 ASP A N 1
ATOM 2998 C CA . ASP A 1 424 ? -14.904 24.018 -36.009 1.00 92.56 424 ASP A CA 1
ATOM 2999 C C . ASP A 1 424 ? -13.919 25.173 -35.704 1.00 92.56 424 ASP A C 1
ATOM 3001 O O . ASP A 1 424 ? -13.065 25.061 -34.816 1.00 92.56 424 ASP A O 1
ATOM 3005 N N . GLY A 1 425 ? -13.996 26.282 -36.435 1.00 90.88 425 GLY A N 1
ATOM 3006 C CA . GLY A 1 425 ? -13.257 27.510 -36.163 1.00 90.88 425 GLY A CA 1
ATOM 3007 C C . GLY A 1 425 ? -14.142 28.751 -36.123 1.00 90.88 425 GLY A C 1
ATOM 3008 O O . GLY A 1 425 ? -15.209 28.821 -36.725 1.00 90.88 425 GLY A O 1
ATOM 3009 N N . TRP A 1 426 ? -13.684 29.800 -35.448 1.00 88.06 426 TRP A N 1
ATOM 3010 C CA . TRP A 1 426 ? -14.418 31.062 -35.439 1.00 88.06 426 TRP A CA 1
ATOM 3011 C C . TRP A 1 426 ? -14.361 31.761 -36.815 1.00 88.06 426 TRP A C 1
ATOM 3013 O O . TRP A 1 426 ? -13.291 32.053 -37.363 1.00 88.06 426 TRP A O 1
ATOM 3023 N N . ASN A 1 427 ? -15.531 32.089 -37.381 1.00 86.75 427 ASN A N 1
ATOM 3024 C CA . ASN A 1 427 ? -15.712 32.708 -38.705 1.00 86.75 427 ASN A CA 1
ATOM 3025 C C . ASN A 1 427 ? -15.150 31.895 -39.874 1.00 86.75 427 ASN A C 1
ATOM 3027 O O . ASN A 1 427 ? -15.886 31.197 -40.543 1.00 86.75 427 ASN A O 1
ATOM 3031 N N . THR A 1 428 ? -13.872 32.076 -40.207 1.00 86.75 428 THR A N 1
ATOM 3032 C CA . THR A 1 428 ? -13.219 31.387 -41.336 1.00 86.75 428 THR A CA 1
ATOM 3033 C C . THR A 1 428 ? -11.900 30.741 -40.923 1.00 86.75 428 THR A C 1
ATOM 3035 O O . THR A 1 428 ? -11.126 30.320 -41.791 1.00 86.75 428 THR A O 1
ATOM 3038 N N . SER A 1 429 ? -11.606 30.752 -39.620 1.00 88.69 429 SER A N 1
ATOM 3039 C CA . SER A 1 429 ? -10.411 30.160 -39.032 1.00 88.69 429 SER A CA 1
ATOM 3040 C C . SER A 1 429 ? -10.424 28.649 -39.241 1.00 88.69 429 SER A C 1
ATOM 3042 O O . SER A 1 429 ? -11.467 28.011 -39.193 1.00 88.69 429 SER A O 1
ATOM 3044 N N . ARG A 1 430 ? -9.259 28.088 -39.556 1.00 88.88 430 ARG A N 1
ATOM 3045 C CA . ARG A 1 430 ? -9.060 26.660 -39.828 1.00 88.88 430 ARG A CA 1
ATOM 3046 C C . ARG A 1 430 ? -7.591 26.321 -39.655 1.00 88.88 430 ARG A C 1
ATOM 3048 O O . ARG A 1 430 ? -6.738 27.183 -39.874 1.00 88.88 430 ARG A O 1
ATOM 3055 N N . GLY A 1 431 ? -7.288 25.075 -39.322 1.00 85.19 431 GLY A N 1
ATOM 3056 C CA . GLY A 1 431 ? -5.909 24.663 -39.080 1.00 85.19 431 GLY A CA 1
ATOM 3057 C C . GLY A 1 431 ? -5.803 23.291 -38.434 1.00 85.19 431 GLY A C 1
ATOM 3058 O O . GLY A 1 431 ? -6.741 22.492 -38.475 1.00 85.19 431 GLY A O 1
ATOM 3059 N N . ALA A 1 432 ? -4.637 22.988 -37.868 1.00 84.94 432 ALA A N 1
ATOM 3060 C CA . ALA A 1 432 ? -4.438 21.781 -37.073 1.00 84.94 432 ALA A CA 1
ATOM 3061 C C . ALA A 1 432 ? -4.975 21.996 -35.651 1.00 84.94 432 ALA A C 1
ATOM 3063 O O . ALA A 1 432 ? -4.707 23.040 -35.044 1.00 84.94 432 ALA A O 1
ATOM 3064 N N . PHE A 1 433 ? -5.710 21.012 -35.133 1.00 90.44 433 PHE A N 1
ATOM 3065 C CA . PHE A 1 433 ? -6.252 21.019 -33.777 1.00 90.44 433 PHE A CA 1
ATOM 3066 C C . PHE A 1 433 ? -5.799 19.797 -32.976 1.00 90.44 433 PHE A C 1
ATOM 3068 O O . PHE A 1 433 ? -5.538 18.714 -33.516 1.00 90.44 433 PHE A O 1
ATOM 3075 N N . GLN A 1 434 ? -5.771 19.986 -31.665 1.00 93.00 434 GLN A N 1
ATOM 3076 C CA . GLN A 1 434 ? -5.755 18.938 -30.659 1.00 93.00 434 GLN A CA 1
ATOM 3077 C C . GLN A 1 434 ? -7.108 18.978 -29.944 1.00 93.00 434 GLN A C 1
ATOM 3079 O O . GLN A 1 434 ? -7.570 20.052 -29.603 1.00 93.00 434 GLN A O 1
ATOM 3084 N N . LEU A 1 435 ? -7.760 17.828 -29.781 1.00 94.69 435 LEU A N 1
ATOM 3085 C CA . LEU A 1 435 ? -9.021 17.648 -29.066 1.00 94.69 435 LEU A CA 1
ATOM 3086 C C . LEU A 1 435 ? -8.756 16.764 -27.851 1.00 94.69 435 LEU A C 1
ATOM 3088 O O . LEU A 1 435 ? -8.310 15.620 -27.996 1.00 94.69 435 LEU A O 1
ATOM 3092 N N . ASN A 1 436 ? -9.059 17.273 -26.668 1.00 92.38 436 ASN A N 1
ATOM 3093 C CA . ASN A 1 436 ? -8.867 16.588 -25.403 1.00 92.38 436 ASN A CA 1
ATOM 3094 C C . ASN A 1 436 ? -10.233 16.343 -24.761 1.00 92.38 436 ASN A C 1
ATOM 3096 O O . ASN A 1 436 ? -11.057 17.247 -24.691 1.00 92.38 436 ASN A O 1
ATOM 3100 N N . VAL A 1 437 ? -10.484 15.106 -24.333 1.00 93.44 437 VAL A N 1
ATOM 3101 C CA . VAL A 1 437 ? -11.693 14.707 -23.608 1.00 93.44 437 VAL A CA 1
ATOM 3102 C C . VAL A 1 437 ? -11.255 14.090 -22.288 1.00 93.44 437 VAL A C 1
ATOM 3104 O O . VAL A 1 437 ? -10.734 12.974 -22.258 1.00 93.44 437 VAL A O 1
ATOM 3107 N N . SER A 1 438 ? -11.447 14.807 -21.193 1.00 86.75 438 SER A N 1
ATOM 3108 C CA . SER A 1 438 ? -11.213 14.308 -19.841 1.00 86.75 438 SER A CA 1
ATOM 3109 C C . SER A 1 438 ? -12.538 14.014 -19.147 1.00 86.75 438 SER A C 1
ATOM 3111 O O . SER A 1 438 ? -13.589 14.554 -19.494 1.00 86.75 438 SER A O 1
ATOM 3113 N N . VAL A 1 439 ? -12.481 13.105 -18.179 1.00 78.69 439 VAL A N 1
ATOM 3114 C CA . VAL A 1 439 ? -13.552 12.931 -17.199 1.00 78.69 439 VAL A CA 1
ATOM 3115 C C . VAL A 1 439 ? -13.058 13.425 -15.873 1.00 78.69 439 VAL A C 1
ATOM 3117 O O . VAL A 1 439 ? -11.897 13.186 -15.530 1.00 78.69 439 VAL A O 1
ATOM 3120 N N . GLY A 1 440 ? -13.964 14.055 -15.150 1.00 59.75 440 GLY A N 1
ATOM 3121 C CA . GLY A 1 440 ? -13.795 14.207 -13.729 1.00 59.75 440 GLY A CA 1
ATOM 3122 C C . GLY A 1 440 ? -13.919 12.867 -13.034 1.00 59.75 440 GLY A C 1
ATOM 3123 O O . GLY A 1 440 ? -14.820 12.075 -13.329 1.00 59.75 440 GLY A O 1
ATOM 3124 N N . THR A 1 441 ? -12.983 12.563 -12.140 1.00 59.38 441 THR A N 1
ATOM 3125 C CA . THR A 1 441 ? -13.262 11.589 -11.083 1.00 59.38 441 THR A CA 1
ATOM 3126 C C . THR A 1 441 ? -14.272 12.206 -10.137 1.00 59.38 441 THR A C 1
ATOM 3128 O O . THR A 1 441 ? -14.160 13.386 -9.870 1.00 59.38 441 THR A O 1
ATOM 3131 N N . ARG A 1 442 ? -15.218 11.425 -9.601 1.00 60.62 442 ARG A N 1
ATOM 3132 C CA . ARG A 1 442 ? -16.188 11.936 -8.620 1.00 60.62 442 ARG A CA 1
ATOM 3133 C C . ARG A 1 442 ? -15.480 12.762 -7.538 1.00 60.62 442 ARG A C 1
ATOM 3135 O O . ARG A 1 442 ? -14.634 12.202 -6.840 1.00 60.62 442 ARG A O 1
ATOM 3142 N N . GLU A 1 443 ? -15.885 14.022 -7.428 1.00 67.94 443 GLU A N 1
ATOM 3143 C CA . GLU A 1 443 ? -15.321 15.049 -6.552 1.00 67.94 443 GLU A CA 1
ATOM 3144 C C . GLU A 1 443 ? -15.111 14.536 -5.115 1.00 67.94 443 GLU A C 1
ATOM 3146 O O . GLU A 1 443 ? -16.007 13.906 -4.522 1.00 67.94 443 GLU A O 1
ATOM 3151 N N . VAL A 1 444 ? -13.921 14.765 -4.540 1.00 73.44 444 VAL A N 1
ATOM 3152 C CA . VAL A 1 444 ? -13.689 14.523 -3.111 1.00 73.44 444 VAL A CA 1
ATOM 3153 C C . VAL A 1 444 ? -14.231 15.730 -2.359 1.00 73.44 444 VAL A C 1
ATOM 3155 O O . VAL A 1 444 ? -13.564 16.735 -2.190 1.00 73.44 444 VAL A O 1
ATOM 3158 N N . CYS A 1 445 ? -15.471 15.602 -1.898 1.00 74.38 445 CYS A N 1
ATOM 3159 C CA . CYS A 1 445 ? -16.313 16.691 -1.396 1.00 74.38 445 CYS A CA 1
ATOM 3160 C C . CYS A 1 445 ? -15.864 17.412 -0.098 1.00 74.38 445 CYS A C 1
ATOM 3162 O O . CYS A 1 445 ? -16.725 17.957 0.602 1.00 74.38 445 CYS A O 1
ATOM 3164 N N . ASP A 1 446 ? -14.592 17.343 0.293 1.00 70.00 446 ASP A N 1
ATOM 3165 C CA . ASP A 1 446 ? -14.047 17.935 1.521 1.00 70.00 446 ASP A CA 1
ATOM 3166 C C . ASP A 1 446 ? -12.580 18.418 1.430 1.00 70.00 446 ASP A C 1
ATOM 3168 O O . ASP A 1 446 ? -11.971 18.702 2.469 1.00 70.00 446 ASP A O 1
ATOM 3172 N N . ASN A 1 447 ? -11.994 18.548 0.233 1.00 67.94 447 ASN A N 1
ATOM 3173 C CA . ASN A 1 447 ? -10.563 18.838 0.064 1.00 67.94 447 ASN A CA 1
ATOM 3174 C C . ASN A 1 447 ? -10.232 20.190 -0.614 1.00 67.94 447 ASN A C 1
ATOM 3176 O O . ASN A 1 447 ? -9.055 20.565 -0.663 1.00 67.94 447 ASN A O 1
ATOM 3180 N N . ARG A 1 448 ? -11.238 20.958 -1.053 1.00 67.44 448 ARG A N 1
ATOM 3181 C CA . ARG A 1 448 ? -11.145 22.278 -1.715 1.00 67.44 448 ARG A CA 1
ATOM 3182 C C . ARG A 1 448 ? -10.385 22.267 -3.038 1.00 67.44 448 ARG A C 1
ATOM 3184 O O . ARG A 1 448 ? -9.852 23.304 -3.451 1.00 67.44 448 ARG A O 1
ATOM 3191 N N . VAL A 1 449 ? -10.316 21.113 -3.685 1.00 67.38 449 VAL A N 1
ATOM 3192 C CA . VAL A 1 449 ? -9.693 20.909 -4.989 1.00 67.38 449 VAL A CA 1
ATOM 3193 C C . VAL A 1 449 ? -10.771 20.418 -5.935 1.00 67.38 449 VAL A C 1
ATOM 3195 O O . VAL A 1 449 ? -11.507 19.520 -5.588 1.00 67.38 449 VAL A O 1
ATOM 3198 N N . ASP A 1 450 ? -10.826 21.023 -7.117 1.00 65.81 450 ASP A N 1
ATOM 3199 C CA . ASP A 1 450 ? -11.683 20.619 -8.235 1.00 65.81 450 ASP A CA 1
ATOM 3200 C C . ASP A 1 450 ? -11.091 19.327 -8.820 1.00 65.81 450 ASP A C 1
ATOM 3202 O O . ASP A 1 450 ? -10.280 19.359 -9.754 1.00 65.81 450 ASP A O 1
ATOM 3206 N N . ASP A 1 451 ? -11.366 18.207 -8.149 1.00 65.31 451 ASP A N 1
ATOM 3207 C CA . ASP A 1 451 ? -10.836 16.878 -8.460 1.00 65.31 451 ASP A CA 1
ATOM 3208 C C . ASP A 1 451 ? -11.470 16.311 -9.728 1.00 65.31 451 ASP A C 1
ATOM 3210 O O . ASP A 1 451 ? -10.863 15.491 -10.431 1.00 65.31 451 ASP A O 1
ATOM 3214 N N . ASP A 1 452 ? -12.692 16.740 -10.026 1.00 62.75 452 ASP A N 1
ATOM 3215 C CA . ASP A 1 452 ? -13.415 16.366 -11.228 1.00 62.75 452 ASP A CA 1
ATOM 3216 C C . ASP A 1 452 ? -13.148 17.330 -12.421 1.00 62.75 452 ASP A C 1
ATOM 3218 O O . ASP A 1 452 ? -13.357 16.996 -13.596 1.00 62.75 452 ASP A O 1
ATOM 3222 N N . GLY A 1 453 ? -12.532 18.482 -12.156 1.00 60.31 453 GLY A N 1
ATOM 3223 C CA . GLY A 1 453 ? -12.058 19.422 -13.166 1.00 60.31 453 GLY A CA 1
ATOM 3224 C C . GLY A 1 453 ? -13.177 20.186 -13.881 1.00 60.31 453 GLY A C 1
ATOM 3225 O O . GLY A 1 453 ? -12.931 20.718 -14.981 1.00 60.31 453 GLY A O 1
ATOM 3226 N N . ASP A 1 454 ? -14.391 20.207 -13.329 1.00 63.66 454 ASP A N 1
ATOM 3227 C CA . ASP A 1 454 ? -15.552 20.915 -13.863 1.00 63.66 454 ASP A CA 1
ATOM 3228 C C . ASP A 1 454 ? -15.575 22.416 -13.511 1.00 63.66 454 ASP A C 1
ATOM 3230 O O . ASP A 1 454 ? -16.322 23.203 -14.110 1.00 63.66 454 ASP A O 1
ATOM 3234 N N . GLY A 1 455 ? -14.652 22.840 -12.644 1.00 61.19 455 GLY A N 1
ATOM 3235 C CA . GLY A 1 455 ? -14.482 24.216 -12.194 1.00 61.19 455 GLY A CA 1
ATOM 3236 C C . GLY A 1 455 ? -15.224 24.548 -10.900 1.00 61.19 455 GLY A C 1
ATOM 3237 O O . GLY A 1 455 ? -15.208 25.721 -10.500 1.00 61.19 455 GLY A O 1
ATOM 3238 N N . LEU A 1 456 ? -15.865 23.573 -10.256 1.00 64.00 456 LEU A N 1
ATOM 3239 C CA . LEU A 1 456 ? -16.551 23.689 -8.976 1.00 64.00 456 LEU A CA 1
ATOM 3240 C C . LEU A 1 456 ? -15.851 22.788 -7.951 1.00 64.00 456 LEU A C 1
ATOM 3242 O O . LEU A 1 456 ? -15.679 21.605 -8.159 1.00 64.00 456 LEU A O 1
ATOM 3246 N N . THR A 1 457 ? -15.439 23.362 -6.820 1.00 71.88 457 THR A N 1
ATOM 3247 C CA . THR A 1 457 ? -14.754 22.617 -5.751 1.00 71.88 457 THR A CA 1
ATOM 3248 C C . THR A 1 457 ? -15.734 22.162 -4.670 1.00 71.88 457 THR A C 1
ATOM 3250 O O . THR A 1 457 ? -16.544 22.975 -4.199 1.00 71.88 457 THR A O 1
ATOM 3253 N N . ASP A 1 458 ? -15.594 20.938 -4.174 1.00 75.81 458 ASP A N 1
ATOM 3254 C CA . ASP A 1 458 ? -16.356 20.368 -3.055 1.00 75.81 458 ASP A CA 1
ATOM 3255 C C . ASP A 1 458 ? -17.887 20.580 -3.178 1.00 75.81 458 ASP A C 1
ATOM 3257 O O . ASP A 1 458 ? -18.547 20.184 -4.131 1.00 75.81 458 ASP A O 1
ATOM 3261 N N . CYS A 1 459 ? -18.501 21.246 -2.193 1.00 69.38 459 CYS A N 1
ATOM 3262 C CA . CYS A 1 459 ? -19.935 21.492 -2.108 1.00 69.38 459 CYS A CA 1
ATOM 3263 C C . CYS A 1 459 ? -20.456 22.543 -3.090 1.00 69.38 459 CYS A C 1
ATOM 3265 O O . CYS A 1 459 ? -21.677 22.692 -3.221 1.00 69.38 459 CYS A O 1
ATOM 3267 N N . ALA A 1 460 ? -19.562 23.261 -3.777 1.00 70.69 460 ALA A N 1
ATOM 3268 C CA . ALA A 1 460 ? -19.952 24.054 -4.933 1.00 70.69 460 ALA A CA 1
ATOM 3269 C C . ALA A 1 460 ? -20.403 23.140 -6.086 1.00 70.69 460 ALA A C 1
ATOM 3271 O O . ALA A 1 460 ? -21.310 23.522 -6.832 1.00 70.69 460 ALA A O 1
ATOM 3272 N N . ASP A 1 461 ? -19.859 21.920 -6.164 1.00 69.62 461 ASP A N 1
ATOM 3273 C CA . ASP A 1 461 ? -20.272 20.892 -7.108 1.00 69.62 461 ASP A CA 1
ATOM 3274 C C . ASP A 1 461 ? -21.414 20.037 -6.541 1.00 69.62 461 ASP A C 1
ATOM 3276 O O . ASP A 1 461 ? -21.284 18.923 -6.026 1.00 69.62 461 ASP A O 1
ATOM 3280 N N . ARG A 1 462 ? -22.626 20.581 -6.635 1.00 65.75 462 ARG A N 1
ATOM 3281 C CA . ARG A 1 462 ? -23.823 19.873 -6.177 1.00 65.75 462 ARG A CA 1
ATOM 3282 C C . ARG A 1 462 ? -24.177 18.670 -7.059 1.00 65.75 462 ARG A C 1
ATOM 3284 O O . ARG A 1 462 ? -24.973 17.849 -6.604 1.00 65.75 462 ARG A O 1
ATOM 3291 N N . ALA A 1 463 ? -23.675 18.575 -8.289 1.00 64.50 463 ALA A N 1
ATOM 3292 C CA . ALA A 1 463 ? -23.978 17.449 -9.169 1.00 64.50 463 ALA A CA 1
ATOM 3293 C C . ALA A 1 463 ? -23.313 16.177 -8.631 1.00 64.50 463 ALA A C 1
ATOM 3295 O O . ALA A 1 463 ? -23.988 15.154 -8.449 1.00 64.50 463 ALA A O 1
ATOM 3296 N N . ASP A 1 464 ? -22.049 16.298 -8.233 1.00 69.56 464 ASP A N 1
ATOM 3297 C CA . ASP A 1 464 ? -21.249 15.170 -7.777 1.00 69.56 464 ASP A CA 1
ATOM 3298 C C . ASP A 1 464 ? -21.223 15.022 -6.242 1.00 69.56 464 ASP A C 1
ATOM 3300 O O . ASP A 1 464 ? -21.152 13.895 -5.731 1.00 69.56 464 ASP A O 1
ATOM 3304 N N . CYS A 1 465 ? -21.458 16.105 -5.482 1.00 70.00 465 CYS A N 1
ATOM 3305 C CA . CYS A 1 465 ? -21.467 16.101 -4.011 1.00 70.00 465 CYS A CA 1
ATOM 3306 C C . CYS A 1 465 ? -22.850 16.136 -3.332 1.00 70.00 465 CYS A C 1
ATOM 3308 O O . CYS A 1 465 ? -22.927 16.104 -2.099 1.00 70.00 465 CYS A O 1
ATOM 3310 N N . ALA A 1 466 ? -23.972 16.113 -4.069 1.00 63.09 466 ALA A N 1
ATOM 3311 C CA . ALA A 1 466 ? -25.328 16.183 -3.483 1.00 63.09 466 ALA A CA 1
ATOM 3312 C C . ALA A 1 466 ? -25.654 15.097 -2.438 1.00 63.09 466 ALA A C 1
ATOM 3314 O O . ALA A 1 466 ? -26.526 15.303 -1.589 1.00 63.09 466 ALA A O 1
ATOM 3315 N N . ALA A 1 467 ? -25.005 13.933 -2.517 1.00 56.62 467 ALA A N 1
ATOM 3316 C CA . ALA A 1 467 ? -25.192 12.824 -1.581 1.00 56.62 467 ALA A CA 1
ATOM 3317 C C . ALA A 1 467 ? -24.093 12.738 -0.506 1.00 56.62 467 ALA A C 1
ATOM 3319 O O . ALA A 1 467 ? -24.166 11.860 0.359 1.00 56.62 467 ALA A O 1
ATOM 3320 N N . SER A 1 468 ? -23.092 13.625 -0.543 1.00 63.88 468 SER A N 1
ATOM 3321 C CA . SER A 1 468 ? -22.037 13.672 0.466 1.00 63.88 468 SER A CA 1
ATOM 3322 C C . SER A 1 468 ? -22.607 14.158 1.807 1.00 63.88 468 SER A C 1
ATOM 3324 O O . SER A 1 468 ? -23.298 15.183 1.840 1.00 63.88 468 SER A O 1
ATOM 3326 N N . PRO A 1 469 ? -22.322 13.470 2.932 1.00 57.94 469 PRO A N 1
ATOM 3327 C CA . PRO A 1 469 ? -22.703 13.929 4.269 1.00 57.94 469 PRO A CA 1
ATOM 3328 C C . PRO A 1 469 ? -22.199 15.342 4.589 1.00 57.94 469 PRO A C 1
ATOM 3330 O O . PRO A 1 469 ? -22.858 16.048 5.348 1.00 57.94 469 PRO A O 1
ATOM 3333 N N . PHE A 1 470 ? -21.074 15.750 3.989 1.00 59.16 470 PHE A N 1
ATOM 3334 C CA . PHE A 1 470 ? -20.475 17.074 4.156 1.00 59.16 470 PHE A CA 1
ATOM 3335 C C . PHE A 1 470 ? -21.297 18.176 3.465 1.00 59.16 470 PHE A C 1
ATOM 3337 O O . PHE A 1 470 ? -21.597 19.196 4.078 1.00 59.16 470 PHE A O 1
ATOM 3344 N N . CYS A 1 471 ? -21.775 17.941 2.240 1.00 60.91 471 CYS A N 1
ATOM 3345 C CA . CYS A 1 471 ? -22.484 18.958 1.451 1.00 60.91 471 CYS A CA 1
ATOM 3346 C C . CYS A 1 471 ? -24.001 18.985 1.659 1.00 60.91 471 CYS A C 1
ATOM 3348 O O . CYS A 1 471 ? -24.670 19.926 1.242 1.00 60.91 471 CYS A O 1
ATOM 3350 N N . MET A 1 472 ? -24.567 18.002 2.365 1.00 58.66 472 MET A N 1
ATOM 3351 C CA . MET A 1 472 ? -25.969 18.055 2.796 1.00 58.66 472 MET A CA 1
ATOM 3352 C C . MET A 1 472 ? -26.261 19.179 3.809 1.00 58.66 472 MET A C 1
ATOM 3354 O O . MET A 1 472 ? -27.436 19.459 4.055 1.00 58.66 472 MET A O 1
ATOM 3358 N N . MET A 1 473 ? -25.230 19.824 4.372 1.00 55.62 473 MET A N 1
ATOM 3359 C CA . MET A 1 473 ? -25.362 20.978 5.271 1.00 55.62 473 MET A CA 1
ATOM 3360 C C . MET A 1 473 ? -24.970 22.331 4.635 1.00 55.62 473 MET A C 1
ATOM 3362 O O . MET A 1 473 ? -25.199 23.350 5.279 1.00 55.62 473 MET A O 1
ATOM 3366 N N . CYS A 1 474 ? -24.471 22.360 3.385 1.00 60.81 474 CYS A N 1
ATOM 3367 C CA . CYS A 1 474 ? -24.129 23.593 2.651 1.00 60.81 474 CYS A CA 1
ATOM 3368 C C . CYS A 1 474 ? -25.119 23.894 1.501 1.00 60.81 474 CYS A C 1
ATOM 3370 O O . CYS A 1 474 ? -25.608 22.975 0.833 1.00 60.81 474 CYS A O 1
ATOM 3372 N N . MET A 1 475 ? -25.414 25.169 1.219 1.00 61.75 475 MET A N 1
ATOM 3373 C CA . MET A 1 475 ? -26.176 25.593 0.036 1.00 61.75 475 MET A CA 1
ATOM 3374 C C . MET A 1 475 ? -25.511 26.787 -0.661 1.00 61.75 475 MET A C 1
ATOM 3376 O O . MET A 1 475 ? -25.716 27.893 -0.209 1.00 61.75 475 MET A O 1
ATOM 3380 N N . PRO A 1 476 ? -24.849 26.642 -1.825 1.00 59.72 476 PRO A N 1
ATOM 3381 C CA . PRO A 1 476 ? -24.086 27.729 -2.446 1.00 59.72 476 PRO A CA 1
ATOM 3382 C C . PRO A 1 476 ? -25.010 28.758 -3.127 1.00 59.72 476 PRO A C 1
ATOM 3384 O O . PRO A 1 476 ? -25.080 28.860 -4.354 1.00 59.72 476 PRO A O 1
ATOM 3387 N N . THR A 1 477 ? -25.797 29.496 -2.344 1.00 62.75 477 THR A N 1
ATOM 3388 C CA . THR A 1 477 ? -26.681 30.561 -2.833 1.00 62.75 477 THR A CA 1
ATOM 3389 C C . THR A 1 477 ? -25.957 31.907 -2.941 1.00 62.75 477 THR A C 1
ATOM 3391 O O . THR A 1 477 ? -26.497 32.849 -3.534 1.00 62.75 477 THR A O 1
ATOM 3394 N N . GLY A 1 478 ? -24.695 31.957 -2.498 1.00 66.81 478 GLY A N 1
ATOM 3395 C CA . GLY A 1 478 ? -23.750 33.061 -2.650 1.00 66.81 478 GLY A CA 1
ATOM 3396 C C . GLY A 1 478 ? -23.245 33.556 -1.295 1.00 66.81 478 GLY A C 1
ATOM 3397 O O . GLY A 1 478 ? -23.764 33.144 -0.271 1.00 66.81 478 GLY A O 1
ATOM 3398 N N . ARG A 1 479 ? -22.272 34.486 -1.310 1.00 67.12 479 ARG A N 1
ATOM 3399 C CA . ARG A 1 479 ? -21.725 35.129 -0.096 1.00 67.12 479 ARG A CA 1
ATOM 3400 C C . ARG A 1 479 ? -22.821 35.462 0.905 1.00 67.12 479 ARG A C 1
ATOM 3402 O O . ARG A 1 479 ? -23.828 36.075 0.512 1.00 67.12 479 ARG A O 1
ATOM 3409 N N . GLU A 1 480 ? -22.570 35.175 2.174 1.00 72.94 480 GLU A N 1
ATOM 3410 C CA . GLU A 1 480 ? -23.463 35.422 3.301 1.00 72.94 480 GLU A CA 1
ATOM 3411 C C . GLU A 1 480 ? -23.567 36.924 3.650 1.00 72.94 480 GLU A C 1
ATOM 3413 O O . GLU A 1 480 ? -23.380 37.398 4.762 1.00 72.94 480 GLU A O 1
ATOM 3418 N N . VAL A 1 481 ? -23.898 37.746 2.651 1.00 74.62 481 VAL A N 1
ATOM 3419 C CA . VAL A 1 481 ? -23.928 39.212 2.736 1.00 74.62 481 VAL A CA 1
ATOM 3420 C C . VAL A 1 481 ? -25.339 39.784 2.590 1.00 74.62 481 VAL A C 1
ATOM 3422 O O . VAL A 1 481 ? -25.537 40.979 2.330 1.00 74.62 481 VAL A O 1
ATOM 3425 N N . THR A 1 482 ? -26.362 38.947 2.765 1.00 73.38 482 THR A N 1
ATOM 3426 C CA . THR A 1 482 ? -27.758 39.387 2.783 1.00 73.38 482 THR A CA 1
ATOM 3427 C C . THR A 1 482 ? -28.479 38.876 4.015 1.00 73.38 482 THR A C 1
ATOM 3429 O O . THR A 1 482 ? -28.233 37.789 4.510 1.00 73.38 482 THR A O 1
ATOM 3432 N N . ALA A 1 483 ? -29.441 39.660 4.489 1.00 69.62 483 ALA A N 1
ATOM 3433 C CA . ALA A 1 483 ? -30.183 39.356 5.704 1.00 69.62 483 ALA A CA 1
ATOM 3434 C C . ALA A 1 483 ? -30.947 38.011 5.651 1.00 69.62 483 ALA A C 1
ATOM 3436 O O . ALA A 1 483 ? -31.189 37.405 6.687 1.00 69.62 483 ALA A O 1
ATOM 3437 N N . ALA A 1 484 ? -31.327 37.560 4.450 1.00 71.38 484 ALA A N 1
ATOM 3438 C CA . ALA A 1 484 ? -32.011 36.286 4.245 1.00 71.38 484 ALA A CA 1
ATOM 3439 C C . ALA A 1 484 ? -31.055 35.085 4.156 1.00 71.38 484 ALA A C 1
ATOM 3441 O O . ALA A 1 484 ? -31.495 33.991 4.487 1.00 71.38 484 ALA A O 1
ATOM 3442 N N . ALA A 1 485 ? -29.809 35.297 3.715 1.00 72.50 485 ALA A N 1
ATOM 3443 C CA . ALA A 1 485 ? -28.763 34.274 3.743 1.00 72.50 485 ALA A CA 1
ATOM 3444 C C . ALA A 1 485 ? -28.292 34.049 5.187 1.00 72.50 485 ALA A C 1
ATOM 3446 O O . ALA A 1 485 ? -28.389 32.959 5.710 1.00 72.50 485 ALA A O 1
ATOM 3447 N N . CYS A 1 486 ? -28.035 35.142 5.908 1.00 75.12 486 CYS A N 1
ATOM 3448 C CA . CYS A 1 486 ? -27.591 35.154 7.303 1.00 75.12 486 CYS A CA 1
ATOM 3449 C C . CYS A 1 486 ? -28.607 34.678 8.375 1.00 75.12 486 CYS A C 1
ATOM 3451 O O . CYS A 1 486 ? -28.520 35.095 9.534 1.00 75.12 486 CYS A O 1
ATOM 3453 N N . SER A 1 487 ? -29.677 33.963 8.017 1.00 71.06 487 SER A N 1
ATOM 3454 C CA . SER A 1 487 ? -30.675 33.494 9.000 1.00 71.06 487 SER A CA 1
ATOM 3455 C C . SER A 1 487 ? -31.491 32.272 8.565 1.00 71.06 487 SER A C 1
ATOM 3457 O O . SER A 1 487 ? -32.581 32.034 9.107 1.00 71.06 487 SER A O 1
ATOM 3459 N N . ASN A 1 488 ? -31.030 31.533 7.560 1.00 68.62 488 ASN A N 1
ATOM 3460 C CA . ASN A 1 488 ? -31.773 30.433 6.959 1.00 68.62 488 ASN A CA 1
ATOM 3461 C C . ASN A 1 488 ? -31.317 29.036 7.427 1.00 68.62 488 ASN A C 1
ATOM 3463 O O . ASN A 1 488 ? -31.984 28.058 7.075 1.00 68.62 488 ASN A O 1
ATOM 3467 N N . GLY A 1 489 ? -30.296 28.945 8.287 1.00 66.94 489 GLY A N 1
ATOM 3468 C CA . GLY A 1 489 ? -29.820 27.691 8.875 1.00 66.94 489 GLY A CA 1
ATOM 3469 C C . GLY A 1 489 ? -28.909 26.883 7.958 1.00 66.94 489 GLY A C 1
ATOM 3470 O O . GLY A 1 489 ? -28.779 25.675 8.172 1.00 66.94 489 GLY A O 1
ATOM 3471 N N . LEU A 1 490 ? -28.361 27.508 6.919 1.00 71.31 490 LEU A N 1
ATOM 3472 C CA . LEU A 1 490 ? -27.513 26.895 5.905 1.00 71.31 490 LEU A CA 1
ATOM 3473 C C . LEU A 1 490 ? -26.229 27.717 5.806 1.00 71.31 490 LEU A C 1
ATOM 3475 O O . LEU A 1 490 ? -26.288 28.934 5.901 1.00 71.31 490 LEU A O 1
ATOM 3479 N N . ASP A 1 491 ? -25.096 27.041 5.636 1.00 72.44 491 ASP A N 1
ATOM 3480 C CA . ASP A 1 491 ? -23.850 27.686 5.214 1.00 72.44 491 ASP A CA 1
ATOM 3481 C C . ASP A 1 491 ? -24.027 28.034 3.729 1.00 72.44 491 ASP A C 1
ATOM 3483 O O . ASP A 1 491 ? -24.122 27.131 2.891 1.00 72.44 491 ASP A O 1
ATOM 3487 N N . ASP A 1 492 ? -24.259 29.306 3.412 1.00 76.94 492 ASP A N 1
ATOM 3488 C CA . ASP A 1 492 ? -24.675 29.738 2.075 1.00 76.94 492 ASP A CA 1
ATOM 3489 C C . ASP A 1 492 ? -23.491 30.012 1.121 1.00 76.94 492 ASP A C 1
ATOM 3491 O O . ASP A 1 492 ? -23.672 30.074 -0.108 1.00 76.94 492 ASP A O 1
ATOM 3495 N N . ASP A 1 493 ? -22.277 30.154 1.666 1.00 72.44 493 ASP A N 1
ATOM 3496 C CA . ASP A 1 493 ? -21.031 30.358 0.918 1.00 72.44 493 ASP A CA 1
ATOM 3497 C C . ASP A 1 493 ? -19.943 29.293 1.148 1.00 72.44 493 ASP A C 1
ATOM 3499 O O . ASP A 1 493 ? -18.872 29.367 0.537 1.00 72.44 493 ASP A O 1
ATOM 3503 N N . CYS A 1 494 ? -20.288 28.227 1.875 1.00 69.88 494 CYS A N 1
ATOM 3504 C CA . CYS A 1 494 ? -19.515 27.004 2.104 1.00 69.88 494 CYS A CA 1
ATOM 3505 C C . CYS A 1 494 ? -18.143 27.233 2.748 1.00 69.88 494 CYS A C 1
ATOM 3507 O O . CYS A 1 494 ? -17.198 26.474 2.498 1.00 69.88 494 CYS A O 1
ATOM 3509 N N . ASP A 1 495 ? -18.006 28.266 3.576 1.00 73.94 495 ASP A N 1
ATOM 3510 C CA . ASP A 1 495 ? -16.747 28.578 4.252 1.00 73.94 495 ASP A CA 1
ATOM 3511 C C . ASP A 1 495 ? -16.526 27.737 5.532 1.00 73.94 495 ASP A C 1
ATOM 3513 O O . ASP A 1 495 ? -15.394 27.635 6.033 1.00 73.94 495 ASP A O 1
ATOM 3517 N N . GLY A 1 496 ? -17.577 27.035 5.978 1.00 65.88 496 GLY A N 1
ATOM 3518 C CA . GLY A 1 496 ? -17.637 26.231 7.195 1.00 65.88 496 GLY A CA 1
ATOM 3519 C C . GLY A 1 496 ? -18.352 26.929 8.357 1.00 65.88 496 GLY A C 1
ATOM 3520 O O . GLY A 1 496 ? -18.467 26.333 9.436 1.00 65.88 496 GLY A O 1
ATOM 3521 N N . GLN A 1 497 ? -18.817 28.165 8.175 1.00 68.31 497 GLN A N 1
ATOM 3522 C CA . GLN A 1 497 ? -19.623 28.927 9.125 1.00 68.31 497 GLN A CA 1
ATOM 3523 C C . GLN A 1 497 ? -20.966 29.287 8.476 1.00 68.31 497 GLN A C 1
ATOM 3525 O O . GLN A 1 497 ? -21.012 29.700 7.335 1.00 68.31 497 GLN A O 1
ATOM 3530 N N . ALA A 1 498 ? -22.068 29.106 9.208 1.00 72.19 498 ALA A N 1
ATOM 3531 C CA . ALA A 1 498 ? -23.418 29.373 8.706 1.00 72.19 498 ALA A CA 1
ATOM 3532 C C . ALA A 1 498 ? -24.088 30.515 9.475 1.00 72.19 498 ALA A C 1
ATOM 3534 O O . ALA A 1 498 ? -23.977 30.606 10.709 1.00 72.19 498 ALA A O 1
ATOM 3535 N N . ASP A 1 499 ? -24.877 31.316 8.770 1.00 74.56 499 ASP A N 1
ATOM 3536 C CA . ASP A 1 499 ? -25.653 32.426 9.309 1.00 74.56 499 ASP A CA 1
ATOM 3537 C C . ASP A 1 499 ? -24.793 33.416 10.136 1.00 74.56 499 ASP A C 1
ATOM 3539 O O . ASP A 1 499 ? -23.738 33.890 9.743 1.00 74.56 499 ASP A O 1
ATOM 3543 N N . CYS A 1 500 ? -25.217 33.768 11.353 1.00 70.06 500 CYS A N 1
ATOM 3544 C CA . CYS A 1 500 ? -24.496 34.734 12.181 1.00 70.06 500 CYS A CA 1
ATOM 3545 C C . CYS A 1 500 ? -23.165 34.215 12.755 1.00 70.06 500 CYS A C 1
ATOM 3547 O O . CYS A 1 500 ? -22.497 34.974 13.462 1.00 70.06 500 CYS A O 1
ATOM 3549 N N . ALA A 1 501 ? -22.807 32.947 12.522 1.00 70.50 501 ALA A N 1
ATOM 3550 C CA . ALA A 1 501 ? -21.459 32.459 12.798 1.00 70.50 501 ALA A CA 1
ATOM 3551 C C . ALA A 1 501 ? -20.475 32.867 11.693 1.00 70.50 501 ALA A C 1
ATOM 3553 O O . ALA A 1 501 ? -19.276 32.899 11.958 1.00 70.50 501 ALA A O 1
ATOM 3554 N N . ASP A 1 502 ? -20.980 33.208 10.506 1.00 72.88 502 ASP A N 1
ATOM 3555 C CA . ASP A 1 502 ? -20.178 33.617 9.367 1.00 72.88 502 ASP A CA 1
ATOM 3556 C C . ASP A 1 502 ? -19.697 35.074 9.490 1.00 72.88 502 ASP A C 1
ATOM 3558 O O . ASP A 1 502 ? -20.421 35.994 9.904 1.00 72.88 502 ASP A O 1
ATOM 3562 N N . ALA A 1 503 ? -18.425 35.303 9.155 1.00 75.50 503 ALA A N 1
ATOM 3563 C CA . ALA A 1 503 ? -17.782 36.608 9.299 1.00 75.50 503 ALA A CA 1
ATOM 3564 C C . ALA A 1 503 ? -18.291 37.642 8.279 1.00 75.50 503 ALA A C 1
ATOM 3566 O O . ALA A 1 503 ? -18.199 38.853 8.521 1.00 75.50 503 ALA A O 1
ATOM 3567 N N . GLU A 1 504 ? -18.827 37.193 7.149 1.00 74.56 504 GLU A N 1
ATOM 3568 C CA . GLU A 1 504 ? -19.375 38.010 6.071 1.00 74.56 504 GLU A CA 1
ATOM 3569 C C . GLU A 1 504 ? -20.794 38.517 6.400 1.00 74.56 504 GLU A C 1
ATOM 3571 O O . GLU A 1 504 ? -21.175 39.608 5.953 1.00 74.56 504 GLU A O 1
ATOM 3576 N N . CYS A 1 505 ? -21.504 37.847 7.319 1.00 71.81 505 CYS A N 1
ATOM 3577 C CA . CYS A 1 505 ? -22.758 38.322 7.921 1.00 71.81 505 CYS A CA 1
ATOM 3578 C C . CYS A 1 505 ? -22.591 39.509 8.886 1.00 71.81 505 CYS A C 1
ATOM 3580 O O . CYS A 1 505 ? -23.580 40.137 9.309 1.00 71.81 505 CYS A O 1
ATOM 3582 N N . ALA A 1 506 ? -21.351 39.872 9.228 1.00 63.75 506 ALA A N 1
ATOM 3583 C CA . ALA A 1 506 ? -21.048 40.949 10.160 1.00 63.75 506 ALA A CA 1
ATOM 3584 C C . ALA A 1 506 ? -21.544 42.320 9.649 1.00 63.75 506 ALA A C 1
ATOM 3586 O O . ALA A 1 506 ? -21.005 42.925 8.722 1.00 63.75 506 ALA A O 1
ATOM 3587 N N . GLY A 1 507 ? -22.567 42.868 10.315 1.00 57.19 507 GLY A N 1
ATOM 3588 C CA . GLY A 1 507 ? -23.082 44.222 10.066 1.00 57.19 507 GLY A CA 1
ATOM 3589 C C . GLY A 1 507 ? -24.288 44.319 9.124 1.00 57.19 507 GLY A C 1
ATOM 3590 O O . GLY A 1 507 ? -24.766 45.428 8.862 1.00 57.19 507 GLY A O 1
ATOM 3591 N N . LEU A 1 508 ? -24.834 43.194 8.656 1.00 57.84 508 LEU A N 1
ATOM 3592 C CA . LEU A 1 508 ? -26.069 43.153 7.870 1.00 57.84 508 LEU A CA 1
ATOM 3593 C C . LEU A 1 508 ? -27.284 42.944 8.767 1.00 57.84 508 LEU A C 1
ATOM 3595 O O . LEU A 1 508 ? -27.257 42.159 9.705 1.00 57.84 508 LEU A O 1
ATOM 3599 N N . GLY A 1 509 ? -28.362 43.678 8.481 1.00 49.59 509 GLY A N 1
ATOM 3600 C CA . GLY A 1 509 ? -29.471 43.998 9.396 1.00 49.59 509 GLY A CA 1
ATOM 3601 C C . GLY A 1 509 ? -30.309 42.857 9.997 1.00 49.59 509 GLY A C 1
ATOM 3602 O O . GLY A 1 509 ? -31.353 43.158 10.572 1.00 49.59 509 GLY A O 1
ATOM 3603 N N . MET A 1 510 ? -29.892 41.593 9.880 1.00 52.16 510 MET A N 1
ATOM 3604 C CA . MET A 1 510 ? -30.436 40.455 10.640 1.00 52.16 510 MET A CA 1
ATOM 3605 C C . MET A 1 510 ? -29.407 39.776 11.570 1.00 52.16 510 MET A C 1
ATOM 3607 O O . MET A 1 510 ? -29.837 39.236 12.588 1.00 52.16 510 MET A O 1
ATOM 3611 N N . CYS A 1 511 ? -28.098 39.941 11.322 1.00 53.22 511 CYS A N 1
ATOM 3612 C CA . CYS A 1 511 ? -26.990 39.658 12.257 1.00 53.22 511 CYS A CA 1
ATOM 3613 C C . CYS A 1 511 ? -26.343 40.941 12.826 1.00 53.22 511 CYS A C 1
ATOM 3615 O O . CYS A 1 511 ? -25.332 40.902 13.521 1.00 53.22 511 CYS A O 1
ATOM 3617 N N . ALA A 1 512 ? -26.937 42.111 12.570 1.00 44.72 512 ALA A N 1
ATOM 3618 C CA . ALA A 1 512 ? -26.551 43.362 13.205 1.00 44.72 512 ALA A CA 1
ATOM 3619 C C . ALA A 1 512 ? -27.080 43.416 14.645 1.00 44.72 512 ALA A C 1
ATOM 3621 O O . ALA A 1 512 ? -28.180 43.901 14.921 1.00 44.72 512 ALA A O 1
ATOM 3622 N N . CYS A 1 513 ? -26.240 42.979 15.568 1.00 47.91 513 CYS A N 1
ATOM 3623 C CA . CYS A 1 513 ? -26.156 43.571 16.887 1.00 47.91 513 CYS A CA 1
ATOM 3624 C C . CYS A 1 513 ? -25.956 45.098 16.722 1.00 47.91 513 CYS A C 1
ATOM 3626 O O . CYS A 1 513 ? -24.988 45.594 16.142 1.00 47.91 513 CYS A O 1
ATOM 3628 N N . VAL A 1 514 ? -26.965 45.878 17.108 1.00 41.50 514 VAL A N 1
ATOM 3629 C CA . VAL A 1 514 ? -26.881 47.344 17.154 1.00 41.50 514 VAL A CA 1
ATOM 3630 C C . VAL A 1 514 ? -26.356 47.668 18.542 1.00 41.50 514 VAL A C 1
ATOM 3632 O O . VAL A 1 514 ? -26.995 47.202 19.481 1.00 41.50 514 VAL A O 1
ATOM 3635 N N . PRO A 1 515 ? -25.286 48.471 18.722 1.00 47.75 515 PRO A N 1
ATOM 3636 C CA . PRO A 1 515 ? -24.736 48.739 20.046 1.00 47.75 515 PRO A CA 1
ATOM 3637 C C . PRO A 1 515 ? -25.810 49.365 20.941 1.00 47.75 515 PRO A C 1
ATOM 3639 O O . PRO A 1 515 ? -26.111 50.561 20.883 1.00 47.75 515 PRO A O 1
ATOM 3642 N N . SER A 1 516 ? -26.430 48.508 21.736 1.00 55.56 516 SER A N 1
ATOM 3643 C CA . SER A 1 516 ? -27.540 48.768 22.631 1.00 55.56 516 SER A CA 1
ATOM 3644 C C . SER A 1 516 ? -27.364 47.856 23.848 1.00 55.56 516 SER A C 1
ATOM 3646 O O . SER A 1 516 ? -26.603 46.893 23.780 1.00 55.56 516 SER A O 1
ATOM 3648 N N . PRO A 1 517 ? -27.961 48.190 25.002 1.00 61.22 517 PRO A N 1
ATOM 3649 C CA . PRO A 1 517 ? -27.839 47.356 26.193 1.00 61.22 517 PRO A CA 1
ATOM 3650 C C . PRO A 1 517 ? -28.388 45.944 25.939 1.00 61.22 517 PRO A C 1
ATOM 3652 O O . PRO A 1 517 ? -29.477 45.824 25.382 1.00 61.22 517 PRO A O 1
ATOM 3655 N N . GLU A 1 518 ? -27.649 44.925 26.381 1.00 69.56 518 GLU A N 1
ATOM 3656 C CA . GLU A 1 518 ? -27.942 43.506 26.133 1.00 69.56 518 GLU A CA 1
ATOM 3657 C C . GLU A 1 518 ? -29.354 43.088 26.582 1.00 69.56 518 GLU A C 1
ATOM 3659 O O . GLU A 1 518 ? -29.781 43.413 27.699 1.00 69.56 518 GLU A O 1
ATOM 3664 N N . VAL A 1 519 ? -30.083 42.374 25.715 1.00 74.00 519 VAL A N 1
ATOM 3665 C CA . VAL A 1 519 ? -31.430 41.846 25.975 1.00 74.00 519 VAL A CA 1
ATOM 3666 C C . VAL A 1 519 ? -31.311 40.365 26.322 1.00 74.00 519 VAL A C 1
ATOM 3668 O O . VAL A 1 519 ? -31.362 39.491 25.481 1.00 74.00 519 VAL A O 1
ATOM 3671 N N . CYS A 1 520 ? -31.194 40.094 27.617 1.00 74.56 520 CYS A N 1
ATOM 3672 C CA . CYS A 1 520 ? -30.773 38.805 28.170 1.00 74.56 520 CYS A CA 1
ATOM 3673 C C . CYS A 1 520 ? -31.802 37.651 28.115 1.00 74.56 520 CYS A C 1
ATOM 3675 O O . CYS A 1 520 ? -31.962 36.960 29.122 1.00 74.56 520 CYS A O 1
ATOM 3677 N N . ASN A 1 521 ? -32.594 37.496 27.056 1.00 67.25 521 ASN A N 1
ATOM 3678 C CA . ASN A 1 521 ? -33.502 36.348 26.894 1.00 67.25 521 ASN A CA 1
ATOM 3679 C C . ASN A 1 521 ? -34.029 36.125 25.471 1.00 67.25 521 ASN A C 1
ATOM 3681 O O . ASN A 1 521 ? -35.072 35.477 25.312 1.00 67.25 521 ASN A O 1
ATOM 3685 N N . ASP A 1 522 ? -33.411 36.726 24.463 1.00 65.31 522 ASP A N 1
ATOM 3686 C CA . ASP A 1 522 ? -33.893 36.649 23.084 1.00 65.31 522 ASP A CA 1
ATOM 3687 C C . ASP A 1 522 ? -33.003 35.780 22.182 1.00 65.31 522 ASP A C 1
ATOM 3689 O O . ASP A 1 522 ? -33.319 35.616 20.997 1.00 65.31 522 ASP A O 1
ATOM 3693 N N . GLY A 1 523 ? -31.968 35.157 22.759 1.00 60.59 523 GLY A N 1
ATOM 3694 C CA . GLY A 1 523 ? -31.045 34.248 22.091 1.00 60.59 523 GLY A CA 1
ATOM 3695 C C . GLY A 1 523 ? -30.038 34.958 21.196 1.00 60.59 523 GLY A C 1
ATOM 3696 O O . GLY A 1 523 ? -29.442 34.302 20.343 1.00 60.59 523 GLY A O 1
ATOM 3697 N N . ARG A 1 524 ? -29.888 36.282 21.316 1.00 64.00 524 ARG A N 1
ATOM 3698 C CA . ARG A 1 524 ? -29.035 37.100 20.445 1.00 64.00 524 ARG A CA 1
ATOM 3699 C C . ARG A 1 524 ? -27.913 37.738 21.265 1.00 64.00 524 ARG A C 1
ATOM 3701 O O . ARG A 1 524 ? -28.004 37.844 22.478 1.00 64.00 524 ARG A O 1
ATOM 3708 N N . ASP A 1 525 ? -26.827 38.102 20.592 1.00 63.69 525 ASP A N 1
ATOM 3709 C CA . ASP A 1 525 ? -25.739 38.913 21.150 1.00 63.69 525 ASP A CA 1
ATOM 3710 C C . ASP A 1 525 ? -26.042 40.344 20.723 1.00 63.69 525 ASP A C 1
ATOM 3712 O O . ASP A 1 525 ? -25.716 40.760 19.612 1.00 63.69 525 ASP A O 1
ATOM 3716 N N . ASN A 1 526 ? -26.803 41.079 21.530 1.00 69.75 526 ASN A N 1
ATOM 3717 C CA . ASN A 1 526 ? -27.274 42.406 21.151 1.00 69.75 526 ASN A CA 1
ATOM 3718 C C . ASN A 1 526 ? -26.155 43.465 21.196 1.00 69.75 526 ASN A C 1
ATOM 3720 O O . ASN A 1 526 ? -26.331 44.533 20.598 1.00 69.75 526 ASN A O 1
ATOM 3724 N N . ASN A 1 527 ? -25.026 43.205 21.868 1.00 64.50 527 ASN A N 1
ATOM 3725 C CA . ASN A 1 527 ? -23.919 44.151 22.043 1.00 64.50 527 ASN A CA 1
ATOM 3726 C C . ASN A 1 527 ? -22.612 43.790 21.304 1.00 64.50 527 ASN A C 1
ATOM 3728 O O . ASN A 1 527 ? -21.670 44.589 21.339 1.00 64.50 527 ASN A O 1
ATOM 3732 N N . CYS A 1 528 ? -22.608 42.694 20.545 1.00 64.75 528 CYS A N 1
ATOM 3733 C CA . CYS A 1 528 ? -21.550 42.254 19.629 1.00 64.75 528 CYS A CA 1
ATOM 3734 C C . CYS A 1 528 ? -20.243 41.793 20.291 1.00 64.75 528 CYS A C 1
ATOM 3736 O O . CYS A 1 528 ? -19.173 41.958 19.693 1.00 64.75 528 CYS A O 1
ATOM 3738 N N . ASN A 1 529 ? -20.265 41.302 21.530 1.00 66.94 529 ASN A N 1
ATOM 3739 C CA . ASN A 1 529 ? -19.031 40.869 22.199 1.00 66.94 529 ASN A CA 1
ATOM 3740 C C . ASN A 1 529 ? -18.749 39.361 22.067 1.00 66.94 529 ASN A C 1
ATOM 3742 O O . ASN A 1 529 ? -17.765 38.876 22.631 1.00 66.94 529 ASN A O 1
ATOM 3746 N N . GLY A 1 530 ? -19.564 38.654 21.283 1.00 62.28 530 GLY A N 1
ATOM 3747 C CA . GLY A 1 530 ? -19.451 37.227 21.005 1.00 62.28 530 GLY A CA 1
ATOM 3748 C C . GLY A 1 530 ? -20.146 36.339 22.035 1.00 62.28 530 GLY A C 1
ATOM 3749 O O . GLY A 1 530 ? -19.900 35.134 22.044 1.00 62.28 530 GLY A O 1
ATOM 3750 N N . LEU A 1 531 ? -20.977 36.898 22.922 1.00 63.03 531 LEU A N 1
ATOM 3751 C CA . LEU A 1 531 ? -21.685 36.161 23.968 1.00 63.03 531 LEU A CA 1
ATOM 3752 C C . LEU A 1 531 ? -23.176 36.527 23.933 1.00 63.03 531 LEU A C 1
ATOM 3754 O O . LEU A 1 531 ? -23.538 37.691 24.006 1.00 63.03 531 LEU A O 1
ATOM 3758 N N . THR A 1 532 ? -24.049 35.526 23.813 1.00 64.94 532 THR A N 1
ATOM 3759 C CA . THR A 1 532 ? -25.511 35.705 23.735 1.00 64.94 532 THR A CA 1
ATOM 3760 C C . THR A 1 532 ? -26.167 35.499 25.102 1.00 64.94 532 THR A C 1
ATOM 3762 O O . THR A 1 532 ? -25.784 34.575 25.835 1.00 64.94 532 THR A O 1
ATOM 3765 N N . ASP A 1 533 ? -27.201 36.279 25.426 1.00 70.50 533 ASP A N 1
ATOM 3766 C CA . ASP A 1 533 ? -27.994 36.160 26.658 1.00 70.50 533 ASP A CA 1
ATOM 3767 C C . ASP A 1 533 ? -27.135 35.984 27.937 1.00 70.50 533 ASP A C 1
ATOM 3769 O O . ASP A 1 533 ? -26.428 36.884 28.384 1.00 70.50 533 ASP A O 1
ATOM 3773 N N . CYS A 1 534 ? -27.204 34.815 28.580 1.00 65.56 534 CYS A N 1
ATOM 3774 C CA . CYS A 1 534 ? -26.702 34.580 29.938 1.00 65.56 534 CYS A CA 1
ATOM 3775 C C . CYS A 1 534 ? -25.214 34.272 29.974 1.00 65.56 534 CYS A C 1
ATOM 3777 O O . CYS A 1 534 ? -24.597 34.323 31.040 1.00 65.56 534 CYS A O 1
ATOM 3779 N N . SER A 1 535 ? -24.658 33.957 28.807 1.00 66.50 535 SER A N 1
ATOM 3780 C CA . SER A 1 535 ? -23.224 33.827 28.618 1.00 66.50 535 SER A CA 1
ATOM 3781 C C . SER A 1 535 ? -22.551 35.202 28.534 1.00 66.50 535 SER A C 1
ATOM 3783 O O . SER A 1 535 ? -21.340 35.275 28.727 1.00 66.50 535 SER A O 1
ATOM 3785 N N . ASP A 1 536 ? -23.302 36.295 28.317 1.00 68.31 536 ASP A N 1
ATOM 3786 C CA . ASP A 1 536 ? -22.768 37.661 28.281 1.00 68.31 536 ASP A CA 1
ATOM 3787 C C . ASP A 1 536 ? -22.579 38.256 29.702 1.00 68.31 536 ASP A C 1
ATOM 3789 O O . ASP A 1 536 ? -23.538 38.366 30.480 1.00 68.31 536 ASP A O 1
ATOM 3793 N N . PRO A 1 537 ? -21.366 38.721 30.080 1.00 69.81 537 PRO A N 1
ATOM 3794 C CA . PRO A 1 537 ? -21.088 39.358 31.372 1.00 69.81 537 PRO A CA 1
ATOM 3795 C C . PRO A 1 537 ? -21.944 40.595 31.683 1.00 69.81 537 PRO A C 1
ATOM 3797 O O . PRO A 1 537 ? -22.100 40.966 32.851 1.00 69.81 537 PRO A O 1
ATOM 3800 N N . SER A 1 538 ? -22.500 41.240 30.661 1.00 70.62 538 SER A N 1
ATOM 3801 C CA . SER A 1 538 ? -23.406 42.387 30.756 1.00 70.62 538 SER A CA 1
ATOM 3802 C C . SER A 1 538 ? -24.796 41.988 31.270 1.00 70.62 538 SER A C 1
ATOM 3804 O O . SER A 1 538 ? -25.498 42.823 31.844 1.00 70.62 538 SER A O 1
ATOM 3806 N N . CYS A 1 539 ? -25.159 40.703 31.171 1.00 71.44 539 CYS A N 1
ATOM 3807 C CA . CYS A 1 539 ? -26.425 40.124 31.633 1.00 71.44 539 CYS A CA 1
ATOM 3808 C C . CYS A 1 539 ? -26.403 39.581 33.066 1.00 71.44 539 CYS A C 1
ATOM 3810 O O . CYS A 1 539 ? -27.426 39.130 33.583 1.00 71.44 539 CYS A O 1
ATOM 3812 N N . ARG A 1 540 ? -25.273 39.724 33.767 1.00 63.22 540 ARG A N 1
ATOM 3813 C CA . ARG A 1 540 ? -24.993 39.168 35.106 1.00 63.22 540 ARG A CA 1
ATOM 3814 C C . ARG A 1 540 ? -25.915 39.646 36.241 1.00 63.22 540 ARG A C 1
ATOM 3816 O O . ARG A 1 540 ? -25.850 39.118 37.345 1.00 63.22 540 ARG A O 1
ATOM 3823 N N . MET A 1 541 ? -26.742 40.668 36.006 1.00 53.31 541 MET A N 1
ATOM 3824 C CA . MET A 1 541 ? -27.760 41.152 36.956 1.00 53.31 541 MET A CA 1
ATOM 3825 C C . MET A 1 541 ? -29.187 41.106 36.390 1.00 53.31 541 MET A C 1
ATOM 3827 O O . MET A 1 541 ? -30.112 41.629 37.017 1.00 53.31 541 MET A O 1
ATOM 3831 N N . SER A 1 542 ? -29.378 40.523 35.203 1.00 58.03 542 SER A N 1
ATOM 3832 C CA . SER A 1 542 ? -30.688 40.444 34.566 1.00 58.03 542 SER A CA 1
ATOM 3833 C C . SER A 1 542 ? -31.492 39.268 35.136 1.00 58.03 542 SER A C 1
ATOM 3835 O O . SER A 1 542 ? -31.018 38.135 35.100 1.00 58.03 542 SER A O 1
ATOM 3837 N N . PRO A 1 543 ? -32.729 39.484 35.623 1.00 53.09 543 PRO A N 1
ATOM 3838 C CA . PRO A 1 543 ? -33.571 38.433 36.207 1.00 53.09 543 PRO A CA 1
ATOM 3839 C C . PRO A 1 543 ? -34.062 37.384 35.193 1.00 53.09 543 PRO A C 1
ATOM 3841 O O . PRO A 1 543 ? -34.800 36.477 35.569 1.00 53.09 543 PRO A O 1
ATOM 3844 N N . LEU A 1 544 ? -33.692 37.531 33.918 1.00 55.34 544 LEU A N 1
ATOM 3845 C CA . LEU A 1 544 ? -34.034 36.624 32.827 1.00 55.34 544 LEU A CA 1
ATOM 3846 C C . LEU A 1 544 ? -32.893 35.667 32.458 1.00 55.34 544 LEU A C 1
ATOM 3848 O O . LEU A 1 544 ? -33.142 34.740 31.693 1.00 55.34 544 LEU A O 1
ATOM 3852 N N . CYS A 1 545 ? -31.697 35.854 33.039 1.00 59.25 545 CYS A N 1
ATOM 3853 C CA . CYS A 1 545 ? -30.527 35.031 32.767 1.00 59.25 545 CYS A CA 1
ATOM 3854 C C . CYS A 1 545 ? -29.946 34.329 33.990 1.00 59.25 545 CYS A C 1
ATOM 3856 O O . CYS A 1 545 ? -29.070 34.864 34.672 1.00 59.25 545 CYS A O 1
ATOM 3858 N N . PRO A 1 546 ? -30.410 33.104 34.254 1.00 51.81 546 PRO A N 1
ATOM 3859 C CA . PRO A 1 546 ? -29.824 32.220 35.229 1.00 51.81 546 PRO A CA 1
ATOM 3860 C C . PRO A 1 546 ? -28.970 31.155 34.525 1.00 51.81 546 PRO A C 1
ATOM 3862 O O . PRO A 1 546 ? -29.507 30.277 33.857 1.00 51.81 546 PRO A O 1
ATOM 3865 N N . SER A 1 547 ? -27.658 31.140 34.771 1.00 51.50 547 SER A N 1
ATOM 3866 C CA . SER A 1 547 ? -26.888 29.885 34.719 1.00 51.50 547 SER A CA 1
ATOM 3867 C C . SER A 1 547 ? -27.249 28.938 35.880 1.00 51.50 547 SER A C 1
ATOM 3869 O O . SER A 1 547 ? -26.628 27.898 36.034 1.00 51.50 547 SER A O 1
ATOM 3871 N N . CYS A 1 548 ? -28.263 29.281 36.680 1.00 51.84 548 CYS A N 1
ATOM 3872 C CA . CYS A 1 548 ? -28.922 28.413 37.646 1.00 51.84 548 CYS A CA 1
ATOM 3873 C C . CYS A 1 548 ? -30.372 28.908 37.857 1.00 51.84 548 CYS A C 1
ATOM 3875 O O . CYS A 1 548 ? -30.611 30.050 38.258 1.00 51.84 548 CYS A O 1
ATOM 3877 N N . VAL A 1 549 ? -31.388 28.111 37.521 1.00 46.75 549 VAL A N 1
ATOM 3878 C CA . VAL A 1 549 ? -32.760 28.417 37.961 1.00 46.75 549 VAL A CA 1
ATOM 3879 C C . VAL A 1 549 ? -32.887 27.768 39.332 1.00 46.75 549 VAL A C 1
ATOM 3881 O O . VAL A 1 549 ? -32.857 26.544 39.360 1.00 46.75 549 VAL A O 1
ATOM 3884 N N . PRO A 1 550 ? -33.054 28.512 40.444 1.00 53.56 550 PRO A N 1
ATOM 3885 C CA . PRO A 1 550 ? -33.300 27.890 41.736 1.00 53.56 550 PRO A CA 1
ATOM 3886 C C . PRO A 1 550 ? -34.671 27.210 41.698 1.00 53.56 550 PRO A C 1
ATOM 3888 O O . PRO A 1 550 ? -35.711 27.837 41.925 1.00 53.56 550 PRO A O 1
ATOM 3891 N N . THR A 1 551 ? -34.682 25.935 41.320 1.00 56.09 551 THR A N 1
ATOM 3892 C CA . THR A 1 551 ? -35.882 25.093 41.265 1.00 56.09 551 THR A CA 1
ATOM 3893 C C . THR A 1 551 ? -36.225 24.542 42.651 1.00 56.09 551 THR A C 1
ATOM 3895 O O . THR A 1 551 ? -37.357 24.109 42.877 1.00 56.09 551 THR A O 1
ATOM 3898 N N . GLY A 1 552 ? -35.306 24.664 43.614 1.00 61.28 552 GLY A N 1
ATOM 3899 C CA . GLY A 1 552 ? -35.469 24.249 45.001 1.00 61.28 552 GLY A CA 1
ATOM 3900 C C . GLY A 1 552 ? -34.117 24.127 45.701 1.00 61.28 552 GLY A C 1
ATOM 3901 O O . GLY A 1 552 ? -33.125 24.653 45.226 1.00 61.28 552 GLY A O 1
ATOM 3902 N N . THR A 1 553 ? -34.091 23.464 46.856 1.00 61.84 553 THR A N 1
ATOM 3903 C CA . THR A 1 553 ? -32.842 22.972 47.460 1.00 61.84 553 THR A CA 1
ATOM 3904 C C . THR A 1 553 ? -32.438 21.671 46.775 1.00 61.84 553 THR A C 1
ATOM 3906 O O . THR A 1 553 ? -33.319 20.826 46.584 1.00 61.84 553 THR A O 1
ATOM 3909 N N . GLU A 1 554 ? -31.152 21.472 46.499 1.00 67.62 554 GLU A N 1
ATOM 3910 C CA . GLU A 1 554 ? -30.593 20.272 45.859 1.00 67.62 554 GLU A CA 1
ATOM 3911 C C . GLU A 1 554 ? -30.581 19.071 46.829 1.00 67.62 554 GLU A C 1
ATOM 3913 O O . GLU A 1 554 ? -29.575 18.654 47.388 1.00 67.62 554 GLU A O 1
ATOM 3918 N N . ALA A 1 555 ? -31.775 18.572 47.160 1.00 68.19 555 ALA A N 1
ATOM 3919 C CA . ALA A 1 555 ? -31.981 17.631 48.264 1.00 68.19 555 ALA A CA 1
ATOM 3920 C C . ALA A 1 555 ? -32.897 16.452 47.904 1.00 68.19 555 ALA A C 1
ATOM 3922 O O . ALA A 1 555 ? -33.322 15.703 48.793 1.00 68.19 555 ALA A O 1
ATOM 3923 N N . ASP A 1 556 ? -33.223 16.271 46.621 1.00 71.56 556 ASP A N 1
ATOM 3924 C CA . ASP A 1 556 ? -34.014 15.143 46.133 1.00 71.56 556 ASP A CA 1
ATOM 3925 C C . ASP A 1 556 ? -33.352 14.410 44.960 1.00 71.56 556 ASP A C 1
ATOM 3927 O O . ASP A 1 556 ? -32.500 14.931 44.253 1.00 71.56 556 ASP A O 1
ATOM 3931 N N . ALA A 1 557 ? -33.741 13.148 44.768 1.00 63.16 557 ALA A N 1
ATOM 3932 C CA . ALA A 1 557 ? -33.072 12.246 43.834 1.00 63.16 557 ALA A CA 1
ATOM 3933 C C . ALA A 1 557 ? -33.244 12.611 42.348 1.00 63.16 557 ALA A C 1
ATOM 3935 O O . ALA A 1 557 ? -32.524 12.057 41.526 1.00 63.16 557 ALA A O 1
ATOM 3936 N N . MET A 1 558 ? -34.209 13.471 41.995 1.00 62.25 558 MET A N 1
ATOM 3937 C CA . MET A 1 558 ? -34.384 13.937 40.613 1.00 62.25 558 MET A CA 1
ATOM 3938 C C . MET A 1 558 ? -33.519 15.163 40.330 1.00 62.25 558 MET A C 1
ATOM 3940 O O . MET A 1 558 ? -33.067 15.301 39.204 1.00 62.25 558 MET A O 1
ATOM 3944 N N . SER A 1 559 ? -33.278 15.996 41.343 1.00 71.12 559 SER A N 1
ATOM 3945 C CA . SER A 1 559 ? -32.438 17.197 41.256 1.00 71.12 559 SER A CA 1
ATOM 3946 C C . SER A 1 559 ? -30.944 16.904 41.444 1.00 71.12 559 SER A C 1
ATOM 3948 O O . SER A 1 559 ? -30.132 17.755 41.131 1.00 71.12 559 SER A O 1
ATOM 3950 N N . CYS A 1 560 ? -30.593 15.725 41.973 1.00 73.12 560 CYS A N 1
ATOM 3951 C CA . CYS A 1 560 ? -29.213 15.280 42.219 1.00 73.12 560 CYS A CA 1
ATOM 3952 C C . CYS A 1 560 ? -28.673 14.307 41.146 1.00 73.12 560 CYS A C 1
ATOM 3954 O O . CYS A 1 560 ? -27.788 13.499 41.439 1.00 73.12 560 CYS A O 1
ATOM 3956 N N . ALA A 1 561 ? -29.284 14.274 39.958 1.00 66.94 561 ALA A N 1
ATOM 3957 C CA . ALA A 1 561 ? -28.851 13.444 38.827 1.00 66.94 561 ALA A CA 1
ATOM 3958 C C . ALA A 1 561 ? -29.280 14.014 37.458 1.00 66.94 561 ALA A C 1
ATOM 3960 O O . ALA A 1 561 ? -29.391 13.262 36.484 1.00 66.94 561 ALA A O 1
ATOM 3961 N N . ASP A 1 562 ? -29.606 15.307 37.386 1.00 69.88 562 ASP A N 1
ATOM 3962 C CA . ASP A 1 562 ? -30.143 15.954 36.182 1.00 69.88 562 ASP A CA 1
ATOM 3963 C C . ASP A 1 562 ? -29.136 16.868 35.468 1.00 69.88 562 ASP A C 1
ATOM 3965 O O . ASP A 1 562 ? -29.476 17.447 34.425 1.00 69.88 562 ASP A O 1
ATOM 3969 N N . GLY A 1 563 ? -27.896 16.939 35.965 1.00 65.62 563 GLY A N 1
ATOM 3970 C CA . GLY A 1 563 ? -26.801 17.684 35.352 1.00 65.62 563 GLY A CA 1
ATOM 3971 C C . GLY A 1 563 ? -26.870 19.188 35.598 1.00 65.62 563 GLY A C 1
ATOM 3972 O O . GLY A 1 563 ? -26.280 19.939 34.815 1.00 65.62 563 GLY A O 1
ATOM 3973 N N . ARG A 1 564 ? -27.639 19.657 36.593 1.00 69.56 564 ARG A N 1
ATOM 3974 C CA . ARG A 1 564 ? -27.936 21.085 36.811 1.00 69.56 564 ARG A CA 1
ATOM 3975 C C . ARG A 1 564 ? -27.580 21.531 38.232 1.00 69.56 564 ARG A C 1
ATOM 3977 O O . ARG A 1 564 ? -27.889 20.841 39.186 1.00 69.56 564 ARG A O 1
ATOM 3984 N N . ASP A 1 565 ? -27.010 22.735 38.345 1.00 65.12 565 ASP A N 1
ATOM 3985 C CA . ASP A 1 565 ? -26.821 23.465 39.614 1.00 65.12 565 ASP A CA 1
ATOM 3986 C C . ASP A 1 565 ? -28.175 24.053 40.043 1.00 65.12 565 ASP A C 1
ATOM 3988 O O . ASP A 1 565 ? -28.593 25.122 39.569 1.00 65.12 565 ASP A O 1
ATOM 3992 N N . ASN A 1 566 ? -28.928 23.292 40.835 1.00 73.94 566 ASN A N 1
ATOM 3993 C CA . ASN A 1 566 ? -30.328 23.577 41.135 1.00 73.94 566 ASN A CA 1
ATOM 3994 C C . ASN A 1 566 ? -30.488 24.541 42.320 1.00 73.94 566 ASN A C 1
ATOM 3996 O O . ASN A 1 566 ? -31.574 25.117 42.472 1.00 73.94 566 ASN A O 1
ATOM 4000 N N . ASP A 1 567 ? -29.436 24.763 43.117 1.00 68.69 567 ASP A N 1
ATOM 4001 C CA . ASP A 1 567 ? -29.414 25.735 44.218 1.00 68.69 567 ASP A CA 1
ATOM 4002 C C . ASP A 1 567 ? -28.374 26.872 44.090 1.00 68.69 567 ASP A C 1
ATOM 4004 O O . ASP A 1 567 ? -28.365 27.792 44.920 1.00 68.69 567 ASP A O 1
ATOM 4008 N N . CYS A 1 568 ? -27.656 26.911 42.964 1.00 67.00 568 CYS A N 1
ATOM 4009 C CA . CYS A 1 568 ? -26.765 27.981 42.512 1.00 67.00 568 CYS A CA 1
ATOM 4010 C C . CYS A 1 568 ? -25.458 28.132 43.298 1.00 67.00 568 CYS A C 1
ATOM 4012 O O . CYS A 1 568 ? -24.876 29.231 43.296 1.00 67.00 568 CYS A O 1
ATOM 4014 N N . ASP A 1 569 ? -25.022 27.111 44.028 1.00 68.94 569 ASP A N 1
ATOM 4015 C CA . ASP A 1 569 ? -23.839 27.209 44.882 1.00 68.94 569 ASP A CA 1
ATOM 4016 C C . ASP A 1 569 ? -22.519 26.879 44.155 1.00 68.94 569 ASP A C 1
ATOM 4018 O O . ASP A 1 569 ? -21.428 27.146 44.679 1.00 68.94 569 ASP A O 1
ATOM 4022 N N . GLY A 1 570 ? -22.617 26.443 42.893 1.00 62.31 570 GLY A N 1
ATOM 4023 C CA . GLY A 1 570 ? -21.496 26.101 42.027 1.00 62.31 570 GLY A CA 1
ATOM 4024 C C . GLY A 1 570 ? -21.094 24.628 42.078 1.00 62.31 570 GLY A C 1
ATOM 4025 O O . GLY A 1 570 ? -20.110 24.259 41.429 1.00 62.31 570 GLY A O 1
ATOM 4026 N N . GLN A 1 571 ? -21.819 23.796 42.823 1.00 64.25 571 GLN A N 1
ATOM 4027 C CA . GLN A 1 571 ? -21.734 22.340 42.777 1.00 64.25 571 GLN A CA 1
ATOM 4028 C C . GLN A 1 571 ? -22.967 21.782 42.045 1.00 64.25 571 GLN A C 1
ATOM 4030 O O . GLN A 1 571 ? -24.021 22.400 42.045 1.00 64.25 571 GLN A O 1
ATOM 4035 N N . ILE A 1 572 ? -22.810 20.660 41.332 1.00 73.00 572 ILE A N 1
ATOM 4036 C CA . ILE A 1 572 ? -23.899 20.023 40.570 1.00 73.00 572 ILE A CA 1
ATOM 4037 C C . ILE A 1 572 ? -24.034 18.561 40.964 1.00 73.00 572 ILE A C 1
ATOM 4039 O O . ILE A 1 572 ? -23.025 17.857 41.105 1.00 73.00 572 ILE A O 1
ATOM 4043 N N . ASP A 1 573 ? -25.269 18.091 41.091 1.00 73.19 573 ASP A N 1
ATOM 4044 C CA . ASP A 1 573 ? -25.605 16.705 41.381 1.00 73.19 573 ASP A CA 1
ATOM 4045 C C . ASP A 1 573 ? -24.785 16.158 42.568 1.00 73.19 573 ASP A C 1
ATOM 4047 O O . ASP A 1 573 ? -24.784 16.683 43.673 1.00 73.19 573 ASP A O 1
ATOM 4051 N N . CYS A 1 574 ? -24.020 15.090 42.361 1.00 68.56 574 CYS A N 1
ATOM 4052 C CA . CYS A 1 574 ? -23.270 14.409 43.411 1.00 68.56 574 CYS A CA 1
ATOM 4053 C C . CYS A 1 574 ? -22.012 15.141 43.879 1.00 68.56 574 CYS A C 1
ATOM 4055 O O . CYS A 1 574 ? -21.394 14.713 44.859 1.00 68.56 574 CYS A O 1
ATOM 4057 N N . ALA A 1 575 ? -21.633 16.221 43.193 1.00 68.69 575 ALA A N 1
ATOM 4058 C CA . ALA A 1 575 ? -20.639 17.153 43.698 1.00 68.69 575 ALA A CA 1
ATOM 4059 C C . ALA A 1 575 ? -21.233 18.093 44.759 1.00 68.69 575 ALA A C 1
ATOM 4061 O O . ALA A 1 575 ? -20.463 18.670 45.524 1.00 68.69 575 ALA A O 1
ATOM 4062 N N . ASP A 1 576 ? -22.564 18.214 44.839 1.00 73.19 576 ASP A N 1
ATOM 4063 C CA . ASP A 1 576 ? -23.259 19.056 45.808 1.00 73.19 576 ASP A CA 1
ATOM 4064 C C . ASP A 1 576 ? -23.348 18.409 47.207 1.00 73.19 576 ASP A C 1
ATOM 4066 O O . ASP A 1 576 ? -23.661 17.222 47.391 1.00 73.19 576 ASP A O 1
ATOM 4070 N N . MET A 1 577 ? -23.063 19.204 48.244 1.00 72.50 577 MET A N 1
ATOM 4071 C CA . MET A 1 577 ? -23.000 18.741 49.637 1.00 72.50 577 MET A CA 1
ATOM 4072 C C . MET A 1 577 ? -24.375 18.324 50.194 1.00 72.50 577 MET A C 1
ATOM 4074 O O . MET A 1 577 ? -24.438 17.518 51.133 1.00 72.50 577 MET A O 1
ATOM 4078 N N . PHE A 1 578 ? -25.472 18.844 49.643 1.00 71.44 578 PHE A N 1
ATOM 4079 C CA . PHE A 1 578 ? -26.842 18.480 49.999 1.00 71.44 578 PHE A CA 1
ATOM 4080 C C . PHE A 1 578 ? -27.322 17.203 49.281 1.00 71.44 578 PHE A C 1
ATOM 4082 O O . PHE A 1 578 ? -28.166 16.490 49.841 1.00 71.44 578 PHE A O 1
ATOM 4089 N N . CYS A 1 579 ? -26.701 16.833 48.153 1.00 70.88 579 CYS A N 1
ATOM 4090 C CA . CYS A 1 579 ? -26.921 15.576 47.423 1.00 70.88 579 CYS A CA 1
ATOM 4091 C C . CYS A 1 579 ? -26.090 14.387 47.926 1.00 70.88 579 CYS A C 1
ATOM 4093 O O . CYS A 1 579 ? -26.538 13.238 47.848 1.00 70.88 579 CYS A O 1
ATOM 4095 N N . ALA A 1 580 ? -24.915 14.646 48.508 1.00 64.12 580 ALA A N 1
ATOM 4096 C CA . ALA A 1 580 ? -23.992 13.631 49.029 1.00 64.12 580 ALA A CA 1
ATOM 4097 C C . ALA A 1 580 ? -24.614 12.509 49.909 1.00 64.12 580 ALA A C 1
ATOM 4099 O O . ALA A 1 580 ? -24.142 11.372 49.839 1.00 64.12 580 ALA A O 1
ATOM 4100 N N . PRO A 1 581 ? -25.651 12.741 50.747 1.00 62.91 581 PRO A N 1
ATOM 4101 C CA . PRO A 1 581 ? -26.273 11.673 51.537 1.00 62.91 581 PRO A CA 1
ATOM 4102 C C . PRO A 1 581 ? -27.358 10.855 50.800 1.00 62.91 581 PRO A C 1
ATOM 4104 O O . PRO A 1 581 ? -27.937 9.954 51.417 1.00 62.91 581 PRO A O 1
ATOM 4107 N N . LEU A 1 582 ? -27.680 11.148 49.531 1.00 63.47 582 LEU A N 1
ATOM 4108 C CA . LEU A 1 582 ? -28.757 10.480 48.786 1.00 63.47 582 LEU A CA 1
ATOM 4109 C C . LEU A 1 582 ? -28.284 9.230 48.011 1.00 63.47 582 LEU A C 1
ATOM 4111 O O . LEU A 1 582 ? -27.194 9.227 47.441 1.00 63.47 582 LEU A O 1
ATOM 4115 N N . PRO A 1 583 ? -29.126 8.178 47.893 1.00 58.62 583 PRO A N 1
ATOM 4116 C CA . PRO A 1 583 ? -28.759 6.918 47.230 1.00 58.62 583 PRO A CA 1
ATOM 4117 C C . PRO A 1 583 ? -28.396 7.040 45.742 1.00 58.62 583 PRO A C 1
ATOM 4119 O O . PRO A 1 583 ? -27.733 6.157 45.207 1.00 58.62 583 PRO A O 1
ATOM 4122 N N . VAL A 1 584 ? -28.855 8.101 45.067 1.00 58.66 584 VAL A N 1
ATOM 4123 C CA . VAL A 1 584 ? -28.598 8.339 43.636 1.00 58.66 584 VAL A CA 1
ATOM 4124 C C . VAL A 1 584 ? -27.122 8.659 43.371 1.00 58.66 584 VAL A C 1
ATOM 4126 O O . VAL A 1 584 ? -26.550 8.149 42.418 1.00 58.66 584 VAL A O 1
ATOM 4129 N N . CYS A 1 585 ? -26.469 9.342 44.313 1.00 57.62 585 CYS A N 1
ATOM 4130 C CA . CYS A 1 585 ? -25.031 9.622 44.317 1.00 57.62 585 CYS A CA 1
ATOM 4131 C C . CYS A 1 585 ? -24.184 8.494 44.905 1.00 57.62 585 CYS A C 1
ATOM 4133 O O . CYS A 1 585 ? -22.998 8.647 45.180 1.00 57.62 585 CYS A O 1
ATOM 4135 N N . SER A 1 586 ? -24.821 7.345 45.123 1.00 53.22 586 SER A N 1
ATOM 4136 C CA . SER A 1 586 ? -24.198 6.100 45.561 1.00 53.22 586 SER A CA 1
ATOM 4137 C C . SER A 1 586 ? -24.190 5.047 44.446 1.00 53.22 586 SER A C 1
ATOM 4139 O O . SER A 1 586 ? -23.825 3.898 44.706 1.00 53.22 586 SER A O 1
ATOM 4141 N N . MET A 1 587 ? -24.638 5.397 43.231 1.00 57.19 587 MET A N 1
ATOM 4142 C CA . MET A 1 587 ? -24.549 4.520 42.068 1.00 57.19 587 MET A CA 1
ATOM 4143 C C . MET A 1 587 ? -23.261 4.822 41.314 1.00 57.19 587 MET A C 1
ATOM 4145 O O . MET A 1 587 ? -23.152 5.801 40.588 1.00 57.19 587 MET A O 1
ATOM 4149 N N . ALA A 1 588 ? -22.301 3.936 41.530 1.00 64.75 588 ALA A N 1
ATOM 4150 C CA . ALA A 1 588 ? -21.116 3.764 40.716 1.00 64.75 588 ALA A CA 1
ATOM 4151 C C . ALA A 1 588 ? -21.396 3.912 39.202 1.00 64.75 588 ALA A C 1
ATOM 4153 O O . ALA A 1 588 ? -22.406 3.366 38.730 1.00 64.75 588 ALA A O 1
ATOM 4154 N N . PRO A 1 589 ? -20.508 4.574 38.432 1.00 77.25 589 PRO A N 1
ATOM 4155 C CA . PRO A 1 589 ? -20.540 4.551 36.975 1.00 77.25 589 PRO A CA 1
ATOM 4156 C C . PRO A 1 589 ? -20.662 3.116 36.433 1.00 77.25 589 PRO A C 1
ATOM 4158 O O . PRO A 1 589 ? -20.173 2.174 37.061 1.00 77.25 589 PRO A O 1
ATOM 4161 N N . PRO A 1 590 ? -21.271 2.898 35.252 1.00 78.38 590 PRO A N 1
ATOM 4162 C CA . PRO A 1 590 ? -21.415 1.551 34.692 1.00 78.38 590 PRO A CA 1
ATOM 4163 C C . PRO A 1 590 ? -20.086 0.789 34.587 1.00 78.38 590 PRO A C 1
ATOM 4165 O O . PRO A 1 590 ? -20.056 -0.426 34.767 1.00 78.38 590 PRO A O 1
ATOM 4168 N N . ASN A 1 591 ? -18.993 1.515 34.351 1.00 87.69 591 ASN A N 1
ATOM 4169 C CA . ASN A 1 591 ? -17.640 0.995 34.222 1.00 87.69 591 ASN A CA 1
ATOM 4170 C C . ASN A 1 591 ? -16.765 1.143 35.476 1.00 87.69 591 ASN A C 1
ATOM 4172 O O . ASN A 1 591 ? -15.551 1.008 35.377 1.00 87.69 591 ASN A O 1
ATOM 4176 N N . ASP A 1 592 ? -17.369 1.359 36.644 1.00 85.44 592 ASP A N 1
ATOM 4177 C CA . ASP A 1 592 ? -16.707 1.307 37.963 1.00 85.44 592 ASP A CA 1
ATOM 4178 C C . ASP A 1 592 ? -16.124 -0.082 38.267 1.00 85.44 592 ASP A C 1
ATOM 4180 O O . ASP A 1 592 ? -15.234 -0.252 39.084 1.00 85.44 592 ASP A O 1
ATOM 4184 N N . THR A 1 593 ? -16.627 -1.120 37.589 1.00 86.94 593 THR A N 1
ATOM 4185 C CA . THR A 1 593 ? -16.153 -2.496 37.755 1.00 86.94 593 THR A CA 1
ATOM 4186 C C . THR A 1 593 ? -15.854 -3.150 36.413 1.00 86.94 593 THR A C 1
ATOM 4188 O O . THR A 1 593 ? -16.386 -2.778 35.365 1.00 86.94 593 THR A O 1
ATOM 4191 N N . CYS A 1 594 ? -15.095 -4.243 36.458 1.00 87.12 594 CYS A N 1
ATOM 4192 C CA . CYS A 1 594 ? -14.837 -5.112 35.312 1.00 87.12 594 CYS A CA 1
ATOM 4193 C C . CYS A 1 594 ? -16.090 -5.823 34.749 1.00 87.12 594 CYS A C 1
ATOM 4195 O O . CYS A 1 594 ? -15.972 -6.547 33.760 1.00 87.12 594 CYS A O 1
ATOM 4197 N N . ALA A 1 595 ? -17.276 -5.668 35.358 1.00 83.25 595 ALA A N 1
ATOM 4198 C CA . ALA A 1 595 ? -18.509 -6.311 34.898 1.00 83.25 595 ALA A CA 1
ATOM 4199 C C . ALA A 1 595 ? -19.111 -5.641 33.650 1.00 83.25 595 ALA A C 1
ATOM 4201 O O . ALA A 1 595 ? -19.768 -6.316 32.856 1.00 83.25 595 ALA A O 1
ATOM 4202 N N . ALA A 1 596 ? -18.892 -4.335 33.476 1.00 83.75 596 ALA A N 1
ATOM 4203 C CA . ALA A 1 596 ? -19.375 -3.571 32.327 1.00 83.75 596 ALA A CA 1
ATOM 4204 C C . ALA A 1 596 ? -18.384 -2.453 31.931 1.00 83.75 596 ALA A C 1
ATOM 4206 O O . ALA A 1 596 ? -18.736 -1.273 31.970 1.00 83.75 596 ALA A O 1
ATOM 4207 N N . PRO A 1 597 ? -17.141 -2.801 31.542 1.00 90.44 597 PRO A N 1
ATOM 4208 C CA . PRO A 1 597 ? -16.175 -1.816 31.071 1.00 90.44 597 PRO A CA 1
ATOM 4209 C C . PRO A 1 597 ? -16.679 -1.157 29.783 1.00 90.44 597 PRO A C 1
ATOM 4211 O O . PRO A 1 597 ? -17.287 -1.816 28.932 1.00 90.44 597 PRO A O 1
ATOM 4214 N N . ILE A 1 598 ? -16.392 0.133 29.610 1.00 90.25 598 ILE A N 1
ATOM 4215 C CA . ILE A 1 598 ? -16.689 0.816 28.345 1.00 90.25 598 ILE A CA 1
ATOM 4216 C C . ILE A 1 598 ? -15.694 0.325 27.294 1.00 90.25 598 ILE A C 1
ATOM 4218 O O . ILE A 1 598 ? -14.482 0.363 27.508 1.00 90.25 598 ILE A O 1
ATOM 4222 N N . VAL A 1 599 ? -16.205 -0.148 26.158 1.00 89.94 599 VAL A N 1
ATOM 4223 C CA . VAL A 1 599 ? -15.370 -0.604 25.044 1.00 89.94 599 VAL A CA 1
ATOM 4224 C C . VAL A 1 599 ? -14.976 0.592 24.185 1.00 89.94 599 VAL A C 1
ATOM 4226 O O . VAL A 1 599 ? -15.847 1.328 23.728 1.00 89.94 599 VAL A O 1
ATOM 4229 N N . VAL A 1 600 ? -13.677 0.762 23.950 1.00 88.31 600 VAL A N 1
ATOM 4230 C CA . VAL A 1 600 ? -13.115 1.827 23.106 1.00 88.31 600 VAL A CA 1
ATOM 4231 C C . VAL A 1 600 ? -12.311 1.232 21.953 1.00 88.31 600 VAL A C 1
ATOM 4233 O O . VAL A 1 600 ? -11.708 0.162 22.080 1.00 88.31 600 VAL A O 1
ATOM 4236 N N . THR A 1 601 ? -12.336 1.912 20.807 1.00 86.31 601 THR A N 1
ATOM 4237 C CA . THR A 1 601 ? -11.564 1.547 19.612 1.00 86.31 601 THR A CA 1
ATOM 4238 C C . THR A 1 601 ? -10.151 2.123 19.677 1.00 86.31 601 THR A C 1
ATOM 4240 O O . THR A 1 601 ? -9.863 3.021 20.471 1.00 86.31 601 THR A O 1
ATOM 4243 N N . VAL A 1 602 ? -9.261 1.599 18.840 1.00 83.81 602 VAL A N 1
ATOM 4244 C CA . VAL A 1 602 ? -7.899 2.107 18.662 1.00 83.81 602 VAL A CA 1
ATOM 4245 C C . VAL A 1 602 ? -7.761 2.561 17.202 1.00 83.81 602 VAL A C 1
ATOM 4247 O O . VAL A 1 602 ? -8.108 1.764 16.331 1.00 83.81 602 VAL A O 1
ATOM 4250 N N . PRO A 1 603 ? -7.295 3.795 16.922 1.00 86.31 603 PRO A N 1
ATOM 4251 C CA . PRO A 1 603 ? -7.123 4.915 17.857 1.00 86.31 603 PRO A CA 1
ATOM 4252 C C . PRO A 1 603 ? -8.473 5.512 18.318 1.00 86.31 603 PRO A C 1
ATOM 4254 O O . PRO A 1 603 ? -9.508 5.318 17.678 1.00 86.31 603 PRO A O 1
ATOM 4257 N N . SER A 1 604 ? -8.488 6.239 19.440 1.00 88.75 604 SER A N 1
ATOM 4258 C CA . SER A 1 604 ? -9.669 6.993 19.902 1.00 88.75 604 SER A CA 1
ATOM 4259 C C . SER A 1 604 ? -9.326 8.121 20.882 1.00 88.75 604 SER A C 1
ATOM 4261 O O . SER A 1 604 ? -8.270 8.133 21.507 1.00 88.75 604 SER A O 1
ATOM 4263 N N . SER A 1 605 ? -10.248 9.073 21.043 1.00 91.38 605 SER A N 1
ATOM 4264 C CA . SER A 1 605 ? -10.251 10.044 22.143 1.00 91.38 605 SER A CA 1
ATOM 4265 C C . SER A 1 605 ? -11.649 10.071 22.756 1.00 91.38 605 SER A C 1
ATOM 4267 O O . SER A 1 605 ? -12.632 10.306 22.053 1.00 91.38 605 SER A O 1
ATOM 4269 N N . THR A 1 606 ? -11.759 9.762 24.048 1.00 88.94 606 THR A N 1
ATOM 4270 C CA . THR A 1 606 ? -13.043 9.642 24.761 1.00 88.94 606 THR A CA 1
ATOM 4271 C C . THR A 1 606 ? -13.029 10.489 26.028 1.00 88.94 606 THR A C 1
ATOM 4273 O O . THR A 1 606 ? -11.989 10.656 26.658 1.00 88.94 606 THR A O 1
ATOM 4276 N N . ARG A 1 607 ? -14.185 11.029 26.426 1.00 88.88 607 ARG A N 1
ATOM 4277 C CA . ARG A 1 607 ? -14.352 11.752 27.696 1.00 88.88 607 ARG A CA 1
ATOM 4278 C C . ARG A 1 607 ? -15.045 10.869 28.729 1.00 88.88 607 ARG A C 1
ATOM 4280 O O . ARG A 1 607 ? -15.968 10.140 28.375 1.00 88.88 607 ARG A O 1
ATOM 4287 N N . GLY A 1 608 ? -14.630 10.973 29.986 1.00 85.81 608 GLY A N 1
ATOM 4288 C CA . GLY A 1 608 ? -15.244 10.273 31.113 1.00 85.81 608 GLY A CA 1
ATOM 4289 C C . GLY A 1 608 ? -15.280 11.127 32.379 1.00 85.81 608 GLY A C 1
ATOM 4290 O O . GLY A 1 608 ? -14.767 12.246 32.390 1.00 85.81 608 GLY A O 1
ATOM 4291 N N . ASP A 1 609 ? -15.889 10.587 33.434 1.00 83.69 609 ASP A N 1
ATOM 4292 C CA . ASP A 1 609 ? -16.003 11.215 34.753 1.00 83.69 609 ASP A CA 1
ATOM 4293 C C . ASP A 1 609 ? -15.748 10.169 35.854 1.00 83.69 609 ASP A C 1
ATOM 4295 O O . ASP A 1 609 ? -16.149 9.011 35.720 1.00 83.69 609 ASP A O 1
ATOM 4299 N N . LEU A 1 610 ? -15.061 10.580 36.923 1.00 84.94 610 LEU A N 1
ATOM 4300 C CA . LEU A 1 610 ? -14.807 9.786 38.132 1.00 84.94 610 LEU A CA 1
ATOM 4301 C C . LEU A 1 610 ? -15.763 10.125 39.291 1.00 84.94 610 LEU A C 1
ATOM 4303 O O . LEU A 1 610 ? -15.638 9.564 40.382 1.00 84.94 610 LEU A O 1
ATOM 4307 N N . ASN A 1 611 ? -16.714 11.046 39.114 1.00 79.00 611 ASN A N 1
ATOM 4308 C CA . ASN A 1 611 ? -17.695 11.354 40.153 1.00 79.00 611 ASN A CA 1
ATOM 4309 C C . ASN A 1 611 ? -18.591 10.141 40.449 1.00 79.00 611 ASN A C 1
ATOM 4311 O O . ASN A 1 611 ? -19.201 9.551 39.562 1.00 79.00 611 ASN A O 1
ATOM 4315 N N . GLY A 1 612 ? -18.665 9.761 41.727 1.00 75.56 612 GLY A N 1
ATOM 4316 C CA . GLY A 1 612 ? -19.420 8.586 42.174 1.00 75.56 612 GLY A CA 1
ATOM 4317 C C . GLY A 1 612 ? -18.715 7.243 41.950 1.00 75.56 612 GLY A C 1
ATOM 4318 O O . GLY A 1 612 ? -19.221 6.230 42.437 1.00 75.56 612 GLY A O 1
ATOM 4319 N N . ALA A 1 613 ? -17.554 7.223 41.281 1.00 83.06 613 ALA A N 1
ATOM 4320 C CA . ALA A 1 613 ? -16.713 6.035 41.188 1.00 83.06 613 ALA A CA 1
ATOM 4321 C C . ALA A 1 613 ? -16.167 5.655 42.570 1.00 83.06 613 ALA A C 1
ATOM 4323 O O . ALA A 1 613 ? -15.777 6.511 43.377 1.00 83.06 613 ALA A O 1
ATOM 4324 N N . ARG A 1 614 ? -16.175 4.360 42.867 1.00 86.62 614 ARG A N 1
ATOM 4325 C CA . ARG A 1 614 ? -15.536 3.790 44.052 1.00 86.62 614 ARG A CA 1
ATOM 4326 C C . ARG A 1 614 ? -14.079 3.507 43.712 1.00 86.62 614 ARG A C 1
ATOM 4328 O O . ARG A 1 614 ? -13.701 3.537 42.559 1.00 86.62 614 ARG A O 1
ATOM 4335 N N . ASN A 1 615 ? -13.252 3.314 44.734 1.00 87.75 615 ASN A N 1
ATOM 4336 C CA . ASN A 1 615 ? -11.888 2.829 44.539 1.00 87.75 615 ASN A CA 1
ATOM 4337 C C . ASN A 1 615 ? -11.938 1.302 44.590 1.00 87.75 615 ASN A C 1
ATOM 4339 O O . ASN A 1 615 ? -11.808 0.711 45.671 1.00 87.75 615 ASN A O 1
ATOM 4343 N N . ASP A 1 616 ? -12.246 0.685 43.455 1.00 86.50 616 ASP A N 1
ATOM 4344 C CA . ASP A 1 616 ? -12.393 -0.763 43.345 1.00 86.50 616 ASP A CA 1
ATOM 4345 C C . ASP A 1 616 ? -11.053 -1.427 42.947 1.00 86.50 616 ASP A C 1
ATOM 4347 O O . ASP A 1 616 ? -10.825 -2.603 43.266 1.00 86.50 616 ASP A O 1
ATOM 4351 N N . PHE A 1 617 ? -10.115 -0.682 42.347 1.00 89.25 617 PHE A N 1
ATOM 4352 C CA . PHE A 1 617 ? -8.796 -1.155 41.930 1.00 89.25 617 PHE A CA 1
ATOM 4353 C C . PHE A 1 617 ? -7.655 -0.215 42.352 1.00 89.25 617 PHE A C 1
ATOM 4355 O O . PHE A 1 617 ? -7.730 1.003 42.328 1.00 89.25 617 PHE A O 1
ATOM 4362 N N . THR A 1 618 ? -6.517 -0.816 42.707 1.00 87.56 618 THR A N 1
ATOM 4363 C CA . THR A 1 618 ? -5.291 -0.075 43.039 1.00 87.56 618 THR A CA 1
ATOM 4364 C C . THR A 1 618 ? -4.151 -0.441 42.084 1.00 87.56 618 THR A C 1
ATOM 4366 O O . THR A 1 618 ? -3.919 -1.646 41.866 1.00 87.56 618 THR A O 1
ATOM 4369 N N . PRO A 1 619 ? -3.386 0.536 41.561 1.00 89.31 619 PRO A N 1
ATOM 4370 C CA . PRO A 1 619 ? -2.237 0.274 40.700 1.00 89.31 619 PRO A CA 1
ATOM 4371 C C . PRO A 1 619 ? -1.101 -0.442 41.445 1.00 89.31 619 PRO A C 1
ATOM 4373 O O . PRO A 1 619 ? -0.833 -0.207 42.627 1.00 89.31 619 PRO A O 1
ATOM 4376 N N . LEU A 1 620 ? -0.379 -1.315 40.738 1.00 88.25 620 LEU A N 1
ATOM 4377 C CA . LEU A 1 620 ? 0.848 -1.928 41.245 1.00 88.25 620 LEU A CA 1
ATOM 4378 C C . LEU A 1 620 ? 2.005 -0.932 41.130 1.00 88.25 620 LEU A C 1
ATOM 4380 O O . LEU A 1 620 ? 2.411 -0.560 40.033 1.00 88.25 620 LEU A O 1
ATOM 4384 N N . THR A 1 621 ? 2.578 -0.547 42.267 1.00 83.81 621 THR A N 1
ATOM 4385 C CA . THR A 1 621 ? 3.716 0.388 42.331 1.00 83.81 621 THR A CA 1
ATOM 4386 C C . THR A 1 621 ? 5.074 -0.322 42.315 1.00 83.81 621 THR A C 1
ATOM 4388 O O . THR A 1 621 ? 6.085 0.234 41.886 1.00 83.81 621 THR A O 1
ATOM 4391 N N . MET A 1 622 ? 5.133 -1.590 42.737 1.00 77.19 622 MET A N 1
ATOM 4392 C CA . MET A 1 622 ? 6.368 -2.377 42.677 1.00 77.19 622 MET A CA 1
ATOM 4393 C C . MET A 1 622 ? 6.648 -2.839 41.244 1.00 77.19 622 MET A C 1
ATOM 4395 O O . MET A 1 622 ? 5.924 -3.672 40.709 1.00 77.19 622 MET A O 1
ATOM 4399 N N . GLY A 1 623 ? 7.727 -2.322 40.648 1.00 77.38 623 GLY A N 1
ATOM 4400 C CA . GLY A 1 623 ? 8.133 -2.624 39.268 1.00 77.38 623 GLY A CA 1
ATOM 4401 C C . GLY A 1 623 ? 7.814 -1.520 38.255 1.00 77.38 623 GLY A C 1
ATOM 4402 O O . GLY A 1 623 ? 8.279 -1.608 37.125 1.00 77.38 623 GLY A O 1
ATOM 4403 N N . PHE A 1 624 ? 7.108 -0.461 38.669 1.00 84.88 624 PHE A N 1
ATOM 4404 C CA . PHE A 1 624 ? 6.720 0.666 37.816 1.00 84.88 624 PHE A CA 1
ATOM 4405 C C . PHE A 1 624 ? 7.130 1.992 38.484 1.00 84.88 624 PHE A C 1
ATOM 4407 O O . PHE A 1 624 ? 6.358 2.559 39.253 1.00 84.88 624 PHE A O 1
ATOM 4414 N N . PRO A 1 625 ? 8.365 2.485 38.253 1.00 71.06 625 PRO A N 1
ATOM 4415 C CA . PRO A 1 625 ? 8.937 3.620 38.989 1.00 71.06 625 PRO A CA 1
ATOM 4416 C C . PRO A 1 625 ? 8.263 4.982 38.731 1.00 71.06 625 PRO A C 1
ATOM 4418 O O . PRO A 1 625 ? 8.647 5.953 39.374 1.00 71.06 625 PRO A O 1
ATOM 4421 N N . GLY A 1 626 ? 7.278 5.048 37.830 1.00 77.12 626 GLY A N 1
ATOM 4422 C CA . GLY A 1 626 ? 6.444 6.226 37.569 1.00 77.12 626 GLY A CA 1
ATOM 4423 C C . GLY A 1 626 ? 5.008 6.087 38.073 1.00 77.12 626 GLY A C 1
ATOM 4424 O O . GLY A 1 626 ? 4.132 6.714 37.511 1.00 77.12 626 GLY A O 1
ATOM 4425 N N . CYS A 1 627 ? 4.743 5.210 39.045 1.00 84.19 627 CYS A N 1
ATOM 4426 C CA . CYS A 1 627 ? 3.406 5.029 39.612 1.00 84.19 627 CYS A CA 1
ATOM 4427 C C . CYS A 1 627 ? 3.374 5.393 41.085 1.00 84.19 627 CYS A C 1
ATOM 4429 O O . CYS A 1 627 ? 3.900 4.646 41.920 1.00 84.19 627 CYS A O 1
ATOM 4431 N N . ALA A 1 628 ? 2.688 6.480 41.411 1.00 82.94 628 ALA A N 1
ATOM 4432 C CA . ALA A 1 628 ? 2.238 6.781 42.757 1.00 82.94 628 ALA A CA 1
ATOM 4433 C C . ALA A 1 628 ? 0.749 7.165 42.757 1.00 82.94 628 ALA A C 1
ATOM 4435 O O . ALA A 1 628 ? 0.178 7.510 41.731 1.00 82.94 628 ALA A O 1
ATOM 4436 N N . GLY A 1 629 ? 0.104 7.053 43.920 1.00 84.00 629 GLY A N 1
ATOM 4437 C CA . GLY A 1 629 ? -1.321 7.359 44.072 1.00 84.00 629 GLY A CA 1
ATOM 4438 C C . GLY A 1 629 ? -2.248 6.168 43.813 1.00 84.00 629 GLY A C 1
ATOM 4439 O O . GLY A 1 629 ? -1.904 5.029 44.142 1.00 84.00 629 GLY A O 1
ATOM 4440 N N . GLY A 1 630 ? -3.439 6.465 43.289 1.00 82.31 630 GLY A N 1
ATOM 4441 C CA . GLY A 1 630 ? -4.533 5.514 43.070 1.00 82.31 630 GLY A CA 1
ATOM 4442 C C . GLY A 1 630 ? -5.428 5.317 44.294 1.00 82.31 630 GLY A C 1
ATOM 4443 O O . GLY A 1 630 ? -5.817 4.203 44.643 1.00 82.31 630 GLY A O 1
ATOM 4444 N N . ALA A 1 631 ? -5.641 6.401 45.047 1.00 85.19 631 ALA A N 1
ATOM 4445 C CA . ALA A 1 631 ? -6.536 6.424 46.204 1.00 85.19 631 ALA A CA 1
ATOM 4446 C C . ALA A 1 631 ? -7.895 7.079 45.884 1.00 85.19 631 ALA A C 1
ATOM 4448 O O . ALA A 1 631 ? -8.742 7.158 46.777 1.00 85.19 631 ALA A O 1
ATOM 4449 N N . GLY A 1 632 ? -8.078 7.576 44.654 1.00 85.50 632 GLY A N 1
ATOM 4450 C CA . GLY A 1 632 ? -9.315 8.154 44.125 1.00 85.50 632 GLY A CA 1
ATOM 4451 C C . GLY A 1 632 ? -10.319 7.092 43.679 1.00 85.50 632 GLY A C 1
ATOM 4452 O O . GLY A 1 632 ? -10.119 5.912 43.935 1.00 85.50 632 GLY A O 1
ATOM 4453 N N . GLY A 1 633 ? -11.437 7.514 43.089 1.00 86.69 633 GLY A N 1
ATOM 4454 C CA . GLY A 1 633 ? -12.345 6.575 42.422 1.00 86.69 633 GLY A CA 1
ATOM 4455 C C . GLY A 1 633 ? -11.780 6.170 41.063 1.00 86.69 633 GLY A C 1
ATOM 4456 O O . GLY A 1 633 ? -11.052 6.961 40.461 1.00 86.69 633 GLY A O 1
ATOM 4457 N N . ASP A 1 634 ? -12.116 4.980 40.578 1.00 91.00 634 ASP A N 1
ATOM 4458 C CA . ASP A 1 634 ? -11.563 4.448 39.341 1.00 91.00 634 ASP A CA 1
ATOM 4459 C C . ASP A 1 634 ? -12.612 3.895 38.380 1.00 91.00 634 ASP A C 1
ATOM 4461 O O . ASP A 1 634 ? -13.704 3.469 38.744 1.00 91.00 634 ASP A O 1
ATOM 4465 N N . VAL A 1 635 ? -12.280 3.946 37.092 1.00 93.94 635 VAL A N 1
ATOM 4466 C CA . VAL A 1 635 ? -13.138 3.421 36.030 1.00 93.94 635 VAL A CA 1
ATOM 4467 C C . VAL A 1 635 ? -12.329 2.654 34.998 1.00 93.94 635 VAL A C 1
ATOM 4469 O O . VAL A 1 635 ? -11.158 2.945 34.734 1.00 93.94 635 VAL A O 1
ATOM 4472 N N . VAL A 1 636 ? -12.980 1.666 34.388 1.00 95.19 636 VAL A N 1
ATOM 4473 C CA . VAL A 1 636 ? -12.337 0.677 33.527 1.00 95.19 636 VAL A CA 1
ATOM 4474 C C . VAL A 1 636 ? -12.811 0.800 32.082 1.00 95.19 636 VAL A C 1
ATOM 4476 O O . VAL A 1 636 ? -14.004 0.767 31.776 1.00 95.19 636 VAL A O 1
ATOM 4479 N N . TYR A 1 637 ? -11.858 0.855 31.162 1.00 96.06 637 TYR A N 1
ATOM 4480 C CA . TYR A 1 637 ? -12.096 0.747 29.728 1.00 96.06 637 TYR A CA 1
ATOM 4481 C C . TYR A 1 637 ? -11.520 -0.557 29.198 1.00 96.06 637 TYR A C 1
ATOM 4483 O O . TYR A 1 637 ? -10.482 -1.018 29.666 1.00 96.06 637 TYR A O 1
ATOM 4491 N N . ALA A 1 638 ? -12.181 -1.152 28.212 1.00 94.06 638 ALA A N 1
ATOM 4492 C CA . ALA A 1 638 ? -11.697 -2.327 27.506 1.00 94.06 638 ALA A CA 1
ATOM 4493 C C . ALA A 1 638 ? -11.373 -1.956 26.059 1.00 94.06 638 ALA A C 1
ATOM 4495 O O . ALA A 1 638 ? -12.187 -1.346 25.371 1.00 94.06 638 ALA A O 1
ATOM 4496 N N . LEU A 1 639 ? -10.206 -2.368 25.579 1.00 93.56 639 LEU A N 1
ATOM 4497 C CA . LEU A 1 639 ? -9.825 -2.210 24.180 1.00 93.56 639 LEU A CA 1
ATOM 4498 C C . LEU A 1 639 ? -9.294 -3.525 23.621 1.00 93.56 639 LEU A C 1
ATOM 4500 O O . LEU A 1 639 ? -8.709 -4.349 24.336 1.00 93.56 639 LEU A O 1
ATOM 4504 N N . ARG A 1 640 ? -9.535 -3.736 22.328 1.00 89.75 640 ARG A N 1
ATOM 4505 C CA . ARG A 1 640 ? -9.048 -4.894 21.582 1.00 89.75 640 ARG A CA 1
ATOM 4506 C C . ARG A 1 640 ? -7.958 -4.435 20.627 1.00 89.75 640 ARG A C 1
ATOM 4508 O O . ARG A 1 640 ? -8.216 -3.633 19.741 1.00 89.75 640 ARG A O 1
ATOM 4515 N N . VAL A 1 641 ? -6.774 -4.998 20.804 1.00 86.12 641 VAL A N 1
ATOM 4516 C CA . VAL A 1 641 ? -5.633 -4.836 19.908 1.00 86.12 641 VAL A CA 1
ATOM 4517 C C . VAL A 1 641 ? -5.653 -5.992 18.915 1.00 86.12 641 VAL A C 1
ATOM 4519 O O . VAL A 1 641 ? -5.718 -7.154 19.328 1.00 86.12 641 VAL A O 1
ATOM 4522 N N . LEU A 1 642 ? -5.657 -5.678 17.620 1.00 82.75 642 LEU A N 1
ATOM 4523 C CA . LEU A 1 642 ? -5.813 -6.671 16.550 1.00 82.75 642 LEU A CA 1
ATOM 4524 C C . LEU A 1 642 ? -4.478 -7.273 16.091 1.00 82.75 642 LEU A C 1
ATOM 4526 O O . LEU A 1 642 ? -4.450 -8.432 15.686 1.00 82.75 642 LEU A O 1
ATOM 4530 N N . ARG A 1 643 ? -3.383 -6.519 16.215 1.00 77.62 643 ARG A N 1
ATOM 4531 C CA . ARG A 1 643 ? -2.024 -6.884 15.791 1.00 77.62 643 ARG A CA 1
ATOM 4532 C C . ARG A 1 643 ? -0.991 -6.380 16.792 1.00 77.62 643 ARG A C 1
ATOM 4534 O O . ARG A 1 643 ? -1.295 -5.510 17.600 1.00 77.62 643 ARG A O 1
ATOM 4541 N N . ASP A 1 644 ? 0.213 -6.928 16.746 1.00 80.69 644 ASP A N 1
ATOM 4542 C CA . ASP A 1 644 ? 1.298 -6.454 17.599 1.00 80.69 644 ASP A CA 1
ATOM 4543 C C . ASP A 1 644 ? 1.679 -5.020 17.190 1.00 80.69 644 ASP A C 1
ATOM 4545 O O . ASP A 1 644 ? 1.930 -4.740 16.021 1.00 80.69 644 ASP A O 1
ATOM 4549 N N . THR A 1 645 ? 1.652 -4.094 18.144 1.00 83.06 645 THR A N 1
ATOM 4550 C CA . THR A 1 645 ? 1.856 -2.656 17.918 1.00 83.06 645 THR A CA 1
ATOM 4551 C C . THR A 1 645 ? 2.326 -1.981 19.205 1.00 83.06 645 THR A C 1
ATOM 4553 O O . THR A 1 645 ? 2.194 -2.532 20.302 1.00 83.06 645 THR A O 1
ATOM 4556 N N . THR A 1 646 ? 2.855 -0.768 19.111 1.00 85.19 646 THR A N 1
ATOM 4557 C CA . THR A 1 646 ? 3.093 0.078 20.284 1.00 85.19 646 THR A CA 1
ATOM 4558 C C . THR A 1 646 ? 1.843 0.901 20.583 1.00 85.19 646 THR A C 1
ATOM 4560 O O . THR A 1 646 ? 1.377 1.647 19.735 1.00 85.19 646 THR A O 1
ATOM 4563 N N . LEU A 1 647 ? 1.300 0.829 21.801 1.00 90.62 647 LEU A N 1
ATOM 4564 C CA . LEU A 1 647 ? 0.190 1.695 22.214 1.00 90.62 647 LEU A CA 1
ATOM 4565 C C . LEU A 1 647 ? 0.690 2.854 23.063 1.00 90.62 647 LEU A C 1
ATOM 4567 O O . LEU A 1 647 ? 1.436 2.642 24.020 1.00 90.62 647 LEU A O 1
ATOM 4571 N N . THR A 1 648 ? 0.206 4.059 22.760 1.00 92.81 648 THR A N 1
ATOM 4572 C CA . THR A 1 648 ? 0.345 5.236 23.623 1.00 92.81 648 THR A CA 1
ATOM 4573 C C . THR A 1 648 ? -1.026 5.655 24.135 1.00 92.81 648 THR A C 1
ATOM 4575 O O . THR A 1 648 ? -1.944 5.883 23.353 1.00 92.81 648 THR A O 1
ATOM 4578 N N . ILE A 1 649 ? -1.169 5.747 25.456 1.00 94.94 649 ILE A N 1
ATOM 4579 C CA . ILE A 1 649 ? -2.412 6.137 26.124 1.00 94.94 649 ILE A CA 1
ATOM 4580 C C . ILE A 1 649 ? -2.103 7.284 27.077 1.00 94.94 649 ILE A C 1
ATOM 4582 O O . ILE A 1 649 ? -1.175 7.173 27.878 1.00 94.94 649 ILE A O 1
ATOM 4586 N N . ASP A 1 650 ? -2.864 8.372 27.013 1.00 94.94 650 ASP A N 1
ATOM 4587 C CA . ASP A 1 650 ? -2.704 9.499 27.928 1.00 94.94 650 ASP A CA 1
ATOM 4588 C C . ASP A 1 650 ? -4.022 10.124 28.373 1.00 94.94 650 ASP A C 1
ATOM 4590 O O . ASP A 1 650 ? -5.075 9.910 27.772 1.00 94.94 650 ASP A O 1
ATOM 4594 N N . THR A 1 651 ? -3.940 10.892 29.458 1.00 95.06 651 THR A N 1
ATOM 4595 C CA . THR A 1 651 ? -5.052 11.665 30.011 1.00 95.06 651 THR A CA 1
ATOM 4596 C C . THR A 1 651 ? -4.897 13.172 29.785 1.00 95.06 651 THR A C 1
ATOM 4598 O O . THR A 1 651 ? -5.422 13.989 30.553 1.00 95.06 651 THR A O 1
ATOM 4601 N N . LEU A 1 652 ? -4.160 13.575 28.741 1.00 92.19 652 LEU A N 1
ATOM 4602 C CA . LEU A 1 652 ? -3.911 14.987 28.458 1.00 92.19 652 LEU A CA 1
ATOM 4603 C C . LEU A 1 652 ? -5.218 15.736 28.179 1.00 92.19 652 LEU A C 1
ATOM 4605 O O . LEU A 1 652 ? -6.041 15.319 27.366 1.00 92.19 652 LEU A O 1
ATOM 4609 N N . GLY A 1 653 ? -5.378 16.881 28.845 1.00 86.12 653 GLY A N 1
ATOM 4610 C CA . GLY A 1 653 ? -6.603 17.686 28.807 1.00 86.12 653 GLY A CA 1
ATOM 4611 C C . GLY A 1 653 ? -7.552 17.447 29.985 1.00 86.12 653 GLY A C 1
ATOM 4612 O O . GLY A 1 653 ? -8.559 18.145 30.090 1.00 86.12 653 GLY A O 1
ATOM 4613 N N . SER A 1 654 ? -7.228 16.515 30.888 1.00 90.25 654 SER A N 1
ATOM 4614 C CA . SER A 1 654 ? -7.958 16.318 32.149 1.00 90.25 654 SER A CA 1
ATOM 4615 C C . SER A 1 654 ? -7.664 17.441 33.149 1.00 90.25 654 SER A C 1
ATOM 4617 O O . SER A 1 654 ? -6.583 18.032 33.140 1.00 90.25 654 SER A O 1
ATOM 4619 N N . ASN A 1 655 ? -8.636 17.762 34.006 1.00 84.44 655 ASN A N 1
ATOM 4620 C CA . ASN A 1 655 ? -8.571 18.915 34.915 1.00 84.44 655 ASN A CA 1
ATOM 4621 C C . ASN A 1 655 ? -8.252 18.556 36.379 1.00 84.44 655 ASN A C 1
ATOM 4623 O O . ASN A 1 655 ? -8.317 19.428 37.247 1.00 84.44 655 ASN A O 1
ATOM 4627 N N . PHE A 1 656 ? -7.911 17.298 36.651 1.00 88.12 656 PHE A N 1
ATOM 4628 C CA . PHE A 1 656 ? -7.519 16.798 37.965 1.00 88.12 656 PHE A CA 1
ATOM 4629 C C . PHE A 1 656 ? -6.278 15.904 37.855 1.00 88.12 656 PHE A C 1
ATOM 4631 O O . PHE A 1 656 ? -5.775 15.652 36.761 1.00 88.12 656 PHE A O 1
ATOM 4638 N N . ASP A 1 657 ? -5.779 15.476 39.010 1.00 90.88 657 ASP A N 1
ATOM 4639 C CA . ASP A 1 657 ? -4.593 14.636 39.147 1.00 90.88 657 ASP A CA 1
ATOM 4640 C C . ASP A 1 657 ? -4.917 13.162 38.863 1.00 90.88 657 ASP A C 1
ATOM 4642 O O . ASP A 1 657 ? -5.564 12.495 39.682 1.00 90.88 657 ASP A O 1
ATOM 4646 N N . THR A 1 658 ? -4.545 12.692 37.670 1.00 93.62 658 THR A N 1
ATOM 4647 C CA . THR A 1 658 ? -4.871 11.344 37.189 1.00 93.62 658 THR A CA 1
ATOM 4648 C C . THR A 1 658 ? -3.758 10.350 37.495 1.00 93.62 658 THR A C 1
ATOM 4650 O O . THR A 1 658 ? -2.586 10.696 37.508 1.00 93.62 658 THR A O 1
ATOM 4653 N N . VAL A 1 659 ? -4.121 9.079 37.636 1.00 94.56 659 VAL A N 1
ATOM 4654 C CA . VAL A 1 659 ? -3.207 7.938 37.571 1.00 94.56 659 VAL A CA 1
ATOM 4655 C C . VAL A 1 659 ? -3.733 6.982 36.510 1.00 94.56 659 VAL A C 1
ATOM 4657 O O . VAL A 1 659 ? -4.909 6.621 36.510 1.00 94.56 659 VAL A O 1
ATOM 4660 N N . LEU A 1 660 ? -2.867 6.572 35.588 1.00 95.44 660 LEU A N 1
ATOM 4661 C CA . LEU A 1 660 ? -3.221 5.732 34.449 1.00 95.44 660 LEU A CA 1
ATOM 4662 C C . LEU A 1 660 ? -2.445 4.424 34.500 1.00 95.44 660 LEU A C 1
ATOM 4664 O O . LEU A 1 660 ? -1.217 4.427 34.579 1.00 95.44 660 LEU A O 1
ATOM 4668 N N . TYR A 1 661 ? -3.137 3.291 34.396 1.00 95.31 661 TYR A N 1
ATOM 4669 C CA . TYR A 1 661 ? -2.482 1.987 34.312 1.00 95.31 661 TYR A CA 1
ATOM 4670 C C . TYR A 1 661 ? -3.236 0.990 33.440 1.00 95.31 661 TYR A C 1
ATOM 4672 O O . TYR A 1 661 ? -4.446 1.074 33.248 1.00 95.31 661 TYR A O 1
ATOM 4680 N N . VAL A 1 662 ? -2.495 0.030 32.887 1.00 95.81 662 VAL A N 1
ATOM 4681 C CA . VAL A 1 662 ? -3.012 -0.921 31.897 1.00 95.81 662 VAL A CA 1
ATOM 4682 C C . VAL A 1 662 ? -2.727 -2.346 32.331 1.00 95.81 662 VAL A C 1
ATOM 4684 O O . VAL A 1 662 ? -1.597 -2.678 32.699 1.00 95.81 662 VAL A O 1
ATOM 4687 N N . ARG A 1 663 ? -3.740 -3.212 32.239 1.00 95.00 663 ARG A N 1
ATOM 4688 C CA . ARG A 1 663 ? -3.624 -4.657 32.462 1.00 95.00 663 ARG A CA 1
ATOM 4689 C C . ARG A 1 663 ? -4.012 -5.437 31.216 1.00 95.00 663 ARG A C 1
ATOM 4691 O O . ARG A 1 663 ? -4.930 -5.061 30.490 1.00 95.00 663 ARG A O 1
ATOM 4698 N N . ARG A 1 664 ? -3.353 -6.571 30.987 1.00 94.31 664 ARG A N 1
ATOM 4699 C CA . ARG A 1 664 ? -3.818 -7.549 29.990 1.00 94.31 664 ARG A CA 1
ATOM 4700 C C . ARG A 1 664 ? -4.932 -8.401 30.586 1.00 94.31 664 ARG A C 1
ATOM 4702 O O . ARG A 1 664 ? -4.908 -8.659 31.781 1.00 94.31 664 ARG A O 1
ATOM 4709 N N . SER A 1 665 ? -5.870 -8.878 29.770 1.00 89.88 665 SER A N 1
ATOM 4710 C CA . SER A 1 665 ? -6.915 -9.810 30.217 1.00 89.88 665 SER A CA 1
ATOM 4711 C C . SER A 1 665 ? -6.360 -10.970 31.069 1.00 89.88 665 SER A C 1
ATOM 4713 O O . SER A 1 665 ? -5.324 -11.537 30.701 1.00 89.88 665 SER A O 1
ATOM 4715 N N . PRO A 1 666 ? -7.036 -11.364 32.171 1.00 91.38 666 PRO A N 1
ATOM 4716 C CA . PRO A 1 666 ? -8.356 -10.907 32.644 1.00 91.38 666 PRO A CA 1
ATOM 4717 C C . PRO A 1 666 ? -8.326 -9.595 33.454 1.00 91.38 666 PRO A C 1
ATOM 4719 O O . PRO A 1 666 ? -7.359 -9.315 34.146 1.00 91.38 666 PRO A O 1
ATOM 4722 N N . CYS A 1 667 ? -9.412 -8.816 33.422 1.00 89.56 667 CYS A N 1
ATOM 4723 C CA . CYS A 1 667 ? -9.495 -7.467 34.012 1.00 89.56 667 CYS A CA 1
ATOM 4724 C C . CYS A 1 667 ? -9.075 -7.378 35.498 1.00 89.56 667 CYS A C 1
ATOM 4726 O O . CYS A 1 667 ? -8.189 -6.601 35.850 1.00 89.56 667 CYS A O 1
ATOM 4728 N N . GLU A 1 668 ? -9.641 -8.219 36.372 1.00 89.44 668 GLU A N 1
ATOM 4729 C CA . GLU A 1 668 ? -9.427 -8.100 37.826 1.00 89.44 668 GLU A CA 1
ATOM 4730 C C . GLU A 1 668 ? -8.039 -8.556 38.308 1.00 89.44 668 GLU A C 1
ATOM 4732 O O . GLU A 1 668 ? -7.548 -8.083 39.330 1.00 89.44 668 GLU A O 1
ATOM 4737 N N . SER A 1 669 ? -7.398 -9.488 37.598 1.00 88.38 669 SER A N 1
ATOM 4738 C CA . SER A 1 669 ? -6.188 -10.190 38.075 1.00 88.38 669 SER A CA 1
ATOM 4739 C C . SER A 1 669 ? -5.053 -10.257 37.056 1.00 88.38 669 SER A C 1
ATOM 4741 O O . SER A 1 669 ? -4.023 -10.885 37.303 1.00 88.38 669 SER A O 1
ATOM 4743 N N . GLY A 1 670 ? -5.238 -9.624 35.903 1.00 87.81 670 GLY A N 1
ATOM 4744 C CA . GLY A 1 670 ? -4.276 -9.605 34.822 1.00 87.81 670 GLY A CA 1
ATOM 4745 C C . GLY A 1 670 ? -2.985 -8.866 35.171 1.00 87.81 670 GLY A C 1
ATOM 4746 O O . GLY A 1 670 ? -2.978 -8.000 36.052 1.00 87.81 670 GLY A O 1
ATOM 4747 N N . PRO A 1 671 ? -1.875 -9.186 34.484 1.00 91.62 671 PRO A N 1
ATOM 4748 C CA . PRO A 1 671 ? -0.610 -8.505 34.709 1.00 91.62 671 PRO A CA 1
ATOM 4749 C C . PRO A 1 671 ? -0.728 -7.033 34.308 1.00 91.62 671 PRO A C 1
ATOM 4751 O O . PRO A 1 671 ? -1.180 -6.726 33.202 1.00 91.62 671 PRO A O 1
ATOM 4754 N N . GLN A 1 672 ? -0.294 -6.136 35.197 1.00 93.50 672 GLN A N 1
ATOM 4755 C CA . GLN A 1 672 ? -0.083 -4.732 34.855 1.00 93.50 672 GLN A CA 1
ATOM 4756 C C . GLN A 1 672 ? 1.120 -4.630 33.918 1.00 93.50 672 GLN A C 1
ATOM 4758 O O . GLN A 1 672 ? 2.163 -5.222 34.190 1.00 93.50 672 GLN A O 1
ATOM 4763 N N . LEU A 1 673 ? 0.951 -3.918 32.809 1.00 92.81 673 LEU A N 1
ATOM 4764 C CA . LEU A 1 673 ? 1.954 -3.792 31.750 1.00 92.81 673 LEU A CA 1
ATOM 4765 C C . LEU A 1 673 ? 2.611 -2.423 31.736 1.00 92.81 673 LEU A C 1
ATOM 4767 O O . LEU A 1 673 ? 3.798 -2.309 31.451 1.00 92.81 673 LEU A O 1
ATOM 4771 N N . ALA A 1 674 ? 1.833 -1.395 32.047 1.00 92.75 674 ALA A N 1
ATOM 4772 C CA . ALA A 1 674 ? 2.297 -0.029 32.106 1.00 92.75 674 ALA A CA 1
ATOM 4773 C C . ALA A 1 674 ? 1.477 0.735 33.131 1.00 92.75 674 ALA A C 1
ATOM 4775 O O . ALA A 1 674 ? 0.323 0.390 33.406 1.00 92.75 674 ALA A O 1
ATOM 4776 N N . CYS A 1 675 ? 2.095 1.751 33.707 1.00 94.19 675 CYS A N 1
ATOM 4777 C CA . CYS A 1 675 ? 1.444 2.644 34.636 1.00 94.19 675 CYS A CA 1
ATOM 4778 C C . CYS A 1 675 ? 2.250 3.945 34.735 1.00 94.19 675 CYS A C 1
ATOM 4780 O O . CYS A 1 675 ? 3.481 3.921 34.618 1.00 94.19 675 CYS A O 1
ATOM 4782 N N . ASN A 1 676 ? 1.544 5.058 34.906 1.00 93.44 676 ASN A N 1
ATOM 4783 C CA . ASN A 1 676 ? 2.104 6.389 35.070 1.00 93.44 676 ASN A CA 1
ATOM 4784 C C . ASN A 1 676 ? 1.147 7.266 35.901 1.00 93.44 676 ASN A C 1
ATOM 4786 O O . ASN A 1 676 ? -0.065 7.171 35.717 1.00 93.44 676 ASN A O 1
ATOM 4790 N N . ASP A 1 677 ? 1.680 8.102 36.789 1.00 90.38 677 ASP A N 1
ATOM 4791 C CA . ASP A 1 677 ? 0.948 9.162 37.492 1.00 90.38 677 ASP A CA 1
ATOM 4792 C C . ASP A 1 677 ? 1.104 10.511 36.776 1.00 90.38 677 ASP A C 1
ATOM 4794 O O . ASP A 1 677 ? 0.130 11.053 36.265 1.00 90.38 677 ASP A O 1
ATOM 4798 N N . ASP A 1 678 ? 2.336 10.976 36.599 1.00 89.81 678 ASP A N 1
ATOM 4799 C CA . ASP A 1 678 ? 2.638 12.268 35.998 1.00 89.81 678 ASP A CA 1
ATOM 4800 C C . ASP A 1 678 ? 3.520 12.123 34.751 1.00 89.81 678 ASP A C 1
ATOM 4802 O O . ASP A 1 678 ? 4.554 11.440 34.739 1.00 89.81 678 ASP A O 1
ATOM 4806 N N . THR A 1 679 ? 3.150 12.840 33.688 1.00 82.00 679 THR A N 1
ATOM 4807 C CA . THR A 1 679 ? 3.981 13.028 32.489 1.00 82.00 679 THR A CA 1
ATOM 4808 C C . THR A 1 679 ? 4.280 14.510 32.232 1.00 82.00 679 THR A C 1
ATOM 4810 O O . THR A 1 679 ? 5.444 14.914 32.191 1.00 82.00 679 THR A O 1
ATOM 4813 N N . SER A 1 680 ? 3.245 15.354 32.126 1.00 64.38 680 SER A N 1
ATOM 4814 C CA . SER A 1 680 ? 3.342 16.788 31.822 1.00 64.38 680 SER A CA 1
ATOM 4815 C C . SER A 1 680 ? 2.326 17.577 32.650 1.00 64.38 680 SER A C 1
ATOM 4817 O O . SER A 1 680 ? 1.230 17.894 32.190 1.00 64.38 680 SER A O 1
ATOM 4819 N N . GLY A 1 681 ? 2.685 17.880 33.896 1.00 81.81 681 GLY A N 1
ATOM 4820 C CA . GLY A 1 681 ? 1.726 18.345 34.902 1.00 81.81 681 GLY A CA 1
ATOM 4821 C C . GLY A 1 681 ? 1.105 17.156 35.632 1.00 81.81 681 GLY A C 1
ATOM 4822 O O . GLY A 1 681 ? 1.767 16.135 35.750 1.00 81.81 681 GLY A O 1
ATOM 4823 N N . THR A 1 682 ? -0.142 17.292 36.082 1.00 88.75 682 THR A N 1
ATOM 4824 C CA . THR A 1 682 ? -0.870 16.292 36.894 1.00 88.75 682 THR A CA 1
ATOM 4825 C C . THR A 1 682 ? -1.625 15.259 36.044 1.00 88.75 682 THR A C 1
ATOM 4827 O O . THR A 1 682 ? -2.700 14.797 36.408 1.00 88.75 682 THR A O 1
ATOM 4830 N N . THR A 1 683 ? -1.167 15.028 34.815 1.00 92.06 683 THR A N 1
ATOM 4831 C CA . THR A 1 683 ? -1.827 14.129 33.855 1.00 92.06 683 THR A CA 1
ATOM 4832 C C . THR A 1 683 ? -0.854 13.041 33.455 1.00 92.06 683 THR A C 1
ATOM 4834 O O . THR A 1 683 ? 0.358 13.276 33.414 1.00 92.06 683 THR A O 1
ATOM 4837 N N . SER A 1 684 ? -1.387 11.869 33.135 1.00 94.75 684 SER A N 1
ATOM 4838 C CA . SER A 1 684 ? -0.619 10.641 32.984 1.00 94.75 684 SER A CA 1
ATOM 4839 C C . SER A 1 684 ? -0.466 10.235 31.522 1.00 94.75 684 SER A C 1
ATOM 4841 O O . SER A 1 684 ? -1.358 10.462 30.704 1.00 94.75 684 SER A O 1
ATOM 4843 N N . ARG A 1 685 ? 0.637 9.560 31.190 1.00 94.06 685 ARG A N 1
ATOM 4844 C CA . ARG A 1 685 ? 0.842 8.902 29.889 1.00 94.06 685 ARG A CA 1
ATOM 4845 C C . ARG A 1 685 ? 1.604 7.599 30.043 1.00 94.06 685 ARG A C 1
ATOM 4847 O O . ARG A 1 685 ? 2.645 7.552 30.692 1.00 94.06 685 ARG A O 1
ATOM 4854 N N . VAL A 1 686 ? 1.134 6.561 29.363 1.00 93.44 686 VAL A N 1
ATOM 4855 C CA . VAL A 1 686 ? 1.814 5.272 29.242 1.00 93.44 686 VAL A CA 1
ATOM 4856 C C . VAL A 1 686 ? 2.068 4.937 27.777 1.00 93.44 686 VAL A C 1
ATOM 4858 O O . VAL A 1 686 ? 1.207 5.146 26.928 1.00 93.44 686 VAL A O 1
ATOM 4861 N N . THR A 1 687 ? 3.237 4.365 27.502 1.00 91.12 687 THR A N 1
ATOM 4862 C CA . THR A 1 687 ? 3.581 3.787 26.199 1.00 91.12 687 THR A CA 1
ATOM 4863 C C . THR A 1 687 ? 4.130 2.385 26.429 1.00 91.12 687 THR A C 1
ATOM 4865 O O . THR A 1 687 ? 5.008 2.203 27.275 1.00 91.12 687 THR A O 1
ATOM 4868 N N . PHE A 1 688 ? 3.593 1.384 25.731 1.00 88.00 688 PHE A N 1
ATOM 4869 C CA . PHE A 1 688 ? 4.021 -0.009 25.883 1.00 88.00 688 PHE A CA 1
ATOM 4870 C C . PHE A 1 688 ? 3.792 -0.826 24.610 1.00 88.00 688 PHE A C 1
ATOM 4872 O O . PHE A 1 688 ? 2.879 -0.550 23.835 1.00 88.00 688 PHE A O 1
ATOM 4879 N N . ALA A 1 689 ? 4.599 -1.875 24.435 1.00 86.44 689 ALA A N 1
ATOM 4880 C CA . ALA A 1 689 ? 4.398 -2.860 23.380 1.00 86.44 689 ALA A CA 1
ATOM 4881 C C . ALA A 1 689 ? 3.164 -3.720 23.696 1.00 86.44 689 ALA A C 1
ATOM 4883 O O . ALA A 1 689 ? 3.128 -4.460 24.689 1.00 86.44 689 ALA A O 1
ATOM 4884 N N . ALA A 1 690 ? 2.140 -3.607 22.860 1.00 85.75 690 ALA A N 1
ATOM 4885 C CA . ALA A 1 690 ? 0.933 -4.407 22.914 1.00 85.75 690 ALA A CA 1
ATOM 4886 C C . ALA A 1 690 ? 1.033 -5.554 21.900 1.00 85.75 690 ALA A C 1
ATOM 4888 O O . ALA A 1 690 ? 1.425 -5.369 20.757 1.00 85.75 690 ALA A O 1
ATOM 4889 N N . THR A 1 691 ? 0.652 -6.751 22.332 1.00 87.44 691 THR A N 1
ATOM 4890 C CA . THR A 1 691 ? 0.450 -7.895 21.435 1.00 87.44 691 THR A CA 1
ATOM 4891 C C . THR A 1 691 ? -1.030 -7.996 21.103 1.00 87.44 691 THR A C 1
ATOM 4893 O O . THR A 1 691 ? -1.858 -7.503 21.874 1.00 87.44 691 THR A O 1
ATOM 4896 N N . ALA A 1 692 ? -1.398 -8.680 20.024 1.00 85.06 692 ALA A N 1
ATOM 4897 C CA . ALA A 1 692 ? -2.805 -8.934 19.721 1.00 85.06 692 ALA A CA 1
ATOM 4898 C C . ALA A 1 692 ? -3.542 -9.537 20.944 1.00 85.06 692 ALA A C 1
ATOM 4900 O O . ALA A 1 692 ? -3.095 -10.508 21.577 1.00 85.06 692 ALA A O 1
ATOM 4901 N N . GLY A 1 693 ? -4.669 -8.937 21.340 1.00 88.44 693 GLY A N 1
ATOM 4902 C CA . GLY A 1 693 ? -5.382 -9.325 22.556 1.00 88.44 693 GLY A CA 1
ATOM 4903 C C . GLY A 1 693 ? -6.306 -8.258 23.143 1.00 88.44 693 GLY A C 1
ATOM 4904 O O . GLY A 1 693 ? -6.562 -7.218 22.549 1.00 88.44 693 GLY A O 1
ATOM 4905 N N . VAL A 1 694 ? -6.840 -8.543 24.335 1.00 92.12 694 VAL A N 1
ATOM 4906 C CA . VAL A 1 694 ? -7.736 -7.636 25.072 1.00 92.12 694 VAL A CA 1
ATOM 4907 C C . VAL A 1 694 ? -6.998 -7.020 26.255 1.00 92.12 694 VAL A C 1
ATOM 4909 O O . VAL A 1 694 ? -6.391 -7.737 27.063 1.00 92.12 694 VAL A O 1
ATOM 4912 N N . TYR A 1 695 ? -7.099 -5.701 26.357 1.00 95.81 695 TYR A N 1
ATOM 4913 C CA . TYR A 1 695 ? -6.455 -4.868 27.363 1.00 95.81 695 TYR A CA 1
ATOM 4914 C C . TYR A 1 695 ? -7.506 -4.075 28.131 1.00 95.81 695 TYR A C 1
ATOM 4916 O O . TYR A 1 695 ? -8.538 -3.698 27.576 1.00 95.81 695 TYR A O 1
ATOM 4924 N N . TYR A 1 696 ? -7.226 -3.833 29.407 1.00 96.38 696 TYR A N 1
ATOM 4925 C CA . TYR A 1 696 ? -8.055 -3.039 30.301 1.00 96.38 696 TYR A CA 1
ATOM 4926 C C . TYR A 1 696 ? -7.261 -1.828 30.773 1.00 96.38 696 TYR A C 1
ATOM 4928 O O . TYR A 1 696 ? -6.157 -1.981 31.301 1.00 96.38 696 TYR A O 1
ATOM 4936 N N . VAL A 1 697 ? -7.817 -0.644 30.555 1.00 96.38 697 VAL A N 1
ATOM 4937 C CA . VAL A 1 697 ? -7.226 0.646 30.912 1.00 96.38 697 VAL A CA 1
ATOM 4938 C C . VAL A 1 697 ? -7.985 1.194 32.108 1.00 96.38 697 VAL A C 1
ATOM 4940 O O . VAL A 1 697 ? -9.210 1.286 32.072 1.00 96.38 697 VAL A O 1
ATOM 4943 N N . PHE A 1 698 ? -7.252 1.545 33.152 1.00 95.69 698 PHE A N 1
ATOM 4944 C CA . PHE A 1 698 ? -7.786 2.075 34.394 1.00 95.69 698 PHE A CA 1
ATOM 4945 C C . PHE A 1 698 ? -7.396 3.543 34.488 1.00 95.69 698 PHE A C 1
ATOM 4947 O O . PHE A 1 698 ? -6.207 3.871 34.430 1.00 95.69 698 PHE A O 1
ATOM 4954 N N . VAL A 1 699 ? -8.405 4.401 34.606 1.00 95.38 699 VAL A N 1
ATOM 4955 C CA . VAL A 1 699 ? -8.231 5.820 34.918 1.00 95.38 699 VAL A CA 1
ATOM 4956 C C . VAL A 1 699 ? -8.643 6.004 36.368 1.00 95.38 699 VAL A C 1
ATOM 4958 O O . VAL A 1 699 ? -9.764 5.656 36.732 1.00 95.38 699 VAL A O 1
ATOM 4961 N N . ASP A 1 700 ? -7.729 6.518 37.178 1.00 94.12 700 ASP A N 1
ATOM 4962 C CA . ASP A 1 700 ? -7.866 6.642 38.627 1.00 94.12 700 ASP A CA 1
ATOM 4963 C C . ASP A 1 700 ? -7.465 8.062 39.064 1.00 94.12 700 ASP A C 1
ATOM 4965 O O . ASP A 1 700 ? -6.795 8.796 38.330 1.00 94.12 700 ASP A O 1
ATOM 4969 N N . GLY A 1 701 ? -7.891 8.470 40.253 1.00 92.12 701 GLY A N 1
ATOM 4970 C CA . GLY A 1 701 ? -7.461 9.701 40.901 1.00 92.12 701 GLY A CA 1
ATOM 4971 C C . GLY A 1 701 ? -6.247 9.475 41.802 1.00 92.12 701 GLY A C 1
ATOM 4972 O O . GLY A 1 701 ? -6.191 8.532 42.597 1.00 92.12 701 GLY A O 1
ATOM 4973 N N . PHE A 1 702 ? -5.274 10.387 41.763 1.00 90.19 702 PHE A N 1
ATOM 4974 C CA . PHE A 1 702 ? -4.071 10.276 42.597 1.00 90.19 702 PHE A CA 1
ATOM 4975 C C . PHE A 1 702 ? -4.386 10.162 44.102 1.00 90.19 702 PHE A C 1
ATOM 4977 O O . PHE A 1 702 ? -3.805 9.335 44.811 1.00 90.19 702 PHE A O 1
ATOM 4984 N N . GLY A 1 703 ? -5.349 10.952 44.592 1.00 85.75 703 GLY A N 1
ATOM 4985 C CA . GLY A 1 703 ? -5.809 10.963 45.983 1.00 85.75 703 GLY A CA 1
ATOM 4986 C C . GLY A 1 703 ? -7.317 10.739 46.122 1.00 85.75 703 GLY A C 1
ATOM 4987 O O . GLY A 1 703 ? -8.063 10.910 45.169 1.00 85.75 703 GLY A O 1
ATOM 4988 N N . ALA A 1 704 ? -7.794 10.462 47.341 1.00 80.00 704 ALA A N 1
ATOM 4989 C CA . ALA A 1 704 ? -9.219 10.212 47.632 1.00 80.00 704 ALA A CA 1
ATOM 4990 C C . ALA A 1 704 ? -10.179 11.376 47.297 1.00 80.00 704 ALA A C 1
ATOM 4992 O O . ALA A 1 704 ? -11.400 11.211 47.304 1.00 80.00 704 ALA A O 1
ATOM 4993 N N . GLU A 1 705 ? -9.638 12.565 47.032 1.00 79.88 705 GLU A N 1
ATOM 4994 C CA . GLU A 1 705 ? -10.381 13.759 46.614 1.00 79.88 705 GLU A CA 1
ATOM 4995 C C . GLU A 1 705 ? -10.138 14.129 45.140 1.00 79.88 705 GLU A C 1
ATOM 4997 O O . GLU A 1 705 ? -10.796 15.033 44.635 1.00 79.88 705 GLU A O 1
ATOM 5002 N N . ALA A 1 706 ? -9.230 13.439 44.439 1.00 84.75 706 ALA A N 1
ATOM 5003 C CA . ALA A 1 706 ? -8.949 13.668 43.025 1.00 84.75 706 ALA A CA 1
ATOM 5004 C 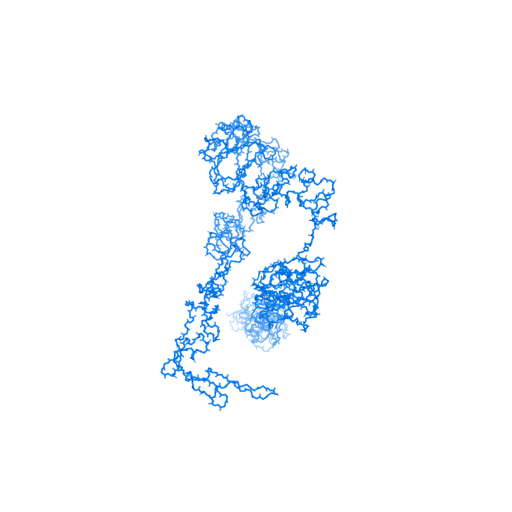C . ALA A 1 706 ? -10.021 12.971 42.173 1.00 84.75 706 ALA A C 1
ATOM 5006 O O . ALA A 1 706 ? -9.999 11.756 41.996 1.00 84.75 706 ALA A O 1
ATOM 5007 N N . ARG A 1 707 ? -10.998 13.749 41.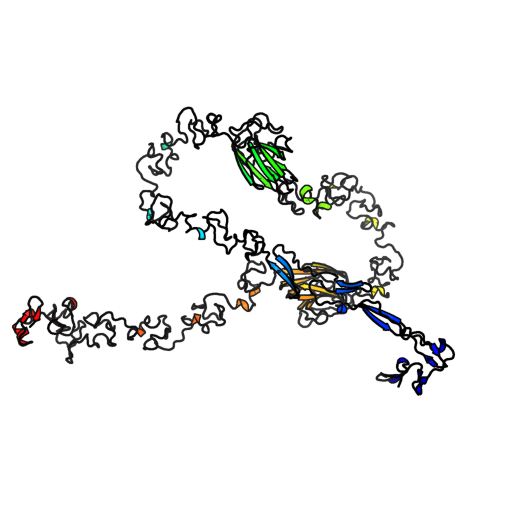709 1.00 83.75 707 ARG A N 1
ATOM 5008 C CA . ARG A 1 707 ? -12.127 13.307 40.880 1.00 83.75 707 ARG A CA 1
ATOM 5009 C C . ARG A 1 707 ? -12.589 14.448 39.979 1.00 83.75 707 ARG A C 1
ATOM 5011 O O . ARG A 1 707 ? -12.384 15.616 40.312 1.00 83.75 707 ARG A O 1
ATOM 5018 N N . GLY A 1 708 ? -13.207 14.101 38.857 1.00 81.12 708 GLY A N 1
ATOM 5019 C CA . GLY A 1 708 ? -13.737 15.043 37.879 1.00 81.12 708 GLY A CA 1
ATOM 5020 C C . GLY A 1 708 ? -13.707 14.475 36.464 1.00 81.12 708 GLY A C 1
ATOM 5021 O O . GLY A 1 708 ? -13.489 13.279 36.256 1.00 81.12 708 GLY A O 1
ATOM 5022 N N . ASN A 1 709 ? -13.890 15.361 35.486 1.00 84.44 709 ASN A N 1
ATOM 5023 C CA . ASN A 1 709 ? -13.906 15.001 34.073 1.00 84.44 709 ASN A CA 1
ATOM 5024 C C . ASN A 1 709 ? -12.488 14.763 33.542 1.00 84.44 709 ASN A C 1
ATOM 5026 O O . ASN A 1 709 ? -11.599 15.601 33.712 1.00 84.44 709 ASN A O 1
ATOM 5030 N N . PHE A 1 710 ? -12.293 13.658 32.827 1.00 90.62 710 PHE A N 1
ATOM 5031 C CA . PHE A 1 710 ? -11.041 13.348 32.142 1.00 90.62 710 PHE A CA 1
ATOM 5032 C C . PHE A 1 710 ? -11.243 13.168 30.640 1.00 90.62 710 PHE A C 1
ATOM 5034 O O . PHE A 1 710 ? -12.331 12.847 30.153 1.00 90.62 710 PHE A O 1
ATOM 5041 N N . VAL A 1 711 ? -10.153 13.360 29.910 1.00 91.69 711 VAL A N 1
ATOM 5042 C CA . VAL A 1 711 ? -10.009 12.958 28.511 1.00 91.69 711 VAL A CA 1
ATOM 5043 C C . VAL A 1 711 ? -9.085 11.748 28.498 1.00 91.69 711 VAL A C 1
ATOM 5045 O O . VAL A 1 711 ? -8.071 11.773 29.179 1.00 91.69 711 VAL A O 1
ATOM 5048 N N . LEU A 1 712 ? -9.435 10.696 27.765 1.00 95.00 712 LEU A N 1
ATOM 5049 C CA . LEU A 1 712 ? -8.614 9.509 27.544 1.00 95.00 712 LEU A CA 1
ATOM 5050 C C . LEU A 1 712 ? -8.281 9.426 26.055 1.00 95.00 712 LEU A C 1
ATOM 5052 O O . LEU A 1 712 ? -9.166 9.173 25.236 1.00 95.00 712 LEU A O 1
ATOM 5056 N N . ASN A 1 713 ? -7.014 9.639 25.717 1.00 93.31 713 ASN A N 1
ATOM 5057 C CA . ASN A 1 713 ? -6.498 9.565 24.356 1.00 93.31 713 ASN A CA 1
ATOM 5058 C C . ASN A 1 713 ? -5.756 8.243 24.170 1.00 93.31 713 ASN A C 1
ATOM 5060 O O . ASN A 1 713 ? -4.906 7.890 24.985 1.00 93.31 713 ASN A O 1
ATOM 5064 N N . ILE A 1 714 ? -6.072 7.520 23.101 1.00 94.69 714 ILE A N 1
ATOM 5065 C CA . ILE A 1 714 ? -5.465 6.243 22.733 1.00 94.69 714 ILE A CA 1
ATOM 5066 C C . ILE A 1 714 ? -4.965 6.362 21.297 1.00 94.69 714 ILE A C 1
ATOM 5068 O O . ILE A 1 714 ? -5.755 6.517 20.365 1.00 94.69 714 ILE A O 1
ATOM 5072 N N . ALA A 1 715 ? -3.654 6.255 21.123 1.00 87.62 715 ALA A N 1
ATOM 5073 C CA . ALA A 1 715 ? -2.991 6.249 19.831 1.00 87.62 715 ALA A CA 1
ATOM 5074 C C . ALA A 1 715 ? -2.325 4.889 19.587 1.00 87.62 715 ALA A C 1
ATOM 5076 O O . ALA A 1 715 ? -1.622 4.362 20.458 1.00 87.62 715 ALA A O 1
ATOM 5077 N N . GLU A 1 716 ? -2.549 4.338 18.394 1.00 81.06 716 GLU A N 1
ATOM 5078 C CA . GLU A 1 716 ? -1.725 3.259 17.850 1.00 81.06 716 GLU A CA 1
ATOM 5079 C C . GLU A 1 716 ? -0.444 3.888 17.299 1.00 81.06 716 GLU A C 1
ATOM 5081 O O . GLU A 1 716 ? -0.500 4.858 16.543 1.00 81.06 716 GLU A O 1
ATOM 5086 N N . GLY A 1 717 ? 0.703 3.385 17.740 1.00 66.38 717 GLY A N 1
ATOM 5087 C CA . GLY A 1 717 ? 1.979 3.632 17.087 1.00 66.38 717 GLY A CA 1
ATOM 5088 C C . GLY A 1 717 ? 2.097 2.800 15.814 1.00 66.38 717 GLY A C 1
ATOM 5089 O O . GLY A 1 717 ? 1.164 2.091 15.426 1.00 66.38 717 GLY A O 1
ATOM 5090 N N . THR A 1 718 ? 3.257 2.878 15.173 1.00 61.38 718 THR A N 1
ATOM 5091 C CA . THR A 1 718 ? 3.572 2.013 14.039 1.00 61.38 718 THR A CA 1
ATOM 5092 C C . THR A 1 718 ? 3.450 0.534 14.456 1.00 61.38 718 THR A C 1
ATOM 5094 O O . THR A 1 718 ? 3.696 0.197 15.629 1.00 61.38 718 THR A O 1
ATOM 5097 N N . PRO A 1 719 ? 2.956 -0.345 13.560 1.00 59.66 719 PRO A N 1
ATOM 5098 C CA . PRO A 1 719 ? 2.944 -1.789 13.780 1.00 59.66 719 PRO A CA 1
ATOM 5099 C C . PRO A 1 719 ? 4.317 -2.290 14.231 1.00 59.66 719 PRO A C 1
ATOM 5101 O O . PRO A 1 719 ? 5.330 -1.659 13.979 1.00 59.66 719 PRO A O 1
ATOM 5104 N N . ARG A 1 720 ? 4.374 -3.421 14.932 1.00 62.00 720 ARG A N 1
ATOM 5105 C CA . ARG A 1 720 ? 5.668 -4.052 15.204 1.00 62.00 720 ARG A CA 1
ATOM 5106 C C . ARG A 1 720 ? 6.171 -4.713 13.917 1.00 62.00 720 ARG A C 1
ATOM 5108 O O . ARG A 1 720 ? 5.486 -5.610 13.428 1.00 62.00 720 ARG A O 1
ATOM 5115 N N . GLU A 1 721 ? 7.362 -4.336 13.459 1.00 71.06 721 GLU A N 1
ATOM 5116 C CA . GLU A 1 721 ? 8.039 -4.936 12.303 1.00 71.06 721 GLU A CA 1
ATOM 5117 C C . GLU A 1 721 ? 8.132 -6.473 12.421 1.00 71.06 721 GLU A C 1
ATOM 5119 O O . GLU A 1 721 ? 8.535 -7.016 13.466 1.00 71.06 721 GLU A O 1
ATOM 5124 N N . VAL A 1 722 ? 7.733 -7.211 11.373 1.00 73.88 722 VAL A N 1
ATOM 5125 C CA . VAL A 1 722 ? 7.932 -8.666 11.318 1.00 73.88 722 VAL A CA 1
ATOM 5126 C C . VAL A 1 722 ? 9.316 -8.927 10.747 1.00 73.88 722 VAL A C 1
ATOM 5128 O O . VAL A 1 722 ? 9.515 -9.020 9.547 1.00 73.88 722 VAL A O 1
ATOM 5131 N N . CYS A 1 723 ? 10.265 -9.138 11.653 1.00 75.44 723 CYS A N 1
ATOM 5132 C CA . CYS A 1 723 ? 11.707 -9.205 11.408 1.00 75.44 723 CYS A CA 1
ATOM 5133 C C . CYS A 1 723 ? 12.236 -10.371 10.531 1.00 75.44 723 CYS A C 1
ATOM 5135 O O . CYS A 1 723 ? 13.365 -10.830 10.739 1.00 75.44 723 CYS A O 1
ATOM 5137 N N . ASN A 1 724 ? 11.432 -10.951 9.637 1.00 69.62 724 ASN A N 1
ATOM 5138 C CA . ASN A 1 724 ? 11.825 -12.054 8.755 1.00 69.62 724 ASN A CA 1
ATOM 5139 C C . ASN A 1 724 ? 10.980 -12.217 7.472 1.00 69.62 724 ASN A C 1
ATOM 5141 O O . ASN A 1 724 ? 10.996 -13.305 6.881 1.00 69.62 724 ASN A O 1
ATOM 5145 N N . ASN A 1 725 ? 10.220 -11.210 7.044 1.00 69.06 725 ASN A N 1
ATOM 5146 C CA . ASN A 1 725 ? 9.299 -11.309 5.909 1.00 69.06 725 ASN A CA 1
ATOM 5147 C C . ASN A 1 725 ? 9.657 -10.405 4.704 1.00 69.06 725 ASN A C 1
ATOM 5149 O O . ASN A 1 725 ? 8.958 -10.462 3.685 1.00 69.06 725 ASN A O 1
ATOM 5153 N N . ARG A 1 726 ? 10.765 -9.654 4.778 1.00 66.81 726 ARG A N 1
ATOM 5154 C CA . ARG A 1 726 ? 11.317 -8.742 3.754 1.00 66.81 726 ARG A CA 1
ATOM 5155 C C . ARG A 1 726 ? 10.390 -7.610 3.349 1.00 66.81 726 ARG A C 1
ATOM 5157 O O . ARG A 1 726 ? 10.464 -7.127 2.214 1.00 66.81 726 ARG A O 1
ATOM 5164 N N . ARG A 1 727 ? 9.485 -7.239 4.237 1.00 71.88 727 ARG A N 1
ATOM 5165 C CA . ARG A 1 727 ? 8.617 -6.082 4.082 1.00 71.88 727 ARG A CA 1
ATOM 5166 C C . ARG A 1 727 ? 9.039 -5.043 5.102 1.00 71.88 727 ARG A C 1
ATOM 5168 O O . ARG A 1 727 ? 9.887 -5.318 5.930 1.00 71.88 727 ARG A O 1
ATOM 5175 N N . ASP A 1 728 ? 8.547 -3.841 4.880 1.00 71.62 728 ASP A N 1
ATOM 5176 C CA . ASP A 1 728 ? 8.580 -2.732 5.822 1.00 71.62 728 ASP A CA 1
ATOM 5177 C C . ASP A 1 728 ? 7.160 -2.725 6.395 1.00 71.62 728 ASP A C 1
ATOM 5179 O O . ASP A 1 728 ? 6.242 -2.149 5.799 1.00 71.62 728 ASP A O 1
ATOM 5183 N N . ASP A 1 729 ? 6.918 -3.582 7.388 1.00 69.50 729 ASP A N 1
ATOM 5184 C CA . ASP A 1 729 ? 5.587 -3.794 7.964 1.00 69.50 729 ASP A CA 1
ATOM 5185 C C . ASP A 1 729 ? 5.168 -2.643 8.880 1.00 69.50 729 ASP A C 1
ATOM 5187 O O . ASP A 1 729 ? 3.970 -2.486 9.156 1.00 69.50 729 ASP A O 1
ATOM 5191 N N . ASP A 1 730 ? 6.131 -1.856 9.358 1.00 66.38 730 ASP A N 1
ATOM 5192 C CA . ASP A 1 730 ? 5.891 -0.695 10.205 1.00 66.38 730 ASP A CA 1
ATOM 5193 C C . ASP A 1 730 ? 5.930 0.661 9.470 1.00 66.38 730 ASP A C 1
ATOM 5195 O O . ASP A 1 730 ? 5.386 1.651 9.982 1.00 66.38 730 ASP A O 1
ATOM 5199 N N . GLY A 1 731 ? 6.411 0.674 8.225 1.00 63.25 731 GLY A N 1
ATOM 5200 C CA . GLY A 1 731 ? 6.357 1.790 7.284 1.00 63.25 731 GLY A CA 1
ATOM 5201 C C . GLY A 1 731 ? 7.436 2.851 7.502 1.00 63.25 731 GLY A C 1
ATOM 5202 O O . GLY A 1 731 ? 7.260 3.986 7.036 1.00 63.25 731 GLY A O 1
ATOM 5203 N N . ASP A 1 732 ? 8.504 2.542 8.241 1.00 67.62 732 ASP A N 1
ATOM 5204 C CA . ASP A 1 732 ? 9.570 3.488 8.581 1.00 67.62 732 ASP A CA 1
ATOM 5205 C C . ASP A 1 732 ? 10.672 3.608 7.503 1.00 67.62 732 ASP A C 1
ATOM 5207 O O . ASP A 1 732 ? 11.522 4.511 7.551 1.00 67.62 732 ASP A O 1
ATOM 5211 N N . GLY A 1 733 ? 10.599 2.768 6.466 1.00 68.56 733 GLY A N 1
ATOM 5212 C CA . GLY A 1 733 ? 11.530 2.710 5.344 1.00 68.56 733 GLY A CA 1
ATOM 5213 C C . GLY A 1 733 ? 12.693 1.737 5.541 1.00 68.56 733 GLY A C 1
ATOM 5214 O O . GLY A 1 733 ? 13.564 1.655 4.662 1.00 68.56 733 GLY A O 1
ATOM 5215 N N . GLN A 1 734 ? 12.744 1.018 6.660 1.00 69.75 734 GLN A N 1
ATOM 5216 C CA . GLN A 1 734 ? 13.659 -0.090 6.911 1.00 69.75 734 GLN A CA 1
ATOM 5217 C C . GLN A 1 734 ? 12.896 -1.422 6.798 1.00 69.75 734 GLN A C 1
ATOM 5219 O O . GLN A 1 734 ? 11.682 -1.455 6.713 1.00 69.75 734 GLN A O 1
ATOM 5224 N N . THR A 1 735 ? 13.614 -2.528 6.594 1.00 74.38 735 THR A N 1
ATOM 5225 C CA . THR A 1 735 ? 12.986 -3.846 6.361 1.00 74.38 735 THR A CA 1
ATOM 5226 C C . THR A 1 735 ? 13.713 -4.905 7.171 1.00 74.38 735 THR A C 1
ATOM 5228 O O . THR A 1 735 ? 14.953 -4.945 7.166 1.00 74.38 735 THR A O 1
ATOM 5231 N N . ASP A 1 736 ? 12.967 -5.793 7.826 1.00 77.25 736 ASP A N 1
ATOM 5232 C CA . ASP A 1 736 ? 13.500 -6.897 8.631 1.00 77.25 736 ASP A CA 1
ATOM 5233 C C . ASP A 1 736 ? 14.665 -6.461 9.556 1.00 77.25 736 ASP A C 1
ATOM 5235 O O . ASP A 1 736 ? 14.572 -5.569 10.381 1.00 77.25 736 ASP A O 1
ATOM 5239 N N . CYS A 1 737 ? 15.836 -7.083 9.417 1.00 71.94 737 CYS A N 1
ATOM 5240 C CA . CYS A 1 737 ? 17.002 -6.887 10.269 1.00 71.94 737 CYS A CA 1
ATOM 5241 C C . CYS A 1 737 ? 17.818 -5.642 9.930 1.00 71.94 737 CYS A C 1
ATOM 5243 O O . CYS A 1 737 ? 18.792 -5.347 10.629 1.00 71.94 737 CYS A O 1
ATOM 5245 N N . ALA A 1 738 ? 17.470 -4.953 8.839 1.00 69.38 738 ALA A N 1
ATOM 5246 C CA . ALA A 1 738 ? 17.937 -3.596 8.606 1.00 69.38 738 ALA A CA 1
ATOM 5247 C C . ALA A 1 738 ? 17.160 -2.592 9.470 1.00 69.38 738 ALA A C 1
ATOM 5249 O O . ALA A 1 738 ? 17.649 -1.481 9.655 1.00 69.38 738 ALA A O 1
ATOM 5250 N N . ASP A 1 739 ? 16.015 -3.003 10.020 1.00 75.19 739 ASP A N 1
ATOM 5251 C CA . ASP A 1 739 ? 15.198 -2.215 10.924 1.00 75.19 739 ASP A CA 1
ATOM 5252 C C . ASP A 1 739 ? 15.777 -2.165 12.344 1.00 75.19 739 ASP A C 1
ATOM 5254 O O . ASP A 1 739 ? 16.209 -3.167 12.934 1.00 75.19 739 ASP A O 1
ATOM 5258 N N . SER A 1 740 ? 15.781 -0.962 12.916 1.00 75.19 740 SER A N 1
ATOM 5259 C CA . SER A 1 740 ? 16.230 -0.721 14.283 1.00 75.19 740 SER A CA 1
ATOM 5260 C C . SER A 1 740 ? 15.315 -1.341 15.345 1.00 75.19 740 SER A C 1
ATOM 5262 O O . SER A 1 740 ? 15.806 -1.714 16.419 1.00 75.19 740 SER A O 1
ATOM 5264 N N . ASP A 1 741 ? 14.038 -1.544 15.028 1.00 71.38 741 ASP A N 1
ATOM 5265 C CA . ASP A 1 741 ? 13.045 -2.182 15.891 1.00 71.38 741 ASP A CA 1
ATOM 5266 C C . ASP A 1 741 ? 13.200 -3.716 15.923 1.00 71.38 741 ASP A C 1
ATOM 5268 O O . ASP A 1 741 ? 12.796 -4.379 16.889 1.00 71.38 741 ASP A O 1
ATOM 5272 N N . CYS A 1 742 ? 13.944 -4.282 14.967 1.00 72.06 742 CYS A N 1
ATOM 5273 C CA . CYS A 1 742 ? 14.324 -5.695 14.911 1.00 72.06 742 CYS A CA 1
ATOM 5274 C C . CYS A 1 742 ? 15.644 -6.040 15.618 1.00 72.06 742 CYS A C 1
ATOM 5276 O O . CYS A 1 742 ? 16.037 -7.209 15.689 1.00 72.06 742 CYS A O 1
ATOM 5278 N N . ALA A 1 743 ? 16.317 -5.061 16.233 1.00 67.31 743 ALA A N 1
ATOM 5279 C CA . ALA A 1 743 ? 17.635 -5.239 16.852 1.00 67.31 743 ALA A CA 1
ATOM 5280 C C . ALA A 1 743 ? 17.684 -6.282 17.993 1.00 67.31 743 ALA A C 1
ATOM 5282 O O . ALA A 1 743 ? 18.762 -6.779 18.339 1.00 67.31 743 ALA A O 1
ATOM 5283 N N . ALA A 1 744 ? 16.538 -6.609 18.599 1.00 59.00 744 ALA A N 1
ATOM 5284 C CA . ALA A 1 744 ? 16.417 -7.605 19.666 1.00 59.00 744 ALA A CA 1
ATOM 5285 C C . ALA A 1 744 ? 15.729 -8.912 19.225 1.00 59.00 744 ALA A C 1
ATOM 5287 O O . ALA A 1 744 ? 15.626 -9.832 20.047 1.00 59.00 744 ALA A O 1
ATOM 5288 N N . ASP A 1 745 ? 15.259 -9.009 17.974 1.00 64.88 745 ASP A N 1
ATOM 5289 C CA . ASP A 1 745 ? 14.519 -10.179 17.501 1.00 64.88 745 ASP A CA 1
ATOM 5290 C C . ASP A 1 745 ? 15.468 -11.365 17.217 1.00 64.88 745 ASP A C 1
ATOM 5292 O O . ASP A 1 745 ? 16.483 -11.205 16.528 1.00 64.88 745 ASP A O 1
ATOM 5296 N N . PRO A 1 746 ? 15.193 -12.573 17.755 1.00 56.81 746 PRO A N 1
ATOM 5297 C CA . PRO A 1 746 ? 15.997 -13.764 17.497 1.00 56.81 746 PRO A CA 1
ATOM 5298 C C . PRO A 1 746 ? 16.132 -14.136 16.017 1.00 56.81 746 PRO A C 1
ATOM 5300 O O . PRO A 1 746 ? 17.118 -14.793 15.682 1.00 56.81 746 PRO A O 1
ATOM 5303 N N . THR A 1 747 ? 15.182 -13.750 15.155 1.00 59.81 747 THR A N 1
ATOM 5304 C CA . THR A 1 747 ? 15.249 -14.012 13.706 1.00 59.81 747 THR A CA 1
ATOM 5305 C C . THR A 1 747 ? 16.332 -13.192 13.018 1.00 59.81 747 THR A C 1
ATOM 5307 O O . THR A 1 747 ? 16.878 -13.639 12.021 1.00 59.81 747 THR A O 1
ATOM 5310 N N . CYS A 1 748 ? 16.731 -12.060 13.600 1.00 59.34 748 CYS A N 1
ATOM 5311 C CA . CYS A 1 748 ? 17.780 -11.189 13.071 1.00 59.34 748 CYS A CA 1
ATOM 5312 C C . CYS A 1 748 ? 19.192 -11.523 13.540 1.00 59.34 748 CYS A C 1
ATOM 5314 O O . CYS A 1 748 ? 20.140 -10.751 13.366 1.00 59.34 748 CYS A O 1
ATOM 5316 N N . ARG A 1 749 ? 19.359 -12.715 14.117 1.00 58.00 749 ARG A N 1
ATOM 5317 C CA . ARG A 1 749 ? 20.679 -13.317 14.321 1.00 58.00 749 ARG A CA 1
ATOM 5318 C C . ARG A 1 749 ? 21.246 -13.979 13.077 1.00 58.00 749 ARG A C 1
ATOM 5320 O O . ARG A 1 749 ? 22.434 -14.290 13.103 1.00 58.00 749 ARG A O 1
ATOM 5327 N N . CYS A 1 750 ? 20.438 -14.152 12.037 1.00 58.81 750 CYS A N 1
ATOM 5328 C CA . CYS A 1 750 ? 20.877 -14.688 10.768 1.00 58.81 750 CYS A CA 1
ATOM 5329 C C . CYS A 1 750 ? 20.648 -13.663 9.648 1.00 58.81 750 CYS A C 1
ATOM 5331 O O . CYS A 1 750 ? 19.587 -13.050 9.542 1.00 58.81 750 CYS A O 1
ATOM 5333 N N . VAL A 1 751 ? 21.691 -13.393 8.864 1.00 52.19 751 VAL A N 1
ATOM 5334 C CA . VAL A 1 751 ? 21.665 -12.440 7.745 1.00 52.19 751 VAL A CA 1
ATOM 5335 C C . VAL A 1 751 ? 21.957 -13.252 6.499 1.00 52.19 751 VAL A C 1
ATOM 5337 O O . VAL A 1 751 ? 23.132 -13.523 6.319 1.00 52.19 751 VAL A O 1
ATOM 5340 N N . PRO A 1 752 ? 20.972 -13.613 5.649 1.00 56.38 752 PRO A N 1
ATOM 5341 C CA . PRO A 1 752 ? 21.163 -14.576 4.565 1.00 56.38 752 PRO A CA 1
ATOM 5342 C C . PRO A 1 752 ? 22.232 -14.106 3.571 1.00 56.38 752 PRO A C 1
ATOM 5344 O O . PRO A 1 752 ? 21.967 -13.368 2.619 1.00 56.38 752 PRO A O 1
ATOM 5347 N N . ALA A 1 753 ? 23.453 -14.554 3.815 1.00 61.38 753 ALA A N 1
ATOM 5348 C CA . ALA A 1 753 ? 24.666 -14.310 3.070 1.00 61.38 753 ALA A CA 1
ATOM 5349 C C . ALA A 1 753 ? 25.480 -15.615 3.077 1.00 61.38 753 ALA A C 1
ATOM 5351 O O . ALA A 1 753 ? 25.514 -16.303 4.088 1.00 61.38 753 ALA A O 1
ATOM 5352 N N . PRO A 1 754 ? 26.155 -15.984 1.976 1.00 64.75 754 PRO A N 1
ATOM 5353 C CA . PRO A 1 754 ? 26.913 -17.230 1.936 1.00 64.75 754 PRO A CA 1
ATOM 5354 C C . PRO A 1 754 ? 27.977 -17.270 3.040 1.00 64.75 754 PRO A C 1
ATOM 5356 O O . PRO A 1 754 ? 28.894 -16.439 3.032 1.00 64.75 754 PRO A O 1
ATOM 5359 N N . GLU A 1 755 ? 27.917 -18.255 3.937 1.00 76.56 755 GLU A N 1
ATOM 5360 C CA . GLU A 1 755 ? 28.881 -18.428 5.027 1.00 76.56 755 GLU A CA 1
ATOM 5361 C C . GLU A 1 755 ? 30.165 -19.116 4.529 1.00 76.56 755 GLU A C 1
ATOM 5363 O O . GLU A 1 755 ? 30.573 -20.192 4.942 1.00 76.56 755 GLU A O 1
ATOM 5368 N N . SER A 1 756 ? 30.816 -18.478 3.554 1.00 79.50 756 SER A N 1
ATOM 5369 C CA . SER A 1 756 ? 31.915 -19.070 2.770 1.00 79.50 756 SER A CA 1
ATOM 5370 C C . SER A 1 756 ? 33.153 -18.175 2.680 1.00 79.50 756 SER A C 1
ATOM 5372 O O . SER A 1 756 ? 34.065 -18.427 1.890 1.00 79.50 756 SER A O 1
ATOM 5374 N N . SER A 1 757 ? 33.212 -17.111 3.488 1.00 78.56 757 SER A N 1
ATOM 5375 C CA . SER A 1 757 ? 34.323 -16.158 3.513 1.00 78.56 757 SER A CA 1
ATOM 5376 C C . SER A 1 757 ? 35.021 -16.092 4.871 1.00 78.56 757 SER A C 1
ATOM 5378 O O . SER A 1 757 ? 34.453 -16.379 5.921 1.00 78.56 757 SER A O 1
ATOM 5380 N N . ASP A 1 758 ? 36.265 -15.615 4.865 1.00 74.38 758 ASP A N 1
ATOM 5381 C CA . ASP A 1 758 ? 37.090 -15.507 6.071 1.00 74.38 758 ASP A CA 1
ATOM 5382 C C . ASP A 1 758 ? 36.530 -14.569 7.156 1.00 74.38 758 ASP A C 1
ATOM 5384 O O . ASP A 1 758 ? 36.918 -14.686 8.323 1.00 74.38 758 ASP A O 1
ATOM 5388 N N . LEU A 1 759 ? 35.672 -13.620 6.762 1.00 77.25 759 LEU A N 1
ATOM 5389 C CA . LEU A 1 759 ? 34.999 -12.681 7.662 1.00 77.25 759 LEU A CA 1
ATOM 5390 C C . LEU A 1 759 ? 33.698 -13.265 8.212 1.00 77.25 759 LEU A C 1
ATOM 5392 O O . LEU A 1 759 ? 33.449 -13.120 9.402 1.00 77.25 759 LEU A O 1
ATOM 5396 N N . THR A 1 760 ? 32.919 -13.941 7.367 1.00 81.81 760 THR A N 1
ATOM 5397 C CA . THR A 1 760 ? 31.635 -14.550 7.747 1.00 81.81 760 THR A CA 1
ATOM 5398 C C . THR A 1 760 ? 31.803 -15.820 8.575 1.00 81.81 760 THR A C 1
ATOM 5400 O O . THR A 1 760 ? 30.896 -16.173 9.300 1.00 81.81 760 THR A O 1
ATOM 5403 N N . CYS A 1 761 ? 32.961 -16.484 8.504 1.00 82.56 761 CYS A N 1
ATOM 5404 C CA . CYS A 1 761 ? 33.253 -17.713 9.250 1.00 82.56 761 CYS A CA 1
ATOM 5405 C C . CYS A 1 761 ? 33.942 -17.486 10.616 1.00 82.56 761 CYS A C 1
ATOM 5407 O O . CYS A 1 761 ? 34.538 -18.419 11.165 1.00 82.56 761 CYS A O 1
ATOM 5409 N N . ARG A 1 762 ? 33.976 -16.243 11.133 1.00 79.94 762 ARG A N 1
ATOM 5410 C CA . ARG A 1 762 ? 34.533 -15.907 12.469 1.00 79.94 762 ARG A CA 1
ATOM 5411 C C . ARG A 1 762 ? 33.790 -14.777 13.197 1.00 79.94 762 ARG A C 1
ATOM 5413 O O . ARG A 1 762 ? 34.330 -14.237 14.171 1.00 79.94 762 ARG A O 1
ATOM 5420 N N . ASP A 1 763 ? 32.649 -14.328 12.688 1.00 77.06 763 ASP A N 1
ATOM 5421 C CA . ASP A 1 763 ? 31.933 -13.162 13.214 1.00 77.06 763 ASP A CA 1
ATOM 5422 C C . ASP A 1 763 ? 30.899 -13.522 14.296 1.00 77.06 763 ASP A C 1
ATOM 5424 O O . ASP A 1 763 ? 30.307 -12.619 14.902 1.00 77.06 763 ASP A O 1
ATOM 5428 N N . GLY A 1 764 ? 30.754 -14.814 14.614 1.00 72.31 764 GLY A N 1
ATOM 5429 C CA . GLY A 1 764 ? 29.851 -15.305 15.650 1.00 72.31 764 GLY A CA 1
ATOM 5430 C C . GLY A 1 764 ? 28.387 -15.327 15.225 1.00 72.31 764 GLY A C 1
ATOM 5431 O O . GLY A 1 764 ? 27.521 -15.354 16.109 1.00 72.31 764 GLY A O 1
ATOM 5432 N N . ARG A 1 765 ? 28.106 -15.251 13.919 1.00 76.38 765 ARG A N 1
ATOM 5433 C CA . ARG A 1 765 ? 26.762 -15.221 13.335 1.00 76.38 765 ARG A CA 1
ATOM 5434 C C . ARG A 1 765 ? 26.568 -16.425 12.411 1.00 76.38 765 ARG A C 1
ATOM 5436 O O . ARG A 1 765 ? 27.516 -16.896 11.807 1.00 76.38 765 ARG A O 1
ATOM 5443 N N . ASP A 1 766 ? 25.333 -16.908 12.361 1.00 74.31 766 ASP A N 1
ATOM 5444 C CA . ASP A 1 766 ? 24.858 -17.929 11.418 1.00 74.31 766 ASP A CA 1
ATOM 5445 C C . ASP A 1 766 ? 24.393 -17.171 10.170 1.00 74.31 766 ASP A C 1
ATOM 5447 O O . ASP A 1 766 ? 23.300 -16.596 10.148 1.00 74.31 766 ASP A O 1
ATOM 5451 N N . ASN A 1 767 ? 25.297 -17.000 9.212 1.00 77.88 767 ASN A N 1
ATOM 5452 C CA . ASN A 1 767 ? 25.105 -16.091 8.089 1.00 77.88 767 ASN A CA 1
ATOM 5453 C C . ASN A 1 767 ? 24.307 -16.753 6.952 1.00 77.88 767 ASN A C 1
ATOM 5455 O O . ASN A 1 767 ? 23.665 -16.050 6.184 1.00 77.88 767 ASN A O 1
ATOM 5459 N N . ASP A 1 768 ? 24.237 -18.077 6.848 1.00 73.06 768 ASP A N 1
ATOM 5460 C CA . ASP A 1 768 ? 23.397 -18.748 5.838 1.00 73.06 768 ASP A CA 1
ATOM 5461 C C . ASP A 1 768 ? 22.105 -19.373 6.395 1.00 73.06 768 ASP A C 1
ATOM 5463 O O . ASP A 1 768 ? 21.275 -19.884 5.631 1.00 73.06 768 ASP A O 1
ATOM 5467 N N . CYS A 1 769 ? 21.863 -19.191 7.695 1.00 72.00 769 CYS A N 1
ATOM 5468 C CA . CYS A 1 769 ? 20.654 -19.566 8.420 1.00 72.00 769 CYS A CA 1
ATOM 5469 C C . CYS A 1 769 ? 20.446 -21.087 8.542 1.00 72.00 769 CYS A C 1
ATOM 5471 O O . CYS A 1 769 ? 19.297 -21.530 8.693 1.00 72.00 769 CYS A O 1
ATOM 5473 N N . ASP A 1 770 ? 21.505 -21.897 8.453 1.00 76.12 770 ASP A N 1
ATOM 5474 C CA . ASP A 1 770 ? 21.414 -23.361 8.503 1.00 76.12 770 ASP A CA 1
ATOM 5475 C C . ASP A 1 770 ? 21.405 -23.933 9.940 1.00 76.12 770 ASP A C 1
ATOM 5477 O O . ASP A 1 770 ? 21.066 -25.107 10.162 1.00 76.12 770 ASP A O 1
ATOM 5481 N N . GLY A 1 771 ? 21.672 -23.081 10.936 1.00 71.38 771 GLY A N 1
ATOM 5482 C CA . GLY A 1 771 ? 21.726 -23.428 12.354 1.00 71.38 771 GLY A CA 1
ATOM 5483 C C . GLY A 1 771 ? 23.120 -23.809 12.859 1.00 71.38 771 GLY A C 1
ATOM 5484 O O . GLY A 1 771 ? 23.255 -24.177 14.037 1.00 71.38 771 GLY A O 1
ATOM 5485 N N . GLN A 1 772 ? 24.145 -23.740 12.014 1.00 76.38 772 GLN A N 1
ATOM 5486 C CA . GLN A 1 772 ? 25.552 -23.747 12.393 1.00 76.38 772 GLN A CA 1
ATOM 5487 C C . GLN A 1 772 ? 26.142 -22.338 12.187 1.00 76.38 772 GLN A C 1
ATOM 5489 O O . GLN A 1 772 ? 25.503 -21.458 11.640 1.00 76.38 772 GLN A O 1
ATOM 5494 N N . ALA A 1 773 ? 27.276 -22.052 12.826 1.00 80.00 773 ALA A N 1
ATOM 5495 C CA . ALA A 1 773 ? 27.900 -20.731 12.758 1.00 80.00 773 ALA A CA 1
ATOM 5496 C C . ALA A 1 773 ? 29.415 -20.869 12.872 1.00 80.00 773 ALA A C 1
ATOM 5498 O O . ALA A 1 773 ? 29.927 -21.710 13.635 1.00 80.00 773 ALA A O 1
ATOM 5499 N N . ASP A 1 774 ? 30.131 -20.005 12.169 1.00 80.00 774 ASP A N 1
ATOM 5500 C CA . ASP A 1 774 ? 31.577 -19.988 12.050 1.00 80.00 774 ASP A CA 1
ATOM 5501 C C . ASP A 1 774 ? 32.129 -21.389 11.698 1.00 80.00 774 ASP A C 1
ATOM 5503 O O . ASP A 1 774 ? 31.627 -22.133 10.867 1.00 80.00 774 ASP A O 1
ATOM 5507 N N . CYS A 1 775 ? 33.171 -21.837 12.395 1.00 77.50 775 CYS A N 1
ATOM 5508 C CA . CYS A 1 775 ? 33.810 -23.128 12.151 1.00 77.50 775 CYS A CA 1
ATOM 5509 C C . CYS A 1 775 ? 33.002 -24.351 12.596 1.00 77.50 775 CYS A C 1
ATOM 5511 O O . CYS A 1 775 ? 33.508 -25.475 12.499 1.00 77.50 775 CYS A O 1
ATOM 5513 N N . ALA A 1 776 ? 31.804 -24.152 13.151 1.00 78.06 776 ALA A N 1
ATOM 5514 C CA . ALA A 1 776 ? 30.847 -25.237 13.315 1.00 78.06 776 ALA A CA 1
ATOM 5515 C C . ALA A 1 776 ? 30.062 -25.495 12.020 1.00 78.06 776 ALA A C 1
ATOM 5517 O O . ALA A 1 776 ? 29.535 -26.598 11.878 1.00 78.06 776 ALA A O 1
ATOM 5518 N N . ASP A 1 777 ? 30.039 -24.525 11.104 1.00 78.00 777 ASP A N 1
ATOM 5519 C CA . ASP A 1 777 ? 29.338 -24.570 9.830 1.00 78.00 777 ASP A CA 1
ATOM 5520 C C . ASP A 1 777 ? 30.054 -25.439 8.782 1.00 78.00 777 ASP A C 1
ATOM 5522 O O . ASP A 1 777 ? 31.290 -25.534 8.734 1.00 78.00 777 ASP A O 1
ATOM 5526 N N . ILE A 1 778 ? 29.271 -26.149 7.963 1.00 79.38 778 ILE A N 1
ATOM 5527 C CA . ILE A 1 778 ? 29.784 -26.989 6.879 1.00 79.38 778 ILE A CA 1
ATOM 5528 C C . ILE A 1 778 ? 30.309 -26.159 5.705 1.00 79.38 778 ILE A C 1
ATOM 5530 O O . ILE A 1 778 ? 31.293 -26.581 5.084 1.00 79.38 778 ILE A O 1
ATOM 5534 N N . ASP A 1 779 ? 29.735 -24.986 5.465 1.00 79.44 779 ASP A N 1
ATOM 5535 C CA . ASP A 1 779 ? 30.092 -24.091 4.368 1.00 79.44 779 ASP A CA 1
ATOM 5536 C C . ASP A 1 779 ? 31.401 -23.332 4.666 1.00 79.44 779 ASP A C 1
ATOM 5538 O O . ASP A 1 779 ? 32.183 -23.024 3.758 1.00 79.44 779 ASP A O 1
ATOM 5542 N N . CYS A 1 780 ? 31.768 -23.220 5.948 1.00 79.94 780 CYS A N 1
ATOM 5543 C CA . CYS A 1 780 ? 33.044 -22.665 6.401 1.00 79.94 780 CYS A CA 1
ATOM 5544 C C . CYS A 1 780 ? 34.250 -23.613 6.314 1.00 79.94 780 CYS A C 1
ATOM 5546 O O . CYS A 1 780 ? 35.387 -23.171 6.528 1.00 79.94 780 CYS A O 1
ATOM 5548 N N . ARG A 1 781 ? 34.063 -24.905 6.002 1.00 72.12 781 ARG A N 1
ATOM 5549 C CA . ARG A 1 781 ? 35.119 -25.938 6.130 1.00 72.12 781 ARG A CA 1
ATOM 5550 C C . ARG A 1 781 ? 36.365 -25.713 5.276 1.00 72.12 781 ARG A C 1
ATOM 5552 O O . ARG A 1 781 ? 37.431 -26.182 5.659 1.00 72.12 781 ARG A O 1
ATOM 5559 N N . ASN A 1 782 ? 36.234 -24.989 4.167 1.00 63.88 782 ASN A N 1
ATOM 5560 C CA . ASN A 1 782 ? 37.325 -24.733 3.221 1.00 63.88 782 ASN A CA 1
ATOM 5561 C C . ASN A 1 782 ? 37.866 -23.295 3.306 1.00 63.88 782 ASN A C 1
ATOM 5563 O O . ASN A 1 782 ? 38.638 -22.869 2.450 1.00 63.88 782 ASN A O 1
ATOM 5567 N N . THR A 1 783 ? 37.447 -22.525 4.315 1.00 71.06 783 THR A N 1
ATOM 5568 C CA . THR A 1 783 ? 37.921 -21.152 4.519 1.00 71.06 783 THR A CA 1
ATOM 5569 C C . THR A 1 783 ? 39.177 -21.129 5.389 1.00 71.06 783 THR A C 1
ATOM 5571 O O . THR A 1 783 ? 39.332 -21.905 6.340 1.00 71.06 783 THR A O 1
ATOM 5574 N N . ARG A 1 784 ? 40.075 -20.172 5.127 1.00 66.75 784 ARG A N 1
ATOM 5575 C CA . ARG A 1 784 ? 41.288 -19.955 5.934 1.00 66.75 784 ARG A CA 1
ATOM 5576 C C . ARG A 1 784 ? 40.944 -19.542 7.371 1.00 66.75 784 ARG A C 1
ATOM 5578 O O . ARG A 1 784 ? 41.778 -19.629 8.275 1.00 66.75 784 ARG A O 1
ATOM 5585 N N . ALA A 1 785 ? 39.701 -19.115 7.583 1.00 69.38 785 ALA A N 1
ATOM 5586 C CA . ALA A 1 785 ? 39.092 -18.870 8.874 1.00 69.38 785 ALA A CA 1
ATOM 5587 C C . ALA A 1 785 ? 38.979 -20.067 9.800 1.00 69.38 785 ALA A C 1
ATOM 5589 O O . ALA A 1 785 ? 39.237 -19.915 10.999 1.00 69.38 785 ALA A O 1
ATOM 5590 N N . CYS A 1 786 ? 38.679 -21.231 9.240 1.00 70.19 786 CYS A N 1
ATOM 5591 C CA . CYS A 1 786 ? 38.401 -22.439 10.003 1.00 70.19 786 CYS A CA 1
ATOM 5592 C C . CYS A 1 786 ? 39.433 -23.546 9.807 1.00 70.19 786 CYS A C 1
ATOM 5594 O O . CYS A 1 786 ? 39.323 -24.609 10.425 1.00 70.19 786 CYS A O 1
ATOM 5596 N N . CYS A 1 787 ? 40.491 -23.263 9.042 1.00 69.06 787 CYS A N 1
ATOM 5597 C CA . CYS A 1 787 ? 41.634 -24.149 8.905 1.00 69.06 787 CYS A CA 1
ATOM 5598 C C . CYS A 1 787 ? 42.321 -24.384 10.261 1.00 69.06 787 CYS A C 1
ATOM 5600 O O . CYS A 1 787 ? 42.831 -23.467 10.917 1.00 69.06 787 CYS A O 1
ATOM 5602 N N . ARG A 1 788 ? 42.326 -25.645 10.703 1.00 63.19 788 ARG A N 1
ATOM 5603 C CA . ARG A 1 788 ? 43.113 -26.114 11.847 1.00 63.19 788 ARG A CA 1
ATOM 5604 C C . ARG A 1 788 ? 44.287 -26.904 11.282 1.00 63.19 788 ARG A C 1
ATOM 5606 O O . ARG A 1 788 ? 44.025 -27.988 10.777 1.00 63.19 788 ARG A O 1
ATOM 5613 N N . PRO A 1 789 ? 45.541 -26.441 11.424 1.00 64.19 789 PRO A N 1
ATOM 5614 C CA . PRO A 1 789 ? 46.682 -27.146 10.856 1.00 64.19 789 PRO A CA 1
ATOM 5615 C C . PRO A 1 789 ? 46.777 -28.544 11.474 1.00 64.19 789 PRO A C 1
ATOM 5617 O O . PRO A 1 789 ? 47.011 -28.705 12.680 1.00 64.19 789 PRO A O 1
ATOM 5620 N N . THR A 1 790 ? 46.520 -29.550 10.648 1.00 66.50 790 THR A N 1
ATOM 5621 C CA . THR A 1 790 ? 46.529 -30.978 10.984 1.00 66.50 790 THR A CA 1
ATOM 5622 C C . THR A 1 790 ? 47.883 -31.609 10.674 1.00 66.50 790 THR A C 1
ATOM 5624 O O . THR A 1 790 ? 48.203 -32.652 11.253 1.00 66.50 790 THR A O 1
ATOM 5627 N N . GLY A 1 791 ? 48.714 -30.970 9.843 1.00 71.31 791 GLY A N 1
ATOM 5628 C CA . GLY A 1 791 ? 50.027 -31.476 9.454 1.00 71.31 791 GLY A CA 1
ATOM 5629 C C . GLY A 1 791 ? 50.711 -30.604 8.404 1.00 71.31 791 GLY A C 1
ATOM 5630 O O . GLY A 1 791 ? 50.392 -29.435 8.289 1.00 71.31 791 GLY A O 1
ATOM 5631 N N . ALA A 1 792 ? 51.693 -31.174 7.704 1.00 71.81 792 ALA A N 1
ATOM 5632 C CA . ALA A 1 792 ? 52.245 -30.621 6.466 1.00 71.81 792 ALA A CA 1
ATOM 5633 C C . ALA A 1 792 ? 51.629 -31.388 5.293 1.00 71.81 792 ALA A C 1
ATOM 5635 O O . ALA A 1 792 ? 51.457 -32.609 5.408 1.00 71.81 792 ALA A O 1
ATOM 5636 N N . GLU A 1 793 ? 51.342 -30.714 4.186 1.00 77.19 793 GLU A N 1
ATOM 5637 C CA . GLU A 1 793 ? 50.659 -31.310 3.039 1.00 77.19 793 GLU A CA 1
ATOM 5638 C C . GLU A 1 793 ? 51.651 -32.023 2.107 1.00 77.19 793 GLU A C 1
ATOM 5640 O O . GLU A 1 793 ? 52.051 -31.540 1.057 1.00 77.19 793 GLU A O 1
ATOM 5645 N N . GLY A 1 794 ? 52.154 -33.180 2.550 1.00 74.19 794 GLY A N 1
ATOM 5646 C CA . GLY A 1 794 ? 53.268 -33.847 1.863 1.00 74.19 794 GLY A CA 1
ATOM 5647 C C . GLY A 1 794 ? 53.234 -35.367 1.857 1.00 74.19 794 GLY A C 1
ATOM 5648 O O . GLY A 1 794 ? 54.177 -35.987 1.357 1.00 74.19 794 GLY A O 1
ATOM 5649 N N . ASP A 1 795 ? 52.192 -35.997 2.406 1.00 78.88 795 ASP A N 1
ATOM 5650 C CA . ASP A 1 795 ? 52.025 -37.447 2.376 1.00 78.88 795 ASP A CA 1
ATOM 5651 C C . ASP A 1 795 ? 50.842 -37.893 1.504 1.00 78.88 795 ASP A C 1
ATOM 5653 O O . ASP A 1 795 ? 49.968 -37.122 1.123 1.00 78.88 795 ASP A O 1
ATOM 5657 N N . ALA A 1 796 ? 50.822 -39.177 1.145 1.00 73.81 796 ALA A N 1
ATOM 5658 C CA . ALA A 1 796 ? 49.830 -39.718 0.218 1.00 73.81 796 ALA A CA 1
ATOM 5659 C C . ALA A 1 796 ? 48.376 -39.633 0.722 1.00 73.81 796 ALA A C 1
ATOM 5661 O O . ALA A 1 796 ? 47.462 -39.910 -0.049 1.00 73.81 796 ALA A O 1
ATOM 5662 N N . ARG A 1 797 ? 48.148 -39.348 2.010 1.00 76.88 797 ARG A N 1
ATOM 5663 C CA . ARG A 1 797 ? 46.805 -39.201 2.570 1.00 76.88 797 ARG A CA 1
ATOM 5664 C C . ARG A 1 797 ? 46.405 -37.727 2.632 1.00 76.88 797 ARG A C 1
ATOM 5666 O O . ARG A 1 797 ? 45.278 -37.451 2.256 1.00 76.88 797 ARG A O 1
ATOM 5673 N N . SER A 1 798 ? 47.320 -36.834 3.019 1.00 80.38 798 SER A N 1
ATOM 5674 C CA . SER A 1 798 ? 47.080 -35.382 3.036 1.00 80.38 798 SER A CA 1
ATOM 5675 C C . SER A 1 798 ? 46.960 -34.770 1.640 1.00 80.38 798 SER A C 1
ATOM 5677 O O . SER A 1 798 ? 46.339 -33.741 1.483 1.00 80.38 798 SER A O 1
ATOM 5679 N N . CYS A 1 799 ? 47.562 -35.392 0.624 1.00 83.75 799 CYS A N 1
ATOM 5680 C CA . CYS A 1 799 ? 47.578 -34.868 -0.745 1.00 83.75 799 CYS A CA 1
ATOM 5681 C C . CYS A 1 799 ? 46.402 -35.340 -1.627 1.00 83.75 799 CYS A C 1
ATOM 5683 O O . CYS A 1 799 ? 46.463 -35.209 -2.851 1.00 83.75 799 CYS A O 1
ATOM 5685 N N . ALA A 1 800 ? 45.408 -36.021 -1.049 1.00 78.56 800 ALA A N 1
ATOM 5686 C CA . ALA A 1 800 ? 44.212 -36.489 -1.761 1.00 78.56 800 ALA A CA 1
ATOM 5687 C C . ALA A 1 800 ? 42.968 -36.565 -0.858 1.00 78.56 800 ALA A C 1
ATOM 5689 O O . ALA A 1 800 ? 42.031 -37.316 -1.165 1.00 78.56 800 ALA A O 1
ATOM 5690 N N . ASP A 1 801 ? 42.978 -35.877 0.285 1.00 77.00 801 ASP A N 1
ATOM 5691 C CA . ASP A 1 801 ? 41.839 -35.848 1.204 1.00 77.00 801 ASP A CA 1
ATOM 5692 C C . ASP A 1 801 ? 40.948 -34.614 1.020 1.00 77.00 801 ASP A C 1
ATOM 5694 O O . ASP A 1 801 ? 39.865 -34.571 1.613 1.00 77.00 801 ASP A O 1
ATOM 5698 N N . GLY A 1 802 ? 41.325 -33.695 0.123 1.00 74.69 802 GLY A N 1
ATOM 5699 C CA . GLY A 1 802 ? 40.540 -32.516 -0.227 1.00 74.69 802 GLY A CA 1
ATOM 5700 C C . GLY A 1 802 ? 40.535 -31.456 0.867 1.00 74.69 802 GLY A C 1
ATOM 5701 O O . GLY A 1 802 ? 39.588 -30.671 0.926 1.00 74.69 802 GLY A O 1
ATOM 5702 N N . ILE A 1 803 ? 41.536 -31.465 1.752 1.00 77.56 803 ILE A N 1
ATOM 5703 C CA . ILE A 1 803 ? 41.660 -30.558 2.893 1.00 77.56 803 ILE A CA 1
ATOM 5704 C C . ILE A 1 803 ? 43.035 -29.886 2.838 1.00 77.56 803 ILE A C 1
ATOM 5706 O O . ILE A 1 803 ? 44.044 -30.573 2.766 1.00 77.56 803 ILE A O 1
ATOM 5710 N N . ASP A 1 804 ? 43.056 -28.557 2.961 1.00 73.19 804 ASP A N 1
ATOM 5711 C CA . ASP A 1 804 ? 44.274 -27.759 3.166 1.00 73.19 804 ASP A CA 1
ATOM 5712 C C . ASP A 1 804 ? 44.811 -28.024 4.589 1.00 73.19 804 ASP A C 1
ATOM 5714 O O . ASP A 1 804 ? 44.356 -27.452 5.587 1.00 73.19 804 ASP A O 1
ATOM 5718 N N . ASN A 1 805 ? 45.702 -29.006 4.702 1.00 80.44 805 ASN A N 1
ATOM 5719 C CA . ASN A 1 805 ? 46.196 -29.572 5.952 1.00 80.44 805 ASN A CA 1
ATOM 5720 C C . ASN A 1 805 ? 47.249 -28.677 6.633 1.00 80.44 805 ASN A C 1
ATOM 5722 O O . ASN A 1 805 ? 47.484 -28.840 7.844 1.00 80.44 805 ASN A O 1
ATOM 5726 N N . ASP A 1 806 ? 47.861 -27.740 5.897 1.00 76.75 806 ASP A N 1
ATOM 5727 C CA . ASP A 1 806 ? 48.877 -26.804 6.399 1.00 76.75 806 ASP A CA 1
ATOM 5728 C C . ASP A 1 806 ? 48.523 -25.300 6.287 1.00 76.75 806 ASP A C 1
ATOM 5730 O O . ASP A 1 806 ? 49.251 -24.444 6.811 1.00 76.75 806 ASP A O 1
ATOM 5734 N N . CYS A 1 807 ? 47.308 -25.005 5.819 1.00 77.19 807 CYS A N 1
ATOM 5735 C CA . CYS A 1 807 ? 46.620 -23.711 5.808 1.00 77.19 807 CYS A CA 1
ATOM 5736 C C . CYS A 1 807 ? 47.239 -22.643 4.888 1.00 77.19 807 CYS A C 1
ATOM 5738 O O . CYS A 1 807 ? 47.135 -21.422 5.155 1.00 77.19 807 CYS A O 1
ATOM 5740 N N . ASP A 1 808 ? 47.920 -23.063 3.826 1.00 76.75 808 ASP A N 1
ATOM 5741 C CA . ASP A 1 808 ? 48.585 -22.160 2.894 1.00 76.75 808 ASP A CA 1
ATOM 5742 C C . ASP A 1 808 ? 47.664 -21.661 1.757 1.00 76.75 808 ASP A C 1
ATOM 5744 O O . ASP A 1 808 ? 47.916 -20.580 1.198 1.00 76.75 808 ASP A O 1
ATOM 5748 N N . GLY A 1 809 ? 46.513 -22.319 1.575 1.00 72.50 809 GLY A N 1
ATOM 5749 C CA . GLY A 1 809 ? 45.462 -22.003 0.610 1.00 72.50 809 GLY A CA 1
ATOM 5750 C C . GLY A 1 809 ? 45.473 -22.869 -0.652 1.00 72.50 809 GLY A C 1
ATOM 5751 O O . GLY A 1 809 ? 44.691 -22.589 -1.567 1.00 72.50 809 GLY A O 1
ATOM 5752 N N . LEU A 1 810 ? 46.345 -23.873 -0.734 1.00 77.25 810 LEU A N 1
ATOM 5753 C CA . LEU A 1 810 ? 46.399 -24.852 -1.815 1.00 77.25 810 LEU A CA 1
ATOM 5754 C C . LEU A 1 810 ? 45.945 -26.220 -1.286 1.00 77.25 810 LEU A C 1
ATOM 5756 O O . LEU A 1 810 ? 46.094 -26.522 -0.114 1.00 77.25 810 LEU A O 1
ATOM 5760 N N . LEU A 1 811 ? 45.266 -26.997 -2.136 1.00 83.44 811 LEU A N 1
ATOM 5761 C CA . LEU A 1 811 ? 44.697 -28.293 -1.756 1.00 83.44 811 LEU A CA 1
ATOM 5762 C C . LEU A 1 811 ? 45.279 -29.397 -2.633 1.00 83.44 811 LEU A C 1
ATOM 5764 O O . LEU A 1 811 ? 45.327 -29.268 -3.865 1.00 83.44 811 LEU A O 1
ATOM 5768 N N . ASP A 1 812 ? 45.597 -30.525 -2.013 1.00 81.12 812 ASP A N 1
ATOM 5769 C CA . ASP A 1 812 ? 45.997 -31.773 -2.639 1.00 81.12 812 ASP A CA 1
ATOM 5770 C C . ASP A 1 812 ? 47.085 -31.550 -3.711 1.00 81.12 812 ASP A C 1
ATOM 5772 O O . ASP A 1 812 ? 48.131 -30.957 -3.489 1.00 81.12 812 ASP A O 1
ATOM 5776 N N . CYS A 1 813 ? 46.845 -31.992 -4.944 1.00 78.81 813 CYS A N 1
ATOM 5777 C CA . CYS A 1 813 ? 47.799 -31.893 -6.043 1.00 78.81 813 CYS A CA 1
ATOM 5778 C C . CYS A 1 813 ? 48.045 -30.467 -6.559 1.00 78.81 813 CYS A C 1
ATOM 5780 O O . CYS A 1 813 ? 48.900 -30.287 -7.429 1.00 78.81 813 CYS A O 1
ATOM 5782 N N . ALA A 1 814 ? 47.276 -29.477 -6.093 1.00 77.44 814 ALA A N 1
ATOM 5783 C CA . ALA A 1 814 ? 47.585 -28.070 -6.325 1.00 77.44 814 ALA A CA 1
ATOM 5784 C C . ALA A 1 814 ? 48.625 -27.544 -5.322 1.00 77.44 814 ALA A C 1
ATOM 5786 O O . ALA A 1 814 ? 49.233 -26.505 -5.589 1.00 77.44 814 ALA A O 1
ATOM 5787 N N . ASP A 1 815 ? 48.848 -28.267 -4.221 1.00 78.31 815 ASP A N 1
ATOM 5788 C CA . ASP A 1 815 ? 49.838 -27.946 -3.205 1.00 78.31 815 ASP A CA 1
ATOM 5789 C C . ASP A 1 815 ? 51.266 -28.357 -3.645 1.00 78.31 815 ASP A C 1
ATOM 5791 O O . ASP A 1 815 ? 51.502 -29.507 -4.049 1.00 78.31 815 ASP A O 1
ATOM 5795 N N . PRO A 1 816 ? 52.261 -27.447 -3.591 1.00 76.38 816 PRO A N 1
ATOM 5796 C CA . PRO A 1 816 ? 53.650 -27.744 -3.937 1.00 76.38 816 PRO A CA 1
ATOM 5797 C C . PRO A 1 816 ? 54.293 -28.850 -3.085 1.00 76.38 816 PRO A C 1
ATOM 5799 O O . PRO A 1 816 ? 55.193 -29.544 -3.568 1.00 76.38 816 PRO A O 1
ATOM 5802 N N . GLY A 1 817 ? 53.851 -29.036 -1.841 1.00 75.12 817 GLY A N 1
ATOM 5803 C CA . GLY A 1 817 ? 54.254 -30.119 -0.944 1.00 75.12 817 GLY A CA 1
ATOM 5804 C C . GLY A 1 817 ? 53.849 -31.509 -1.448 1.00 75.12 817 GLY A C 1
ATOM 5805 O O . GLY A 1 817 ? 54.528 -32.498 -1.150 1.00 75.12 817 GLY A O 1
ATOM 5806 N N . CYS A 1 818 ? 52.836 -31.584 -2.315 1.00 79.56 818 CYS A N 1
ATOM 5807 C CA . CYS A 1 818 ? 52.318 -32.817 -2.904 1.00 79.56 818 CYS A CA 1
ATOM 5808 C C . CYS A 1 818 ? 52.956 -33.213 -4.241 1.00 79.56 818 CYS A C 1
ATOM 5810 O O . CYS A 1 818 ? 52.672 -34.300 -4.753 1.00 79.56 818 CYS A O 1
ATOM 5812 N N . ALA A 1 819 ? 53.851 -32.392 -4.801 1.00 71.31 819 ALA A N 1
ATOM 5813 C CA . ALA A 1 819 ? 54.428 -32.602 -6.134 1.00 71.31 819 ALA A CA 1
ATOM 5814 C C . ALA A 1 819 ? 55.178 -33.942 -6.295 1.00 71.31 819 ALA A C 1
ATOM 5816 O O . ALA A 1 819 ? 55.188 -34.520 -7.378 1.00 71.31 819 ALA A O 1
ATOM 5817 N N . ALA A 1 820 ? 55.760 -34.472 -5.214 1.00 66.25 820 ALA A N 1
ATOM 5818 C CA . ALA A 1 820 ? 56.458 -35.762 -5.213 1.00 66.25 820 ALA A CA 1
ATOM 5819 C C . ALA A 1 820 ? 55.523 -36.979 -5.026 1.00 66.25 820 ALA A C 1
ATOM 5821 O O . ALA A 1 820 ? 55.977 -38.126 -5.043 1.00 66.25 820 ALA A O 1
ATOM 5822 N N . GLN A 1 821 ? 54.219 -36.768 -4.803 1.00 73.62 821 GLN A N 1
ATOM 5823 C CA . GLN A 1 821 ? 53.263 -37.860 -4.636 1.00 73.62 821 GLN A CA 1
ATOM 5824 C C . GLN A 1 821 ? 52.825 -38.398 -6.001 1.00 73.62 821 GLN A C 1
ATOM 5826 O O . GLN A 1 821 ? 52.272 -37.679 -6.832 1.00 73.62 821 GLN A O 1
ATOM 5831 N N . ARG A 1 822 ? 52.979 -39.713 -6.206 1.00 67.06 822 ARG A N 1
ATOM 5832 C CA . ARG A 1 822 ? 52.637 -40.417 -7.463 1.00 67.06 822 ARG A CA 1
ATOM 5833 C C . ARG A 1 822 ? 51.221 -40.159 -7.992 1.00 67.06 822 ARG A C 1
ATOM 5835 O O . ARG A 1 822 ? 50.978 -40.337 -9.178 1.00 67.06 822 ARG A O 1
ATOM 5842 N N . MET A 1 823 ? 50.275 -39.809 -7.123 1.00 69.12 823 MET A N 1
ATOM 5843 C CA . MET A 1 823 ? 48.887 -39.516 -7.505 1.00 69.12 823 MET A CA 1
ATOM 5844 C C . MET A 1 823 ? 48.678 -38.090 -8.040 1.00 69.12 823 MET A C 1
ATOM 5846 O O . MET A 1 823 ? 47.707 -37.860 -8.754 1.00 69.12 823 MET A O 1
ATOM 5850 N N . CYS A 1 824 ? 49.594 -37.171 -7.728 1.00 70.12 824 CYS A N 1
ATOM 5851 C CA . CYS A 1 824 ? 49.588 -35.774 -8.167 1.00 70.12 824 CYS A CA 1
ATOM 5852 C C . CYS A 1 824 ? 50.574 -35.504 -9.308 1.00 70.12 824 CYS A C 1
ATOM 5854 O O . CYS A 1 824 ? 50.440 -34.519 -10.034 1.00 70.12 824 CYS A O 1
ATOM 5856 N N . CYS A 1 825 ? 51.523 -36.415 -9.513 1.00 69.31 825 CYS A N 1
ATOM 5857 C CA . CYS A 1 825 ? 52.435 -36.395 -10.640 1.00 69.31 825 CYS A CA 1
ATOM 5858 C C . CYS A 1 825 ? 51.696 -36.672 -11.966 1.00 69.31 825 CYS A C 1
ATOM 5860 O O . CYS A 1 825 ? 51.032 -37.700 -12.135 1.00 69.31 825 CYS A O 1
ATOM 5862 N N . ARG A 1 826 ? 51.807 -35.749 -12.933 1.00 66.00 826 ARG A N 1
ATOM 5863 C CA . ARG A 1 826 ? 51.377 -35.953 -14.327 1.00 66.00 826 ARG A CA 1
ATOM 5864 C C . ARG A 1 826 ? 52.622 -36.195 -15.180 1.00 66.00 826 ARG A C 1
ATOM 5866 O O . ARG A 1 826 ? 53.380 -35.243 -15.347 1.00 66.00 826 ARG A O 1
ATOM 5873 N N . PRO A 1 827 ? 52.805 -37.389 -15.776 1.00 66.56 827 PRO A N 1
ATOM 5874 C CA . PRO A 1 827 ? 54.023 -37.690 -16.516 1.00 66.56 827 PRO A CA 1
ATOM 5875 C C . PRO A 1 827 ? 54.103 -36.777 -17.739 1.00 66.56 827 PRO A C 1
ATOM 5877 O O . PRO A 1 827 ? 53.237 -36.805 -18.622 1.00 66.56 827 PRO A O 1
ATOM 5880 N N . THR A 1 828 ? 55.120 -35.924 -17.763 1.00 66.06 828 THR A N 1
ATOM 5881 C CA . THR A 1 828 ? 55.430 -35.034 -18.889 1.00 66.06 828 THR A CA 1
ATOM 5882 C C . THR A 1 828 ? 56.317 -35.749 -19.910 1.00 66.06 828 THR A C 1
ATOM 5884 O O . THR A 1 828 ? 56.320 -35.382 -21.089 1.00 66.06 828 THR A O 1
ATOM 5887 N N . ALA A 1 829 ? 56.988 -36.827 -19.489 1.00 64.94 829 ALA A N 1
ATOM 5888 C CA . ALA A 1 829 ? 57.753 -37.742 -20.319 1.00 64.94 829 ALA A CA 1
ATOM 5889 C C . ALA A 1 829 ? 57.425 -39.208 -19.978 1.00 64.94 829 ALA A C 1
ATOM 5891 O O . ALA A 1 829 ? 56.899 -39.526 -18.920 1.00 64.94 829 ALA A O 1
ATOM 5892 N N . ALA A 1 830 ? 57.704 -40.124 -20.909 1.00 66.75 830 ALA A N 1
ATOM 5893 C CA . ALA A 1 830 ? 57.545 -41.562 -20.660 1.00 66.75 830 ALA A CA 1
ATOM 5894 C C . ALA A 1 830 ? 58.726 -42.174 -19.884 1.00 66.75 830 ALA A C 1
ATOM 5896 O O . ALA A 1 830 ? 58.612 -43.313 -19.437 1.00 66.75 830 ALA A O 1
ATOM 5897 N N . ARG A 1 831 ? 59.854 -41.452 -19.853 1.00 71.38 831 ARG A N 1
ATOM 5898 C CA . ARG A 1 831 ? 61.104 -41.721 -19.135 1.00 71.38 831 ARG A CA 1
ATOM 5899 C C . ARG A 1 831 ? 61.820 -40.395 -18.895 1.00 71.38 831 ARG A C 1
ATOM 5901 O O . ARG A 1 831 ? 61.825 -39.572 -19.823 1.00 71.38 831 ARG A O 1
ATOM 5908 N N . GLU A 1 832 ? 62.474 -40.213 -17.759 1.00 77.44 832 GLU A N 1
ATOM 5909 C CA . GLU A 1 832 ? 63.345 -39.056 -17.526 1.00 77.44 832 GLU A CA 1
ATOM 5910 C C . GLU A 1 832 ? 64.599 -39.131 -18.412 1.00 77.44 832 GLU A C 1
ATOM 5912 O O . GLU A 1 832 ? 65.479 -39.973 -18.237 1.00 77.44 832 GLU A O 1
ATOM 5917 N N . MET A 1 833 ? 64.678 -38.286 -19.447 1.00 73.81 833 MET A N 1
ATOM 5918 C CA . MET A 1 833 ? 65.783 -38.323 -20.411 1.00 73.81 833 MET A CA 1
ATOM 5919 C C . MET A 1 833 ? 66.233 -36.928 -20.839 1.00 73.81 833 MET A C 1
ATOM 5921 O O . MET A 1 833 ? 65.427 -36.067 -21.198 1.00 73.81 833 MET A O 1
ATOM 5925 N N . GLY A 1 834 ? 67.552 -36.755 -20.934 1.00 71.44 834 GLY A N 1
ATOM 5926 C CA . GLY A 1 834 ? 68.182 -35.498 -21.329 1.00 71.44 834 GLY A CA 1
ATOM 5927 C C . GLY A 1 834 ? 68.349 -34.528 -20.159 1.00 71.44 834 GLY A C 1
ATOM 5928 O O . GLY A 1 834 ? 67.664 -34.617 -19.150 1.00 71.44 834 GLY A O 1
ATOM 5929 N N . VAL A 1 835 ? 69.267 -33.571 -20.313 1.00 71.88 835 VAL A N 1
ATOM 5930 C CA . VAL A 1 835 ? 69.745 -32.732 -19.198 1.00 71.88 835 VAL A CA 1
ATOM 5931 C C . VAL A 1 835 ? 68.625 -31.939 -18.519 1.00 71.88 835 VAL A C 1
ATOM 5933 O O . VAL A 1 835 ? 68.646 -31.782 -17.308 1.00 71.88 835 VAL A O 1
ATOM 5936 N N . GLY A 1 836 ? 67.631 -31.464 -19.277 1.00 73.50 836 GLY A N 1
ATOM 5937 C CA . GLY A 1 836 ? 66.528 -30.672 -18.725 1.00 73.50 836 GLY A CA 1
ATOM 5938 C C . GLY A 1 836 ? 65.650 -31.455 -17.750 1.00 73.50 836 GLY A C 1
ATOM 5939 O O . GLY A 1 836 ? 65.457 -30.999 -16.635 1.00 73.50 836 GLY A O 1
ATOM 5940 N N . ALA A 1 837 ? 65.180 -32.636 -18.157 1.00 76.81 837 ALA A N 1
ATOM 5941 C CA . ALA A 1 837 ? 64.304 -33.469 -17.333 1.00 76.81 837 ALA A CA 1
ATOM 5942 C C . ALA A 1 837 ? 65.050 -34.228 -16.222 1.00 76.81 837 ALA A C 1
ATOM 5944 O O . ALA A 1 837 ? 64.407 -34.775 -15.346 1.00 76.81 837 ALA A O 1
ATOM 5945 N N . CYS A 1 838 ? 66.386 -34.283 -16.290 1.00 80.31 838 CYS A N 1
ATOM 5946 C CA . CYS A 1 838 ? 67.243 -34.961 -15.316 1.00 80.31 838 CYS A CA 1
ATOM 5947 C C . CYS A 1 838 ? 67.896 -34.005 -14.296 1.00 80.31 838 CYS A C 1
ATOM 5949 O O . CYS A 1 838 ? 68.821 -34.417 -13.585 1.00 80.31 838 CYS A O 1
ATOM 5951 N N . THR A 1 839 ? 67.514 -32.720 -14.282 1.00 78.81 839 THR A N 1
ATOM 5952 C CA . THR A 1 839 ? 68.064 -31.712 -13.352 1.00 78.81 839 THR A CA 1
ATOM 5953 C C . THR A 1 839 ? 67.040 -30.716 -12.801 1.00 78.81 839 THR A C 1
ATOM 5955 O O . THR A 1 839 ? 67.440 -29.744 -12.150 1.00 78.81 839 THR A O 1
ATOM 5958 N N . ASP A 1 840 ? 65.749 -30.894 -13.079 1.00 75.25 840 ASP A N 1
ATOM 5959 C CA . ASP A 1 840 ? 64.717 -29.909 -12.734 1.00 75.25 840 ASP A CA 1
ATOM 5960 C C . ASP A 1 840 ? 64.058 -30.157 -11.368 1.00 75.25 840 ASP A C 1
ATOM 5962 O O . ASP A 1 840 ? 63.272 -29.322 -10.910 1.00 75.25 840 ASP A O 1
ATOM 5966 N N . GLY A 1 841 ? 64.440 -31.228 -10.667 1.00 75.88 841 GLY A N 1
ATOM 5967 C CA . GLY A 1 841 ? 63.931 -31.569 -9.340 1.00 75.88 841 GLY A CA 1
ATOM 5968 C C . GLY A 1 841 ? 62.581 -32.279 -9.363 1.00 75.88 841 GLY A C 1
ATOM 5969 O O . GLY A 1 841 ? 62.042 -32.552 -8.287 1.00 75.88 841 GLY A O 1
ATOM 5970 N N . VAL A 1 842 ? 62.027 -32.555 -10.546 1.00 79.12 842 VAL A N 1
ATOM 5971 C CA . VAL A 1 842 ? 60.678 -33.094 -10.739 1.00 79.12 842 VAL A CA 1
ATOM 5972 C C . VAL A 1 842 ? 60.770 -34.528 -11.247 1.00 79.12 842 VAL A C 1
ATOM 5974 O O . VAL A 1 842 ? 61.568 -34.819 -12.121 1.00 79.12 842 VAL A O 1
ATOM 5977 N N . ASP A 1 843 ? 59.928 -35.408 -10.702 1.00 74.75 843 ASP A N 1
ATOM 5978 C CA . ASP A 1 843 ? 59.725 -36.771 -11.207 1.00 74.75 843 ASP A CA 1
ATOM 5979 C C . ASP A 1 843 ? 58.894 -36.712 -12.505 1.00 74.75 843 ASP A C 1
ATOM 5981 O O . ASP A 1 843 ? 57.663 -36.663 -12.485 1.00 74.75 843 ASP A O 1
ATOM 5985 N N . ASN A 1 844 ? 59.560 -36.587 -13.648 1.00 79.06 844 ASN A N 1
ATOM 5986 C CA . ASN A 1 844 ? 58.948 -36.270 -14.937 1.00 79.06 844 ASN A CA 1
ATOM 5987 C C . ASN A 1 844 ? 58.260 -37.471 -15.609 1.00 79.06 844 ASN A C 1
ATOM 5989 O O . ASN A 1 844 ? 57.446 -37.274 -16.525 1.00 79.06 844 ASN A O 1
ATOM 5993 N N . ASP A 1 845 ? 58.548 -38.698 -15.168 1.00 76.19 845 ASP A N 1
ATOM 5994 C CA . ASP A 1 845 ? 57.891 -39.931 -15.627 1.00 76.19 845 ASP A CA 1
ATOM 5995 C C . ASP A 1 845 ? 57.039 -40.638 -14.552 1.00 76.19 845 ASP A C 1
ATOM 5997 O O . ASP A 1 845 ? 56.317 -41.598 -14.858 1.00 76.19 845 ASP A O 1
ATOM 6001 N N . CYS A 1 846 ? 56.995 -40.065 -13.347 1.00 78.31 846 CYS A N 1
ATOM 6002 C CA . CYS A 1 846 ? 56.159 -40.442 -12.212 1.00 78.31 846 CYS A CA 1
ATOM 6003 C C . CYS A 1 846 ? 56.471 -41.821 -11.616 1.00 78.31 846 CYS A C 1
ATOM 6005 O O . CYS A 1 846 ? 55.574 -42.495 -11.077 1.00 78.31 846 CYS A O 1
ATOM 6007 N N . ASP A 1 847 ? 57.719 -42.273 -11.708 1.00 76.50 847 ASP A N 1
ATOM 6008 C CA . ASP A 1 847 ? 58.144 -43.561 -11.171 1.00 76.50 847 ASP A CA 1
ATOM 6009 C C . ASP A 1 847 ? 58.538 -43.505 -9.675 1.00 76.50 847 ASP A C 1
ATOM 6011 O O . ASP A 1 847 ? 58.671 -44.544 -9.013 1.00 76.50 847 ASP A O 1
ATOM 6015 N N . GLY A 1 848 ? 58.534 -42.316 -9.074 1.00 72.44 848 GLY A N 1
ATOM 6016 C CA . GLY A 1 848 ? 58.781 -42.041 -7.660 1.00 72.44 848 GLY A CA 1
ATOM 6017 C C . GLY A 1 848 ? 60.232 -41.699 -7.323 1.00 72.44 848 GLY A C 1
ATOM 6018 O O . GLY A 1 848 ? 60.560 -41.610 -6.133 1.00 72.44 848 GLY A O 1
ATOM 6019 N N . VAL A 1 849 ? 61.096 -41.544 -8.322 1.00 76.44 849 VAL A N 1
ATOM 6020 C CA . VAL A 1 849 ? 62.483 -41.107 -8.181 1.00 76.44 849 VAL A CA 1
ATOM 6021 C C . VAL A 1 849 ? 62.731 -40.013 -9.221 1.00 76.44 849 VAL A C 1
ATOM 6023 O O . VAL A 1 849 ? 62.222 -40.100 -10.321 1.00 76.44 849 VAL A O 1
ATOM 6026 N N . SER A 1 850 ? 63.462 -38.955 -8.863 1.00 82.44 850 SER A N 1
ATOM 6027 C CA . SER A 1 850 ? 63.717 -37.836 -9.777 1.00 82.44 850 SER A CA 1
ATOM 6028 C C . SER A 1 850 ? 65.205 -37.611 -10.046 1.00 82.44 850 SER A C 1
ATOM 6030 O O . SER A 1 850 ? 66.081 -37.910 -9.211 1.00 82.44 850 SER A O 1
ATOM 6032 N N . ASP A 1 851 ? 65.483 -37.028 -11.210 1.00 79.75 851 ASP A N 1
ATOM 6033 C CA . ASP A 1 851 ? 66.782 -36.543 -11.664 1.00 79.75 851 ASP A CA 1
ATOM 6034 C C . ASP A 1 851 ? 67.886 -37.622 -11.608 1.00 79.75 851 ASP A C 1
ATOM 6036 O O . ASP A 1 851 ? 67.710 -38.791 -11.923 1.00 79.75 851 ASP A O 1
ATOM 6040 N N . CYS A 1 852 ? 69.094 -37.268 -11.163 1.00 77.75 852 CYS A N 1
ATOM 6041 C CA . CYS A 1 852 ? 70.240 -38.171 -11.060 1.00 77.75 852 CYS A CA 1
ATOM 6042 C C . CYS A 1 852 ? 70.065 -39.344 -10.086 1.00 77.75 852 CYS A C 1
ATOM 6044 O O . CYS A 1 852 ? 70.952 -40.206 -10.007 1.00 77.75 852 CYS A O 1
ATOM 6046 N N . SER A 1 853 ? 69.003 -39.355 -9.281 1.00 80.44 853 SER A N 1
ATOM 6047 C CA . SER A 1 853 ? 68.664 -40.536 -8.485 1.00 80.44 853 SER A CA 1
ATOM 6048 C C . SER A 1 853 ? 67.916 -41.569 -9.323 1.00 80.44 853 SER A C 1
ATOM 6050 O O . SER A 1 853 ? 67.955 -42.751 -8.972 1.00 80.44 853 SER A O 1
ATOM 6052 N N . ASP A 1 854 ? 67.313 -41.131 -10.427 1.00 76.88 854 ASP A N 1
ATOM 6053 C CA . ASP A 1 854 ? 66.567 -41.945 -11.362 1.00 76.88 854 ASP A CA 1
ATOM 6054 C C . ASP A 1 854 ? 67.483 -42.781 -12.272 1.00 76.88 854 ASP A C 1
ATOM 6056 O O . ASP A 1 854 ? 68.605 -42.403 -12.643 1.00 76.88 854 ASP A O 1
ATOM 6060 N N . SER A 1 855 ? 67.012 -43.982 -12.603 1.00 76.88 855 SER A N 1
ATOM 6061 C CA . SER A 1 855 ? 67.743 -44.932 -13.438 1.00 76.88 855 SER A CA 1
ATOM 6062 C C . SER A 1 855 ? 67.662 -44.636 -14.940 1.00 76.88 855 SER A C 1
ATOM 6064 O O . SER A 1 855 ? 68.586 -45.006 -15.673 1.00 76.88 855 SER A O 1
ATOM 6066 N N . ASP A 1 856 ? 66.627 -43.940 -15.404 1.00 77.88 856 ASP A N 1
ATOM 6067 C CA . ASP A 1 856 ? 66.468 -43.480 -16.782 1.00 77.88 856 ASP A CA 1
ATOM 6068 C C . ASP A 1 856 ? 67.414 -42.299 -17.097 1.00 77.88 856 ASP A C 1
ATOM 6070 O O . ASP A 1 856 ? 67.991 -42.247 -18.191 1.00 77.88 856 ASP A O 1
ATOM 6074 N N . CYS A 1 857 ? 67.746 -41.473 -16.096 1.00 78.81 857 CYS A N 1
ATOM 6075 C CA . CYS A 1 857 ? 68.807 -40.455 -16.161 1.00 78.81 857 CYS A CA 1
ATOM 6076 C C . CYS A 1 857 ? 70.236 -41.017 -16.019 1.00 78.81 857 CYS A C 1
ATOM 6078 O O . CYS A 1 857 ? 71.221 -40.292 -16.218 1.00 78.81 857 CYS A O 1
ATOM 6080 N N . ARG A 1 858 ? 70.370 -42.312 -15.682 1.00 76.00 858 ARG A N 1
ATOM 6081 C CA . ARG A 1 858 ? 71.642 -43.044 -15.518 1.00 76.00 858 ARG A CA 1
ATOM 6082 C C . ARG A 1 858 ? 71.582 -44.458 -16.128 1.00 76.00 858 ARG A C 1
ATOM 6084 O O . ARG A 1 858 ? 71.745 -45.458 -15.422 1.00 76.00 858 ARG A O 1
ATOM 6091 N N . PRO A 1 859 ? 71.462 -44.583 -17.460 1.00 63.12 859 PRO A N 1
ATOM 6092 C CA . PRO A 1 859 ? 71.232 -45.856 -18.144 1.00 63.12 859 PRO A CA 1
ATOM 6093 C C . PRO A 1 859 ? 72.409 -46.850 -18.049 1.00 63.12 859 PRO A C 1
ATOM 6095 O O . PRO A 1 859 ? 72.240 -48.039 -18.331 1.00 63.12 859 PRO A O 1
ATOM 6098 N N . SER A 1 860 ? 73.613 -46.408 -17.657 1.00 61.34 860 SER A N 1
ATOM 6099 C CA . SER A 1 860 ? 74.793 -47.267 -17.487 1.00 61.34 860 SER A CA 1
ATOM 6100 C C . SER A 1 860 ? 75.118 -47.497 -16.006 1.00 61.34 860 SER A C 1
ATOM 6102 O O . SER A 1 860 ? 75.704 -46.651 -15.336 1.00 61.34 860 SER A O 1
ATOM 6104 N N . ALA A 1 861 ? 74.797 -48.686 -15.489 1.00 55.44 861 ALA A N 1
ATOM 6105 C CA . ALA A 1 861 ? 74.922 -49.050 -14.070 1.00 55.44 861 ALA A CA 1
ATOM 6106 C C . ALA A 1 861 ? 76.368 -49.262 -13.545 1.00 55.44 861 ALA A C 1
ATOM 6108 O O . ALA A 1 861 ? 76.575 -49.902 -12.508 1.00 55.44 861 ALA A O 1
ATOM 6109 N N . THR A 1 862 ? 77.409 -48.779 -14.231 1.00 55.91 862 THR A N 1
ATOM 6110 C CA . THR A 1 862 ? 78.784 -48.862 -13.711 1.00 55.91 862 THR A CA 1
ATOM 6111 C C . THR A 1 862 ? 79.026 -47.807 -12.634 1.00 55.91 862 THR A C 1
ATOM 6113 O O . THR A 1 862 ? 79.230 -46.635 -12.923 1.00 55.91 862 THR A O 1
ATOM 6116 N N . SER A 1 863 ? 79.020 -48.268 -11.381 1.00 48.78 863 SER A N 1
ATOM 6117 C CA . SER A 1 863 ? 79.373 -47.537 -10.153 1.00 48.78 863 SER A CA 1
ATOM 6118 C C . SER A 1 863 ? 80.580 -46.597 -10.346 1.00 48.78 863 SER A C 1
ATOM 6120 O O . SER A 1 863 ? 81.721 -47.061 -10.389 1.00 48.78 863 SER A O 1
ATOM 6122 N N . GLY A 1 864 ? 80.316 -45.290 -10.468 1.00 56.16 864 GLY A N 1
ATOM 6123 C CA . GLY A 1 864 ? 81.304 -44.236 -10.762 1.00 56.16 864 GLY A CA 1
ATOM 6124 C C . GLY A 1 864 ? 81.040 -43.418 -12.040 1.00 56.16 864 GLY A C 1
ATOM 6125 O O . GLY A 1 864 ? 81.907 -42.639 -12.434 1.00 56.16 864 GLY A O 1
ATOM 6126 N N . GLY A 1 865 ? 79.896 -43.621 -12.704 1.00 64.62 865 GLY A N 1
ATOM 6127 C CA . GLY A 1 865 ? 79.517 -42.946 -13.951 1.00 64.62 865 GLY A CA 1
ATOM 6128 C C . GLY A 1 865 ? 78.893 -41.554 -13.787 1.00 64.62 865 GLY A C 1
ATOM 6129 O O . GLY A 1 865 ? 78.349 -41.231 -12.732 1.00 64.62 865 GLY A O 1
ATOM 6130 N N . GLU A 1 866 ? 78.995 -40.775 -14.865 1.00 71.38 866 GLU A N 1
ATOM 6131 C CA . GLU A 1 866 ? 78.395 -39.447 -15.060 1.00 71.38 866 GLU A CA 1
ATOM 6132 C C . GLU A 1 866 ? 76.856 -39.505 -14.971 1.00 71.38 866 GLU A C 1
ATOM 6134 O O . GLU A 1 866 ? 76.253 -40.496 -15.392 1.00 71.38 866 GLU A O 1
ATOM 6139 N N . CYS A 1 867 ? 76.209 -38.476 -14.419 1.00 80.25 867 CYS A N 1
ATOM 6140 C CA . CYS A 1 867 ? 74.775 -38.237 -14.593 1.00 80.25 867 CYS A CA 1
ATOM 6141 C C . CYS A 1 867 ? 74.527 -37.426 -15.869 1.00 80.25 867 CYS A C 1
ATOM 6143 O O . CYS A 1 867 ? 75.422 -36.751 -16.350 1.00 80.25 867 CYS A O 1
ATOM 6145 N N . CYS A 1 868 ? 73.314 -37.453 -16.420 1.00 80.12 868 CYS A N 1
ATOM 6146 C CA . CYS A 1 868 ? 72.931 -36.536 -17.489 1.00 80.12 868 CYS A CA 1
ATOM 6147 C C . CYS A 1 868 ? 72.593 -35.132 -16.941 1.00 80.12 868 CYS A C 1
ATOM 6149 O O . CYS A 1 868 ? 71.426 -34.749 -16.934 1.00 80.12 868 CYS A O 1
ATOM 6151 N N . ASN A 1 869 ? 73.581 -34.369 -16.454 1.00 74.69 869 ASN A N 1
ATOM 6152 C CA . ASN A 1 869 ? 73.348 -33.072 -15.789 1.00 74.69 869 ASN A CA 1
ATOM 6153 C C . ASN A 1 869 ? 74.219 -31.906 -16.306 1.00 74.69 869 ASN A C 1
ATOM 6155 O O . ASN A 1 869 ? 74.109 -30.785 -15.805 1.00 74.69 869 ASN A O 1
ATOM 6159 N N . GLY A 1 870 ? 75.067 -32.131 -17.312 1.00 73.38 870 GLY A N 1
ATOM 6160 C CA . GLY A 1 870 ? 75.960 -31.110 -17.859 1.00 73.38 870 GLY A CA 1
ATOM 6161 C C . GLY A 1 870 ? 77.247 -30.915 -17.056 1.00 73.38 870 GLY A C 1
ATOM 6162 O O . GLY A 1 870 ? 77.976 -29.951 -17.314 1.00 73.38 870 GLY A O 1
ATOM 6163 N N . VAL A 1 871 ? 77.539 -31.787 -16.087 1.00 76.81 871 VAL A N 1
ATOM 6164 C CA . VAL A 1 871 ? 78.695 -31.700 -15.185 1.00 76.81 871 VAL A CA 1
ATOM 6165 C C . VAL A 1 871 ? 79.570 -32.949 -15.333 1.00 76.81 871 VAL A C 1
ATOM 6167 O O . VAL A 1 871 ? 79.098 -34.036 -15.616 1.00 76.81 871 VAL A O 1
ATOM 6170 N N . ASP A 1 872 ? 80.885 -32.775 -15.178 1.00 75.19 872 ASP A N 1
ATOM 6171 C CA . ASP A 1 872 ? 81.863 -33.872 -15.111 1.00 75.19 872 ASP A CA 1
ATOM 6172 C C . ASP A 1 872 ? 81.921 -34.415 -13.670 1.00 75.19 872 ASP A C 1
ATOM 6174 O O . ASP A 1 872 ? 82.765 -34.010 -12.860 1.00 75.19 872 ASP A O 1
ATOM 6178 N N . ASP A 1 873 ? 80.967 -35.281 -13.332 1.00 74.94 873 ASP A N 1
ATOM 6179 C CA . ASP A 1 873 ? 80.705 -35.802 -11.988 1.00 74.94 873 ASP A CA 1
ATOM 6180 C C . ASP A 1 873 ? 81.861 -36.662 -11.451 1.00 74.94 873 ASP A C 1
ATOM 6182 O O . ASP A 1 873 ? 82.094 -36.696 -10.237 1.00 74.94 873 ASP A O 1
ATOM 6186 N N . ASN A 1 874 ? 82.622 -37.348 -12.317 1.00 73.50 874 ASN A N 1
ATOM 6187 C CA . ASN A 1 874 ? 83.792 -38.132 -11.894 1.00 73.50 874 ASN A CA 1
ATOM 6188 C C . ASN A 1 874 ? 85.145 -37.452 -12.190 1.00 73.50 874 ASN A C 1
ATOM 6190 O O . ASN A 1 874 ? 86.204 -38.028 -11.907 1.00 73.50 874 ASN A O 1
ATOM 6194 N N . SER A 1 875 ? 85.121 -36.197 -12.654 1.00 73.88 875 SER A N 1
ATOM 6195 C CA . SER A 1 875 ? 86.296 -35.343 -12.876 1.00 73.88 875 SER A CA 1
ATOM 6196 C C . SER A 1 875 ? 87.311 -35.892 -13.898 1.00 73.88 875 SER A C 1
ATOM 6198 O O . SER A 1 875 ? 88.511 -35.583 -13.820 1.00 73.88 875 SER A O 1
ATOM 6200 N N . ASN A 1 876 ? 86.870 -36.715 -14.854 1.00 73.75 876 ASN A N 1
ATOM 6201 C CA . ASN A 1 876 ? 87.718 -37.272 -15.916 1.00 73.75 876 ASN A CA 1
ATOM 6202 C C . ASN A 1 876 ? 87.841 -36.346 -17.148 1.00 73.75 876 ASN A C 1
ATOM 6204 O O . ASN A 1 876 ? 88.628 -36.632 -18.058 1.00 73.75 876 ASN A O 1
ATOM 6208 N N . ARG A 1 877 ? 87.152 -35.196 -17.121 1.00 71.81 877 ARG A N 1
ATOM 6209 C CA . ARG A 1 877 ? 87.037 -34.146 -18.152 1.00 71.81 877 ARG A CA 1
ATOM 6210 C C . ARG A 1 877 ? 86.147 -34.494 -19.343 1.00 71.81 877 ARG A C 1
ATOM 6212 O O . ARG A 1 877 ? 86.222 -33.809 -20.368 1.00 71.81 877 ARG A O 1
ATOM 6219 N N . LEU A 1 878 ? 85.320 -35.525 -19.219 1.00 69.44 878 LEU A N 1
ATOM 6220 C CA . LEU A 1 878 ? 84.326 -35.946 -20.199 1.00 69.44 878 LEU A CA 1
ATOM 6221 C C . LEU A 1 878 ? 82.940 -35.787 -19.565 1.00 69.44 878 LEU A C 1
ATOM 6223 O O . LEU A 1 878 ? 82.463 -36.656 -18.850 1.00 69.44 878 LEU A O 1
ATOM 6227 N N . ILE A 1 879 ? 82.318 -34.642 -19.842 1.00 72.12 879 ILE A N 1
ATOM 6228 C CA . ILE A 1 879 ? 80.999 -34.267 -19.318 1.00 72.12 879 ILE A CA 1
ATOM 6229 C C . ILE A 1 879 ? 79.921 -35.192 -19.908 1.00 72.12 879 ILE A C 1
ATOM 6231 O O . ILE A 1 879 ? 79.831 -35.309 -21.137 1.00 72.12 879 ILE A O 1
ATOM 6235 N N . ASP A 1 880 ? 79.116 -35.815 -19.039 1.00 68.00 880 ASP A N 1
ATOM 6236 C CA . ASP A 1 880 ? 77.955 -36.670 -19.351 1.00 68.00 880 ASP A CA 1
ATOM 6237 C C . ASP A 1 880 ? 78.218 -37.835 -20.338 1.00 68.00 880 ASP A C 1
ATOM 6239 O O . ASP A 1 880 ? 77.312 -38.298 -21.048 1.00 68.00 880 ASP A O 1
ATOM 6243 N N . GLU A 1 881 ? 79.462 -38.312 -20.457 1.00 71.62 881 GLU A N 1
ATOM 6244 C CA . GLU A 1 881 ? 79.822 -39.266 -21.512 1.00 71.62 881 GLU A CA 1
ATOM 6245 C C . GLU A 1 881 ? 79.110 -40.620 -21.327 1.00 71.62 881 GLU A C 1
ATOM 6247 O O . GLU A 1 881 ? 79.255 -41.285 -20.303 1.00 71.62 881 GLU A O 1
ATOM 6252 N N . PHE A 1 882 ? 78.340 -41.045 -22.339 1.00 70.12 882 PHE A N 1
ATOM 6253 C CA . PHE A 1 882 ? 77.509 -42.262 -22.315 1.00 70.12 882 PHE A CA 1
ATOM 6254 C C . PHE A 1 882 ? 76.453 -42.307 -21.187 1.00 70.12 882 PHE A C 1
ATOM 6256 O O . PHE A 1 882 ? 75.918 -43.382 -20.904 1.00 70.12 882 PHE A O 1
ATOM 6263 N N . ALA A 1 883 ? 76.132 -41.161 -20.575 1.00 72.62 883 ALA A N 1
ATOM 6264 C CA . ALA A 1 883 ? 75.211 -41.057 -19.441 1.00 72.62 883 ALA A CA 1
ATOM 6265 C C . ALA A 1 883 ? 73.822 -40.520 -19.798 1.00 72.62 883 ALA A C 1
ATOM 6267 O O . ALA A 1 883 ? 72.854 -40.831 -19.119 1.00 72.62 883 ALA A O 1
ATOM 6268 N N . CYS A 1 884 ? 73.681 -39.763 -20.885 1.00 77.56 884 CYS A N 1
ATOM 6269 C CA . CYS A 1 884 ? 72.368 -39.294 -21.324 1.00 77.56 884 CYS A CA 1
ATOM 6270 C C . CYS A 1 884 ? 71.685 -40.324 -22.226 1.00 77.56 884 CYS A C 1
ATOM 6272 O O . CYS A 1 884 ? 72.154 -40.574 -23.342 1.00 77.56 884 CYS A O 1
ATOM 6274 N N . ALA A 1 885 ? 70.568 -40.898 -21.775 1.00 78.12 885 ALA A N 1
ATOM 6275 C CA . ALA A 1 885 ? 69.693 -41.705 -22.621 1.00 78.12 885 ALA A CA 1
ATOM 6276 C C . ALA A 1 885 ? 69.091 -40.857 -23.758 1.00 78.12 885 ALA A C 1
ATOM 6278 O O . ALA A 1 885 ? 68.849 -39.659 -23.611 1.00 78.12 885 ALA A O 1
ATOM 6279 N N . CYS A 1 886 ? 68.872 -41.471 -24.920 1.00 76.81 886 CYS A N 1
ATOM 6280 C CA . CYS A 1 886 ? 68.312 -40.792 -26.084 1.00 76.81 886 CYS A CA 1
ATOM 6281 C C . CYS A 1 886 ? 67.558 -41.746 -27.012 1.00 76.81 886 CYS A C 1
ATOM 6283 O O . CYS A 1 886 ? 67.927 -42.907 -27.199 1.00 76.81 886 CYS A O 1
ATOM 6285 N N . GLU A 1 887 ? 66.542 -41.217 -27.688 1.00 76.81 887 GLU A N 1
ATOM 6286 C CA . GLU A 1 887 ? 65.833 -41.902 -28.771 1.00 76.81 887 GLU A CA 1
ATOM 6287 C C . GLU A 1 887 ? 66.204 -41.347 -30.153 1.00 76.81 887 GLU A C 1
ATOM 6289 O O . GLU A 1 887 ? 66.153 -42.070 -31.150 1.00 76.81 887 GLU A O 1
ATOM 6294 N N . GLY A 1 888 ? 66.654 -40.091 -30.225 1.00 78.25 888 GLY A N 1
ATOM 6295 C CA . GLY A 1 888 ? 67.143 -39.463 -31.450 1.00 78.25 888 GLY A CA 1
ATOM 6296 C C . GLY A 1 888 ? 68.220 -38.409 -31.199 1.00 78.25 888 GLY A C 1
ATOM 6297 O O . GLY A 1 888 ? 68.336 -37.849 -30.113 1.00 78.25 888 GLY A O 1
ATOM 6298 N N . SER A 1 889 ? 69.023 -38.103 -32.223 1.00 78.12 889 SER A N 1
ATOM 6299 C CA . SER A 1 889 ? 70.198 -37.223 -32.077 1.00 78.12 889 SER A CA 1
ATOM 6300 C C . SER A 1 889 ? 69.874 -35.776 -31.693 1.00 78.12 889 SER A C 1
ATOM 6302 O O . SER A 1 889 ? 70.765 -35.073 -31.229 1.00 78.12 889 SER A O 1
ATOM 6304 N N . ALA A 1 890 ? 68.623 -35.328 -31.842 1.00 76.69 890 ALA A N 1
ATOM 6305 C CA . ALA A 1 890 ? 68.191 -34.007 -31.382 1.00 76.69 890 ALA A CA 1
ATOM 6306 C C . ALA A 1 890 ? 68.288 -33.856 -29.851 1.00 76.69 890 ALA A C 1
ATOM 6308 O O . ALA A 1 890 ? 68.627 -32.782 -29.364 1.00 76.69 890 ALA A O 1
ATOM 6309 N N . GLN A 1 891 ? 68.068 -34.945 -29.107 1.00 73.88 891 GLN A N 1
ATOM 6310 C CA . GLN A 1 891 ? 68.115 -34.973 -27.638 1.00 73.88 891 GLN A CA 1
ATOM 6311 C C . GLN A 1 891 ? 69.549 -34.937 -27.085 1.00 73.88 891 GLN A C 1
ATOM 6313 O O . GLN A 1 891 ? 69.746 -34.722 -25.897 1.00 73.88 891 GLN A O 1
ATOM 6318 N N . CYS A 1 892 ? 70.560 -35.102 -27.945 1.00 76.56 892 CYS A N 1
ATOM 6319 C CA . CYS A 1 892 ? 71.974 -35.045 -27.567 1.00 76.56 892 CYS A CA 1
ATOM 6320 C C . CYS A 1 892 ? 72.596 -33.655 -27.743 1.00 76.56 892 CYS A C 1
ATOM 6322 O O . CYS A 1 892 ? 73.807 -33.489 -27.591 1.00 76.56 892 CYS A O 1
ATOM 6324 N N . SER A 1 893 ? 71.790 -32.653 -28.096 1.00 73.19 893 SER A N 1
ATOM 6325 C CA . SER A 1 893 ? 72.253 -31.280 -28.260 1.00 73.19 893 SER A CA 1
ATOM 6326 C C . SER A 1 893 ? 72.628 -30.681 -26.902 1.00 73.19 893 SER A C 1
ATOM 6328 O O . SER A 1 893 ? 71.781 -30.566 -26.025 1.00 73.19 893 SER A O 1
ATOM 6330 N N . GLY A 1 894 ? 73.891 -30.280 -26.734 1.00 67.62 894 GLY A N 1
ATOM 6331 C CA . GLY A 1 894 ? 74.406 -29.698 -25.486 1.00 67.62 894 GLY A CA 1
ATOM 6332 C C . GLY A 1 894 ? 75.053 -30.702 -24.524 1.00 67.62 894 GLY A C 1
ATOM 6333 O O . GLY A 1 894 ? 75.834 -30.288 -23.674 1.00 67.62 894 GLY A O 1
ATOM 6334 N N . VAL A 1 895 ? 74.827 -32.006 -24.711 1.00 70.06 895 VAL A N 1
ATOM 6335 C CA . VAL A 1 895 ? 75.496 -33.071 -23.943 1.00 70.06 895 VAL A CA 1
ATOM 6336 C C . VAL A 1 895 ? 76.989 -33.079 -24.293 1.00 70.06 895 VAL A C 1
ATOM 6338 O O . VAL A 1 895 ? 77.342 -33.223 -25.466 1.00 70.06 895 VAL A O 1
ATOM 6341 N N . GLY A 1 896 ? 77.866 -32.912 -23.297 1.00 66.62 896 GLY A N 1
ATOM 6342 C CA . GLY A 1 896 ? 79.320 -32.797 -23.496 1.00 66.62 896 GLY A CA 1
ATOM 6343 C C . GLY A 1 896 ? 79.822 -31.394 -23.882 1.00 66.62 896 GLY A C 1
ATOM 6344 O O . GLY A 1 896 ? 80.993 -31.230 -24.252 1.00 66.62 896 GLY A O 1
ATOM 6345 N N . ALA A 1 897 ? 78.966 -30.364 -23.821 1.00 65.25 897 ALA A N 1
ATOM 6346 C CA . ALA A 1 897 ? 79.343 -28.985 -24.127 1.00 65.25 897 ALA A CA 1
ATOM 6347 C C . ALA A 1 897 ? 80.447 -28.480 -23.175 1.00 65.25 897 ALA A C 1
ATOM 6349 O O . ALA A 1 897 ? 80.271 -28.412 -21.966 1.00 65.25 897 ALA A O 1
ATOM 6350 N N . GLY A 1 898 ? 81.605 -28.115 -23.736 1.00 64.12 898 GLY A N 1
ATOM 6351 C CA . GLY A 1 898 ? 82.786 -27.690 -22.968 1.00 64.12 898 GLY A CA 1
ATOM 6352 C C . GLY A 1 898 ? 83.846 -28.780 -22.761 1.00 64.12 898 GLY A C 1
ATOM 6353 O O . GLY A 1 898 ? 84.965 -28.458 -22.361 1.00 64.12 898 GLY A O 1
ATOM 6354 N N . GLY A 1 899 ? 83.544 -30.038 -23.101 1.00 65.44 899 GLY A N 1
ATOM 6355 C CA . GLY A 1 899 ? 84.508 -31.140 -23.163 1.00 65.44 899 GLY A CA 1
ATOM 6356 C C . GLY A 1 899 ? 85.249 -31.238 -24.511 1.00 65.44 899 GLY A C 1
ATOM 6357 O O . GLY A 1 899 ? 84.979 -30.476 -25.443 1.00 65.44 899 GLY A O 1
ATOM 6358 N N . PRO A 1 900 ? 86.188 -32.193 -24.664 1.00 65.31 900 PRO A N 1
ATOM 6359 C CA . PRO A 1 900 ? 86.950 -32.387 -25.905 1.00 65.31 900 PRO A CA 1
ATOM 6360 C C . PRO A 1 900 ? 86.096 -32.844 -27.104 1.00 65.31 900 PRO A C 1
ATOM 6362 O O . PRO A 1 900 ? 86.556 -32.743 -28.243 1.00 65.31 900 PRO A O 1
ATOM 6365 N N . PHE A 1 901 ? 84.858 -33.298 -26.870 1.00 71.25 901 PHE A N 1
ATOM 6366 C CA . PHE A 1 901 ? 83.913 -33.745 -27.897 1.00 71.25 901 PHE A CA 1
ATOM 6367 C C . PHE A 1 901 ? 82.536 -33.068 -27.725 1.00 71.25 901 PHE A C 1
ATOM 6369 O O . PHE A 1 901 ? 81.623 -33.663 -27.168 1.00 71.25 901 PHE A O 1
ATOM 6376 N N . PRO A 1 902 ? 82.353 -31.829 -28.215 1.00 66.56 902 PRO A N 1
ATOM 6377 C CA . PRO A 1 902 ? 81.144 -31.034 -27.961 1.00 66.56 902 PRO A CA 1
ATOM 6378 C C . PRO A 1 902 ? 79.942 -31.387 -28.859 1.00 66.56 902 PRO A C 1
ATOM 6380 O O . PRO A 1 902 ? 78.896 -30.751 -28.762 1.00 66.56 902 PRO A O 1
ATOM 6383 N N . SER A 1 903 ? 80.087 -32.343 -29.783 1.00 73.69 903 SER A N 1
ATOM 6384 C CA . SER A 1 903 ? 79.043 -32.728 -30.741 1.00 73.69 903 SER A CA 1
ATOM 6385 C C . SER A 1 903 ? 78.711 -34.214 -30.615 1.00 73.69 903 SER A C 1
ATOM 6387 O O . SER A 1 903 ? 79.315 -35.057 -31.294 1.00 73.69 903 SER A O 1
ATOM 6389 N N . ASN A 1 904 ? 77.741 -34.520 -29.761 1.00 80.44 904 ASN A N 1
ATOM 6390 C CA . ASN A 1 904 ? 77.277 -35.880 -29.520 1.00 80.44 904 ASN A CA 1
ATOM 6391 C C . ASN A 1 904 ? 76.087 -36.231 -30.420 1.00 80.44 904 ASN A C 1
ATOM 6393 O O . ASN A 1 904 ? 75.310 -35.374 -30.837 1.00 80.44 904 ASN A O 1
ATOM 6397 N N . THR A 1 905 ? 75.970 -37.512 -30.760 1.00 85.56 905 THR A N 1
ATOM 6398 C CA . THR A 1 905 ? 74.853 -38.065 -31.534 1.00 85.56 905 THR A CA 1
ATOM 6399 C C . THR A 1 905 ? 74.263 -39.241 -30.774 1.00 85.56 905 THR A C 1
ATOM 6401 O O . THR A 1 905 ? 74.957 -39.898 -29.996 1.00 85.56 905 THR A O 1
ATOM 6404 N N . CYS A 1 906 ? 72.986 -39.525 -31.002 1.00 85.12 906 CYS A N 1
ATOM 6405 C CA . CYS A 1 906 ? 72.349 -40.651 -30.347 1.00 85.12 906 CYS A CA 1
ATOM 6406 C C . CYS A 1 906 ? 72.780 -41.961 -31.009 1.00 85.12 906 CYS A C 1
ATOM 6408 O O . CYS A 1 906 ? 72.512 -42.179 -32.193 1.00 85.12 906 CYS A O 1
ATOM 6410 N N . TRP A 1 907 ? 73.416 -42.861 -30.257 1.00 85.50 907 TRP A N 1
ATOM 6411 C CA . TRP A 1 907 ? 73.747 -44.209 -30.733 1.00 85.50 907 TRP A CA 1
ATOM 6412 C C . TRP A 1 907 ? 72.538 -45.133 -30.584 1.00 85.50 907 TRP A C 1
ATOM 6414 O O . TRP A 1 907 ? 72.515 -46.081 -29.790 1.00 85.50 907 TRP A O 1
ATOM 6424 N N . SER A 1 908 ? 71.503 -44.811 -31.353 1.00 77.12 908 SER A N 1
ATOM 6425 C CA . SER A 1 908 ? 70.167 -45.407 -31.277 1.00 77.12 908 SER A CA 1
ATOM 6426 C C . SER A 1 908 ? 70.144 -46.915 -31.555 1.00 77.12 908 SER A C 1
ATOM 6428 O O . SER A 1 908 ? 69.296 -47.635 -31.025 1.00 77.12 908 SER A O 1
ATOM 6430 N N . THR A 1 909 ? 71.089 -47.416 -32.356 1.00 72.81 909 THR A N 1
ATOM 6431 C CA . THR A 1 909 ? 71.135 -48.826 -32.778 1.00 72.81 909 THR A CA 1
ATOM 6432 C C . THR A 1 909 ? 71.928 -49.738 -31.843 1.00 72.81 909 THR A C 1
ATOM 6434 O O . THR A 1 909 ? 71.843 -50.963 -31.969 1.00 72.81 909 THR A O 1
ATOM 6437 N N . THR A 1 910 ? 72.701 -49.169 -30.916 1.00 71.06 910 THR A N 1
ATOM 6438 C CA . THR A 1 910 ? 73.608 -49.928 -30.044 1.00 71.06 910 THR A CA 1
ATOM 6439 C C . THR A 1 910 ? 73.223 -49.825 -28.569 1.00 71.06 910 THR A C 1
ATOM 6441 O O . THR A 1 910 ? 72.987 -50.864 -27.958 1.00 71.06 910 THR A O 1
ATOM 6444 N N . PHE A 1 911 ? 73.123 -48.609 -28.013 1.00 71.19 911 PHE A N 1
ATOM 6445 C CA . PHE A 1 911 ? 72.876 -48.395 -26.573 1.00 71.19 911 PHE A CA 1
ATOM 6446 C C . PHE A 1 911 ? 71.781 -47.380 -26.255 1.00 71.19 911 PHE A C 1
ATOM 6448 O O . PHE A 1 911 ? 71.396 -47.300 -25.098 1.00 71.19 911 PHE A O 1
ATOM 6455 N N . ARG A 1 912 ? 71.269 -46.632 -27.245 1.00 79.44 912 ARG A N 1
ATOM 6456 C CA . ARG A 1 912 ? 70.316 -45.530 -27.012 1.00 79.44 912 ARG A CA 1
ATOM 6457 C C . ARG A 1 912 ? 70.847 -44.505 -26.001 1.00 79.44 912 ARG A C 1
ATOM 6459 O O . ARG A 1 912 ? 70.125 -44.038 -25.131 1.00 79.44 912 ARG A O 1
ATOM 6466 N N . VAL A 1 913 ? 72.132 -44.174 -26.130 1.00 80.31 913 VAL A N 1
ATOM 6467 C CA . VAL A 1 913 ? 72.797 -43.139 -25.330 1.00 80.31 913 VAL A CA 1
ATOM 6468 C C . VAL A 1 913 ? 73.472 -42.121 -26.236 1.00 80.31 913 VAL A C 1
ATOM 6470 O O . VAL A 1 913 ? 73.908 -42.443 -27.351 1.00 80.31 913 VAL A O 1
ATOM 6473 N N . CYS A 1 914 ? 73.547 -40.887 -25.758 1.00 81.25 914 CYS A N 1
ATOM 6474 C CA . CYS A 1 914 ? 74.301 -39.828 -26.394 1.00 81.25 914 CYS A CA 1
ATOM 6475 C C . CYS A 1 914 ? 75.792 -40.114 -26.249 1.00 81.25 914 CYS A C 1
ATOM 6477 O O . CYS A 1 914 ? 76.307 -40.283 -25.144 1.00 81.25 914 CYS A O 1
ATOM 6479 N N . ALA A 1 915 ? 76.486 -40.166 -27.381 1.00 80.31 915 ALA A N 1
ATOM 6480 C CA . ALA A 1 915 ? 77.911 -40.444 -27.422 1.00 80.31 915 ALA A CA 1
ATOM 6481 C C . ALA A 1 915 ? 78.604 -39.630 -28.523 1.00 80.31 915 ALA A C 1
ATOM 6483 O O . ALA A 1 915 ? 77.953 -39.231 -29.504 1.00 80.31 915 ALA A O 1
ATOM 6484 N N . PRO A 1 916 ? 79.927 -39.405 -28.412 1.00 83.94 916 PRO A N 1
ATOM 6485 C CA . PRO A 1 916 ? 80.677 -38.739 -29.462 1.00 83.94 916 PRO A CA 1
ATOM 6486 C C . PRO A 1 916 ? 80.569 -39.501 -30.776 1.00 83.94 916 PRO A C 1
ATOM 6488 O O . PRO A 1 916 ? 80.456 -40.729 -30.824 1.00 83.94 916 PRO A O 1
ATOM 6491 N N . ARG A 1 917 ? 80.617 -38.770 -31.885 1.00 85.69 917 ARG A N 1
ATOM 6492 C CA . ARG A 1 917 ? 80.539 -39.396 -33.201 1.00 85.69 917 ARG A CA 1
ATOM 6493 C C . ARG A 1 917 ? 81.719 -40.345 -33.432 1.00 85.69 917 ARG A C 1
ATOM 6495 O O . ARG A 1 917 ? 82.875 -39.963 -33.257 1.00 85.69 917 ARG A O 1
ATOM 6502 N N . CYS A 1 918 ? 81.452 -41.560 -33.908 1.00 84.44 918 CYS A N 1
ATOM 6503 C CA . CYS A 1 918 ? 82.472 -42.584 -34.141 1.00 84.44 918 CYS A CA 1
ATOM 6504 C C . CYS A 1 918 ? 83.561 -42.143 -35.130 1.00 84.44 918 CYS A C 1
ATOM 6506 O O . CYS A 1 918 ? 84.697 -42.607 -35.039 1.00 84.44 918 CYS A O 1
ATOM 6508 N N . ASP A 1 919 ? 83.252 -41.225 -36.053 1.00 83.75 919 ASP A N 1
ATOM 6509 C CA . ASP A 1 919 ? 84.228 -40.655 -36.985 1.00 83.75 919 ASP A CA 1
ATOM 6510 C C . ASP A 1 919 ? 85.302 -39.803 -36.287 1.00 83.75 919 ASP A C 1
ATOM 6512 O O . ASP A 1 919 ? 86.436 -39.748 -36.764 1.00 83.75 919 ASP A O 1
ATOM 6516 N N . LEU A 1 920 ? 84.994 -39.251 -35.111 1.00 81.06 920 LEU A N 1
ATOM 6517 C CA . LEU A 1 920 ? 85.929 -38.502 -34.266 1.00 81.06 920 LEU A CA 1
ATOM 6518 C C . LEU A 1 920 ? 86.738 -39.410 -33.327 1.00 81.06 920 LEU A C 1
ATOM 6520 O O . LEU A 1 920 ? 87.794 -39.011 -32.843 1.00 81.06 920 LEU A O 1
ATOM 6524 N N . LEU A 1 921 ? 86.279 -40.647 -33.114 1.00 79.56 921 LEU A N 1
ATOM 6525 C CA . LEU A 1 921 ? 86.896 -41.627 -32.214 1.00 79.56 921 LEU A CA 1
ATOM 6526 C C . LEU A 1 921 ? 87.798 -42.646 -32.932 1.00 79.56 921 LEU A C 1
ATOM 6528 O O . LEU A 1 921 ? 88.294 -43.582 -32.313 1.00 79.56 921 LEU A O 1
ATOM 6532 N N . GLY A 1 922 ? 88.046 -42.478 -34.236 1.00 79.88 922 GLY A N 1
ATOM 6533 C CA . GLY A 1 922 ? 88.889 -43.384 -35.033 1.00 79.88 922 GLY A CA 1
ATOM 6534 C C . GLY A 1 922 ? 88.120 -44.300 -35.994 1.00 79.88 922 GLY A C 1
ATOM 6535 O O . GLY A 1 922 ? 88.694 -45.235 -36.561 1.00 79.88 922 GLY A O 1
ATOM 6536 N N . GLY A 1 923 ? 86.830 -44.034 -36.216 1.00 84.44 923 GLY A N 1
ATOM 6537 C CA . GLY A 1 923 ? 86.016 -44.629 -37.274 1.00 84.44 923 GLY A CA 1
ATOM 6538 C C . GLY A 1 923 ? 85.826 -46.142 -37.133 1.00 84.44 923 GLY A C 1
ATOM 6539 O O . GLY A 1 923 ? 85.595 -46.666 -36.047 1.00 84.44 923 GLY A O 1
ATOM 6540 N N . ASN A 1 924 ? 85.918 -46.876 -38.248 1.00 86.38 924 ASN A N 1
ATOM 6541 C CA . ASN A 1 924 ? 85.671 -48.326 -38.276 1.00 86.38 924 ASN A CA 1
ATOM 6542 C C . ASN A 1 924 ? 86.586 -49.124 -37.334 1.00 86.38 924 ASN A C 1
ATOM 6544 O O . ASN A 1 924 ? 86.160 -50.144 -36.799 1.00 86.38 924 ASN A O 1
ATOM 6548 N N . LEU A 1 925 ? 87.826 -48.672 -37.118 1.00 84.75 925 LEU A N 1
ATOM 6549 C CA . LEU A 1 925 ? 88.759 -49.327 -36.196 1.00 84.75 925 LEU A CA 1
ATOM 6550 C C . LEU A 1 925 ? 88.262 -49.238 -34.754 1.00 84.75 925 LEU A C 1
ATOM 6552 O O . LEU A 1 925 ? 88.273 -50.239 -34.047 1.00 84.75 925 LEU A O 1
ATOM 6556 N N . PHE A 1 926 ? 87.781 -48.066 -34.343 1.00 86.00 926 PHE A N 1
ATOM 6557 C CA . PHE A 1 926 ? 87.193 -47.880 -33.023 1.00 86.00 926 PHE A CA 1
ATOM 6558 C C . PHE A 1 926 ? 85.924 -48.718 -32.861 1.00 86.00 926 PHE A C 1
ATOM 6560 O O . PHE A 1 926 ? 85.857 -49.534 -31.945 1.00 86.00 926 PHE A O 1
ATOM 6567 N N . CYS A 1 927 ? 84.982 -48.623 -33.806 1.00 84.38 927 CYS A N 1
ATOM 6568 C CA . CYS A 1 927 ? 83.744 -49.401 -33.744 1.00 84.38 927 CYS A CA 1
ATOM 6569 C C . CYS A 1 927 ? 84.012 -50.910 -33.699 1.00 84.38 927 CYS A C 1
ATOM 6571 O O . CYS A 1 927 ? 83.485 -51.588 -32.832 1.00 84.38 927 CYS A O 1
ATOM 6573 N N . SER A 1 928 ? 84.883 -51.442 -34.561 1.00 82.50 928 SER A N 1
ATOM 6574 C CA . SER A 1 928 ? 85.172 -52.884 -34.601 1.00 82.50 928 SER A CA 1
ATOM 6575 C C . SER A 1 928 ? 85.932 -53.414 -33.376 1.00 82.50 928 SER A C 1
ATOM 6577 O O . SER A 1 928 ? 85.762 -54.584 -33.030 1.00 82.50 928 SER A O 1
ATOM 6579 N N . ASN A 1 929 ? 86.739 -52.574 -32.713 1.00 83.38 929 ASN A N 1
ATOM 6580 C CA . ASN A 1 929 ? 87.438 -52.926 -31.473 1.00 83.38 929 ASN A CA 1
ATOM 6581 C C . ASN A 1 929 ? 86.521 -52.849 -30.251 1.00 83.38 929 ASN A C 1
ATOM 6583 O O . ASN A 1 929 ? 86.640 -53.669 -29.345 1.00 83.38 929 ASN A O 1
ATOM 6587 N N . PHE A 1 930 ? 85.623 -51.866 -30.226 1.00 72.19 930 PHE A N 1
ATOM 6588 C CA . PHE A 1 930 ? 84.671 -51.676 -29.138 1.00 72.19 930 PHE A CA 1
ATOM 6589 C C . PHE A 1 930 ? 83.492 -52.664 -29.264 1.00 72.19 930 PHE A C 1
ATOM 6591 O O . PHE A 1 930 ? 83.075 -53.264 -28.278 1.00 72.19 930 PHE A O 1
ATOM 6598 N N . PHE A 1 931 ? 83.052 -52.952 -30.499 1.00 72.88 931 PHE A N 1
ATOM 6599 C CA . PHE A 1 931 ? 82.053 -53.965 -30.853 1.00 72.88 931 PHE A CA 1
ATOM 6600 C C . PHE A 1 931 ? 82.455 -54.764 -32.096 1.00 72.88 931 PHE A C 1
ATOM 6602 O O . PHE A 1 931 ? 82.341 -54.302 -33.239 1.00 72.88 931 PHE A O 1
ATOM 6609 N N . ALA A 1 932 ? 82.853 -56.017 -31.874 1.00 76.25 932 ALA A N 1
ATOM 6610 C CA . ALA A 1 932 ? 83.220 -56.933 -32.946 1.00 76.25 932 ALA A CA 1
ATOM 6611 C C . ALA A 1 932 ? 82.104 -57.039 -34.002 1.00 76.25 932 ALA A C 1
ATOM 6613 O O . ALA A 1 932 ? 80.954 -57.351 -33.691 1.00 76.25 932 ALA A O 1
ATOM 6614 N N . GLY A 1 933 ? 82.460 -56.787 -35.264 1.00 76.56 933 GLY A N 1
ATOM 6615 C CA . GLY A 1 933 ? 81.529 -56.840 -36.393 1.00 76.56 933 GLY A CA 1
ATOM 6616 C C . GLY A 1 933 ? 80.733 -55.558 -36.653 1.00 76.56 933 GLY A C 1
ATOM 6617 O O . GLY A 1 933 ? 79.843 -55.601 -37.490 1.00 76.56 933 GLY A O 1
ATOM 6618 N N . THR A 1 934 ? 81.041 -54.439 -35.990 1.00 83.62 934 THR A N 1
ATOM 6619 C CA . THR A 1 934 ? 80.438 -53.128 -36.300 1.00 83.62 934 THR A CA 1
ATOM 6620 C C . THR A 1 934 ? 81.359 -52.239 -37.138 1.00 83.62 934 THR A C 1
ATOM 6622 O O . THR A 1 934 ? 82.585 -52.394 -37.145 1.00 83.62 934 THR A O 1
ATOM 6625 N N . ARG A 1 935 ? 80.763 -51.283 -37.855 1.00 87.75 935 ARG A N 1
ATOM 6626 C CA . AR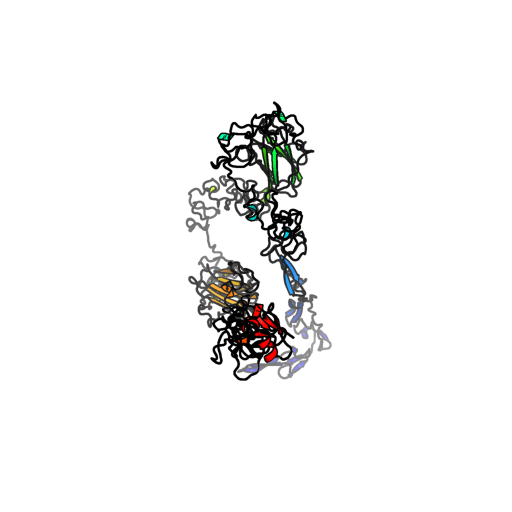G A 1 935 ? 81.435 -50.232 -38.627 1.00 87.75 935 ARG A CA 1
ATOM 6627 C C . ARG A 1 935 ? 80.857 -48.863 -38.269 1.00 87.75 935 ARG A C 1
ATOM 6629 O O . ARG A 1 935 ? 79.692 -48.744 -37.910 1.00 87.75 935 ARG A O 1
ATOM 6636 N N . CYS A 1 936 ? 81.669 -47.826 -38.396 1.00 89.25 936 CYS A N 1
ATOM 6637 C CA . CYS A 1 936 ? 81.235 -46.452 -38.199 1.00 89.25 936 CYS A CA 1
ATOM 6638 C C . CYS A 1 936 ? 80.394 -46.002 -39.395 1.00 89.25 936 CYS A C 1
ATOM 6640 O O . CYS A 1 936 ? 80.870 -45.999 -40.536 1.00 89.25 936 CYS A O 1
ATOM 6642 N N . ASN A 1 937 ? 79.145 -45.615 -39.147 1.00 87.38 937 ASN A N 1
ATOM 6643 C CA . ASN A 1 937 ? 78.329 -44.950 -40.148 1.00 87.38 937 ASN A CA 1
ATOM 6644 C C . ASN A 1 937 ? 78.652 -43.456 -40.120 1.00 87.38 937 ASN A C 1
ATOM 6646 O O . ASN A 1 937 ? 78.203 -42.729 -39.245 1.00 87.38 937 ASN A O 1
ATOM 6650 N N . THR A 1 938 ? 79.419 -42.976 -41.094 1.00 81.62 938 THR A N 1
ATOM 6651 C CA . THR A 1 938 ? 79.874 -41.576 -41.130 1.00 81.62 938 THR A CA 1
ATOM 6652 C C . THR A 1 938 ? 78.748 -40.569 -41.380 1.00 81.62 938 THR A C 1
ATOM 6654 O O . THR A 1 938 ? 78.954 -39.370 -41.200 1.00 81.62 938 THR A O 1
ATOM 6657 N N . MET A 1 939 ? 77.568 -41.026 -41.814 1.00 81.75 939 MET A N 1
ATOM 6658 C CA . MET A 1 939 ? 76.406 -40.163 -42.024 1.00 81.75 939 MET A CA 1
ATOM 6659 C C . MET A 1 939 ? 75.667 -39.893 -40.710 1.00 81.75 939 MET A C 1
ATOM 6661 O O . MET A 1 939 ? 75.317 -38.749 -40.441 1.00 81.75 939 MET A O 1
ATOM 6665 N N . THR A 1 940 ? 75.473 -40.921 -39.881 1.00 81.62 940 THR A N 1
ATOM 6666 C CA . THR A 1 940 ? 74.769 -40.808 -38.590 1.00 81.62 940 THR A CA 1
ATOM 6667 C C . THR A 1 940 ? 75.713 -40.582 -37.404 1.00 81.62 940 THR A C 1
ATOM 6669 O O . THR A 1 940 ? 75.299 -40.067 -36.368 1.00 81.62 940 THR A O 1
ATOM 6672 N N . GLY A 1 941 ? 76.996 -40.919 -37.560 1.00 81.94 941 GLY A N 1
ATOM 6673 C CA . GLY A 1 941 ? 78.029 -40.811 -36.532 1.00 81.94 941 GLY A CA 1
ATOM 6674 C C . GLY A 1 941 ? 77.996 -41.927 -35.480 1.00 81.94 941 GLY A C 1
ATOM 6675 O O . GLY A 1 941 ? 78.746 -41.844 -34.515 1.00 81.94 941 GLY A O 1
ATOM 6676 N N . GLU A 1 942 ? 77.167 -42.962 -35.639 1.00 87.69 942 GLU A N 1
ATOM 6677 C CA . GLU A 1 942 ? 77.082 -44.109 -34.716 1.00 87.69 942 GLU A CA 1
ATOM 6678 C C . GLU A 1 942 ? 77.847 -45.343 -35.230 1.00 87.69 942 GLU A C 1
ATOM 6680 O O . GLU A 1 942 ? 78.034 -45.549 -36.437 1.00 87.69 942 GLU A O 1
ATOM 6685 N N . CYS A 1 943 ? 78.268 -46.201 -34.299 1.00 85.94 943 CYS A N 1
ATOM 6686 C CA . CYS A 1 943 ? 78.754 -47.539 -34.619 1.00 85.94 943 CYS A CA 1
ATOM 6687 C C . CYS A 1 943 ? 77.568 -48.473 -34.895 1.00 85.94 943 CYS A C 1
ATOM 6689 O O . CYS A 1 943 ? 76.820 -48.833 -33.988 1.00 85.94 943 CYS A O 1
ATOM 6691 N N . VAL A 1 944 ? 77.424 -48.909 -36.145 1.00 83.44 944 VAL A N 1
ATOM 6692 C CA . VAL A 1 944 ? 76.329 -49.782 -36.598 1.00 83.44 944 VAL A CA 1
ATOM 6693 C C . VAL A 1 944 ? 76.860 -51.158 -36.988 1.00 83.44 944 VAL A C 1
ATOM 6695 O O . VAL A 1 944 ? 78.006 -51.281 -37.424 1.00 83.44 944 VAL A O 1
ATOM 6698 N N . ARG A 1 945 ? 76.049 -52.211 -36.848 1.00 76.19 945 ARG A N 1
ATOM 6699 C CA . ARG A 1 945 ? 76.428 -53.564 -37.302 1.00 76.19 945 ARG A CA 1
ATOM 6700 C C . ARG A 1 945 ? 76.527 -53.668 -38.828 1.00 76.19 945 ARG A C 1
ATOM 6702 O O . ARG A 1 945 ? 75.704 -53.089 -39.576 1.00 76.19 945 ARG A O 1
#